Protein AF-0000000072448193 (afdb_homodimer)

Nearest PDB structures (foldseek):
  6tc0-assembly3_C  TM=3.657E-01  e=1.288E-01  Mus musculus
  3w3v-assembly1_A  TM=2.794E-01  e=6.366E-02  Saccharomyces cerevisiae S288C
  7uxh-assembly1_E  TM=3.535E-01  e=3.480E-01  Homo sapiens
  5ve8-assembly1_A  TM=2.790E-01  e=4.462E-01  Kluyveromyces lactis
  5dbk-assembly1_B  TM=1.810E-01  e=6.592E+00  Bacillus thuringiensis Bt407

Radius of gyration: 35.74 Å; Cα contacts (8 Å, |Δi|>4): 866; chains: 2; bounding box: 117×118×76 Å

Solvent-accessible surface area (backbone atoms only — not comparable to full-atom values): 49445 Å² total; per-residue (Å²): 132,58,68,66,56,56,43,52,73,72,65,45,63,61,64,56,51,44,96,73,42,43,30,55,58,35,47,48,20,66,42,92,56,62,67,70,55,56,51,56,50,54,74,66,63,50,79,54,74,52,71,24,66,53,95,87,37,79,34,32,26,51,52,40,5,43,65,56,69,26,64,69,55,32,53,51,37,49,72,72,62,38,78,82,68,69,59,85,57,87,47,69,68,32,51,51,28,40,50,50,50,51,51,52,35,48,52,45,23,74,72,66,35,63,68,35,48,53,47,45,52,54,39,51,48,57,52,35,48,72,74,42,54,67,69,53,43,50,62,76,43,56,92,45,38,82,42,59,37,88,84,65,63,44,28,44,43,36,49,43,44,66,47,79,62,71,68,32,85,51,28,45,51,51,46,51,50,49,29,60,76,68,67,36,49,63,57,50,54,54,48,47,50,68,39,58,83,71,42,49,84,90,50,39,51,47,52,50,51,38,48,36,36,50,58,42,49,45,83,59,40,57,63,71,59,51,66,57,39,49,62,56,46,57,68,52,52,75,44,79,91,38,58,68,45,29,38,51,43,39,49,37,50,26,49,49,51,62,32,30,78,55,64,65,74,49,54,58,68,56,52,49,50,53,47,61,69,49,52,72,47,64,43,82,90,46,57,65,72,44,26,41,30,44,49,37,34,54,29,51,41,52,81,27,79,64,41,63,63,49,38,42,74,71,68,50,47,61,64,56,66,69,46,55,44,51,39,32,42,43,78,36,61,68,55,40,53,35,41,52,52,38,28,52,52,46,68,37,73,83,60,70,71,62,68,66,55,70,74,57,66,77,67,66,74,73,65,72,78,82,80,78,81,84,80,89,79,88,89,80,82,86,87,82,88,77,91,84,77,89,87,81,85,81,83,80,79,84,86,78,85,74,82,76,81,80,84,79,78,81,76,83,77,83,80,86,87,81,84,76,84,124,140,57,69,65,57,53,43,49,73,70,64,46,62,59,66,56,50,44,98,73,43,44,30,55,59,35,48,49,21,66,43,92,55,62,66,69,55,55,52,56,51,54,74,65,63,51,78,54,74,52,70,24,65,54,95,88,35,79,32,32,26,53,51,39,4,43,65,57,70,28,64,69,55,32,52,50,37,49,74,72,62,37,78,80,70,70,60,86,56,88,47,69,67,32,50,51,29,38,51,50,49,50,53,53,36,48,52,45,23,74,72,66,35,63,68,34,47,51,47,44,52,55,39,51,49,57,52,35,48,72,72,42,55,68,69,54,44,50,63,76,43,56,92,44,37,80,43,60,38,88,85,66,62,44,28,46,44,37,49,44,44,65,46,81,61,71,67,33,84,51,28,44,48,52,47,50,50,48,28,60,76,68,66,36,52,63,58,51,53,55,48,46,50,69,40,58,84,72,42,49,83,88,49,40,52,48,51,50,51,39,51,36,37,51,58,43,50,44,83,58,40,57,64,71,58,50,66,55,38,49,62,56,47,58,68,51,53,74,44,78,92,37,58,68,46,29,39,52,43,39,50,36,50,26,50,49,51,62,33,30,80,56,64,65,73,49,55,57,68,56,53,50,51,53,48,60,68,49,53,70,46,64,44,83,89,44,56,66,70,45,26,42,32,43,49,37,34,53,29,51,41,52,81,26,78,64,39,63,62,49,38,43,76,72,67,51,48,60,62,58,64,66,46,55,43,53,38,32,42,43,78,35,60,66,56,38,53,35,42,51,52,37,27,49,51,44,66,38,73,81,59,69,69,59,66,64,50,68,72,51,61,76,62,57,73,67,60,72,68,80,69,80,73,84,76,90,77,88,82,87,82,84,86,82,87,88,81,90,80,90,87,76,92,72,88,79,85,80,79,88,73,88,75,80,81,74,89,77,83,84,84,92,70,89,70,87,93,82,92,60,97,118

pLDDT: mean 78.4, std 27.54, range [14.7, 98.44]

Organism: Betta splendens (NCBI:txid158456)

Structure (mmCIF, N/CA/C/O backbone):
data_AF-0000000072448193-model_v1
#
loop_
_entity.id
_entity.type
_entity.pdbx_description
1 polymer 'Uncharacterized protein LOC114868756 isoform X1'
#
loop_
_atom_site.group_PDB
_atom_site.id
_atom_site.type_symbol
_atom_site.label_atom_id
_atom_site.label_alt_id
_atom_site.label_comp_id
_atom_site.label_asym_id
_atom_site.label_entity_id
_atom_site.label_seq_id
_atom_site.pdbx_PDB_ins_code
_atom_site.Cartn_x
_atom_site.Cartn_y
_atom_site.Cartn_z
_atom_site.occupancy
_atom_site.B_iso_or_equiv
_atom_site.auth_seq_id
_atom_site.auth_comp_id
_atom_site.auth_asym_id
_atom_site.auth_atom_id
_atom_site.pdbx_PDB_model_num
ATOM 1 N N . MET A 1 1 ? -44.5 15.789 21.75 1 37.59 1 MET A N 1
ATOM 2 C CA . MET A 1 1 ? -43.281 15.492 22.5 1 37.59 1 MET A CA 1
ATOM 3 C C . MET A 1 1 ? -42.438 14.445 21.766 1 37.59 1 MET A C 1
ATOM 5 O O . MET A 1 1 ? -42.844 13.281 21.672 1 37.59 1 MET A O 1
ATOM 9 N N . ASP A 1 2 ? -41.531 14.875 20.859 1 46 2 ASP A N 1
ATOM 10 C CA . ASP A 1 2 ? -41 14.188 19.688 1 46 2 ASP A CA 1
ATOM 11 C C . ASP A 1 2 ? -40.125 12.992 20.109 1 46 2 ASP A C 1
ATOM 13 O O . ASP A 1 2 ? -39.594 12.961 21.234 1 46 2 ASP A O 1
ATOM 17 N N . ILE A 1 3 ? -40.562 11.898 19.578 1 47.94 3 ILE A N 1
ATOM 18 C CA . ILE A 1 3 ? -40.062 10.547 19.812 1 47.94 3 ILE A CA 1
ATOM 19 C C . ILE A 1 3 ? -38.562 10.578 20.078 1 47.94 3 ILE A C 1
ATOM 21 O O . ILE A 1 3 ? -38.062 9.828 20.922 1 47.94 3 ILE A O 1
ATOM 25 N N . PHE A 1 4 ? -37.906 11.492 19.641 1 51.75 4 PHE A N 1
ATOM 26 C CA . PHE A 1 4 ? -36.469 11.539 19.812 1 51.75 4 PHE A CA 1
ATOM 27 C C . PHE A 1 4 ? -36.094 12.031 21.203 1 51.75 4 PHE A C 1
ATOM 29 O O . PHE A 1 4 ? -35.156 11.508 21.812 1 51.75 4 PHE A O 1
ATOM 36 N N . ILE A 1 5 ? -36.969 13 21.719 1 50.66 5 ILE A N 1
ATOM 37 C CA . ILE A 1 5 ? -36.719 13.469 23.078 1 50.66 5 ILE A CA 1
ATOM 38 C C . ILE A 1 5 ? -36.969 12.328 24.062 1 50.66 5 ILE A C 1
ATOM 40 O O . ILE A 1 5 ? -36.219 12.156 25.031 1 50.66 5 ILE A O 1
ATOM 44 N N . PHE A 1 6 ? -38.031 11.766 23.766 1 48.53 6 PHE A N 1
ATOM 45 C CA . PHE A 1 6 ? -38.375 10.656 24.641 1 48.53 6 PHE A CA 1
ATOM 46 C C . PHE A 1 6 ? -37.25 9.617 24.672 1 48.53 6 PHE A C 1
ATOM 48 O O . PHE A 1 6 ? -36.844 9.18 25.75 1 48.53 6 PHE A O 1
ATOM 55 N N . LEU A 1 7 ? -36.688 9.273 23.562 1 52.44 7 LEU A N 1
ATOM 56 C CA . LEU A 1 7 ? -35.688 8.211 23.516 1 52.44 7 LEU A CA 1
ATOM 57 C C . LEU A 1 7 ? -34.406 8.656 24.188 1 52.44 7 LEU A C 1
ATOM 59 O O . LEU A 1 7 ? -33.781 7.883 24.906 1 52.44 7 LEU A O 1
A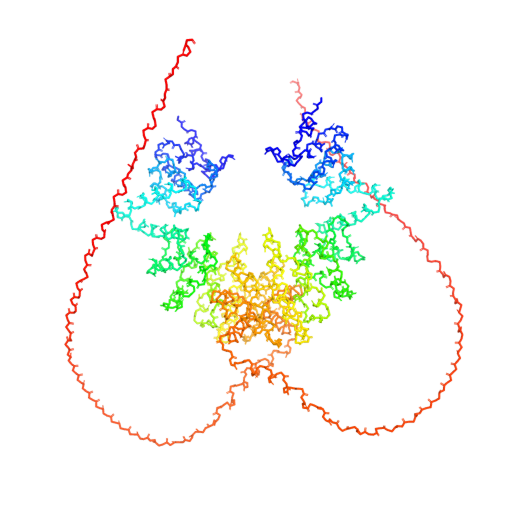TOM 63 N N . LEU A 1 8 ? -34.094 9.93 24.172 1 56 8 LEU A N 1
ATOM 64 C CA . LEU A 1 8 ? -32.906 10.469 24.797 1 56 8 LEU A CA 1
ATOM 65 C C . LEU A 1 8 ? -33.062 10.57 26.312 1 56 8 LEU A C 1
ATOM 67 O O . LEU A 1 8 ? -32.125 10.328 27.062 1 56 8 LEU A O 1
ATOM 71 N N . SER A 1 9 ? -34.281 10.812 26.703 1 54.84 9 SER A N 1
ATOM 72 C CA . SER A 1 9 ? -34.562 10.883 28.141 1 54.84 9 SER A CA 1
ATOM 73 C C . SER A 1 9 ? -34.5 9.5 28.781 1 54.84 9 SER A C 1
ATOM 75 O O . SER A 1 9 ? -34.188 9.375 29.969 1 54.84 9 SER A O 1
ATOM 77 N N . GLU A 1 10 ? -34.75 8.531 27.969 1 53.22 10 GLU A N 1
ATOM 78 C CA . GLU A 1 10 ? -34.781 7.188 28.531 1 53.22 10 GLU A CA 1
ATOM 79 C C . GLU A 1 10 ? -33.406 6.52 28.453 1 53.22 10 GLU A C 1
ATOM 81 O O . GLU A 1 10 ? -33.312 5.301 28.625 1 53.22 10 GLU A O 1
ATOM 86 N N . GLY A 1 11 ? -32.406 7.289 28.156 1 59.06 11 GLY A N 1
ATOM 87 C CA . GLY A 1 11 ? -31.062 6.75 28.281 1 59.06 11 GLY A CA 1
ATOM 88 C C . GLY A 1 11 ? -30.531 6.18 26.984 1 59.06 11 GLY A C 1
ATOM 89 O O . GLY A 1 11 ? -29.547 5.43 26.984 1 59.06 11 GLY A O 1
ATOM 90 N N . ALA A 1 12 ? -31.281 6.441 26.031 1 57.94 12 ALA A N 1
ATOM 91 C CA . ALA A 1 12 ? -30.844 5.883 24.766 1 57.94 12 ALA A CA 1
ATOM 92 C C . ALA A 1 12 ? -29.484 6.469 24.344 1 57.94 12 ALA A C 1
ATOM 94 O O . ALA A 1 12 ? -29.219 7.645 24.594 1 57.94 12 ALA A O 1
ATOM 95 N N . ASP A 1 13 ? -28.578 5.656 23.969 1 65.38 13 ASP A N 1
ATOM 96 C CA . ASP A 1 13 ? -27.281 6.074 23.438 1 65.38 13 ASP A CA 1
ATOM 97 C C . ASP A 1 13 ? -27.453 6.988 22.234 1 65.38 13 ASP A C 1
ATOM 99 O O . ASP A 1 13 ? -28.016 6.582 21.219 1 65.38 13 ASP A O 1
ATOM 103 N N . PRO A 1 14 ? -27.125 8.203 22.469 1 66.56 14 PRO A N 1
ATOM 104 C CA . PRO A 1 14 ? -27.297 9.164 21.375 1 66.56 14 PRO A CA 1
ATOM 105 C C . PRO A 1 14 ? -26.547 8.766 20.109 1 66.56 14 PRO A C 1
ATOM 107 O O . PRO A 1 14 ? -26.797 9.312 19.031 1 66.56 14 PRO A O 1
ATOM 110 N N . ASN A 1 15 ? -25.672 7.859 20.156 1 68.81 15 ASN A N 1
ATOM 111 C CA . ASN A 1 15 ? -24.828 7.484 19.016 1 68.81 15 ASN A CA 1
ATOM 112 C C . ASN A 1 15 ? -25.422 6.293 18.266 1 68.81 15 ASN A C 1
ATOM 114 O O . ASN A 1 15 ? -24.859 5.875 17.234 1 68.81 15 ASN A O 1
ATOM 118 N N . VAL A 1 16 ? -26.406 5.789 18.75 1 61.41 16 VAL A N 1
ATOM 119 C CA . VAL A 1 16 ? -27.016 4.648 18.062 1 61.41 16 VAL A CA 1
ATOM 120 C C . VAL A 1 16 ? -27.641 5.102 16.75 1 61.41 16 VAL A C 1
ATOM 122 O O . VAL A 1 16 ? -28.438 6.043 16.734 1 61.41 16 VAL A O 1
ATOM 125 N N . ALA A 1 17 ? -27.047 4.613 15.648 1 61 17 ALA A N 1
ATOM 126 C CA . ALA A 1 17 ? -27.578 4.953 14.328 1 61 17 ALA A CA 1
ATOM 127 C C . ALA A 1 17 ? -28.828 4.148 14.008 1 61 17 ALA A C 1
ATOM 129 O O . ALA A 1 17 ? -28.953 2.994 14.422 1 61 17 ALA A O 1
ATOM 130 N N . CYS A 1 18 ? -29.812 4.934 13.539 1 56.28 18 CYS A N 1
ATOM 131 C CA . CYS A 1 18 ? -30.953 4.207 13 1 56.28 18 CYS A CA 1
ATOM 132 C C . CYS A 1 18 ? -30.531 3.324 11.828 1 56.28 18 CYS A C 1
ATOM 134 O O . CYS A 1 18 ? -29.406 3.443 11.328 1 56.28 18 CYS A O 1
ATOM 136 N N . PRO A 1 19 ? -31.328 2.428 11.516 1 52.62 19 PRO A N 1
ATOM 137 C CA . PRO A 1 19 ? -30.984 1.497 10.43 1 52.62 19 PRO A CA 1
ATOM 138 C C . PRO A 1 19 ? -30.516 2.209 9.172 1 52.62 19 PRO A C 1
ATOM 140 O O . PRO A 1 19 ? -29.75 1.639 8.391 1 52.62 19 PRO A O 1
ATOM 143 N N . ASN A 1 20 ? -30.953 3.424 9.102 1 53.75 20 ASN A N 1
ATOM 144 C CA . ASN A 1 20 ? -30.531 4.164 7.91 1 53.75 20 ASN A CA 1
ATOM 145 C C . ASN A 1 20 ? -29.172 4.809 8.102 1 53.75 20 ASN A C 1
ATOM 147 O O . ASN A 1 20 ? -28.656 5.457 7.188 1 53.75 20 ASN A O 1
ATOM 151 N N . GLY A 1 21 ? -28.656 4.699 9.273 1 63 21 GLY A N 1
ATOM 152 C CA . GLY A 1 21 ? -27.312 5.191 9.539 1 63 21 GLY A CA 1
ATOM 153 C C . GLY A 1 21 ? -27.297 6.566 10.18 1 63 21 GLY A C 1
ATOM 154 O O . GLY A 1 21 ? -26.234 7.082 10.539 1 63 21 GLY A O 1
ATOM 155 N N . PHE A 1 22 ? -28.547 7.125 10.414 1 70 22 PHE A N 1
ATOM 156 C CA . PHE A 1 22 ? -28.609 8.469 10.969 1 70 22 PHE A CA 1
ATOM 157 C C . PHE A 1 22 ? -28.5 8.438 12.484 1 70 22 PHE A C 1
ATOM 159 O O . PHE A 1 22 ? -29.125 7.602 13.141 1 70 22 PHE A O 1
ATOM 166 N N . THR A 1 23 ? -27.625 9.305 12.93 1 72.19 23 THR A N 1
ATOM 167 C CA . THR A 1 23 ? -27.609 9.547 14.367 1 72.19 23 THR A CA 1
ATOM 168 C C . THR A 1 23 ? -28.672 10.57 14.75 1 72.19 23 THR A C 1
ATOM 170 O O . THR A 1 23 ? -29.297 11.18 13.883 1 72.19 23 THR A O 1
ATOM 173 N N . CYS A 1 24 ? -28.859 10.727 16 1 74.38 24 CYS A N 1
ATOM 174 C CA . CYS A 1 24 ? -29.812 11.719 16.5 1 74.38 24 CYS A CA 1
ATOM 175 C C . CYS A 1 24 ? -29.422 13.117 16.016 1 74.38 24 CYS A C 1
ATOM 177 O O . CYS A 1 24 ? -30.297 13.914 15.68 1 74.38 24 CYS A O 1
ATOM 179 N N . LEU A 1 25 ? -28.219 13.297 15.922 1 79.44 25 LEU A N 1
ATOM 180 C CA . LEU A 1 25 ? -27.766 14.609 15.477 1 79.44 25 LEU A CA 1
ATOM 181 C C . LEU A 1 25 ? -28.078 14.828 14 1 79.44 25 LEU A C 1
ATOM 183 O O . LEU A 1 25 ? -28.422 15.945 13.602 1 79.44 25 LEU A O 1
ATOM 187 N N . HIS A 1 26 ? -28 13.812 13.25 1 78.19 26 HIS A N 1
ATOM 188 C CA . HIS A 1 26 ? -28.391 13.938 11.852 1 78.19 26 HIS A CA 1
ATOM 189 C C . HIS A 1 26 ? -29.875 14.297 11.734 1 78.19 26 HIS A C 1
ATOM 191 O O . HIS A 1 26 ? -30.25 15.148 10.93 1 78.19 26 HIS A O 1
ATOM 197 N N . TYR A 1 27 ? -30.578 13.641 12.5 1 73.81 27 TYR A N 1
ATOM 198 C CA . TYR A 1 27 ? -32 13.844 12.445 1 73.81 27 TYR A CA 1
ATOM 199 C C . TYR A 1 27 ? -32.375 15.297 12.758 1 73.81 27 TYR A C 1
ATOM 201 O O . TYR A 1 27 ? -33.188 15.906 12.07 1 73.81 27 TYR A O 1
ATOM 209 N N . VAL A 1 28 ? -31.812 15.758 13.773 1 76.94 28 VAL A N 1
ATOM 210 C CA . VAL A 1 28 ? -32.156 17.125 14.172 1 76.94 28 VAL A CA 1
ATOM 211 C C . VAL A 1 28 ? -31.625 18.109 13.133 1 76.94 28 VAL A C 1
ATOM 213 O O . VAL A 1 28 ? -32.219 19.172 12.93 1 76.94 28 VAL A O 1
ATOM 216 N N . SER A 1 29 ? -30.656 17.75 12.461 1 80.75 29 SER A N 1
ATOM 217 C CA . SER A 1 29 ? -30.062 18.578 11.414 1 80.75 29 SER A CA 1
ATOM 218 C C . SER A 1 29 ? -30.938 18.578 10.156 1 80.75 29 SER A C 1
ATOM 220 O O . SER A 1 29 ? -30.891 19.516 9.352 1 80.75 29 SER A O 1
ATOM 222 N N . LEU A 1 30 ? -31.625 17.516 10.023 1 76.25 30 LEU A N 1
ATOM 223 C CA . LEU A 1 30 ? -32.5 17.344 8.859 1 76.25 30 LEU A CA 1
ATOM 224 C C . LEU A 1 30 ? -33.875 17.969 9.102 1 76.25 30 LEU A C 1
ATOM 226 O O . LEU A 1 30 ? -34.469 18.562 8.195 1 76.25 30 LEU A O 1
ATOM 230 N N . SER A 1 31 ? -34.188 17.812 10.398 1 73.31 31 SER A N 1
ATOM 231 C CA . SER A 1 31 ? -35.562 18.188 10.727 1 73.31 31 SER A CA 1
ATOM 232 C C . SER A 1 31 ? -35.625 19.641 11.211 1 73.31 31 SER A C 1
ATOM 234 O O . SER A 1 31 ? -34.594 20.25 11.484 1 73.31 31 SER A O 1
ATOM 236 N N . LYS A 1 32 ? -36.75 20.219 11.156 1 78.38 32 LYS A N 1
ATOM 237 C CA . LYS A 1 32 ? -36.969 21.547 11.711 1 78.38 32 LYS A CA 1
ATOM 238 C C . LYS A 1 32 ? -37.25 21.484 13.203 1 78.38 32 LYS A C 1
ATOM 240 O O . LYS A 1 32 ? -38.156 22.172 13.703 1 78.38 32 LYS A O 1
ATOM 245 N N . ALA A 1 33 ? -36.406 20.609 13.766 1 75.94 33 ALA A N 1
ATOM 246 C CA . ALA A 1 33 ? -36.594 20.469 15.203 1 75.94 33 ALA A CA 1
ATOM 247 C C . ALA A 1 33 ? -36.094 21.734 15.938 1 75.94 33 ALA A C 1
ATOM 249 O O . ALA A 1 33 ? -35.188 22.391 15.484 1 75.94 33 ALA A O 1
ATOM 250 N N . PRO A 1 34 ? -36.844 22.016 17.094 1 81.06 34 PRO A N 1
ATOM 251 C CA . PRO A 1 34 ? -36.406 23.172 17.875 1 81.06 34 PRO A CA 1
ATOM 252 C C . PRO A 1 34 ? -34.969 23.016 18.375 1 81.06 34 PRO A C 1
ATOM 254 O O . PRO A 1 34 ? -34.531 21.906 18.656 1 81.06 34 PRO A O 1
ATOM 257 N N . LEU A 1 35 ? -34.25 24.156 18.469 1 86.19 35 LEU A N 1
ATOM 258 C CA . LEU A 1 35 ? -32.844 24.203 18.859 1 86.19 35 LEU A CA 1
ATOM 259 C C . LEU A 1 35 ? -32.656 23.594 20.25 1 86.19 35 LEU A C 1
ATOM 261 O O . LEU A 1 35 ? -31.594 23.016 20.531 1 86.19 35 LEU A O 1
ATOM 265 N N . ALA A 1 36 ? -33.656 23.734 21.078 1 82.38 36 ALA A N 1
ATOM 266 C CA . ALA A 1 36 ? -33.594 23.203 22.438 1 82.38 36 ALA A CA 1
ATOM 267 C C . ALA A 1 36 ? -33.312 21.703 22.422 1 82.38 36 ALA A C 1
ATOM 269 O O . ALA A 1 36 ? -32.594 21.203 23.297 1 82.38 36 ALA A O 1
ATOM 270 N N . PHE A 1 37 ? -33.75 21.125 21.438 1 77.19 37 PHE A N 1
ATOM 271 C CA . PHE A 1 37 ? -33.531 19.688 21.312 1 77.19 37 PHE A CA 1
ATOM 272 C C . PHE A 1 37 ? -32.062 19.406 21 1 77.19 37 PHE A C 1
ATOM 274 O O . PHE A 1 37 ? -31.484 18.453 21.531 1 77.19 37 PHE A O 1
ATOM 281 N N . VAL A 1 38 ? -31.484 20.156 20.141 1 82.5 38 VAL A N 1
ATOM 282 C CA . VAL A 1 38 ? -30.078 20.016 19.766 1 82.5 38 VAL A CA 1
ATOM 283 C C . VAL A 1 38 ? -29.188 20.219 21 1 82.5 38 VAL A C 1
ATOM 285 O O . VAL A 1 38 ? -28.25 19.453 21.219 1 82.5 38 VAL A O 1
ATOM 288 N N . GLN A 1 39 ? -29.578 21.125 21.812 1 86.31 39 GLN A N 1
ATOM 289 C CA . GLN A 1 39 ? -28.797 21.453 23 1 86.31 39 GLN A CA 1
ATOM 290 C C . GLN A 1 39 ? -28.844 20.328 24.031 1 86.31 39 GLN A C 1
ATOM 292 O O . GLN A 1 39 ? -27.844 20 24.656 1 86.31 39 GLN A O 1
ATOM 297 N N . VAL A 1 40 ? -29.984 19.766 24.125 1 79.5 40 VAL A N 1
ATOM 298 C CA . VAL A 1 40 ? -30.125 18.641 25.031 1 79.5 40 VAL A CA 1
ATOM 299 C C . VAL A 1 40 ? -29.266 17.469 24.547 1 79.5 40 VAL A C 1
ATOM 301 O O . VAL A 1 40 ? -28.594 16.812 25.344 1 79.5 40 VAL A O 1
ATOM 304 N N . LEU A 1 41 ? -29.281 17.219 23.297 1 82.19 41 LEU A N 1
ATOM 305 C CA . LEU A 1 41 ? -28.5 16.141 22.719 1 82.19 41 LEU A CA 1
ATOM 306 C C . LEU A 1 41 ? -27 16.375 22.938 1 82.19 41 LEU A C 1
ATOM 308 O O . LEU A 1 41 ? -26.266 15.453 23.281 1 82.19 41 LEU A O 1
ATOM 312 N N . LEU A 1 42 ? -26.594 17.609 22.75 1 87 42 LEU A N 1
ATOM 313 C CA . LEU A 1 42 ? -25.172 17.969 22.875 1 87 42 LEU A CA 1
ATOM 314 C C . LEU A 1 42 ? -24.703 17.844 24.312 1 87 42 LEU A C 1
ATOM 316 O O . LEU A 1 42 ? -23.531 17.547 24.562 1 87 42 LEU A O 1
ATOM 320 N N . SER A 1 43 ? -25.641 18.078 25.25 1 84.56 43 SER A N 1
ATOM 321 C CA . SER A 1 43 ? -25.297 17.953 26.656 1 84.56 43 SER A CA 1
ATOM 322 C C . SER A 1 43 ? -24.938 16.516 27.031 1 84.56 43 SER A C 1
ATOM 324 O O . SER A 1 43 ? -24.281 16.281 28.031 1 84.56 43 SER A O 1
ATOM 326 N N . ARG A 1 44 ? -25.297 15.641 26.156 1 80 44 ARG A N 1
ATOM 327 C CA . ARG A 1 44 ? -25 14.234 26.391 1 80 44 ARG A CA 1
ATOM 328 C C . ARG A 1 44 ? -23.688 13.828 25.719 1 80 44 ARG A C 1
ATOM 330 O O . ARG A 1 44 ? -23.344 12.648 25.703 1 80 44 ARG A O 1
ATOM 337 N N . LYS A 1 45 ? -23.125 14.656 25.125 1 83.19 45 LYS A N 1
ATOM 338 C CA . LYS A 1 45 ? -21.797 14.531 24.531 1 83.19 45 LYS A CA 1
ATOM 339 C C . LYS A 1 45 ? -21.766 13.445 23.469 1 83.19 45 LYS A C 1
ATOM 341 O O . LYS A 1 45 ? -20.922 12.539 23.516 1 83.19 45 LYS A O 1
ATOM 346 N N . PRO A 1 46 ? -22.609 13.586 22.5 1 82.62 46 PRO A N 1
ATOM 347 C CA . PRO A 1 46 ? -22.578 12.633 21.391 1 82.62 46 PRO A CA 1
ATOM 348 C C . PRO A 1 46 ? -21.344 12.781 20.516 1 82.62 46 PRO A C 1
ATOM 350 O O . PRO A 1 46 ? -20.625 13.789 20.609 1 82.62 46 PRO A O 1
ATOM 353 N N . LYS A 1 47 ? -21.125 11.664 19.656 1 85.19 47 LYS A N 1
ATOM 354 C CA . LYS A 1 47 ? -20.141 11.844 18.594 1 85.19 47 LYS A CA 1
ATOM 355 C C . LYS A 1 47 ? -20.625 12.844 17.562 1 85.19 47 LYS A C 1
ATOM 357 O O . LYS A 1 47 ? -21.719 12.695 17 1 85.19 47 LYS A O 1
ATOM 362 N N . LEU A 1 48 ? -19.844 13.828 17.328 1 88.12 48 LEU A N 1
ATOM 363 C CA . LEU A 1 48 ? -20.312 14.953 16.516 1 88.12 48 LEU A CA 1
ATOM 364 C C . LEU A 1 48 ? -20.016 14.727 15.047 1 88.12 48 LEU A C 1
ATOM 366 O O . LEU A 1 48 ? -20.656 15.312 14.18 1 88.12 48 LEU A O 1
ATOM 370 N N . ASP A 1 49 ? -19 13.906 14.727 1 89.06 49 ASP A N 1
ATOM 371 C CA . ASP A 1 49 ? -18.484 13.852 13.359 1 89.06 49 ASP A CA 1
ATOM 372 C C . ASP A 1 49 ? -18.75 12.484 12.727 1 89.06 49 ASP A C 1
ATOM 374 O O . ASP A 1 49 ? -17.891 11.945 12.031 1 89.06 49 ASP A O 1
ATOM 378 N N . VAL A 1 50 ? -19.938 12.016 12.922 1 84.62 50 VAL A N 1
ATOM 379 C CA . VAL A 1 50 ? -20.328 10.734 12.336 1 84.62 50 VAL A CA 1
ATOM 380 C C . VAL A 1 50 ? -20.797 10.953 10.898 1 84.62 50 VAL A C 1
ATOM 382 O O . VAL A 1 50 ? -21.531 11.898 10.609 1 84.62 50 VAL A O 1
ATOM 385 N N . TRP A 1 51 ? -20.312 10.117 10.016 1 86.56 51 TRP A N 1
ATOM 386 C CA . TRP A 1 51 ? -20.703 10.219 8.609 1 86.56 51 TRP A CA 1
ATOM 387 C C . TRP A 1 51 ? -21.891 9.32 8.305 1 86.56 51 TRP A C 1
ATOM 389 O O . TRP A 1 51 ? -21.969 8.188 8.805 1 86.56 51 TRP A O 1
ATOM 399 N N . SER A 1 52 ? -22.828 9.82 7.574 1 80.88 52 SER A N 1
ATOM 400 C CA . SER A 1 52 ? -23.984 9.055 7.137 1 80.88 52 SER A CA 1
ATOM 401 C C . SER A 1 52 ? -24.406 9.438 5.719 1 80.88 52 SER A C 1
ATOM 403 O O . SER A 1 52 ? -24.094 10.539 5.254 1 80.88 52 SER A O 1
ATOM 405 N N . LEU A 1 53 ? -25.016 8.492 5.086 1 78.81 53 LEU A N 1
ATOM 406 C CA . LEU A 1 53 ? -25.5 8.75 3.734 1 78.81 53 LEU A CA 1
ATOM 407 C C . LEU A 1 53 ? -26.812 9.523 3.768 1 78.81 53 LEU A C 1
ATOM 409 O O . LEU A 1 53 ? -27.828 9.016 4.254 1 78.81 53 LEU A O 1
ATOM 413 N N . VAL A 1 54 ? -26.812 10.758 3.363 1 71.88 54 VAL A N 1
ATOM 414 C CA . VAL A 1 54 ? -28 11.602 3.285 1 71.88 54 VAL A CA 1
ATOM 415 C C . VAL A 1 54 ? -28.266 11.992 1.833 1 71.88 54 VAL A C 1
ATOM 417 O O . VAL A 1 54 ? -27.484 12.734 1.232 1 71.88 54 VAL A O 1
ATOM 420 N N . GLY A 1 55 ? -29.328 11.578 1.277 1 70.62 55 GLY A N 1
ATOM 421 C CA . GLY A 1 55 ? -29.656 11.906 -0.102 1 70.62 55 GLY A CA 1
ATOM 422 C C . GLY A 1 55 ? -28.562 11.516 -1.08 1 70.62 55 GLY A C 1
ATOM 423 O O . GLY A 1 55 ? -28.234 12.273 -1.992 1 70.62 55 GLY A O 1
ATOM 424 N N . GLY A 1 56 ? -27.828 10.469 -0.815 1 73.62 56 GLY A N 1
ATOM 425 C CA . GLY A 1 56 ? -26.812 9.969 -1.719 1 73.62 56 GLY A CA 1
ATOM 426 C C . GLY A 1 56 ? -25.438 10.539 -1.443 1 73.62 56 GLY A C 1
ATOM 427 O O . GLY A 1 56 ? -24.469 10.195 -2.119 1 73.62 56 GLY A O 1
ATOM 428 N N . LEU A 1 57 ? -25.391 11.461 -0.516 1 80.31 57 LEU A N 1
ATOM 429 C CA . LEU A 1 57 ? -24.109 12.07 -0.17 1 80.31 57 LEU A CA 1
ATOM 430 C C . LEU A 1 57 ? -23.703 11.703 1.254 1 80.31 57 LEU A C 1
ATOM 432 O O . LEU A 1 57 ? -24.547 11.656 2.152 1 80.31 57 LEU A O 1
ATOM 436 N N . LEU A 1 58 ? -22.5 11.336 1.418 1 86.19 58 LEU A N 1
ATOM 437 C CA . LEU A 1 58 ? -21.969 11.141 2.76 1 86.19 58 LEU A CA 1
ATOM 438 C C . LEU A 1 58 ? -21.75 12.477 3.467 1 86.19 58 LEU A C 1
ATOM 440 O O . LEU A 1 58 ? -20.953 13.305 3.014 1 86.19 58 LEU A O 1
ATOM 444 N N . CYS A 1 59 ? -22.547 12.664 4.57 1 88.88 59 CYS A N 1
ATOM 445 C CA . CYS A 1 59 ? -22.516 13.961 5.238 1 88.88 59 CYS A CA 1
ATOM 446 C C . CYS A 1 59 ? -22.422 13.789 6.75 1 88.88 59 CYS A C 1
ATOM 448 O O . CYS A 1 59 ? -22.969 12.836 7.309 1 88.88 59 CYS A O 1
ATOM 450 N N . THR A 1 60 ? -21.688 14.703 7.348 1 91.38 60 THR A N 1
ATOM 451 C CA . THR A 1 60 ? -21.734 14.828 8.805 1 91.38 60 THR A CA 1
ATOM 452 C C . THR A 1 60 ? -22.984 15.578 9.242 1 91.38 60 THR A C 1
ATOM 454 O O . THR A 1 60 ? -23.656 16.219 8.43 1 91.38 60 THR A O 1
ATOM 457 N N . PRO A 1 61 ? -23.297 15.469 10.594 1 88.62 61 PRO A N 1
ATOM 458 C CA . PRO A 1 61 ? -24.438 16.25 11.078 1 88.62 61 PRO A CA 1
ATOM 459 C C . PRO A 1 61 ? -24.297 17.734 10.781 1 88.62 61 PRO A C 1
ATOM 461 O O . PRO A 1 61 ? -25.281 18.406 10.43 1 88.62 61 PRO A O 1
ATOM 464 N N . LEU A 1 62 ? -23.109 18.234 10.875 1 94.06 62 LEU A N 1
ATOM 465 C CA . LEU A 1 62 ? -22.844 19.641 10.594 1 94.06 62 LEU A CA 1
ATOM 466 C C . LEU A 1 62 ? -23.172 19.969 9.141 1 94.06 62 LEU A C 1
ATOM 468 O O . LEU A 1 62 ? -23.859 20.953 8.859 1 94.06 62 LEU A O 1
ATOM 472 N N . GLN A 1 63 ? -22.734 19.188 8.242 1 93.69 63 GLN A N 1
ATOM 473 C CA . GLN A 1 63 ? -22.969 19.391 6.816 1 93.69 63 GLN A CA 1
ATOM 474 C C . GLN A 1 63 ? -24.453 19.219 6.473 1 93.69 63 GLN A C 1
ATOM 476 O O . GLN A 1 63 ? -25 19.953 5.648 1 93.69 63 GLN A O 1
ATOM 481 N N . THR A 1 64 ? -25 18.234 7.102 1 89.44 64 THR A N 1
ATOM 482 C CA . THR A 1 64 ? -26.438 18.016 6.914 1 89.44 64 THR A CA 1
ATOM 483 C C . THR A 1 64 ? -27.219 19.25 7.332 1 89.44 64 THR A C 1
ATOM 485 O O . THR A 1 64 ? -28.156 19.672 6.629 1 89.44 64 THR A O 1
ATOM 488 N N . ALA A 1 65 ? -26.891 19.781 8.5 1 92.81 65 ALA A N 1
ATOM 489 C CA . ALA A 1 65 ? -27.547 20.984 8.977 1 92.81 65 ALA A CA 1
ATOM 490 C C . ALA A 1 65 ? -27.359 22.141 7.992 1 92.81 65 ALA A C 1
ATOM 492 O O . ALA A 1 65 ? -28.297 22.906 7.734 1 92.81 65 ALA A O 1
ATOM 493 N N . ALA A 1 66 ? -26.203 22.297 7.41 1 93.62 66 ALA A N 1
ATOM 494 C CA . ALA A 1 66 ? -25.906 23.359 6.453 1 93.62 66 ALA A CA 1
ATOM 495 C C . ALA A 1 66 ? -26.734 23.188 5.18 1 93.62 66 ALA A C 1
ATOM 497 O O . ALA A 1 66 ? -27.297 24.156 4.672 1 93.62 66 ALA A O 1
ATOM 498 N N . ILE A 1 67 ? -26.781 22 4.695 1 90.44 67 ILE A N 1
ATOM 499 C CA . ILE A 1 67 ? -27.5 21.672 3.467 1 90.44 67 ILE A CA 1
ATOM 500 C C . ILE A 1 67 ? -28.984 21.969 3.65 1 90.44 67 ILE A C 1
ATOM 502 O O . ILE A 1 67 ? -29.656 22.438 2.721 1 90.44 67 ILE A O 1
ATOM 506 N N . ASN A 1 68 ? -29.469 21.781 4.832 1 88.56 68 ASN A N 1
ATOM 507 C CA . ASN A 1 68 ? -30.891 21.938 5.102 1 88.56 68 ASN A CA 1
ATOM 508 C C . ASN A 1 68 ? -31.203 23.297 5.703 1 88.56 68 ASN A C 1
ATOM 510 O O . ASN A 1 68 ? -32.25 23.5 6.305 1 88.56 68 ASN A O 1
ATOM 514 N N . ASP A 1 69 ? -30.359 24.188 5.676 1 91.12 69 ASP A N 1
ATOM 515 C CA . ASP A 1 69 ? -30.516 25.594 6.035 1 91.12 69 ASP A CA 1
ATOM 516 C C . ASP A 1 69 ? -30.844 25.75 7.52 1 91.12 69 ASP A C 1
ATOM 518 O O . ASP A 1 69 ? -31.734 26.516 7.891 1 91.12 69 ASP A O 1
ATOM 522 N N . ARG A 1 70 ? -30.203 24.938 8.266 1 91.94 70 ARG A N 1
ATOM 523 C CA . ARG A 1 70 ? -30.312 25.047 9.711 1 91.94 70 ARG A CA 1
ATOM 524 C C . ARG A 1 70 ? -29.109 25.781 10.305 1 91.94 70 ARG A C 1
ATOM 526 O O . ARG A 1 70 ? -28.328 25.188 11.039 1 91.94 70 ARG A O 1
ATOM 533 N N . ASP A 1 71 ? -29.062 27.078 10.125 1 93.81 71 ASP A N 1
ATOM 534 C CA . ASP A 1 71 ? -27.938 27.891 10.586 1 93.81 71 ASP A CA 1
ATOM 535 C C . ASP A 1 71 ? -27.797 27.828 12.102 1 93.81 71 ASP A C 1
ATOM 537 O O . ASP A 1 71 ? -26.672 27.859 12.625 1 93.81 71 ASP A O 1
ATOM 541 N N . ASP A 1 72 ? -28.938 27.734 12.734 1 92.69 72 ASP A N 1
ATOM 542 C CA . ASP A 1 72 ? -28.938 27.672 14.188 1 92.69 72 ASP A CA 1
ATOM 543 C C . ASP A 1 72 ? -28.25 26.406 14.68 1 92.69 72 ASP A C 1
ATOM 545 O O . ASP A 1 72 ? -27.422 26.438 15.594 1 92.69 72 ASP A O 1
ATOM 549 N N . VAL A 1 73 ? -28.547 25.344 13.984 1 93.06 73 VAL A N 1
ATOM 550 C CA . VAL A 1 73 ? -27.969 24.062 14.367 1 93.06 73 VAL A CA 1
ATOM 551 C C . VAL A 1 73 ? -26.484 24.047 14.008 1 93.06 73 VAL A C 1
ATOM 553 O O . VAL A 1 73 ? -25.672 23.516 14.773 1 93.06 73 VAL A O 1
ATOM 556 N N . VAL A 1 74 ? -26.109 24.625 12.844 1 95.25 74 VAL A N 1
ATOM 557 C CA . VAL A 1 74 ? -24.719 24.703 12.422 1 95.25 74 VAL A CA 1
ATOM 558 C C . VAL A 1 74 ? -23.891 25.422 13.484 1 95.25 74 VAL A C 1
ATOM 560 O O . VAL A 1 74 ? -22.859 24.922 13.914 1 95.25 74 VAL A O 1
ATOM 563 N N . ARG A 1 75 ? -24.406 26.5 13.984 1 94.31 75 ARG A N 1
ATOM 564 C CA . ARG A 1 75 ? -23.703 27.312 14.977 1 94.31 75 ARG A CA 1
ATOM 565 C C . ARG A 1 75 ? -23.531 26.547 16.281 1 94.31 75 ARG A C 1
ATOM 567 O O . ARG A 1 75 ? -22.453 26.578 16.891 1 94.31 75 ARG A O 1
ATOM 574 N N . GLU A 1 76 ? -24.562 25.859 16.672 1 92.75 76 GLU A N 1
ATOM 575 C CA . GLU A 1 76 ? -24.484 25.078 17.906 1 92.75 76 GLU A CA 1
ATOM 576 C C . GLU A 1 76 ? -23.469 23.953 17.797 1 92.75 76 GLU A C 1
ATOM 578 O O . GLU A 1 76 ? -22.734 23.672 18.734 1 92.75 76 GLU A O 1
ATOM 583 N N . LEU A 1 77 ? -23.469 23.344 16.641 1 93.88 77 LEU A N 1
ATOM 584 C CA . LEU A 1 77 ? -22.547 22.219 16.438 1 93.88 77 LEU A CA 1
ATOM 585 C C . LEU A 1 77 ? -21.109 22.719 16.406 1 93.88 77 LEU A C 1
ATOM 587 O O . LEU A 1 77 ? -20.219 22.078 16.969 1 93.88 77 LEU A O 1
ATOM 591 N N . ILE A 1 78 ? -20.859 23.828 15.781 1 93.75 78 ILE A N 1
ATOM 592 C CA . ILE A 1 78 ? -19.516 24.406 15.75 1 93.75 78 ILE A CA 1
ATOM 593 C C . ILE A 1 78 ? -19.078 24.75 17.172 1 93.75 78 ILE A C 1
ATOM 595 O O . ILE A 1 78 ? -17.953 24.438 17.578 1 93.75 78 ILE A O 1
ATOM 599 N N . SER A 1 79 ? -19.969 25.312 17.922 1 91.06 79 SER A N 1
ATOM 600 C CA . SER A 1 79 ? -19.672 25.688 19.297 1 91.06 79 SER A CA 1
ATOM 601 C C . SER A 1 79 ? -19.391 24.453 20.156 1 91.06 79 SER A C 1
ATOM 603 O O . SER A 1 79 ? -18.625 24.516 21.109 1 91.06 79 SER A O 1
ATOM 605 N N . ALA A 1 80 ? -20.062 23.391 19.781 1 91.06 80 ALA A N 1
ATOM 606 C CA . ALA A 1 80 ? -19.891 22.156 20.516 1 91.06 80 ALA A CA 1
ATOM 607 C C . ALA A 1 80 ? -18.594 21.438 20.109 1 91.06 80 ALA A C 1
ATOM 609 O O . ALA A 1 80 ? -18.188 20.469 20.75 1 91.06 80 ALA A O 1
ATOM 610 N N . GLY A 1 81 ? -17.984 21.891 19.031 1 90.62 81 GLY A N 1
ATOM 611 C CA . GLY A 1 81 ? -16.688 21.344 18.656 1 90.62 81 GLY A CA 1
ATOM 612 C C . GLY A 1 81 ? -16.75 20.453 17.438 1 90.62 81 GLY A C 1
ATOM 613 O O . GLY A 1 81 ? -15.828 19.672 17.172 1 90.62 81 GLY A O 1
ATOM 614 N N . ALA A 1 82 ? -17.844 20.5 16.703 1 92.19 82 ALA A N 1
ATOM 615 C CA . ALA A 1 82 ? -17.938 19.703 15.469 1 92.19 82 ALA A CA 1
ATOM 616 C C . ALA A 1 82 ? -16.859 20.109 14.477 1 92.19 82 ALA A C 1
ATOM 618 O O . ALA A 1 82 ? -16.547 21.297 14.328 1 92.19 82 ALA A O 1
ATOM 619 N N . HIS A 1 83 ? -16.297 19.078 13.828 1 92.31 83 HIS A N 1
ATOM 620 C CA . HIS A 1 83 ? -15.234 19.328 12.867 1 92.31 83 HIS A CA 1
ATOM 621 C C . HIS A 1 83 ? -15.773 19.938 11.578 1 92.31 83 HIS A C 1
ATOM 623 O O . HIS A 1 83 ? -16.578 19.312 10.883 1 92.31 83 HIS A O 1
ATOM 629 N N . VAL A 1 84 ? -15.328 21.172 11.312 1 94.19 84 VAL A N 1
ATOM 630 C CA . VAL A 1 84 ? -15.766 21.875 10.117 1 94.19 84 VAL A CA 1
ATOM 631 C C . VAL A 1 84 ? -14.828 21.547 8.953 1 94.19 84 VAL A C 1
ATOM 633 O O . VAL A 1 84 ? -13.664 21.953 8.945 1 94.19 84 VAL A O 1
ATOM 636 N N . ARG A 1 85 ? -15.273 20.844 7.984 1 90.69 85 ARG A N 1
ATOM 637 C CA . ARG A 1 85 ? -14.531 20.484 6.777 1 90.69 85 ARG A CA 1
ATOM 638 C C . ARG A 1 85 ? -15.398 20.641 5.535 1 90.69 85 ARG A C 1
ATOM 640 O O . ARG A 1 85 ? -16.609 20.359 5.574 1 90.69 85 ARG A O 1
ATOM 647 N N . PRO A 1 86 ? -14.781 21.156 4.527 1 92.62 86 PRO A N 1
ATOM 648 C CA . PRO A 1 86 ? -15.57 21.281 3.299 1 92.62 86 PRO A CA 1
ATOM 649 C C . PRO A 1 86 ? -15.906 19.922 2.676 1 92.62 86 PRO A C 1
ATOM 651 O O . PRO A 1 86 ? -15.188 18.938 2.896 1 92.62 86 PRO A O 1
ATOM 654 N N . MET A 1 87 ? -17 19.891 2.008 1 90.31 87 MET A N 1
ATOM 655 C CA . MET A 1 87 ? -17.312 18.75 1.144 1 90.31 87 MET A CA 1
ATOM 656 C C . MET A 1 87 ? -16.438 18.781 -0.112 1 90.31 87 MET A C 1
ATOM 658 O O . MET A 1 87 ? -16.281 19.828 -0.746 1 90.31 87 MET A O 1
ATOM 662 N N . LEU A 1 88 ? -15.914 17.625 -0.433 1 84.38 88 LEU A N 1
ATOM 663 C CA . LEU A 1 88 ? -14.898 17.594 -1.478 1 84.38 88 LEU A CA 1
ATOM 664 C C . LEU A 1 88 ? -15.508 17.188 -2.816 1 84.38 88 LEU A C 1
ATOM 666 O O . LEU A 1 88 ? -14.852 17.297 -3.855 1 84.38 88 LEU A O 1
ATOM 670 N N . THR A 1 89 ? -16.766 16.812 -2.799 1 84.06 89 THR A N 1
ATOM 671 C CA . THR A 1 89 ? -17.422 16.484 -4.062 1 84.06 89 THR A CA 1
ATOM 672 C C . THR A 1 89 ? -17.766 17.75 -4.848 1 84.06 89 THR A C 1
ATOM 674 O O . THR A 1 89 ? -17.984 18.812 -4.258 1 84.06 89 THR A O 1
ATOM 677 N N . LYS A 1 90 ? -17.781 17.656 -6.211 1 82.38 90 LYS A N 1
ATOM 678 C CA . LYS A 1 90 ? -17.953 18.844 -7.059 1 82.38 90 LYS A CA 1
ATOM 679 C C . LYS A 1 90 ? -19.422 19.031 -7.453 1 82.38 90 LYS A C 1
ATOM 681 O O . LYS A 1 90 ? -19.734 19.859 -8.297 1 82.38 90 LYS A O 1
ATOM 686 N N . ASP A 1 91 ? -20.25 18.391 -6.805 1 86.69 91 ASP A N 1
ATOM 687 C CA . ASP A 1 91 ? -21.656 18.547 -7.145 1 86.69 91 ASP A CA 1
ATOM 688 C C . ASP A 1 91 ? -22.219 19.844 -6.586 1 86.69 91 ASP A C 1
ATOM 690 O O . ASP A 1 91 ? -21.609 20.484 -5.723 1 86.69 91 ASP A O 1
ATOM 694 N N . ALA A 1 92 ? -23.328 20.312 -7.125 1 88.62 92 ALA A N 1
ATOM 695 C CA . ALA A 1 92 ? -23.922 21.594 -6.793 1 88.62 92 ALA A CA 1
ATOM 696 C C . ALA A 1 92 ? -24.297 21.656 -5.312 1 88.62 92 ALA A C 1
ATOM 698 O O . ALA A 1 92 ? -24.125 22.703 -4.672 1 88.62 92 ALA A O 1
ATOM 699 N N . LYS A 1 93 ? -24.766 20.594 -4.844 1 88 93 LYS A N 1
ATOM 700 C CA . LYS A 1 93 ? -25.156 20.562 -3.438 1 88 93 LYS A CA 1
ATOM 701 C C . LYS A 1 93 ? -23.953 20.766 -2.523 1 88 93 LYS A C 1
ATOM 703 O O . LYS A 1 93 ? -24.031 21.484 -1.525 1 88 93 LYS A O 1
ATOM 708 N N . SER A 1 94 ? -22.891 20.156 -2.83 1 91.44 94 SER A N 1
ATOM 709 C CA . SER A 1 94 ? -21.656 20.297 -2.062 1 91.44 94 SER A CA 1
ATOM 710 C C . SER A 1 94 ? -21.141 21.734 -2.105 1 91.44 94 SER A C 1
ATOM 712 O O . SER A 1 94 ? -20.688 22.266 -1.09 1 91.44 94 SER A O 1
ATOM 714 N N . LYS A 1 95 ? -21.203 22.312 -3.268 1 91.88 95 LYS A N 1
ATOM 715 C CA . LYS A 1 95 ? -20.75 23.688 -3.414 1 91.88 95 LYS A CA 1
ATOM 716 C C . LYS A 1 95 ? -21.594 24.641 -2.572 1 91.88 95 LYS A C 1
ATOM 718 O O . LYS A 1 95 ? -21.078 25.562 -1.943 1 91.88 95 LYS A O 1
ATOM 723 N N . GLU A 1 96 ? -22.859 24.391 -2.621 1 92.25 96 GLU A N 1
ATOM 724 C CA . GLU A 1 96 ? -23.766 25.219 -1.82 1 92.25 96 GLU A CA 1
ATOM 725 C C . GLU A 1 96 ? -23.5 25.031 -0.328 1 92.25 96 GLU A C 1
ATOM 727 O O . GLU A 1 96 ? -23.5 26 0.431 1 92.25 96 GLU A O 1
ATOM 732 N N . CYS A 1 97 ? -23.328 23.844 0.042 1 94 97 CYS A N 1
ATOM 733 C CA . CYS A 1 97 ? -23 23.547 1.434 1 94 97 CYS A CA 1
ATOM 734 C C . CYS A 1 97 ? -21.734 24.297 1.864 1 94 97 CYS A C 1
ATOM 736 O O . CYS A 1 97 ? -21.719 24.938 2.922 1 94 97 CYS A O 1
ATOM 738 N N . ASN A 1 98 ? -20.703 24.234 1.059 1 95.56 98 ASN A N 1
ATOM 739 C CA . ASN A 1 98 ? -19.438 24.891 1.367 1 95.56 98 ASN A CA 1
ATOM 740 C C . ASN A 1 98 ? -19.594 26.406 1.478 1 95.56 98 ASN A C 1
ATOM 742 O O . ASN A 1 98 ? -19 27.031 2.357 1 95.56 98 ASN A O 1
ATOM 746 N N . LYS A 1 99 ? -20.359 26.922 0.593 1 94.5 99 LYS A N 1
ATOM 747 C CA . LYS A 1 99 ? -20.625 28.359 0.634 1 94.5 99 LYS A CA 1
ATOM 748 C C . LYS A 1 99 ? -21.312 28.75 1.936 1 94.5 99 LYS A C 1
ATOM 750 O O . LYS A 1 99 ? -20.953 29.734 2.564 1 94.5 99 LYS A O 1
ATOM 755 N N . LYS A 1 100 ? -22.297 28.016 2.297 1 95 100 LYS A N 1
ATOM 756 C CA . LYS A 1 100 ? -23.047 28.297 3.516 1 95 100 LYS A CA 1
ATOM 757 C C . LYS A 1 100 ? -22.156 28.188 4.75 1 95 100 LYS A C 1
ATOM 759 O O . LYS A 1 100 ? -22.203 29.047 5.637 1 95 100 LYS A O 1
ATOM 764 N N . LEU A 1 101 ? -21.391 27.156 4.805 1 96.25 101 LEU A N 1
ATOM 765 C CA . LEU A 1 101 ? -20.484 26.984 5.926 1 96.25 101 LEU A CA 1
ATOM 766 C C . LEU A 1 101 ? -19.484 28.141 6.004 1 96.25 101 LEU A C 1
ATOM 768 O O . LEU A 1 101 ? -19.203 28.641 7.09 1 96.25 101 LEU A O 1
ATOM 772 N N . CYS A 1 102 ? -19 28.516 4.875 1 95 102 CYS A N 1
ATOM 773 C CA . CYS A 1 102 ? -18.062 29.641 4.82 1 95 102 CYS A CA 1
ATOM 774 C C . CYS A 1 102 ? -18.703 30.906 5.383 1 95 102 CYS A C 1
ATOM 776 O O . CYS A 1 102 ? -18.078 31.625 6.16 1 95 102 CYS A O 1
ATOM 778 N N . GLU A 1 103 ? -19.906 31.109 5.004 1 95.5 103 GLU A N 1
ATOM 779 C CA . GLU A 1 103 ? -20.625 32.312 5.453 1 95.5 103 GLU A CA 1
ATOM 780 C C . GLU A 1 103 ? -20.812 32.281 6.965 1 95.5 103 GLU A C 1
ATOM 782 O O . GLU A 1 103 ? -20.578 33.281 7.641 1 95.5 103 GLU A O 1
ATOM 787 N N . ILE A 1 104 ? -21.234 31.203 7.445 1 95.88 104 ILE A N 1
ATOM 788 C CA . ILE A 1 104 ? -21.531 31.094 8.867 1 95.88 104 ILE A CA 1
ATOM 789 C C . ILE A 1 104 ? -20.25 31.234 9.68 1 95.88 104 ILE A C 1
ATOM 791 O O . ILE A 1 104 ? -20.219 31.969 10.672 1 95.88 104 ILE A O 1
ATOM 795 N N . ILE A 1 105 ? -19.188 30.578 9.258 1 95.69 105 ILE A N 1
ATOM 796 C CA . ILE A 1 105 ? -17.906 30.656 9.969 1 95.69 105 ILE A CA 1
ATOM 797 C C . ILE A 1 105 ? -17.375 32.094 9.938 1 95.69 105 ILE A C 1
ATOM 799 O O . ILE A 1 105 ? -16.859 32.594 10.938 1 95.69 105 ILE A O 1
ATOM 803 N N . ASN A 1 106 ? -17.562 32.719 8.812 1 94.94 106 ASN A N 1
ATOM 804 C CA . ASN A 1 106 ? -17.141 34.125 8.688 1 94.94 106 ASN A CA 1
ATOM 805 C C . ASN A 1 106 ? -17.922 35.031 9.641 1 94.94 106 ASN A C 1
ATOM 807 O O . ASN A 1 106 ? -17.344 35.938 10.234 1 94.94 106 ASN A O 1
ATOM 811 N N . GLN A 1 107 ? -19.172 34.812 9.719 1 95.56 107 GLN A N 1
ATOM 812 C CA . GLN A 1 107 ? -20 35.562 10.633 1 95.56 107 GLN A CA 1
ATOM 813 C C . GLN A 1 107 ? -19.562 35.375 12.078 1 95.56 107 GLN A C 1
ATOM 815 O O . GLN A 1 107 ? -19.469 36.312 12.852 1 95.56 107 GLN A O 1
ATOM 820 N N . MET A 1 108 ? -19.328 34.156 12.367 1 94.81 108 MET A N 1
ATOM 821 C CA . MET A 1 108 ? -18.906 33.812 13.727 1 94.81 108 MET A CA 1
ATOM 822 C C . MET A 1 108 ? -17.531 34.438 14.023 1 94.81 108 MET A C 1
ATOM 824 O O . MET A 1 108 ? -17.297 34.906 15.125 1 94.81 108 MET A O 1
ATOM 828 N N . ALA A 1 109 ? -16.641 34.438 13.086 1 93.31 109 ALA A N 1
ATOM 829 C CA . ALA A 1 109 ? -15.312 35.031 13.227 1 93.31 109 ALA A CA 1
ATOM 830 C C . ALA A 1 109 ? -15.398 36.562 13.391 1 93.31 109 ALA A C 1
ATOM 832 O O . ALA A 1 109 ? -14.742 37.125 14.266 1 93.31 109 ALA A O 1
ATOM 833 N N . SER A 1 110 ? -16.203 37.188 12.609 1 93.44 110 SER A N 1
ATOM 834 C CA . SER A 1 110 ? -16.375 38.625 12.648 1 93.44 110 SER A CA 1
ATOM 835 C C . SER A 1 110 ? -17 39.094 13.969 1 93.44 110 SER A C 1
ATOM 837 O O . SER A 1 110 ? -16.797 40.219 14.398 1 93.44 110 SER A O 1
ATOM 839 N N . ALA A 1 111 ? -17.719 38.188 14.578 1 92.94 111 ALA A N 1
ATOM 840 C CA . ALA A 1 111 ? -18.359 38.5 15.867 1 92.94 111 ALA A CA 1
ATOM 841 C C . ALA A 1 111 ? -17.359 38.344 17.016 1 92.94 111 ALA A C 1
ATOM 843 O O . ALA A 1 111 ? -17.719 38.5 18.188 1 92.94 111 ALA A O 1
ATOM 844 N N . GLY A 1 112 ? -16.062 38 16.719 1 90.38 112 GLY A N 1
ATOM 845 C CA . GLY A 1 112 ? -15.008 38 17.719 1 90.38 112 GLY A CA 1
ATOM 846 C C . GLY A 1 112 ? -14.578 36.594 18.125 1 90.38 112 GLY A C 1
ATOM 847 O O . GLY A 1 112 ? -13.773 36.438 19.047 1 90.38 112 GLY A O 1
ATOM 848 N N . ASN A 1 113 ? -15.148 35.594 17.5 1 91.75 113 ASN A N 1
ATOM 849 C CA . ASN A 1 113 ? -14.742 34.219 17.797 1 91.75 113 ASN A CA 1
ATOM 850 C C . ASN A 1 113 ? -13.406 33.875 17.141 1 91.75 113 ASN A C 1
ATOM 852 O O . ASN A 1 113 ? -13.352 33.562 15.953 1 91.75 113 ASN A O 1
ATOM 856 N N . GLU A 1 114 ? -12.352 33.906 17.859 1 90.06 114 GLU A N 1
ATOM 857 C CA . GLU A 1 114 ? -11 33.719 17.344 1 90.06 114 GLU A CA 1
ATOM 858 C C . GLU A 1 114 ? -10.82 32.312 16.797 1 90.06 114 GLU A C 1
ATOM 860 O O . GLU A 1 114 ? -10.117 32.094 15.812 1 90.06 114 GLU A O 1
ATOM 865 N N . VAL A 1 115 ? -11.383 31.375 17.422 1 92.25 115 VAL A N 1
ATOM 866 C CA . VAL A 1 115 ? -11.289 29.984 16.984 1 92.25 115 VAL A CA 1
ATOM 867 C C . VAL A 1 115 ? -11.875 29.844 15.586 1 92.25 115 VAL A C 1
ATOM 869 O O . VAL A 1 115 ? -11.312 29.141 14.742 1 92.25 115 VAL A O 1
ATOM 872 N N . CYS A 1 116 ? -12.93 30.516 15.289 1 93.56 116 CYS A N 1
ATOM 873 C CA . CYS A 1 116 ? -13.594 30.422 13.992 1 93.56 116 CYS A CA 1
ATOM 874 C C . CYS A 1 116 ? -12.75 31.078 12.906 1 93.56 116 CYS A C 1
ATOM 876 O O . CYS A 1 116 ? -12.805 30.672 11.742 1 93.56 116 CYS A O 1
ATOM 878 N N . SER A 1 117 ? -11.969 32.094 13.328 1 92.88 117 SER A N 1
ATOM 879 C CA . SER A 1 117 ? -11.062 32.688 12.359 1 92.88 117 SER A CA 1
ATOM 880 C C . SER A 1 117 ? -10.031 31.688 11.867 1 92.88 117 SER A C 1
ATOM 882 O O . SER A 1 117 ? -9.734 31.625 10.672 1 92.88 117 SER A O 1
ATOM 884 N N . LYS A 1 118 ? -9.547 30.922 12.781 1 93.56 118 LYS A N 1
ATOM 885 C CA . LYS A 1 118 ? -8.578 29.891 12.414 1 93.56 118 LYS A CA 1
ATOM 886 C C . LYS A 1 118 ? -9.242 28.766 11.633 1 93.56 118 LYS A C 1
ATOM 888 O O . LYS A 1 118 ? -8.664 28.25 10.672 1 93.56 118 LYS A O 1
ATOM 893 N N . ILE A 1 119 ? -10.406 28.453 12.078 1 95.69 119 ILE A N 1
ATOM 894 C CA . ILE A 1 119 ? -11.141 27.406 11.367 1 95.69 119 ILE A CA 1
ATOM 895 C C . ILE A 1 119 ? -11.352 27.828 9.914 1 95.69 119 ILE A C 1
ATOM 897 O O . ILE A 1 119 ? -11.211 27 9.008 1 95.69 119 ILE A O 1
ATOM 901 N N . ARG A 1 120 ? -11.664 29.062 9.727 1 94.56 120 ARG A N 1
ATOM 902 C CA . ARG A 1 120 ? -11.891 29.594 8.391 1 94.56 120 ARG A CA 1
ATOM 903 C C . ARG A 1 120 ? -10.633 29.438 7.527 1 94.56 120 ARG A C 1
ATOM 905 O O . ARG A 1 120 ? -10.727 29.078 6.352 1 94.56 120 ARG A O 1
ATOM 912 N N . LEU A 1 121 ? -9.539 29.75 8.133 1 95.31 121 LEU A N 1
ATOM 913 C CA . LEU A 1 121 ? -8.266 29.641 7.43 1 95.31 121 LEU A CA 1
ATOM 914 C C . LEU A 1 121 ? -8.039 28.234 6.898 1 95.31 121 LEU A C 1
ATOM 916 O O . LEU A 1 121 ? -7.695 28.047 5.73 1 95.31 121 LEU A O 1
ATOM 920 N N . PHE A 1 122 ? -8.203 27.234 7.66 1 96.25 122 PHE A N 1
ATOM 921 C CA . PHE A 1 122 ? -8.016 25.844 7.262 1 96.25 122 PHE A CA 1
ATOM 922 C C . PHE A 1 122 ? -9.102 25.422 6.277 1 96.25 122 PHE A C 1
ATOM 924 O O . PHE A 1 122 ? -8.844 24.625 5.371 1 96.25 122 PHE A O 1
ATOM 931 N N . PHE A 1 123 ? -10.352 25.922 6.531 1 95.94 123 PHE A N 1
ATOM 932 C CA . PHE A 1 123 ? -11.438 25.672 5.59 1 95.94 123 PHE A CA 1
ATOM 933 C C . PHE A 1 123 ? -11.07 26.172 4.195 1 95.94 123 PHE A C 1
ATOM 935 O O . PHE A 1 123 ? -11.242 25.453 3.209 1 95.94 123 PHE A O 1
ATOM 942 N N . ASP A 1 124 ? -10.531 27.375 4.141 1 95.19 124 ASP A N 1
ATOM 943 C CA . ASP A 1 124 ? -10.117 27.984 2.879 1 95.19 124 ASP A CA 1
ATOM 944 C C . ASP A 1 124 ? -8.992 27.172 2.23 1 95.19 124 ASP A C 1
ATOM 946 O O . ASP A 1 124 ? -8.953 27.031 1.007 1 95.19 124 ASP A O 1
ATOM 950 N N . MET A 1 125 ? -8.102 26.688 3.041 1 96.25 125 MET A N 1
ATOM 951 C CA . MET A 1 125 ? -7.004 25.875 2.523 1 96.25 125 MET A CA 1
ATOM 952 C C . MET A 1 125 ? -7.527 24.625 1.852 1 96.25 125 MET A C 1
ATOM 954 O O . MET A 1 125 ? -7.121 24.281 0.735 1 96.25 125 MET A O 1
ATOM 958 N N . HIS A 1 126 ? -8.461 23.938 2.49 1 95.12 126 HIS A N 1
ATOM 959 C CA . HIS A 1 126 ? -9.031 22.719 1.916 1 95.12 126 HIS A CA 1
ATOM 960 C C . HIS A 1 126 ? -9.727 23.016 0.592 1 95.12 126 HIS A C 1
ATOM 962 O O . HIS A 1 126 ? -9.625 22.234 -0.355 1 95.12 126 HIS A O 1
ATOM 968 N N . LEU A 1 127 ? -10.406 24.109 0.526 1 94.25 127 LEU A N 1
ATOM 969 C CA . LEU A 1 127 ? -11.062 24.516 -0.716 1 94.25 127 LEU A CA 1
ATOM 970 C C . LEU A 1 127 ? -10.031 24.797 -1.802 1 94.25 127 LEU A C 1
ATOM 972 O O . LEU A 1 127 ? -10.219 24.422 -2.959 1 94.25 127 LEU A O 1
ATOM 976 N N . ALA A 1 128 ? -8.953 25.5 -1.428 1 94.94 128 ALA A N 1
ATOM 977 C CA . ALA A 1 128 ? -7.895 25.844 -2.375 1 94.94 128 ALA A CA 1
ATOM 978 C C . ALA A 1 128 ? -7.246 24.594 -2.947 1 94.94 128 ALA A C 1
ATOM 980 O O . ALA A 1 128 ? -6.906 24.547 -4.133 1 94.94 128 ALA A O 1
ATOM 981 N N . VAL A 1 129 ? -7.027 23.578 -2.111 1 95.38 129 VAL A N 1
ATOM 982 C CA . VAL A 1 129 ? -6.434 22.312 -2.553 1 95.38 129 VAL A CA 1
ATOM 983 C C . VAL A 1 129 ? -7.27 21.719 -3.682 1 95.38 129 VAL A C 1
ATOM 985 O O . VAL A 1 129 ? -6.73 21.109 -4.602 1 95.38 129 VAL A O 1
ATOM 988 N N . MET A 1 130 ? -8.594 21.922 -3.658 1 91.81 130 MET A N 1
ATOM 989 C CA . MET A 1 130 ? -9.508 21.359 -4.645 1 91.81 130 MET A CA 1
ATOM 990 C C . MET A 1 130 ? -9.516 22.188 -5.926 1 91.81 130 MET A C 1
ATOM 992 O O . MET A 1 130 ? -9.812 21.672 -7 1 91.81 130 MET A O 1
ATOM 996 N N . GLU A 1 131 ? -9.117 23.422 -5.832 1 92.06 131 GLU A N 1
ATOM 997 C CA . GLU A 1 131 ? -9.391 24.328 -6.938 1 92.06 131 GLU A CA 1
ATOM 998 C C . GLU A 1 131 ? -8.102 24.844 -7.566 1 92.06 131 GLU A C 1
ATOM 1000 O O . GLU A 1 131 ? -8.102 25.328 -8.703 1 92.06 131 GLU A O 1
ATOM 1005 N N . LYS A 1 132 ? -7.043 24.781 -6.828 1 94.88 132 LYS A N 1
ATOM 1006 C CA . LYS A 1 132 ? -5.805 25.422 -7.281 1 94.88 132 LYS A CA 1
ATOM 1007 C C . LYS A 1 132 ? -4.676 24.391 -7.383 1 94.88 132 LYS A C 1
ATOM 1009 O O . LYS A 1 132 ? -4.82 23.25 -6.938 1 94.88 132 LYS A O 1
ATOM 1014 N N . THR A 1 133 ? -3.586 24.812 -8.039 1 94.25 133 THR A N 1
ATOM 1015 C CA . THR A 1 133 ? -2.383 23.984 -8.094 1 94.25 133 THR A CA 1
ATOM 1016 C C . THR A 1 133 ? -1.652 24.016 -6.75 1 94.25 133 THR A C 1
ATOM 1018 O O . THR A 1 133 ? -1.82 24.938 -5.965 1 94.25 133 THR A O 1
ATOM 1021 N N . PRO A 1 134 ? -0.872 23 -6.473 1 94.81 134 PRO A N 1
ATOM 1022 C CA . PRO A 1 134 ? -0.102 22.984 -5.227 1 94.81 134 PRO A CA 1
ATOM 1023 C C . PRO A 1 134 ? 0.754 24.234 -5.055 1 94.81 134 PRO A C 1
ATOM 1025 O O . PRO A 1 134 ? 0.806 24.812 -3.961 1 94.81 134 PRO A O 1
ATOM 1028 N N . GLU A 1 135 ? 1.388 24.688 -6.098 1 94.5 135 GLU A N 1
ATOM 1029 C CA . GLU A 1 135 ? 2.227 25.891 -6.016 1 94.5 135 GLU A CA 1
ATOM 1030 C C . GLU A 1 135 ? 1.417 27.094 -5.574 1 94.5 135 GLU A C 1
ATOM 1032 O O . GLU A 1 135 ? 1.885 27.906 -4.766 1 94.5 135 GLU A O 1
ATOM 1037 N N . GLU A 1 136 ? 0.251 27.188 -6.113 1 96.88 136 GLU A N 1
ATOM 1038 C CA . GLU A 1 136 ? -0.625 28.297 -5.746 1 96.88 136 GLU A CA 1
ATOM 1039 C C . GLU A 1 136 ? -1.048 28.219 -4.285 1 96.88 136 GLU A C 1
ATOM 1041 O O . GLU A 1 136 ? -1.098 29.219 -3.582 1 96.88 136 GLU A O 1
ATOM 1046 N N . VAL A 1 137 ? -1.403 27.016 -3.865 1 97.56 137 VAL A N 1
ATOM 1047 C CA . VAL A 1 137 ? -1.803 26.812 -2.477 1 97.56 137 VAL A CA 1
ATOM 1048 C C . VAL A 1 137 ? -0.681 27.25 -1.544 1 97.56 137 VAL A C 1
ATOM 1050 O O . VAL A 1 137 ? -0.922 27.984 -0.58 1 97.56 137 VAL A O 1
ATOM 1053 N N . PHE A 1 138 ? 0.557 26.906 -1.857 1 97.56 138 PHE A N 1
ATOM 1054 C CA . PHE A 1 138 ? 1.688 27.25 -1.002 1 97.56 138 PHE A CA 1
ATOM 1055 C C . PHE A 1 138 ? 1.965 28.75 -1.04 1 97.56 138 PHE A C 1
ATOM 1057 O O . PHE A 1 138 ? 2.408 29.328 -0.047 1 97.56 138 PHE A O 1
ATOM 1064 N N . ARG A 1 139 ? 1.705 29.375 -2.174 1 97.44 139 ARG A N 1
ATOM 1065 C CA . ARG A 1 139 ? 1.85 30.812 -2.268 1 97.44 139 ARG A CA 1
ATOM 1066 C C . ARG A 1 139 ? 0.81 31.531 -1.406 1 97.44 139 ARG A C 1
ATOM 1068 O O . ARG A 1 139 ? 1.143 32.438 -0.652 1 97.44 139 ARG A O 1
ATOM 1075 N N . ILE A 1 140 ? -0.408 31.109 -1.467 1 97.62 140 ILE A N 1
ATOM 1076 C CA . ILE A 1 140 ? -1.526 31.75 -0.783 1 97.62 140 ILE A CA 1
ATOM 1077 C C . ILE A 1 140 ? -1.376 31.578 0.727 1 97.62 140 ILE A C 1
ATOM 1079 O O . ILE A 1 140 ? -1.608 32.5 1.491 1 97.62 140 ILE A O 1
ATOM 1083 N N . PHE A 1 141 ? -0.938 30.406 1.131 1 98 141 PHE A N 1
ATOM 1084 C CA . PHE A 1 141 ? -0.969 30.125 2.559 1 98 141 PHE A CA 1
ATOM 1085 C C . PHE A 1 141 ? 0.442 30.078 3.133 1 98 141 PHE A C 1
ATOM 1087 O O . PHE A 1 141 ? 0.667 29.484 4.195 1 98 141 PHE A O 1
ATOM 1094 N N . HIS A 1 142 ? 1.372 30.672 2.523 1 97.69 142 HIS A N 1
ATOM 1095 C CA . HIS A 1 142 ? 2.793 30.656 2.85 1 97.69 142 HIS A CA 1
ATOM 1096 C C . HIS A 1 142 ? 3.025 31.031 4.309 1 97.69 142 HIS A C 1
ATOM 1098 O O . HIS A 1 142 ? 3.809 30.375 5.004 1 97.69 142 HIS A O 1
ATOM 1104 N N . SER A 1 143 ? 2.348 31.969 4.84 1 97.38 143 SER A N 1
ATOM 1105 C CA . SER A 1 143 ? 2.604 32.531 6.168 1 97.38 143 SER A CA 1
ATOM 1106 C C . SER A 1 143 ? 1.9 31.703 7.246 1 97.38 143 SER A C 1
ATOM 1108 O O . SER A 1 143 ? 2.09 31.953 8.438 1 97.38 143 SER A O 1
ATOM 1110 N N . HIS A 1 144 ? 1.168 30.672 6.84 1 97.62 144 HIS A N 1
ATOM 1111 C CA . HIS A 1 144 ? 0.324 30 7.812 1 97.62 144 HIS A CA 1
ATOM 1112 C C . HIS A 1 144 ? 0.651 28.5 7.879 1 97.62 144 HIS A C 1
ATOM 1114 O O . HIS A 1 144 ? -0.077 27.734 8.508 1 97.62 144 HIS A O 1
ATOM 1120 N N . MET A 1 145 ? 1.716 28.031 7.289 1 97.94 145 MET A N 1
ATOM 1121 C CA . MET A 1 145 ? 2.02 26.609 7.078 1 97.94 145 MET A CA 1
ATOM 1122 C C . MET A 1 145 ? 2.236 25.906 8.414 1 97.94 145 MET A C 1
ATOM 1124 O O . MET A 1 145 ? 1.938 24.719 8.539 1 97.94 145 MET A O 1
ATOM 1128 N N . LEU A 1 146 ? 2.744 26.609 9.406 1 97.44 146 LEU A N 1
ATOM 1129 C CA . LEU A 1 146 ? 3.055 25.953 10.68 1 97.44 146 LEU A CA 1
ATOM 1130 C C . LEU A 1 146 ? 1.975 26.234 11.711 1 97.44 146 LEU A C 1
ATOM 1132 O O . LEU A 1 146 ? 2.117 25.875 12.883 1 97.44 146 LEU A O 1
ATOM 1136 N N . GLU A 1 147 ? 0.866 26.969 11.258 1 95.69 147 GLU A N 1
ATOM 1137 C CA . GLU A 1 147 ? -0.264 27.188 12.156 1 95.69 147 GLU A CA 1
ATOM 1138 C C . GLU A 1 147 ? -0.992 25.875 12.453 1 95.69 147 GLU A C 1
ATOM 1140 O O . GLU A 1 147 ? -1.061 25 11.594 1 95.69 147 GLU A O 1
ATOM 1145 N N . HIS A 1 148 ? -1.579 25.75 13.641 1 94.19 148 HIS A N 1
ATOM 1146 C CA . HIS A 1 148 ? -2.279 24.547 14.078 1 94.19 148 HIS A CA 1
ATOM 1147 C C . HIS A 1 148 ? -3.777 24.656 13.812 1 94.19 148 HIS A C 1
ATOM 1149 O O . HIS A 1 148 ? -4.371 25.719 14.023 1 94.19 148 HIS A O 1
ATOM 1155 N N . ASP A 1 149 ? -4.305 23.625 13.25 1 94.44 149 ASP A N 1
ATOM 1156 C CA . ASP A 1 149 ? -5.762 23.5 13.203 1 94.44 149 ASP A CA 1
ATOM 1157 C C . ASP A 1 149 ? -6.348 23.391 14.602 1 94.44 149 ASP A C 1
ATOM 1159 O O . ASP A 1 149 ? -6.039 22.438 15.336 1 94.44 149 ASP A O 1
ATOM 1163 N N . PRO A 1 150 ? -7.148 24.328 15 1 91.81 150 PRO A N 1
ATOM 1164 C CA . PRO A 1 150 ? -7.656 24.312 16.375 1 91.81 150 PRO A CA 1
ATOM 1165 C C . PRO A 1 150 ? -8.539 23.109 16.656 1 91.81 150 PRO A C 1
ATOM 1167 O O . PRO A 1 150 ? -8.781 22.781 17.828 1 91.81 150 PRO A O 1
ATOM 1170 N N . GLN A 1 151 ? -8.984 22.484 15.641 1 89.88 151 GLN A N 1
ATOM 1171 C CA . GLN A 1 151 ? -9.922 21.375 15.836 1 89.88 151 GLN A CA 1
ATOM 1172 C C . GLN A 1 151 ? -9.18 20.047 15.945 1 89.88 151 GLN A C 1
ATOM 1174 O O . GLN A 1 151 ? -9.555 19.188 16.75 1 89.88 151 GLN A O 1
ATOM 1179 N N . ILE A 1 152 ? -8.102 19.875 15.156 1 90.94 152 ILE A N 1
ATOM 1180 C CA . ILE A 1 152 ? -7.496 18.562 15.109 1 90.94 152 ILE A CA 1
ATOM 1181 C C . ILE A 1 152 ? -6.023 18.656 15.508 1 90.94 152 ILE A C 1
ATOM 1183 O O . ILE A 1 152 ? -5.324 17.641 15.562 1 90.94 152 ILE A O 1
ATOM 1187 N N . GLN A 1 153 ? -5.457 19.812 15.727 1 92 153 GLN A N 1
ATOM 1188 C CA . GLN A 1 153 ? -4.137 20.094 16.281 1 92 153 GLN A CA 1
ATOM 1189 C C . GLN A 1 153 ? -3.039 19.844 15.258 1 92 153 GLN A C 1
ATOM 1191 O O . GLN A 1 153 ? -1.86 20.078 15.523 1 92 153 GLN A O 1
ATOM 1196 N N . LEU A 1 154 ? -3.367 19.406 14.07 1 95.44 154 LEU A N 1
ATOM 1197 C CA . LEU A 1 154 ? -2.383 19.297 13 1 95.44 154 LEU A CA 1
ATOM 1198 C C . LEU A 1 154 ? -2.016 20.656 12.438 1 95.44 154 LEU A C 1
ATOM 1200 O O . LEU A 1 154 ? -2.852 21.562 12.406 1 95.44 154 LEU A O 1
ATOM 1204 N N . THR A 1 155 ? -0.824 20.781 12.039 1 97.19 155 THR A N 1
ATOM 1205 C CA . THR A 1 155 ? -0.444 21.984 11.305 1 97.19 155 THR A CA 1
ATOM 1206 C C . THR A 1 155 ? -0.955 21.938 9.867 1 97.19 155 THR A C 1
ATOM 1208 O O . THR A 1 155 ? -1.367 20.875 9.391 1 97.19 155 THR A O 1
ATOM 1211 N N . MET A 1 156 ? -0.939 23.141 9.281 1 97.44 156 MET A N 1
ATOM 1212 C CA . MET A 1 156 ? -1.397 23.188 7.898 1 97.44 156 MET A CA 1
ATOM 1213 C C . MET A 1 156 ? -0.515 22.328 7 1 97.44 156 MET A C 1
ATOM 1215 O O . MET A 1 156 ? -1.016 21.609 6.133 1 97.44 156 MET A O 1
ATOM 1219 N N . ILE A 1 157 ? 0.722 22.328 7.258 1 97.81 157 ILE A N 1
ATOM 1220 C CA . ILE A 1 157 ? 1.661 21.594 6.41 1 97.81 157 ILE A CA 1
ATOM 1221 C C . ILE A 1 157 ? 1.467 20.094 6.598 1 97.81 157 ILE A C 1
ATOM 1223 O O . ILE A 1 157 ? 1.566 19.328 5.641 1 97.81 157 ILE A O 1
ATOM 1227 N N . GLU A 1 158 ? 1.24 19.656 7.781 1 97.25 158 GLU A N 1
ATOM 1228 C CA . GLU A 1 158 ? 0.98 18.25 8.031 1 97.25 158 GLU A CA 1
ATOM 1229 C C . GLU A 1 158 ? -0.286 17.781 7.32 1 97.25 158 GLU A C 1
ATOM 1231 O O . GLU A 1 158 ? -0.34 16.656 6.805 1 97.25 158 GLU A O 1
ATOM 1236 N N . THR A 1 159 ? -1.275 18.625 7.289 1 96.25 159 THR A N 1
ATOM 1237 C CA . THR A 1 159 ? -2.498 18.328 6.551 1 96.25 159 THR A CA 1
ATOM 1238 C C . THR A 1 159 ? -2.217 18.234 5.055 1 96.25 159 THR A C 1
ATOM 1240 O O . THR A 1 159 ? -2.713 17.328 4.379 1 96.25 159 THR A O 1
ATOM 1243 N N . LEU A 1 160 ? -1.402 19.109 4.582 1 97.19 160 LEU A N 1
ATOM 1244 C CA . LEU A 1 160 ? -1.103 19.156 3.154 1 97.19 160 LEU A CA 1
ATOM 1245 C C . LEU A 1 160 ? -0.284 17.938 2.727 1 97.19 160 LEU A C 1
ATOM 1247 O O . LEU A 1 160 ? -0.373 17.5 1.577 1 97.19 160 LEU A O 1
ATOM 1251 N N . PHE A 1 161 ? 0.472 17.344 3.633 1 96.69 161 PHE A N 1
ATOM 1252 C CA . PHE A 1 161 ? 1.235 16.125 3.33 1 96.69 161 PHE A CA 1
ATOM 1253 C C . PHE A 1 161 ? 0.307 14.984 2.941 1 96.69 161 PHE A C 1
ATOM 1255 O O . PHE A 1 161 ? 0.722 14.055 2.256 1 96.69 161 PHE A O 1
ATOM 1262 N N . THR A 1 162 ? -0.914 15.07 3.424 1 94.5 162 THR A N 1
ATOM 1263 C CA . THR A 1 162 ? -1.767 13.898 3.303 1 94.5 162 THR A CA 1
ATOM 1264 C C . THR A 1 162 ? -3.07 14.242 2.592 1 94.5 162 THR A C 1
ATOM 1266 O O . THR A 1 162 ? -4.086 13.57 2.779 1 94.5 162 THR A O 1
ATOM 1269 N N . VAL A 1 163 ? -3.082 15.258 1.87 1 93.06 163 VAL A N 1
ATOM 1270 C CA . VAL A 1 163 ? -4.312 15.695 1.217 1 93.06 163 VAL A CA 1
ATOM 1271 C C . VAL A 1 163 ? -4.668 14.727 0.092 1 93.06 163 VAL A C 1
ATOM 1273 O O . VAL A 1 163 ? -3.811 13.984 -0.394 1 93.06 163 VAL A O 1
ATOM 1276 N N . SER A 1 164 ? -5.941 14.641 -0.179 1 87.5 164 SER A N 1
ATOM 1277 C CA . SER A 1 164 ? -6.453 13.914 -1.334 1 87.5 164 SER A CA 1
ATOM 1278 C C . SER A 1 164 ? -7.004 14.859 -2.391 1 87.5 164 SER A C 1
ATOM 1280 O O . SER A 1 164 ? -7.305 16.016 -2.092 1 87.5 164 SER A O 1
ATOM 1282 N N . GLY A 1 165 ? -7.125 14.406 -3.602 1 81.12 165 GLY A N 1
ATOM 1283 C CA . GLY A 1 165 ? -7.648 15.25 -4.664 1 81.12 165 GLY A CA 1
ATOM 1284 C C . GLY A 1 165 ? -6.672 15.445 -5.809 1 81.12 165 GLY A C 1
ATOM 1285 O O . GLY A 1 165 ? -5.68 14.719 -5.914 1 81.12 165 GLY A O 1
ATOM 1286 N N . PRO A 1 166 ? -7.027 16.422 -6.609 1 83 166 PRO A N 1
ATOM 1287 C CA . PRO A 1 166 ? -6.16 16.672 -7.762 1 83 166 PRO A CA 1
ATOM 1288 C C . PRO A 1 166 ? -4.758 17.125 -7.359 1 83 166 PRO A C 1
ATOM 1290 O O . PRO A 1 166 ? -4.613 18.031 -6.531 1 83 166 PRO A O 1
ATOM 1293 N N . GLY A 1 167 ? -3.768 16.516 -7.898 1 87.69 167 GLY A N 1
ATOM 1294 C CA . GLY A 1 167 ? -2.393 16.906 -7.633 1 87.69 167 GLY A CA 1
ATOM 1295 C C . GLY A 1 167 ? -1.903 16.469 -6.266 1 87.69 167 GLY A C 1
ATOM 1296 O O . GLY A 1 167 ? -0.861 16.938 -5.797 1 87.69 167 GLY A O 1
ATOM 1297 N N . ALA A 1 168 ? -2.656 15.68 -5.645 1 91.44 168 ALA A N 1
ATOM 1298 C CA . ALA A 1 168 ? -2.35 15.25 -4.281 1 91.44 168 ALA A CA 1
ATOM 1299 C C . ALA A 1 168 ? -0.937 14.68 -4.191 1 91.44 168 ALA A C 1
ATOM 1301 O O . ALA A 1 168 ? -0.236 14.891 -3.199 1 91.44 168 ALA A O 1
ATOM 1302 N N . GLU A 1 169 ? -0.494 14.07 -5.203 1 91.12 169 GLU A N 1
ATOM 1303 C CA . GLU A 1 169 ? 0.794 13.383 -5.18 1 91.12 169 GLU A CA 1
ATOM 1304 C C . GLU A 1 169 ? 1.949 14.383 -5.125 1 91.12 169 GLU A C 1
ATOM 1306 O O . GLU A 1 169 ? 3.072 14.016 -4.773 1 91.12 169 GLU A O 1
ATOM 1311 N N . LYS A 1 170 ? 1.729 15.609 -5.434 1 92.75 170 LYS A N 1
ATOM 1312 C CA . LYS A 1 170 ? 2.783 16.625 -5.492 1 92.75 170 LYS A CA 1
ATOM 1313 C C . LYS A 1 170 ? 2.947 17.312 -4.145 1 92.75 170 LYS A C 1
ATOM 1315 O O . LYS A 1 170 ? 3.977 17.953 -3.889 1 92.75 170 LYS A O 1
ATOM 1320 N N . TYR A 1 171 ? 1.98 17.219 -3.324 1 95.94 171 TYR A N 1
ATOM 1321 C CA . TYR A 1 171 ? 1.956 18 -2.096 1 95.94 171 TYR A CA 1
ATOM 1322 C C . TYR A 1 171 ? 3.074 17.578 -1.152 1 95.94 171 TYR A C 1
ATOM 1324 O O . TYR A 1 171 ? 3.76 18.422 -0.567 1 95.94 171 TYR A O 1
ATOM 1332 N N . PRO A 1 172 ? 3.373 16.297 -0.998 1 96.19 172 PRO A N 1
ATOM 1333 C CA . PRO A 1 172 ? 4.461 15.945 -0.087 1 96.19 172 PRO A CA 1
ATOM 1334 C C . PRO A 1 172 ? 5.797 16.562 -0.491 1 96.19 172 PRO A C 1
ATOM 1336 O O . PRO A 1 172 ? 6.531 17.062 0.364 1 96.19 172 PRO A O 1
ATOM 1339 N N . GLN A 1 173 ? 6.047 16.625 -1.729 1 94.38 173 GLN A N 1
ATOM 1340 C CA . GLN A 1 173 ? 7.293 17.219 -2.217 1 94.38 173 GLN A CA 1
ATOM 1341 C C . GLN A 1 173 ? 7.316 18.719 -1.993 1 94.38 173 GLN A C 1
ATOM 1343 O O . GLN A 1 173 ? 8.336 19.281 -1.565 1 94.38 173 GLN A O 1
ATOM 1348 N N . GLU A 1 174 ? 6.211 19.297 -2.295 1 95.56 174 GLU A N 1
ATOM 1349 C CA . GLU A 1 174 ? 6.117 20.734 -2.088 1 95.56 174 GLU A CA 1
ATOM 1350 C C . GLU A 1 174 ? 6.227 21.094 -0.608 1 95.56 174 GLU A C 1
ATOM 1352 O O . GLU A 1 174 ? 6.797 22.125 -0.253 1 95.56 174 GLU A O 1
ATOM 1357 N N . CYS A 1 175 ? 5.664 20.266 0.186 1 97.56 175 CYS A N 1
ATOM 1358 C CA . CYS A 1 175 ? 5.754 20.469 1.627 1 97.56 175 CYS A CA 1
ATOM 1359 C C . CYS A 1 175 ? 7.203 20.438 2.094 1 97.56 175 CYS A C 1
ATOM 1361 O O . CYS A 1 175 ? 7.652 21.344 2.801 1 97.56 175 CYS A O 1
ATOM 1363 N N . PHE A 1 176 ? 7.891 19.469 1.7 1 96.75 176 PHE A N 1
ATOM 1364 C CA . PHE A 1 176 ? 9.281 19.359 2.127 1 96.75 176 PHE A CA 1
ATOM 1365 C C . PHE A 1 176 ? 10.109 20.516 1.574 1 96.75 176 PHE A C 1
ATOM 1367 O O . PHE A 1 176 ? 10.945 21.094 2.281 1 96.75 176 PHE A O 1
ATOM 1374 N N . LYS A 1 177 ? 9.906 20.766 0.31 1 95.38 177 LYS A N 1
ATOM 1375 C CA . LYS A 1 177 ? 10.586 21.906 -0.305 1 95.38 177 LYS A CA 1
ATOM 1376 C C . LYS A 1 177 ? 10.352 23.188 0.492 1 95.38 177 LYS A C 1
ATOM 1378 O O . LYS A 1 177 ? 11.297 23.938 0.75 1 95.38 177 LYS A O 1
ATOM 1383 N N . TRP A 1 178 ? 9.141 23.406 0.858 1 97.31 178 TRP A N 1
ATOM 1384 C CA . TRP A 1 178 ? 8.812 24.594 1.638 1 97.31 178 TRP A CA 1
ATOM 1385 C C . TRP A 1 178 ? 9.547 24.594 2.975 1 97.31 178 TRP A C 1
ATOM 1387 O O . TRP A 1 178 ? 10.125 25.609 3.379 1 97.31 178 TRP A O 1
ATOM 1397 N N . LEU A 1 179 ? 9.539 23.453 3.678 1 97.5 179 LEU A N 1
ATOM 1398 C CA . LEU A 1 179 ? 10.211 23.344 4.965 1 97.5 179 LEU A CA 1
ATOM 1399 C C . LEU A 1 179 ? 11.703 23.641 4.828 1 97.5 179 LEU A C 1
ATOM 1401 O O . LEU A 1 179 ? 12.273 24.359 5.652 1 97.5 179 LEU A O 1
ATOM 1405 N N . LYS A 1 180 ? 12.305 23.109 3.857 1 95 180 LYS A N 1
ATOM 1406 C CA . LYS A 1 180 ? 13.734 23.266 3.615 1 95 180 LYS A CA 1
ATOM 1407 C C . LYS A 1 180 ? 14.07 24.703 3.217 1 95 180 LYS A C 1
ATOM 1409 O O . LYS A 1 180 ? 14.938 25.344 3.824 1 95 180 LYS A O 1
ATOM 1414 N N . ASP A 1 181 ? 13.352 25.234 2.238 1 95.88 181 ASP A N 1
ATOM 1415 C CA . ASP A 1 181 ? 13.641 26.547 1.66 1 95.88 181 ASP A CA 1
ATOM 1416 C C . ASP A 1 181 ? 13.406 27.656 2.678 1 95.88 181 ASP A C 1
ATOM 1418 O O . ASP A 1 181 ? 14.07 28.703 2.631 1 95.88 181 ASP A O 1
ATOM 1422 N N . THR A 1 182 ? 12.516 27.516 3.57 1 97.12 182 THR A N 1
ATOM 1423 C CA . THR A 1 182 ? 12.18 28.547 4.539 1 97.12 182 THR A CA 1
ATOM 1424 C C . THR A 1 182 ? 12.961 28.359 5.836 1 97.12 182 THR A C 1
ATOM 1426 O O . THR A 1 182 ? 12.859 29.156 6.762 1 97.12 182 THR A O 1
ATOM 1429 N N . GLY A 1 183 ? 13.734 27.281 5.961 1 95.88 183 GLY A N 1
ATOM 1430 C CA . GLY A 1 183 ? 14.516 27.016 7.16 1 95.88 183 GLY A CA 1
ATOM 1431 C C . GLY A 1 183 ? 13.664 26.594 8.344 1 95.88 183 GLY A C 1
ATOM 1432 O O . GLY A 1 183 ? 14.023 26.859 9.492 1 95.88 183 GLY A O 1
ATOM 1433 N N . ASN A 1 184 ? 12.523 25.984 8.062 1 97.25 184 ASN A N 1
ATOM 1434 C CA . ASN A 1 184 ? 11.578 25.688 9.133 1 97.25 184 ASN A CA 1
ATOM 1435 C C . ASN A 1 184 ? 11.633 24.203 9.516 1 97.25 184 ASN A C 1
ATOM 1437 O O . ASN A 1 184 ? 10.773 23.719 10.242 1 97.25 184 ASN A O 1
ATOM 1441 N N . LEU A 1 185 ? 12.562 23.438 9.062 1 96.12 185 LEU A N 1
ATOM 1442 C CA . LEU A 1 185 ? 12.68 22.016 9.359 1 96.12 185 LEU A CA 1
ATOM 1443 C C . LEU A 1 185 ? 12.789 21.781 10.867 1 96.12 185 LEU A C 1
ATOM 1445 O O . LEU A 1 185 ? 12.07 20.938 11.414 1 96.12 185 LEU A O 1
ATOM 1449 N N . HIS A 1 186 ? 13.672 22.531 11.492 1 95.31 186 HIS A N 1
ATOM 1450 C CA . HIS A 1 186 ? 13.867 22.375 12.93 1 95.31 186 HIS A CA 1
ATOM 1451 C C . HIS A 1 186 ? 12.594 22.719 13.695 1 95.31 186 HIS A C 1
ATOM 1453 O O . HIS A 1 186 ? 12.172 21.984 14.586 1 95.31 186 HIS A O 1
ATOM 1459 N N . SER A 1 187 ? 12.07 23.891 13.328 1 96.81 187 SER A N 1
ATOM 1460 C CA . SER A 1 187 ? 10.844 24.328 13.977 1 96.81 187 SER A CA 1
ATOM 1461 C C . SER A 1 187 ? 9.727 23.312 13.789 1 96.81 187 SER A C 1
ATOM 1463 O O . SER A 1 187 ? 8.953 23.047 14.719 1 96.81 187 SER A O 1
ATOM 1465 N N . TYR A 1 188 ? 9.609 22.828 12.602 1 97.69 188 TYR A N 1
ATOM 1466 C CA . TYR A 1 188 ? 8.594 21.812 12.297 1 97.69 188 TYR A CA 1
ATOM 1467 C C . TYR A 1 188 ? 8.766 20.594 13.188 1 97.69 188 TYR A C 1
ATOM 1469 O O . TYR A 1 188 ? 7.801 20.125 13.805 1 97.69 188 TYR A O 1
ATOM 1477 N N . ILE A 1 189 ? 9.961 19.969 13.266 1 97.12 189 ILE A N 1
ATOM 1478 C CA . ILE A 1 189 ? 10.234 18.766 14.039 1 97.12 189 ILE A CA 1
ATOM 1479 C C . ILE A 1 189 ? 10 19.031 15.523 1 97.12 189 ILE A C 1
ATOM 1481 O O . ILE A 1 189 ? 9.375 18.234 16.219 1 97.12 189 ILE A O 1
ATOM 1485 N N . ALA A 1 190 ? 10.508 20.203 16.016 1 96.69 190 ALA A N 1
ATOM 1486 C CA . ALA A 1 190 ? 10.289 20.578 17.406 1 96.69 190 ALA A CA 1
ATOM 1487 C C . ALA A 1 190 ? 8.797 20.688 17.719 1 96.69 190 ALA A C 1
ATOM 1489 O O . ALA A 1 190 ? 8.344 20.281 18.781 1 96.69 190 ALA A O 1
ATOM 1490 N N . GLY A 1 191 ? 8.133 21.281 16.766 1 96.44 191 GLY A N 1
ATOM 1491 C CA . GLY A 1 191 ? 6.691 21.359 16.922 1 96.44 191 GLY A CA 1
ATOM 1492 C C . GLY A 1 191 ? 6.023 20 17.016 1 96.44 191 GLY A C 1
ATOM 1493 O O . GLY A 1 191 ? 5.117 19.812 17.828 1 96.44 191 GLY A O 1
ATOM 1494 N N . ALA A 1 192 ? 6.418 19.094 16.172 1 96.31 192 ALA A N 1
ATOM 1495 C CA . ALA A 1 192 ? 5.871 17.734 16.188 1 96.31 192 ALA A CA 1
ATOM 1496 C C . ALA A 1 192 ? 6.121 17.047 17.531 1 96.31 192 ALA A C 1
ATOM 1498 O O . ALA A 1 192 ? 5.254 16.344 18.047 1 96.31 192 ALA A O 1
ATOM 1499 N N . VAL A 1 193 ? 7.285 17.234 18.125 1 96.69 193 VAL A N 1
ATOM 1500 C CA . VAL A 1 193 ? 7.641 16.672 19.422 1 96.69 193 VAL A CA 1
ATOM 1501 C C . VAL A 1 193 ? 6.633 17.125 20.484 1 96.69 193 VAL A C 1
ATOM 1503 O O . VAL A 1 193 ? 6.16 16.312 21.281 1 96.69 193 VAL A O 1
ATOM 1506 N N . SER A 1 194 ? 6.285 18.359 20.422 1 95.38 194 SER A N 1
ATOM 1507 C CA . SER A 1 194 ? 5.379 18.938 21.422 1 95.38 194 SER A CA 1
ATOM 1508 C C . SER A 1 194 ? 3.941 18.5 21.172 1 95.38 194 SER A C 1
ATOM 1510 O O . SER A 1 194 ? 3.156 18.375 22.109 1 95.38 194 SER A O 1
ATOM 1512 N N . ARG A 1 195 ? 3.604 18.188 19.984 1 94.06 195 ARG A N 1
ATOM 1513 C CA . ARG A 1 195 ? 2.213 17.938 19.625 1 94.06 195 ARG A CA 1
ATOM 1514 C C . ARG A 1 195 ? 1.881 16.453 19.719 1 94.06 195 ARG A C 1
ATOM 1516 O O . ARG A 1 195 ? 0.742 16.078 20.016 1 94.06 195 ARG A O 1
ATOM 1523 N N . LEU A 1 196 ? 2.781 15.562 19.453 1 94.81 196 LEU A N 1
ATOM 1524 C CA . LEU A 1 196 ? 2.557 14.125 19.344 1 94.81 196 LEU A CA 1
ATOM 1525 C C . LEU A 1 196 ? 1.855 13.586 20.578 1 94.81 196 LEU A C 1
ATOM 1527 O O . LEU A 1 196 ? 0.923 12.781 20.469 1 94.81 196 LEU A O 1
ATOM 1531 N N . PRO A 1 197 ? 2.195 14.07 21.812 1 92.81 197 PRO A N 1
ATOM 1532 C CA . PRO A 1 197 ? 1.503 13.547 22.984 1 92.81 197 PRO A CA 1
ATOM 1533 C C . PRO A 1 197 ? 0.054 14.016 23.078 1 92.81 197 PRO A C 1
ATOM 1535 O O . PRO A 1 197 ? -0.756 13.398 23.781 1 92.81 197 PRO A O 1
ATOM 1538 N N . LYS A 1 198 ? -0.31 15.07 22.375 1 91.19 198 LYS A N 1
ATOM 1539 C CA . LYS A 1 198 ? -1.608 15.719 22.531 1 91.19 198 LYS A CA 1
ATOM 1540 C C . LYS A 1 198 ? -2.547 15.352 21.391 1 91.19 198 LYS A C 1
ATOM 1542 O O . LYS A 1 198 ? -3.764 15.516 21.5 1 91.19 198 LYS A O 1
ATOM 1547 N N . ILE A 1 199 ? -2.004 14.859 20.344 1 92.31 199 ILE A N 1
ATOM 1548 C CA . ILE A 1 199 ? -2.803 14.609 19.156 1 92.31 199 ILE A CA 1
ATOM 1549 C C . ILE A 1 199 ? -3.6 13.32 19.328 1 92.31 199 ILE A C 1
ATOM 1551 O O . ILE A 1 199 ? -3.1 12.344 19.891 1 92.31 199 ILE A O 1
ATOM 1555 N N . SER A 1 200 ? -4.852 13.367 18.891 1 89 200 SER A N 1
ATOM 1556 C CA . SER A 1 200 ? -5.742 12.219 19.016 1 89 200 SER A CA 1
ATOM 1557 C C . SER A 1 200 ? -5.301 11.078 18.094 1 89 200 SER A C 1
ATOM 1559 O O . SER A 1 200 ? -4.57 11.297 17.125 1 89 200 SER A O 1
ATOM 1561 N N . ASN A 1 201 ? -5.77 9.828 18.359 1 88.44 201 ASN A N 1
ATOM 1562 C CA . ASN A 1 201 ? -5.434 8.656 17.562 1 88.44 201 ASN A CA 1
ATOM 1563 C C . ASN A 1 201 ? -6.039 8.734 16.172 1 88.44 201 ASN A C 1
ATOM 1565 O O . ASN A 1 201 ? -5.555 8.086 15.242 1 88.44 201 ASN A O 1
ATOM 1569 N N . GLU A 1 202 ? -7.004 9.508 16.062 1 86.25 202 GLU A N 1
ATOM 1570 C CA . GLU A 1 202 ? -7.656 9.648 14.766 1 86.25 202 GLU A CA 1
ATOM 1571 C C . GLU A 1 202 ? -6.789 10.445 13.797 1 86.25 202 GLU A C 1
ATOM 1573 O O . GLU A 1 202 ? -6.879 10.258 12.578 1 86.25 202 GLU A O 1
ATOM 1578 N N . CYS A 1 203 ? -5.875 11.297 14.375 1 92 203 CYS A N 1
ATOM 1579 C CA . CYS A 1 203 ? -5.141 12.211 13.516 1 92 203 CYS A CA 1
ATOM 1580 C C . CYS A 1 203 ? -3.641 11.938 13.578 1 92 203 CYS A C 1
ATOM 1582 O O . CYS A 1 203 ? -2.871 12.477 12.781 1 92 203 CYS A O 1
ATOM 1584 N N . VAL A 1 204 ? -3.26 11.109 14.492 1 95.06 204 VAL A N 1
ATOM 1585 C CA . VAL A 1 204 ? -1.84 10.914 14.758 1 95.06 204 VAL A CA 1
ATOM 1586 C C . VAL A 1 204 ? -1.16 10.297 13.539 1 95.06 204 VAL A C 1
ATOM 1588 O O . VAL A 1 204 ? 0.018 10.555 13.281 1 95.06 204 VAL A O 1
ATOM 1591 N N . TYR A 1 205 ? -1.847 9.516 12.781 1 95.62 205 TYR A N 1
ATOM 1592 C CA . TYR A 1 205 ? -1.271 8.914 11.586 1 95.62 205 TYR A CA 1
ATOM 1593 C C . TYR A 1 205 ? -0.731 9.984 10.641 1 95.62 205 TYR A C 1
ATOM 1595 O O . TYR A 1 205 ? 0.386 9.859 10.133 1 95.62 205 TYR A O 1
ATOM 1603 N N . GLN A 1 206 ? -1.496 11.016 10.414 1 95.5 206 GLN A N 1
ATOM 1604 C CA . GLN A 1 206 ? -1.101 12.086 9.508 1 95.5 206 GLN A CA 1
ATOM 1605 C C . GLN A 1 206 ? 0.179 12.766 9.984 1 95.5 206 GLN A C 1
ATOM 1607 O O . GLN A 1 206 ? 1.062 13.07 9.18 1 95.5 206 GLN A O 1
ATOM 1612 N N . GLU A 1 207 ? 0.246 13 11.227 1 96.44 207 GLU A N 1
ATOM 1613 C CA . GLU A 1 207 ? 1.437 13.641 11.781 1 96.44 207 GLU A CA 1
ATOM 1614 C C . GLU A 1 207 ? 2.67 12.758 11.594 1 96.44 207 GLU A C 1
ATOM 1616 O O . GLU A 1 207 ? 3.717 13.234 11.148 1 96.44 207 GLU A O 1
ATOM 1621 N N . ILE A 1 208 ? 2.494 11.516 11.914 1 97.5 208 ILE A N 1
ATOM 1622 C CA . ILE A 1 208 ? 3.637 10.617 11.82 1 97.5 208 ILE A CA 1
ATOM 1623 C C . ILE A 1 208 ? 4 10.391 10.352 1 97.5 208 ILE A C 1
ATOM 1625 O O . ILE A 1 208 ? 5.18 10.281 10.008 1 97.5 208 ILE A O 1
ATOM 1629 N N . PHE A 1 209 ? 3.006 10.352 9.492 1 97.31 209 PHE A N 1
ATOM 1630 C CA . PHE A 1 209 ? 3.264 10.18 8.07 1 97.31 209 PHE A CA 1
ATOM 1631 C C . PHE A 1 209 ? 4.113 11.328 7.531 1 97.31 209 PHE A C 1
ATOM 1633 O O . PHE A 1 209 ? 5.066 11.102 6.785 1 97.31 209 PHE A O 1
ATOM 1640 N N . SER A 1 210 ? 3.732 12.5 7.875 1 97.25 210 SER A N 1
ATOM 1641 C CA . SER A 1 210 ? 4.492 13.672 7.441 1 97.25 210 SER A CA 1
ATOM 1642 C C . SER A 1 210 ? 5.91 13.648 8.008 1 97.25 210 SER A C 1
ATOM 1644 O O . SER A 1 210 ? 6.871 13.945 7.293 1 97.25 210 SER A O 1
ATOM 1646 N N . LEU A 1 211 ? 6.082 13.297 9.273 1 97.44 211 LEU A N 1
ATOM 1647 C CA . LEU A 1 211 ? 7.395 13.18 9.898 1 97.44 211 LEU A CA 1
ATOM 1648 C C . LEU A 1 211 ? 8.25 12.133 9.195 1 97.44 211 LEU A C 1
ATOM 1650 O O . LEU A 1 211 ? 9.438 12.367 8.938 1 97.44 211 LEU A O 1
ATOM 1654 N N . HIS A 1 212 ? 7.625 11.008 8.93 1 97.94 212 HIS A N 1
ATOM 1655 C CA . HIS A 1 212 ? 8.32 9.93 8.234 1 97.94 212 HIS A CA 1
ATOM 1656 C C . HIS A 1 212 ? 8.867 10.398 6.895 1 97.94 212 HIS A C 1
ATOM 1658 O O . HIS A 1 212 ? 10.031 10.141 6.57 1 97.94 212 HIS A O 1
ATOM 1664 N N . ALA A 1 213 ? 8.008 11.016 6.152 1 96.88 213 ALA A N 1
ATOM 1665 C CA . ALA A 1 213 ? 8.414 11.531 4.848 1 96.88 213 ALA A CA 1
ATOM 1666 C C . ALA A 1 213 ? 9.594 12.492 4.984 1 96.88 213 ALA A C 1
ATOM 1668 O O . ALA A 1 213 ? 10.539 12.438 4.199 1 96.88 213 ALA A O 1
ATOM 1669 N N . VAL A 1 214 ? 9.57 13.375 5.945 1 97.31 214 VAL A N 1
ATOM 1670 C CA . VAL A 1 214 ? 10.625 14.352 6.184 1 97.31 214 VAL A CA 1
ATOM 1671 C C . VAL A 1 214 ? 11.922 13.633 6.555 1 97.31 214 VAL A C 1
ATOM 1673 O O . VAL A 1 214 ? 12.969 13.906 5.969 1 97.31 214 VAL A O 1
ATOM 1676 N N . PHE A 1 215 ? 11.852 12.727 7.469 1 97.31 215 PHE A N 1
ATOM 1677 C CA . PHE A 1 215 ? 13.047 12.031 7.93 1 97.31 215 PHE A CA 1
ATOM 1678 C C . PHE A 1 215 ? 13.648 11.188 6.809 1 97.31 215 PHE A C 1
ATOM 1680 O O . PHE A 1 215 ? 14.867 11.047 6.715 1 97.31 215 PHE A O 1
ATOM 1687 N N . CYS A 1 216 ? 12.844 10.617 5.984 1 95.81 216 CYS A N 1
ATOM 1688 C CA . CYS A 1 216 ? 13.336 9.859 4.84 1 95.81 216 CYS A CA 1
ATOM 1689 C C . CYS A 1 216 ? 14.133 10.75 3.896 1 95.81 216 CYS A C 1
ATOM 1691 O O . CYS A 1 216 ? 15.102 10.305 3.283 1 95.81 216 CYS A O 1
ATOM 1693 N N . THR A 1 217 ? 13.703 11.945 3.783 1 94.12 217 THR A N 1
ATOM 1694 C CA . THR A 1 217 ? 14.273 12.859 2.801 1 94.12 217 THR A CA 1
ATOM 1695 C C . THR A 1 217 ? 15.578 13.461 3.32 1 94.12 217 THR A C 1
ATOM 1697 O O . THR A 1 217 ? 16.469 13.812 2.535 1 94.12 217 THR A O 1
ATOM 1700 N N . LEU A 1 218 ? 15.742 13.602 4.621 1 94.56 218 LEU A N 1
ATOM 1701 C CA . LEU A 1 218 ? 16.969 14.148 5.211 1 94.56 218 LEU A CA 1
ATOM 1702 C C . LEU A 1 218 ? 18.141 13.219 4.957 1 94.56 218 LEU A C 1
ATOM 1704 O O . LEU A 1 218 ? 18 11.992 4.992 1 94.56 218 LEU A O 1
ATOM 1708 N N . GLU A 1 219 ? 19.219 13.734 4.695 1 92.44 219 GLU A N 1
ATOM 1709 C CA . GLU A 1 219 ? 20.453 12.961 4.555 1 92.44 219 GLU A CA 1
ATOM 1710 C C . GLU A 1 219 ? 20.938 12.438 5.902 1 92.44 219 GLU A C 1
ATOM 1712 O O . GLU A 1 219 ? 21.375 11.289 6.008 1 92.44 219 GLU A O 1
ATOM 1717 N N . GLU A 1 220 ? 20.844 13.305 6.84 1 94.88 220 GLU A N 1
ATOM 1718 C CA . GLU A 1 220 ? 21.234 12.984 8.211 1 94.88 220 GLU A CA 1
ATOM 1719 C C . GLU A 1 220 ? 20.281 13.625 9.219 1 94.88 220 GLU A C 1
ATOM 1721 O O . GLU A 1 220 ? 19.812 14.758 9.016 1 94.88 220 GLU A O 1
ATOM 1726 N N . ILE A 1 221 ? 20.031 12.945 10.281 1 96.12 221 ILE A N 1
ATOM 1727 C CA . ILE A 1 221 ? 19.172 13.453 11.352 1 96.12 221 ILE A CA 1
ATOM 1728 C C . ILE A 1 221 ? 20.016 13.828 12.562 1 96.12 221 ILE A C 1
ATOM 1730 O O . ILE A 1 221 ? 20.766 12.992 13.086 1 96.12 221 ILE A O 1
ATOM 1734 N N . PRO A 1 222 ? 19.953 15.07 12.953 1 94.62 222 PRO A N 1
ATOM 1735 C CA . PRO A 1 222 ? 20.719 15.484 14.133 1 94.62 222 PRO A CA 1
ATOM 1736 C C . PRO A 1 222 ? 20.359 14.68 15.375 1 94.62 222 PRO A C 1
ATOM 1738 O O . PRO A 1 222 ? 19.188 14.344 15.586 1 94.62 222 PRO A O 1
ATOM 1741 N N . ASN A 1 223 ? 21.328 14.445 16.234 1 94.75 223 ASN A N 1
ATOM 1742 C CA . ASN A 1 223 ? 21.172 13.617 17.422 1 94.75 223 ASN A CA 1
ATOM 1743 C C . ASN A 1 223 ? 20.125 14.195 18.359 1 94.75 223 ASN A C 1
ATOM 1745 O O . ASN A 1 223 ? 19.297 13.453 18.922 1 94.75 223 ASN A O 1
ATOM 1749 N N . ASP A 1 224 ? 20.219 15.477 18.531 1 94.31 224 ASP A N 1
ATOM 1750 C CA . ASP A 1 224 ? 19.297 16.125 19.453 1 94.31 224 ASP A CA 1
ATOM 1751 C C . ASP A 1 224 ? 17.844 15.938 19 1 94.31 224 ASP A C 1
ATOM 1753 O O . ASP A 1 224 ? 16.969 15.688 19.812 1 94.31 224 ASP A O 1
ATOM 1757 N N . GLN A 1 225 ? 17.578 16.047 17.734 1 95.56 225 GLN A N 1
ATOM 1758 C CA . GLN A 1 225 ? 16.234 15.852 17.188 1 95.56 225 GLN A CA 1
ATOM 1759 C C . GLN A 1 225 ? 15.789 14.398 17.344 1 95.56 225 GLN A C 1
ATOM 1761 O O . GLN A 1 225 ? 14.641 14.141 17.703 1 95.56 225 GLN A O 1
ATOM 1766 N N . ALA A 1 226 ? 16.656 13.484 17.031 1 96.81 226 ALA A N 1
ATOM 1767 C CA . ALA A 1 226 ? 16.359 12.062 17.172 1 96.81 226 ALA A CA 1
ATOM 1768 C C . ALA A 1 226 ? 15.992 11.727 18.609 1 96.81 226 ALA A C 1
ATOM 1770 O O . ALA A 1 226 ? 14.969 11.078 18.859 1 96.81 226 ALA A O 1
ATOM 1771 N N . LEU A 1 227 ? 16.766 12.211 19.531 1 96.12 227 LEU A N 1
ATOM 1772 C CA . LEU A 1 227 ? 16.578 11.898 20.938 1 96.12 227 LEU A CA 1
ATOM 1773 C C . LEU A 1 227 ? 15.281 12.5 21.469 1 96.12 227 LEU A C 1
ATOM 1775 O O . LEU A 1 227 ? 14.672 11.953 22.391 1 96.12 227 LEU A O 1
ATOM 1779 N N . GLU A 1 228 ? 14.844 13.578 20.875 1 96.81 228 GLU A N 1
ATOM 1780 C CA . GLU A 1 228 ? 13.625 14.242 21.328 1 96.81 228 GLU A CA 1
ATOM 1781 C C . GLU A 1 228 ? 12.383 13.562 20.75 1 96.81 228 GLU A C 1
ATOM 1783 O O . GLU A 1 228 ? 11.359 13.453 21.438 1 96.81 228 GLU A O 1
ATOM 1788 N N . ILE A 1 229 ? 12.469 13.117 19.531 1 98 229 ILE A N 1
ATOM 1789 C CA . ILE A 1 229 ? 11.266 12.664 18.844 1 98 229 ILE A CA 1
ATOM 1790 C C . ILE A 1 229 ? 11.023 11.188 19.141 1 98 229 ILE A C 1
ATOM 1792 O O . ILE A 1 229 ? 9.883 10.734 19.172 1 98 229 ILE A O 1
ATOM 1796 N N . ILE A 1 230 ? 12.023 10.352 19.391 1 98.12 230 ILE A N 1
ATOM 1797 C CA . ILE A 1 230 ? 11.953 8.898 19.516 1 98.12 230 ILE A CA 1
ATOM 1798 C C . ILE A 1 230 ? 11.031 8.523 20.672 1 98.12 230 ILE A C 1
ATOM 1800 O O . ILE A 1 230 ? 10.117 7.719 20.516 1 98.12 230 ILE A O 1
ATOM 1804 N N . PRO A 1 231 ? 11.219 9.156 21.875 1 97.5 231 PRO A N 1
ATOM 1805 C CA . PRO A 1 231 ? 10.336 8.773 22.969 1 97.5 231 PRO A CA 1
ATOM 1806 C C . PRO A 1 231 ? 8.859 9.039 22.656 1 97.5 231 PRO A C 1
ATOM 1808 O O . PRO A 1 231 ? 7.992 8.266 23.062 1 97.5 231 PRO A O 1
ATOM 1811 N N . GLN A 1 232 ? 8.609 10.109 21.953 1 97.38 232 GLN A N 1
ATOM 1812 C CA . GLN A 1 232 ? 7.234 10.445 21.609 1 97.38 232 GLN A CA 1
ATOM 1813 C C . GLN A 1 232 ? 6.648 9.414 20.641 1 97.38 232 GLN A C 1
ATOM 1815 O O . GLN A 1 232 ? 5.477 9.055 20.75 1 97.38 232 GLN A O 1
ATOM 1820 N N . LEU A 1 233 ? 7.422 8.953 19.688 1 97.56 233 LEU A N 1
ATOM 1821 C CA . LEU A 1 233 ? 6.992 7.93 18.75 1 97.56 233 LEU A CA 1
ATOM 1822 C C . LEU A 1 233 ? 6.75 6.605 19.453 1 97.56 233 LEU A C 1
ATOM 1824 O O . LEU A 1 233 ? 5.754 5.93 19.188 1 97.56 233 LEU A O 1
ATOM 1828 N N . VAL A 1 234 ? 7.617 6.281 20.359 1 97.56 234 VAL A N 1
ATOM 1829 C CA . VAL A 1 234 ? 7.535 5.023 21.094 1 97.56 234 VAL A CA 1
ATOM 1830 C C . VAL A 1 234 ? 6.227 4.965 21.875 1 97.56 234 VAL A C 1
ATOM 1832 O O . VAL A 1 234 ? 5.602 3.904 21.984 1 97.56 234 VAL A O 1
ATOM 1835 N N . GLU A 1 235 ? 5.805 6.062 22.359 1 95.12 235 GLU A N 1
ATOM 1836 C CA . GLU A 1 235 ? 4.57 6.129 23.125 1 95.12 235 GLU A CA 1
ATOM 1837 C C . GLU A 1 235 ? 3.359 5.777 22.266 1 95.12 235 GLU A C 1
ATOM 1839 O O . GLU A 1 235 ? 2.316 5.379 22.781 1 95.12 235 GLU A O 1
ATOM 1844 N N . ARG A 1 236 ? 3.5 5.875 20.984 1 95.5 236 ARG A N 1
ATOM 1845 C CA . ARG A 1 236 ? 2.369 5.637 20.094 1 95.5 236 ARG A CA 1
ATOM 1846 C C . ARG A 1 236 ? 2.359 4.195 19.594 1 95.5 236 ARG A C 1
ATOM 1848 O O . ARG A 1 236 ? 1.46 3.801 18.844 1 95.5 236 ARG A O 1
ATOM 1855 N N . LEU A 1 237 ? 3.234 3.314 19.984 1 93.56 237 LEU A N 1
ATOM 1856 C CA . LEU A 1 237 ? 3.297 1.91 19.594 1 93.56 237 LEU A CA 1
ATOM 1857 C C . LEU A 1 237 ? 2.17 1.114 20.234 1 93.56 237 LEU A C 1
ATOM 1859 O O . LEU A 1 237 ? 1.724 0.102 19.688 1 93.56 237 LEU A O 1
ATOM 1863 N N . GLY A 1 238 ? 1.661 1.502 21.281 1 80.94 238 GLY A N 1
ATOM 1864 C CA . GLY A 1 238 ? 0.737 0.733 22.109 1 80.94 238 GLY A CA 1
ATOM 1865 C C . GLY A 1 238 ? -0.699 0.819 21.625 1 80.94 238 GLY A C 1
ATOM 1866 O O . GLY A 1 238 ? -1.604 0.266 22.25 1 80.94 238 GLY A O 1
ATOM 1867 N N . THR A 1 239 ? -0.896 1.416 20.516 1 74.94 239 THR A N 1
ATOM 1868 C CA . THR A 1 239 ? -2.277 1.536 20.062 1 74.94 239 THR A CA 1
ATOM 1869 C C . THR A 1 239 ? -2.703 0.294 19.297 1 74.94 239 THR A C 1
ATOM 1871 O O . THR A 1 239 ? -2.48 0.207 18.078 1 74.94 239 THR A O 1
ATOM 1874 N N . LYS A 1 240 ? -3.176 -0.755 19.906 1 72 240 LYS A N 1
ATOM 1875 C CA . LYS A 1 240 ? -3.527 -2.043 19.312 1 72 240 LYS A CA 1
ATOM 1876 C C . LYS A 1 240 ? -4.676 -1.894 18.328 1 72 240 LYS A C 1
ATOM 1878 O O . LYS A 1 240 ? -4.785 -2.67 17.375 1 72 240 LYS A O 1
ATOM 1883 N N . GLU A 1 241 ? -5.453 -0.838 18.531 1 81.44 241 GLU A N 1
ATOM 1884 C CA . GLU A 1 241 ? -6.629 -0.653 17.688 1 81.44 241 GLU A CA 1
ATOM 1885 C C . GLU A 1 241 ? -6.242 -0.094 16.328 1 81.44 241 GLU A C 1
ATOM 1887 O O . GLU A 1 241 ? -7.027 -0.16 15.375 1 81.44 241 GLU A O 1
ATOM 1892 N N . ARG A 1 242 ? -4.992 0.333 16.219 1 87.81 242 ARG A N 1
ATOM 1893 C CA . ARG A 1 242 ? -4.547 0.952 14.977 1 87.81 242 ARG A CA 1
ATOM 1894 C C . ARG A 1 242 ? -3.205 0.379 14.531 1 87.81 242 ARG A C 1
ATOM 1896 O O . ARG A 1 242 ? -2.168 1.03 14.672 1 87.81 242 ARG A O 1
ATOM 1903 N N . PRO A 1 243 ? -3.312 -0.769 13.922 1 88.5 243 PRO A N 1
ATOM 1904 C CA . PRO A 1 243 ? -2.068 -1.419 13.5 1 88.5 243 PRO A CA 1
ATOM 1905 C C . PRO A 1 243 ? -1.311 -0.619 12.445 1 88.5 243 PRO A C 1
ATOM 1907 O O . PRO A 1 243 ? -0.085 -0.721 12.344 1 88.5 243 PRO A O 1
ATOM 1910 N N . ASP A 1 244 ? -2.045 0.129 11.703 1 92.75 244 ASP A N 1
ATOM 1911 C CA . ASP A 1 244 ? -1.408 0.958 10.688 1 92.75 244 ASP A CA 1
ATOM 1912 C C . ASP A 1 244 ? -0.502 2.01 11.32 1 92.75 244 ASP A C 1
ATOM 1914 O O . ASP A 1 244 ? 0.566 2.32 10.789 1 92.75 244 ASP A O 1
ATOM 1918 N N . ILE A 1 245 ? -0.917 2.525 12.43 1 94.94 245 ILE A N 1
ATOM 1919 C CA . ILE A 1 245 ? -0.104 3.504 13.148 1 94.94 245 ILE A CA 1
ATOM 1920 C C . ILE A 1 245 ? 1.157 2.83 13.688 1 94.94 245 ILE A C 1
ATOM 1922 O O . ILE A 1 245 ? 2.26 3.367 13.555 1 94.94 245 ILE A O 1
ATOM 1926 N N . CYS A 1 246 ? 1 1.688 14.258 1 95.5 246 CYS A N 1
ATOM 1927 C CA . CYS A 1 246 ? 2.131 0.943 14.797 1 95.5 246 CYS A CA 1
ATOM 1928 C C . CYS A 1 246 ? 3.18 0.685 13.727 1 95.5 246 CYS A C 1
ATOM 1930 O O . CYS A 1 246 ? 4.375 0.886 13.953 1 95.5 246 CYS A O 1
ATOM 1932 N N . GLU A 1 247 ? 2.715 0.258 12.609 1 96.06 247 GLU A N 1
ATOM 1933 C CA . GLU A 1 247 ? 3.631 -0.026 11.508 1 96.06 247 GLU A CA 1
ATOM 1934 C C . GLU A 1 247 ? 4.375 1.233 11.07 1 96.06 247 GLU A C 1
ATOM 1936 O O . GLU A 1 247 ? 5.59 1.199 10.852 1 96.06 247 GLU A O 1
ATOM 1941 N N . LEU A 1 248 ? 3.674 2.303 10.914 1 97.06 248 LEU A N 1
ATOM 1942 C CA . LEU A 1 248 ? 4.281 3.561 10.492 1 97.06 248 LEU A CA 1
ATOM 1943 C C . LEU A 1 248 ? 5.277 4.059 11.531 1 97.06 248 LEU A C 1
ATOM 1945 O O . LEU A 1 248 ? 6.336 4.586 11.172 1 97.06 248 LEU A O 1
ATOM 1949 N N . VAL A 1 249 ? 4.91 3.949 12.773 1 97.56 249 VAL A N 1
ATOM 1950 C CA . VAL A 1 249 ? 5.824 4.328 13.844 1 97.56 249 VAL A CA 1
ATOM 1951 C C . VAL A 1 249 ? 7.105 3.502 13.75 1 97.56 249 VAL A C 1
ATOM 1953 O O . VAL A 1 249 ? 8.211 4.043 13.836 1 97.56 249 VAL A O 1
ATOM 1956 N N . MET A 1 250 ? 6.984 2.223 13.547 1 97.69 250 MET A N 1
ATOM 1957 C CA . MET A 1 250 ? 8.133 1.329 13.453 1 97.69 250 MET A CA 1
ATOM 1958 C C . MET A 1 250 ? 9.031 1.716 12.281 1 97.69 250 MET A C 1
ATOM 1960 O O . MET A 1 250 ? 10.25 1.788 12.43 1 97.69 250 MET A O 1
ATOM 1964 N N . GLN A 1 251 ? 8.414 1.988 11.195 1 97.88 251 GLN A N 1
ATOM 1965 C CA . GLN A 1 251 ? 9.156 2.436 10.023 1 97.88 251 GLN A CA 1
ATOM 1966 C C . GLN A 1 251 ? 9.914 3.729 10.312 1 97.88 251 GLN A C 1
ATOM 1968 O O . GLN A 1 251 ? 11.062 3.885 9.906 1 97.88 251 GLN A O 1
ATOM 1973 N N . THR A 1 252 ? 9.227 4.602 10.914 1 98.44 252 THR A N 1
ATOM 1974 C CA . THR A 1 252 ? 9.82 5.898 11.219 1 98.44 252 THR A CA 1
ATOM 1975 C C . THR A 1 252 ? 11 5.738 12.172 1 98.44 252 THR A C 1
ATOM 1977 O O . THR A 1 252 ? 12.055 6.352 11.984 1 98.44 252 THR A O 1
ATOM 1980 N N . LEU A 1 253 ? 10.828 4.922 13.211 1 98.38 253 LEU A N 1
ATOM 1981 C CA . LEU A 1 253 ? 11.914 4.645 14.141 1 98.38 253 LEU A CA 1
ATOM 1982 C C . LEU A 1 253 ? 13.094 4.004 13.43 1 98.38 253 LEU A C 1
ATOM 1984 O O . LEU A 1 253 ? 14.25 4.324 13.711 1 98.38 253 LEU A O 1
ATOM 1988 N N . TYR A 1 254 ? 12.812 3.146 12.539 1 98.12 254 TYR A N 1
ATOM 1989 C CA . TYR A 1 254 ? 13.859 2.525 11.727 1 98.12 254 TYR A CA 1
ATOM 1990 C C . TYR A 1 254 ? 14.648 3.574 10.953 1 98.12 254 TYR A C 1
ATOM 1992 O O . TYR A 1 254 ? 15.883 3.574 10.977 1 98.12 254 TYR A O 1
ATOM 2000 N N . VAL A 1 255 ? 13.953 4.426 10.297 1 97.88 255 VAL A N 1
ATOM 2001 C CA . VAL A 1 255 ? 14.602 5.453 9.484 1 97.88 255 VAL A CA 1
ATOM 2002 C C . VAL A 1 255 ? 15.445 6.363 10.375 1 97.88 255 VAL A C 1
ATOM 2004 O O . VAL A 1 255 ? 16.578 6.695 10.023 1 97.88 255 VAL A O 1
ATOM 2007 N N . ILE A 1 256 ? 14.906 6.738 11.516 1 97.94 256 ILE A N 1
ATOM 2008 C CA . ILE A 1 256 ? 15.625 7.617 12.43 1 97.94 256 ILE A CA 1
ATOM 2009 C C . ILE A 1 256 ? 16.906 6.926 12.906 1 97.94 256 ILE A C 1
ATOM 2011 O O . ILE A 1 256 ? 17.984 7.527 12.914 1 97.94 256 ILE A O 1
ATOM 2015 N N . SER A 1 257 ? 16.797 5.668 13.305 1 97 257 SER A N 1
ATOM 2016 C CA . SER A 1 257 ? 17.969 4.941 13.797 1 97 257 SER A CA 1
ATOM 2017 C C . SER A 1 257 ? 18.984 4.727 12.688 1 97 257 SER A C 1
ATOM 2019 O O . SER A 1 257 ? 20.188 4.617 12.961 1 97 257 SER A O 1
ATOM 2021 N N . GLN A 1 258 ? 18.547 4.652 11.5 1 95.94 258 GLN A N 1
ATOM 2022 C CA . GLN A 1 258 ? 19.422 4.438 10.352 1 95.94 258 GLN A CA 1
ATOM 2023 C C . GLN A 1 258 ? 20.172 5.719 9.977 1 95.94 258 GLN A C 1
ATOM 2025 O O . GLN A 1 258 ? 21.344 5.676 9.625 1 95.94 258 GLN A O 1
ATOM 2030 N N . LYS A 1 259 ? 19.469 6.84 10.086 1 95.5 259 LYS A N 1
ATOM 2031 C CA . LYS A 1 259 ? 19.984 8.055 9.469 1 95.5 259 LYS A CA 1
ATOM 2032 C C . LYS A 1 259 ? 20.578 9 10.508 1 95.5 259 LYS A C 1
ATOM 2034 O O . LYS A 1 259 ? 21.125 10.047 10.164 1 95.5 259 LYS A O 1
ATOM 2039 N N . THR A 1 260 ? 20.391 8.625 11.742 1 94 260 THR A N 1
ATOM 2040 C CA . THR A 1 260 ? 21.016 9.461 12.758 1 94 260 THR A CA 1
ATOM 2041 C C . THR A 1 260 ? 22.547 9.344 12.688 1 94 260 THR A C 1
ATOM 2043 O O . THR A 1 260 ? 23.078 8.234 12.578 1 94 260 THR A O 1
ATOM 2046 N N . LYS A 1 261 ? 23.266 10.344 12.625 1 79.38 261 LYS A N 1
ATOM 2047 C CA . LYS A 1 261 ? 24.688 10.508 12.359 1 79.38 261 LYS A CA 1
ATOM 2048 C C . LYS A 1 261 ? 25.531 9.656 13.312 1 79.38 261 LYS A C 1
ATOM 2050 O O . LYS A 1 261 ? 26.484 9.016 12.898 1 79.38 261 LYS A O 1
ATOM 2055 N N . SER A 1 262 ? 25.281 9.648 14.594 1 86.69 262 SER A N 1
ATOM 2056 C CA . SER A 1 262 ? 26.125 8.969 15.578 1 86.69 262 SER A CA 1
ATOM 2057 C C . SER A 1 262 ? 25.281 8.32 16.672 1 86.69 262 SER A C 1
ATOM 2059 O O . SER A 1 262 ? 25.281 8.766 17.812 1 86.69 262 SER A O 1
ATOM 2061 N N . THR A 1 263 ? 24.75 7.238 16.25 1 85.94 263 THR A N 1
ATOM 2062 C CA . THR A 1 263 ? 23.953 6.535 17.25 1 85.94 263 THR A CA 1
ATOM 2063 C C . THR A 1 263 ? 24.844 6.023 18.391 1 85.94 263 THR A C 1
ATOM 2065 O O . THR A 1 263 ? 24.359 5.758 19.5 1 85.94 263 THR A O 1
ATOM 2068 N N . THR A 1 264 ? 26.141 5.918 18.125 1 86.88 264 THR A N 1
ATOM 2069 C CA . THR A 1 264 ? 27.078 5.445 19.125 1 86.88 264 THR A CA 1
ATOM 2070 C C . THR A 1 264 ? 27.234 6.473 20.25 1 86.88 264 THR A C 1
ATOM 2072 O O . THR A 1 264 ? 27.719 6.145 21.328 1 86.88 264 THR A O 1
ATOM 2075 N N . GLU A 1 265 ? 26.844 7.652 19.922 1 89.25 265 GLU A N 1
ATOM 2076 C CA . GLU A 1 265 ? 26.922 8.719 20.906 1 89.25 265 GLU A CA 1
ATOM 2077 C C . GLU A 1 265 ? 25.688 8.734 21.797 1 89.25 265 GLU A C 1
ATOM 2079 O O . GLU A 1 265 ? 25.641 9.484 22.781 1 89.25 265 GLU A O 1
ATOM 2084 N N . TRP A 1 266 ? 24.719 7.887 21.406 1 93 266 TRP A N 1
ATOM 2085 C CA . TRP A 1 266 ? 23.516 7.816 22.25 1 93 266 TRP A CA 1
ATOM 2086 C C . TRP A 1 266 ? 23.844 7.188 23.594 1 93 266 TRP A C 1
ATOM 2088 O O . TRP A 1 266 ? 24.656 6.262 23.688 1 93 266 TRP A O 1
ATOM 2098 N N . ASN A 1 267 ? 23.266 7.723 24.672 1 92.62 267 ASN A N 1
ATOM 2099 C CA . ASN A 1 267 ? 23.375 7.102 25.984 1 92.62 267 ASN A CA 1
ATOM 2100 C C . ASN A 1 267 ? 22.922 5.641 25.953 1 92.62 267 ASN A C 1
ATOM 2102 O O . ASN A 1 267 ? 21.828 5.328 25.5 1 92.62 267 ASN A O 1
ATOM 2106 N N . PRO A 1 268 ? 23.797 4.73 26.422 1 92 268 PRO A N 1
ATOM 2107 C CA . PRO A 1 268 ? 23.453 3.307 26.422 1 92 268 PRO A CA 1
ATOM 2108 C C . PRO A 1 268 ? 22.125 3.016 27.125 1 92 268 PRO A C 1
ATOM 2110 O O . PRO A 1 268 ? 21.375 2.135 26.703 1 92 268 PRO A O 1
ATOM 2113 N N . THR A 1 269 ? 21.859 3.744 28.109 1 93.5 269 THR A N 1
ATOM 2114 C CA . THR A 1 269 ? 20.609 3.561 28.828 1 93.5 269 THR A CA 1
ATOM 2115 C C . THR A 1 269 ? 19.422 3.914 27.953 1 93.5 269 THR A C 1
ATOM 2117 O O . THR A 1 269 ? 18.375 3.27 28.016 1 93.5 269 THR A O 1
ATOM 2120 N N . PHE A 1 270 ? 19.641 4.941 27.188 1 95.12 270 PHE A N 1
ATOM 2121 C CA . PHE A 1 270 ? 18.594 5.332 26.25 1 95.12 270 PHE A CA 1
ATOM 2122 C C . PHE A 1 270 ? 18.359 4.23 25.219 1 95.12 270 PHE A C 1
ATOM 2124 O O . PHE A 1 270 ? 17.203 3.891 24.922 1 95.12 270 PHE A O 1
ATOM 2131 N N . VAL A 1 271 ? 19.406 3.729 24.672 1 96 271 VAL A N 1
ATOM 2132 C CA . VAL A 1 271 ? 19.328 2.686 23.656 1 96 271 VAL A CA 1
ATOM 2133 C C . VAL A 1 271 ? 18.672 1.439 24.234 1 96 271 VAL A C 1
ATOM 2135 O O . VAL A 1 271 ? 17.812 0.819 23.594 1 96 271 VAL A O 1
ATOM 2138 N N . GLU A 1 272 ? 19.078 1.112 25.453 1 95.44 272 GLU A N 1
ATOM 2139 C CA . GLU A 1 272 ? 18.453 -0.027 26.125 1 95.44 272 GLU A CA 1
ATOM 2140 C C . GLU A 1 272 ? 16.953 0.178 26.297 1 95.44 272 GLU A C 1
ATOM 2142 O O . GLU A 1 272 ? 16.172 -0.75 26.094 1 95.44 272 GLU A O 1
ATOM 2147 N N . SER A 1 273 ? 16.609 1.361 26.688 1 96.19 273 SER A N 1
ATOM 2148 C CA . SER A 1 273 ? 15.203 1.683 26.859 1 96.19 273 SER A CA 1
ATOM 2149 C C . SER A 1 273 ? 14.438 1.563 25.547 1 96.19 273 SER A C 1
ATOM 2151 O O . SER A 1 273 ? 13.305 1.076 25.531 1 96.19 273 SER A O 1
ATOM 2153 N N . LEU A 1 274 ? 15 2.098 24.484 1 97.38 274 LEU A N 1
ATOM 2154 C CA . LEU A 1 274 ? 14.391 1.985 23.156 1 97.38 274 LEU A CA 1
ATOM 2155 C C . LEU A 1 274 ? 14.234 0.523 22.75 1 97.38 274 LEU A C 1
ATOM 2157 O O . LEU A 1 274 ? 13.156 0.108 22.312 1 97.38 274 LEU A O 1
ATOM 2161 N N . CYS A 1 275 ? 15.25 -0.266 22.922 1 97 275 CYS A N 1
ATOM 2162 C CA . CYS A 1 275 ? 15.219 -1.682 22.578 1 97 275 CYS A CA 1
ATOM 2163 C C . CYS A 1 275 ? 14.164 -2.424 23.391 1 97 275 CYS A C 1
ATOM 2165 O O . CYS A 1 275 ? 13.445 -3.264 22.859 1 97 275 CYS A O 1
ATOM 2167 N N . LYS A 1 276 ? 14.109 -2.121 24.641 1 96.5 276 LYS A N 1
ATOM 2168 C CA . LYS A 1 276 ? 13.117 -2.746 25.516 1 96.5 276 LYS A CA 1
ATOM 2169 C C . LYS A 1 276 ? 11.695 -2.428 25.047 1 96.5 276 LYS A C 1
ATOM 2171 O O . LYS A 1 276 ? 10.812 -3.281 25.125 1 96.5 276 LYS A O 1
ATOM 2176 N N . ALA A 1 277 ? 11.516 -1.25 24.609 1 96.88 277 ALA A N 1
ATOM 2177 C CA . ALA A 1 277 ? 10.195 -0.798 24.172 1 96.88 277 ALA A CA 1
ATOM 2178 C C . ALA A 1 277 ? 9.758 -1.508 22.906 1 96.88 277 ALA A C 1
ATOM 2180 O O . ALA A 1 277 ? 8.578 -1.805 22.719 1 96.88 277 ALA A O 1
ATOM 2181 N N . VAL A 1 278 ? 10.695 -1.77 21.969 1 97.5 278 VAL A N 1
ATOM 2182 C CA . VAL A 1 278 ? 10.312 -2.316 20.672 1 97.5 278 VAL A CA 1
ATOM 2183 C C . VAL A 1 278 ? 10.461 -3.836 20.688 1 97.5 278 VAL A C 1
ATOM 2185 O O . VAL A 1 278 ? 9.922 -4.527 19.828 1 97.5 278 VAL A O 1
ATOM 2188 N N . ALA A 1 279 ? 11.094 -4.445 21.672 1 97.44 279 ALA A N 1
ATOM 2189 C CA . ALA A 1 279 ? 11.414 -5.871 21.734 1 97.44 279 ALA A CA 1
ATOM 2190 C C . ALA A 1 279 ? 10.148 -6.719 21.672 1 97.44 279 ALA A C 1
ATOM 2192 O O . ALA A 1 279 ? 10.109 -7.742 20.984 1 97.44 279 ALA A O 1
ATOM 2193 N N . PRO A 1 280 ? 9.102 -6.293 22.297 1 95.75 280 PRO A N 1
ATOM 2194 C CA . PRO A 1 280 ? 7.902 -7.125 22.281 1 95.75 280 PRO A CA 1
ATOM 2195 C C . PRO A 1 280 ? 7.34 -7.305 20.859 1 95.75 280 PRO A C 1
ATOM 2197 O O . PRO A 1 280 ? 6.586 -8.25 20.609 1 95.75 280 PRO A O 1
ATOM 2200 N N . PHE A 1 281 ? 7.676 -6.492 19.953 1 96.44 281 PHE A N 1
ATOM 2201 C CA . PHE A 1 281 ? 7.062 -6.477 18.625 1 96.44 281 PHE A CA 1
ATOM 2202 C C . PHE A 1 281 ? 7.73 -7.488 17.703 1 96.44 281 PHE A C 1
ATOM 2204 O O . PHE A 1 281 ? 7.402 -7.57 16.516 1 96.44 281 PHE A O 1
ATOM 2211 N N . VAL A 1 282 ? 8.633 -8.281 18.234 1 97.19 282 VAL A N 1
ATOM 2212 C CA . VAL A 1 282 ? 9.211 -9.367 17.453 1 97.19 282 VAL A CA 1
ATOM 2213 C C . VAL A 1 282 ? 8.297 -10.594 17.5 1 97.19 282 VAL A C 1
ATOM 2215 O O . VAL A 1 282 ? 8.484 -11.547 16.75 1 97.19 282 VAL A O 1
ATOM 2218 N N . GLN A 1 283 ? 7.395 -10.578 18.344 1 94.25 283 GLN A N 1
ATOM 2219 C CA . GLN A 1 283 ? 6.523 -11.727 18.547 1 94.25 283 GLN A CA 1
ATOM 2220 C C . GLN A 1 283 ? 5.695 -12.023 17.297 1 94.25 283 GLN A C 1
ATOM 2222 O O . GLN A 1 283 ? 5.312 -11.109 16.578 1 94.25 283 GLN A O 1
ATOM 2227 N N . GLU A 1 284 ? 5.27 -13.25 17.109 1 91 284 GLU A N 1
ATOM 2228 C CA . GLU A 1 284 ? 4.621 -13.734 15.898 1 91 284 GLU A CA 1
ATOM 2229 C C . GLU A 1 284 ? 3.195 -13.203 15.781 1 91 284 GLU A C 1
ATOM 2231 O O . GLU A 1 284 ? 2.588 -13.266 14.711 1 91 284 GLU A O 1
ATOM 2236 N N . ALA A 1 285 ? 2.707 -12.703 16.859 1 89.19 285 ALA A N 1
ATOM 2237 C CA . ALA A 1 285 ? 1.366 -12.125 16.844 1 89.19 285 ALA A CA 1
ATOM 2238 C C . ALA A 1 285 ? 1.321 -10.867 15.977 1 89.19 285 ALA A C 1
ATOM 2240 O O . ALA A 1 285 ? 0.256 -10.477 15.492 1 89.19 285 ALA A O 1
ATOM 2241 N N . TYR A 1 286 ? 2.465 -10.25 15.727 1 92.62 286 TYR A N 1
ATOM 2242 C CA . TYR A 1 286 ? 2.512 -9.039 14.914 1 92.62 286 TYR A CA 1
ATOM 2243 C C . TYR A 1 286 ? 2.822 -9.367 13.461 1 92.62 286 TYR A C 1
ATOM 2245 O O . TYR A 1 286 ? 3.51 -10.344 13.172 1 92.62 286 TYR A O 1
ATOM 2253 N N . PRO A 1 287 ? 2.312 -8.539 12.57 1 92.19 287 PRO A N 1
ATOM 2254 C CA . PRO A 1 287 ? 2.584 -8.742 11.148 1 92.19 287 PRO A CA 1
ATOM 2255 C C . PRO A 1 287 ? 4.078 -8.742 10.82 1 92.19 287 PRO A C 1
ATOM 2257 O O . PRO A 1 287 ? 4.863 -8.094 11.523 1 92.19 287 PRO A O 1
ATOM 2260 N N . ILE A 1 288 ? 4.43 -9.422 9.766 1 94.06 288 ILE A N 1
ATOM 2261 C CA . ILE A 1 288 ? 5.816 -9.586 9.352 1 94.06 288 ILE A CA 1
ATOM 2262 C C . ILE A 1 288 ? 6.43 -8.227 9.031 1 94.06 288 ILE A C 1
ATOM 2264 O O . ILE A 1 288 ? 7.621 -8 9.258 1 94.06 288 ILE A O 1
ATOM 2268 N N . SER A 1 289 ? 5.652 -7.316 8.508 1 93.69 289 SER A N 1
ATOM 2269 C CA . SER A 1 289 ? 6.145 -5.984 8.18 1 93.69 289 SER A CA 1
ATOM 2270 C C . SER A 1 289 ? 6.633 -5.254 9.422 1 93.69 289 SER A C 1
ATOM 2272 O O . SER A 1 289 ? 7.68 -4.605 9.398 1 93.69 289 SER A O 1
ATOM 2274 N N . ILE A 1 290 ? 5.887 -5.348 10.508 1 95.62 290 ILE A N 1
ATOM 2275 C CA . ILE A 1 290 ? 6.266 -4.715 11.766 1 95.62 290 ILE A CA 1
ATOM 2276 C C . ILE A 1 290 ? 7.512 -5.391 12.328 1 95.62 290 ILE A C 1
ATOM 2278 O O . ILE A 1 290 ? 8.453 -4.719 12.75 1 95.62 290 ILE A O 1
ATOM 2282 N N . ARG A 1 291 ? 7.504 -6.672 12.32 1 97 291 ARG A N 1
ATOM 2283 C CA . ARG A 1 291 ? 8.625 -7.434 12.852 1 97 291 ARG A CA 1
ATOM 2284 C C . ARG A 1 291 ? 9.906 -7.141 12.086 1 97 291 ARG A C 1
ATOM 2286 O O . ARG A 1 291 ? 10.977 -7.004 12.68 1 97 291 ARG A O 1
ATOM 2293 N N . ARG A 1 292 ? 9.773 -7.055 10.789 1 97.19 292 ARG A N 1
ATOM 2294 C CA . ARG A 1 292 ? 10.914 -6.773 9.93 1 97.19 292 ARG A CA 1
ATOM 2295 C C . ARG A 1 292 ? 11.586 -5.457 10.32 1 97.19 292 ARG A C 1
ATOM 2297 O O . ARG A 1 292 ? 12.805 -5.398 10.477 1 97.19 292 ARG A O 1
ATOM 2304 N N . PHE A 1 293 ? 10.828 -4.453 10.539 1 98.06 293 PHE A N 1
ATOM 2305 C CA . PHE A 1 293 ? 11.391 -3.158 10.898 1 98.06 293 PHE A CA 1
ATOM 2306 C C . PHE A 1 293 ? 11.875 -3.162 12.344 1 98.06 293 PHE A C 1
ATOM 2308 O O . PHE A 1 293 ? 12.828 -2.467 12.688 1 98.06 293 PHE A O 1
ATOM 2315 N N . THR A 1 294 ? 11.219 -3.936 13.203 1 98.25 294 THR A N 1
ATOM 2316 C CA . THR A 1 294 ? 11.703 -4.086 14.57 1 98.25 294 THR A CA 1
ATOM 2317 C C . THR A 1 294 ? 13.133 -4.621 14.586 1 98.25 294 THR A C 1
ATOM 2319 O O . THR A 1 294 ? 14.016 -4.035 15.211 1 98.25 294 THR A O 1
ATOM 2322 N N . TYR A 1 295 ? 13.344 -5.648 13.844 1 98.38 295 TYR A N 1
ATOM 2323 C CA . TYR A 1 295 ? 14.688 -6.191 13.734 1 98.38 295 TYR A CA 1
ATOM 2324 C C . TYR A 1 295 ? 15.625 -5.195 13.055 1 98.38 295 TYR A C 1
ATOM 2326 O O . TYR A 1 295 ? 16.812 -5.145 13.359 1 98.38 295 TYR A O 1
ATOM 2334 N N . GLY A 1 296 ? 15.047 -4.43 12.094 1 98.19 296 GLY A N 1
ATOM 2335 C CA . GLY A 1 296 ? 15.828 -3.375 11.461 1 98.19 296 GLY A CA 1
ATOM 2336 C C . GLY A 1 296 ? 16.359 -2.352 12.445 1 98.19 296 GLY A C 1
ATOM 2337 O O . GLY A 1 296 ? 17.5 -1.901 12.328 1 98.19 296 GLY A O 1
ATOM 2338 N N . ILE A 1 297 ? 15.531 -1.998 13.391 1 98.31 297 ILE A N 1
ATOM 2339 C CA . ILE A 1 297 ? 15.938 -1.052 14.422 1 98.31 297 ILE A CA 1
ATOM 2340 C C . ILE A 1 297 ? 17.078 -1.641 15.242 1 98.31 297 ILE A C 1
ATOM 2342 O O . ILE A 1 297 ? 18.094 -0.971 15.477 1 98.31 297 ILE A O 1
ATOM 2346 N N . PHE A 1 298 ? 16.969 -2.908 15.664 1 98.19 298 PHE A N 1
ATOM 2347 C CA . PHE A 1 298 ? 18.031 -3.582 16.391 1 98.19 298 PHE A CA 1
ATOM 2348 C C . PHE A 1 298 ? 19.328 -3.576 15.578 1 98.19 298 PHE A C 1
ATOM 2350 O O . PHE A 1 298 ? 20.406 -3.314 16.109 1 98.19 298 PHE A O 1
ATOM 2357 N N . ALA A 1 299 ? 19.172 -3.848 14.305 1 97.5 299 ALA A N 1
ATOM 2358 C CA . ALA A 1 299 ? 20.328 -3.918 13.422 1 97.5 299 ALA A CA 1
ATOM 2359 C C . ALA A 1 299 ? 21.047 -2.57 13.352 1 97.5 299 ALA A C 1
ATOM 2361 O O . ALA A 1 299 ? 22.281 -2.51 13.352 1 97.5 299 ALA A O 1
ATOM 2362 N N . ASN A 1 300 ? 20.266 -1.533 13.266 1 96.94 300 ASN A N 1
ATOM 2363 C CA . ASN A 1 300 ? 20.812 -0.19 13.18 1 96.94 300 ASN A CA 1
ATOM 2364 C C . ASN A 1 300 ? 21.562 0.194 14.461 1 96.94 300 ASN A C 1
ATOM 2366 O O . ASN A 1 300 ? 22.438 1.06 14.438 1 96.94 300 ASN A O 1
ATOM 2370 N N . LEU A 1 301 ? 21.234 -0.425 15.539 1 96.5 301 LEU A N 1
ATOM 2371 C CA . LEU A 1 301 ? 21.797 -0.052 16.844 1 96.5 301 LEU A CA 1
ATOM 2372 C C . LEU A 1 301 ? 22.875 -1.038 17.266 1 96.5 301 LEU A C 1
ATOM 2374 O O . LEU A 1 301 ? 23.328 -1.018 18.422 1 96.5 301 LEU A O 1
ATOM 2378 N N . LEU A 1 302 ? 23.281 -1.861 16.438 1 92.94 302 LEU A N 1
ATOM 2379 C CA . LEU A 1 302 ? 24.25 -2.918 16.703 1 92.94 302 LEU A CA 1
ATOM 2380 C C . LEU A 1 302 ? 25.578 -2.33 17.172 1 92.94 302 LEU A C 1
ATOM 2382 O O . LEU A 1 302 ? 26.281 -2.939 17.984 1 92.94 302 LEU A O 1
ATOM 2386 N N . SER A 1 303 ? 25.938 -1.192 16.688 1 89.69 303 SER A N 1
ATOM 2387 C CA . SER A 1 303 ? 27.234 -0.601 16.953 1 89.69 303 SER A CA 1
ATOM 2388 C C . SER A 1 303 ? 27.281 0.039 18.344 1 89.69 303 SER A C 1
ATOM 2390 O O . SER A 1 303 ? 28.359 0.424 18.812 1 89.69 303 SER A O 1
ATOM 2392 N N . VAL A 1 304 ? 26.141 0.164 18.938 1 92.19 304 VAL A N 1
ATOM 2393 C CA . VAL A 1 304 ? 26.109 0.736 20.281 1 92.19 304 VAL A CA 1
ATOM 2394 C C . VAL A 1 304 ? 26.531 -0.315 21.297 1 92.19 304 VAL A C 1
ATOM 2396 O O . VAL A 1 304 ? 26.125 -1.478 21.203 1 92.19 304 VAL A O 1
ATOM 2399 N N . LYS A 1 305 ? 27.234 0.095 22.281 1 87.81 305 LYS A N 1
ATOM 2400 C CA . LYS A 1 305 ? 27.812 -0.802 23.281 1 87.81 305 LYS A CA 1
ATOM 2401 C C . LYS A 1 305 ? 26.719 -1.566 24.016 1 87.81 305 LYS A C 1
ATOM 2403 O O . LYS A 1 305 ? 25.688 -0.99 24.391 1 87.81 305 LYS A O 1
ATOM 2408 N N . HIS A 1 306 ? 26.875 -2.883 24.172 1 89.44 306 HIS A N 1
ATOM 2409 C CA . HIS A 1 306 ? 26.094 -3.791 25 1 89.44 306 HIS A CA 1
ATOM 2410 C C . HIS A 1 306 ? 24.719 -4.059 24.375 1 89.44 306 HIS A C 1
ATOM 2412 O O . HIS A 1 306 ? 23.859 -4.66 25.016 1 89.44 306 HIS A O 1
ATOM 2418 N N . THR A 1 307 ? 24.484 -3.609 23.141 1 93.19 307 THR A N 1
ATOM 2419 C CA . THR A 1 307 ? 23.172 -3.818 22.516 1 93.19 307 THR A CA 1
ATOM 2420 C C . THR A 1 307 ? 22.906 -5.305 22.312 1 93.19 307 THR A C 1
ATOM 2422 O O . THR A 1 307 ? 21.828 -5.797 22.656 1 93.19 307 THR A O 1
ATOM 2425 N N . VAL A 1 308 ? 23.859 -6.012 21.891 1 93.44 308 VAL A N 1
ATOM 2426 C CA . VAL A 1 308 ? 23.703 -7.438 21.594 1 93.44 308 VAL A CA 1
ATOM 2427 C C . VAL A 1 308 ? 23.406 -8.195 22.891 1 93.44 308 VAL A C 1
ATOM 2429 O O . VAL A 1 308 ? 22.531 -9.055 22.922 1 93.44 308 VAL A O 1
ATOM 2432 N N . LYS A 1 309 ? 24.234 -7.883 23.891 1 93.06 309 LYS A N 1
ATOM 2433 C CA . LYS A 1 309 ? 24.031 -8.516 25.203 1 93.06 309 LYS A CA 1
ATOM 2434 C C . LYS A 1 309 ? 22.609 -8.273 25.719 1 93.06 309 LYS A C 1
ATOM 2436 O O . LYS A 1 309 ? 21.969 -9.188 26.234 1 93.06 309 LYS A O 1
ATOM 2441 N N . PHE A 1 310 ? 22.188 -7.137 25.531 1 94.62 310 PHE A N 1
ATOM 2442 C CA . PHE A 1 310 ? 20.844 -6.793 25.984 1 94.62 310 PHE A CA 1
ATOM 2443 C C . PHE A 1 310 ? 19.797 -7.57 25.188 1 94.62 310 PHE A C 1
ATOM 2445 O O . PHE A 1 310 ? 18.844 -8.094 25.766 1 94.62 310 PHE A O 1
ATOM 2452 N N . LEU A 1 311 ? 19.906 -7.574 23.875 1 96.5 311 LEU A N 1
ATOM 2453 C CA . LEU A 1 311 ? 18.953 -8.281 23.047 1 96.5 311 LEU A CA 1
ATOM 2454 C C . LEU A 1 311 ? 18.859 -9.75 23.438 1 96.5 311 LEU A C 1
ATOM 2456 O O . LEU A 1 311 ? 17.766 -10.305 23.562 1 96.5 311 LEU A O 1
ATOM 2460 N N . LYS A 1 312 ? 19.938 -10.352 23.688 1 95.06 312 LYS A N 1
ATOM 2461 C CA . LYS A 1 312 ? 19.984 -11.75 24.109 1 95.06 312 LYS A CA 1
ATOM 2462 C C . LYS A 1 312 ? 19.281 -11.953 25.453 1 95.06 312 LYS A C 1
ATOM 2464 O O . LYS A 1 312 ? 18.594 -12.953 25.656 1 95.06 312 LYS A O 1
ATOM 2469 N N . SER A 1 313 ? 19.547 -10.992 26.297 1 94.56 313 SER A N 1
ATOM 2470 C CA . SER A 1 313 ? 18.891 -11.047 27.594 1 94.56 313 SER A CA 1
ATOM 2471 C C . SER A 1 313 ? 17.375 -10.977 27.453 1 94.56 313 SER A C 1
ATOM 2473 O O . SER A 1 313 ? 16.625 -11.453 28.312 1 94.56 313 SER A O 1
ATOM 2475 N N . GLU A 1 314 ? 16.875 -10.375 26.344 1 94.56 314 GLU A N 1
ATOM 2476 C CA . GLU A 1 314 ? 15.445 -10.281 26.047 1 94.56 314 GLU A CA 1
ATOM 2477 C C . GLU A 1 314 ? 14.961 -11.484 25.25 1 94.56 314 GLU A C 1
ATOM 2479 O O . GLU A 1 314 ? 13.828 -11.492 24.766 1 94.56 314 GLU A O 1
ATOM 2484 N N . GLY A 1 315 ? 15.836 -12.398 24.984 1 94.38 315 GLY A N 1
ATOM 2485 C CA . GLY A 1 315 ? 15.461 -13.617 24.297 1 94.38 315 GLY A CA 1
ATOM 2486 C C . GLY A 1 315 ? 15.602 -13.531 22.781 1 94.38 315 GLY A C 1
ATOM 2487 O O . GLY A 1 315 ? 15.109 -14.391 22.062 1 94.38 315 GLY A O 1
ATOM 2488 N N . ILE A 1 316 ? 16.109 -12.492 22.297 1 96.75 316 ILE A N 1
ATOM 2489 C CA . ILE A 1 316 ? 16.328 -12.32 20.875 1 96.75 316 ILE A CA 1
ATOM 2490 C C . ILE A 1 316 ? 17.719 -12.789 20.484 1 96.75 316 ILE A C 1
ATOM 2492 O O . ILE A 1 316 ? 18.688 -12.039 20.625 1 96.75 316 ILE A O 1
ATOM 2496 N N . CYS A 1 317 ? 17.844 -13.961 19.953 1 95.25 317 CYS A N 1
ATOM 2497 C CA . CYS A 1 317 ? 19.156 -14.602 19.781 1 95.25 317 CYS A CA 1
ATOM 2498 C C . CYS A 1 317 ? 19.453 -14.828 18.297 1 95.25 317 CYS A C 1
ATOM 2500 O O . CYS A 1 317 ? 20.578 -15.203 17.953 1 95.25 317 CYS A O 1
ATOM 2502 N N . SER A 1 318 ? 18.453 -14.656 17.516 1 96.25 318 SER A N 1
ATOM 2503 C CA . SER A 1 318 ? 18.641 -14.75 16.062 1 96.25 318 SER A CA 1
ATOM 2504 C C . SER A 1 318 ? 17.562 -13.969 15.32 1 96.25 318 SER A C 1
ATOM 2506 O O . SER A 1 318 ? 16.578 -13.523 15.914 1 96.25 318 SER A O 1
ATOM 2508 N N . VAL A 1 319 ? 17.812 -13.703 14.078 1 97.44 319 VAL A N 1
ATOM 2509 C CA . VAL A 1 319 ? 16.781 -13.18 13.203 1 97.44 319 VAL A CA 1
ATOM 2510 C C . VAL A 1 319 ? 16.047 -14.336 12.523 1 97.44 319 VAL A C 1
ATOM 2512 O O . VAL A 1 319 ? 16.656 -15.125 11.805 1 97.44 319 VAL A O 1
ATOM 2515 N N . PRO A 1 320 ? 14.773 -14.438 12.758 1 95.31 320 PRO A N 1
ATOM 2516 C CA . PRO A 1 320 ? 14.031 -15.547 12.148 1 95.31 320 PRO A CA 1
ATOM 2517 C C . PRO A 1 320 ? 14.156 -15.578 10.633 1 95.31 320 PRO A C 1
ATOM 2519 O O . PRO A 1 320 ? 14.219 -14.531 9.984 1 95.31 320 PRO A O 1
ATOM 2522 N N . GLN A 1 321 ? 14.102 -16.766 10.055 1 92.38 321 GLN A N 1
ATOM 2523 C CA . GLN A 1 321 ? 14.281 -16.969 8.617 1 92.38 321 GLN A CA 1
ATOM 2524 C C . GLN A 1 321 ? 13.172 -16.281 7.824 1 92.38 321 GLN A C 1
ATOM 2526 O O . GLN A 1 321 ? 13.406 -15.781 6.719 1 92.38 321 GLN A O 1
ATOM 2531 N N . ASP A 1 322 ? 12.008 -16.328 8.375 1 92.44 322 ASP A N 1
ATOM 2532 C CA . ASP A 1 322 ? 10.898 -15.719 7.652 1 92.44 322 ASP A CA 1
ATOM 2533 C C . ASP A 1 322 ? 11.078 -14.203 7.543 1 92.44 322 ASP A C 1
ATOM 2535 O O . ASP A 1 322 ? 10.625 -13.586 6.582 1 92.44 322 ASP A O 1
ATOM 2539 N N . ILE A 1 323 ? 11.703 -13.562 8.5 1 96 323 ILE A N 1
ATOM 2540 C CA . ILE A 1 323 ? 12 -12.133 8.461 1 96 323 ILE A CA 1
ATOM 2541 C C . ILE A 1 323 ? 13.055 -11.859 7.383 1 96 323 ILE A C 1
ATOM 2543 O O . ILE A 1 323 ? 12.914 -10.922 6.594 1 96 323 ILE A O 1
ATOM 2547 N N . LEU A 1 324 ? 14.094 -12.648 7.375 1 95.56 324 LEU A N 1
ATOM 2548 C CA . LEU A 1 324 ? 15.141 -12.508 6.363 1 95.56 324 LEU A CA 1
ATOM 2549 C C . LEU A 1 324 ? 14.562 -12.688 4.961 1 95.56 324 LEU A C 1
ATOM 2551 O O . LEU A 1 324 ? 14.844 -11.898 4.062 1 95.56 324 LEU A O 1
ATOM 2555 N N . ALA A 1 325 ? 13.797 -13.695 4.863 1 93.88 325 ALA A N 1
ATOM 2556 C CA . ALA A 1 325 ? 13.172 -13.969 3.568 1 93.88 325 ALA A CA 1
ATOM 2557 C C . ALA A 1 325 ? 12.25 -12.828 3.146 1 93.88 325 ALA A C 1
ATOM 2559 O O . ALA A 1 325 ? 12.227 -12.445 1.976 1 93.88 325 ALA A O 1
ATOM 2560 N N . SER A 1 326 ? 11.477 -12.383 4.074 1 94.12 326 SER A N 1
ATOM 2561 C CA . SER A 1 326 ? 10.578 -11.266 3.793 1 94.12 326 SER A CA 1
ATOM 2562 C C . SER A 1 326 ? 11.344 -10.031 3.336 1 94.12 326 SER A C 1
ATOM 2564 O O . SER A 1 326 ? 10.914 -9.328 2.424 1 94.12 326 SER A O 1
ATOM 2566 N N . ALA A 1 327 ? 12.406 -9.711 3.982 1 95.5 327 ALA A N 1
ATOM 2567 C CA . ALA A 1 327 ? 13.25 -8.586 3.582 1 95.5 327 ALA A CA 1
ATOM 2568 C C . ALA A 1 327 ? 13.797 -8.781 2.172 1 95.5 327 ALA A C 1
ATOM 2570 O O . ALA A 1 327 ? 13.828 -7.84 1.376 1 95.5 327 ALA A O 1
ATOM 2571 N N . ASP A 1 328 ? 14.18 -10.008 1.852 1 94 328 ASP A N 1
ATOM 2572 C CA . ASP A 1 328 ? 14.734 -10.32 0.542 1 94 328 ASP A CA 1
ATOM 2573 C C . ASP A 1 328 ? 13.719 -10.078 -0.566 1 94 328 ASP A C 1
ATOM 2575 O O . ASP A 1 328 ? 14.086 -9.797 -1.708 1 94 328 ASP A O 1
ATOM 2579 N N . MET A 1 329 ? 12.531 -10.18 -0.206 1 93.25 329 MET A N 1
ATOM 2580 C CA . MET A 1 329 ? 11.461 -10.062 -1.191 1 93.25 329 MET A CA 1
ATOM 2581 C C . MET A 1 329 ? 11.094 -8.594 -1.422 1 93.25 329 MET A C 1
ATOM 2583 O O . MET A 1 329 ? 10.219 -8.289 -2.232 1 93.25 329 MET A O 1
ATOM 2587 N N . ASN A 1 330 ? 11.695 -7.684 -0.725 1 91.25 330 ASN A N 1
ATOM 2588 C CA . ASN A 1 330 ? 11.477 -6.25 -0.877 1 91.25 330 ASN A CA 1
ATOM 2589 C C . ASN A 1 330 ? 12.672 -5.566 -1.53 1 91.25 330 ASN A C 1
ATOM 2591 O O . ASN A 1 330 ? 13.727 -6.184 -1.714 1 91.25 330 ASN A O 1
ATOM 2595 N N . MET A 1 331 ? 12.547 -4.316 -1.84 1 89.94 331 MET A N 1
ATOM 2596 C CA . MET A 1 331 ? 13.57 -3.604 -2.598 1 89.94 331 MET A CA 1
ATOM 2597 C C . MET A 1 331 ? 14.438 -2.758 -1.675 1 89.94 331 MET A C 1
ATOM 2599 O O . MET A 1 331 ? 15.203 -1.908 -2.139 1 89.94 331 MET A O 1
ATOM 2603 N N . ASN A 1 332 ? 14.344 -2.916 -0.369 1 92.75 332 ASN A N 1
ATOM 2604 C CA . ASN A 1 332 ? 15.148 -2.191 0.602 1 92.75 332 ASN A CA 1
ATOM 2605 C C . ASN A 1 332 ? 16.469 -2.912 0.883 1 92.75 332 ASN A C 1
ATOM 2607 O O . ASN A 1 332 ? 16.578 -3.664 1.854 1 92.75 332 ASN A O 1
ATOM 2611 N N . ASP A 1 333 ? 17.484 -2.678 0.131 1 91.44 333 ASP A N 1
ATOM 2612 C CA . ASP A 1 333 ? 18.75 -3.412 0.182 1 91.44 333 ASP A CA 1
ATOM 2613 C C . ASP A 1 333 ? 19.484 -3.145 1.491 1 91.44 333 ASP A C 1
ATOM 2615 O O . ASP A 1 333 ? 20.141 -4.039 2.037 1 91.44 333 ASP A O 1
ATOM 2619 N N . LYS A 1 334 ? 19.422 -1.931 1.945 1 93.06 334 LYS A N 1
ATOM 2620 C CA . LYS A 1 334 ? 20.078 -1.604 3.205 1 93.06 334 LYS A CA 1
ATOM 2621 C C . LYS A 1 334 ? 19.5 -2.424 4.355 1 93.06 334 LYS A C 1
ATOM 2623 O O . LYS A 1 334 ? 20.25 -2.936 5.195 1 93.06 334 LYS A O 1
ATOM 2628 N N . LEU A 1 335 ? 18.219 -2.486 4.375 1 95.94 335 LEU A N 1
ATOM 2629 C CA . LEU A 1 335 ? 17.578 -3.281 5.41 1 95.94 335 LEU A CA 1
ATOM 2630 C C . LEU A 1 335 ? 18 -4.746 5.312 1 95.94 335 LEU A C 1
ATOM 2632 O O . LEU A 1 335 ? 18.25 -5.387 6.332 1 95.94 335 LEU A O 1
ATOM 2636 N N . LYS A 1 336 ? 18.094 -5.297 4.066 1 94.75 336 LYS A N 1
ATOM 2637 C CA . LYS A 1 336 ? 18.531 -6.676 3.838 1 94.75 336 LYS A CA 1
ATOM 2638 C C . LYS A 1 336 ? 19.906 -6.926 4.449 1 94.75 336 LYS A C 1
ATOM 2640 O O . LYS A 1 336 ? 20.094 -7.883 5.203 1 94.75 336 LYS A O 1
ATOM 2645 N N . GLU A 1 337 ? 20.766 -6.043 4.145 1 95.06 337 GLU A N 1
ATOM 2646 C CA . GLU A 1 337 ? 22.156 -6.168 4.578 1 95.06 337 GLU A CA 1
ATOM 2647 C C . GLU A 1 337 ? 22.266 -6.07 6.098 1 95.06 337 GLU A C 1
ATOM 2649 O O . GLU A 1 337 ? 22.969 -6.867 6.723 1 95.06 337 GLU A O 1
ATOM 2654 N N . MET A 1 338 ? 21.531 -5.156 6.625 1 96.19 338 MET A N 1
ATOM 2655 C CA . MET A 1 338 ? 21.625 -4.918 8.062 1 96.19 338 MET A CA 1
ATOM 2656 C C . MET A 1 338 ? 21.031 -6.09 8.844 1 96.19 338 MET A C 1
ATOM 2658 O O . MET A 1 338 ? 21.516 -6.426 9.922 1 96.19 338 MET A O 1
ATOM 2662 N N . LEU A 1 339 ? 19.969 -6.66 8.328 1 97.56 339 LEU A N 1
ATOM 2663 C CA . LEU A 1 339 ? 19.359 -7.801 9 1 97.56 339 LEU A CA 1
ATOM 2664 C C . LEU A 1 339 ? 20.312 -9 8.992 1 97.56 339 LEU A C 1
ATOM 2666 O O . LEU A 1 339 ? 20.375 -9.742 9.977 1 97.56 339 LEU A O 1
ATOM 2670 N N . ARG A 1 340 ? 21 -9.203 7.91 1 96.5 340 ARG A N 1
ATOM 2671 C CA . ARG A 1 340 ? 21.984 -10.281 7.832 1 96.5 340 ARG A CA 1
ATOM 2672 C C . ARG A 1 340 ? 23.125 -10.047 8.812 1 96.5 340 ARG A C 1
ATOM 2674 O O . ARG A 1 340 ? 23.594 -10.984 9.461 1 96.5 340 ARG A O 1
ATOM 2681 N N . ARG A 1 341 ? 23.578 -8.812 8.891 1 96.31 341 ARG A N 1
ATOM 2682 C CA . ARG A 1 341 ? 24.609 -8.445 9.844 1 96.31 341 ARG A CA 1
ATOM 2683 C C . ARG A 1 341 ? 24.156 -8.719 11.273 1 96.31 341 ARG A C 1
ATOM 2685 O O . ARG A 1 341 ? 24.906 -9.273 12.078 1 96.31 341 ARG A O 1
ATOM 2692 N N . LEU A 1 342 ? 22.906 -8.297 11.531 1 97.44 342 LEU A N 1
ATOM 2693 C CA . LEU A 1 342 ? 22.359 -8.547 12.859 1 97.44 342 LEU A CA 1
ATOM 2694 C C . LEU A 1 342 ? 22.328 -10.039 13.164 1 97.44 342 LEU A C 1
ATOM 2696 O O . LEU A 1 342 ? 22.703 -10.469 14.258 1 97.44 342 LEU A O 1
ATOM 2700 N N . ASN A 1 343 ? 21.828 -10.805 12.227 1 96.94 343 ASN A N 1
ATOM 2701 C CA . ASN A 1 343 ? 21.75 -12.25 12.398 1 96.94 343 ASN A CA 1
ATOM 2702 C C . ASN A 1 343 ? 23.125 -12.859 12.656 1 96.94 343 ASN A C 1
ATOM 2704 O O . ASN A 1 343 ? 23.266 -13.773 13.477 1 96.94 343 ASN A O 1
ATOM 2708 N N . GLY A 1 344 ? 24.125 -12.375 11.945 1 95.69 344 GLY A N 1
ATOM 2709 C CA . GLY A 1 344 ? 25.484 -12.828 12.156 1 95.69 344 GLY A CA 1
ATOM 2710 C C . GLY A 1 344 ? 25.984 -12.562 13.562 1 95.69 344 GLY A C 1
ATOM 2711 O O . GLY A 1 344 ? 26.625 -13.43 14.172 1 95.69 344 GLY A O 1
ATOM 2712 N N . HIS A 1 345 ? 25.719 -11.398 14.086 1 94.12 345 HIS A N 1
ATOM 2713 C CA . HIS A 1 345 ? 26.172 -11 15.414 1 94.12 345 HIS A CA 1
ATOM 2714 C C . HIS A 1 345 ? 25.422 -11.758 16.516 1 94.12 345 HIS A C 1
ATOM 2716 O O . HIS A 1 345 ? 26 -12.047 17.562 1 94.12 345 HIS A O 1
ATOM 2722 N N . LEU A 1 346 ? 24.203 -12.031 16.281 1 94.75 346 LEU A N 1
ATOM 2723 C CA . LEU A 1 346 ? 23.406 -12.727 17.281 1 94.75 346 LEU A CA 1
ATOM 2724 C C . LEU A 1 346 ? 23.766 -14.211 17.328 1 94.75 346 LEU A C 1
ATOM 2726 O O . LEU A 1 346 ? 23.781 -14.82 18.406 1 94.75 346 LEU A O 1
ATOM 2730 N N . SER A 1 347 ? 24.016 -14.836 16.203 1 87.75 347 SER A N 1
ATOM 2731 C CA . SER A 1 347 ? 24.297 -16.266 16.109 1 87.75 347 SER A CA 1
ATOM 2732 C C . SER A 1 347 ? 25.719 -16.594 16.547 1 87.75 347 SER A C 1
ATOM 2734 O O . SER A 1 347 ? 26.031 -17.734 16.891 1 87.75 347 SER A O 1
ATOM 2736 N N . ASN A 1 348 ? 26.75 -15.6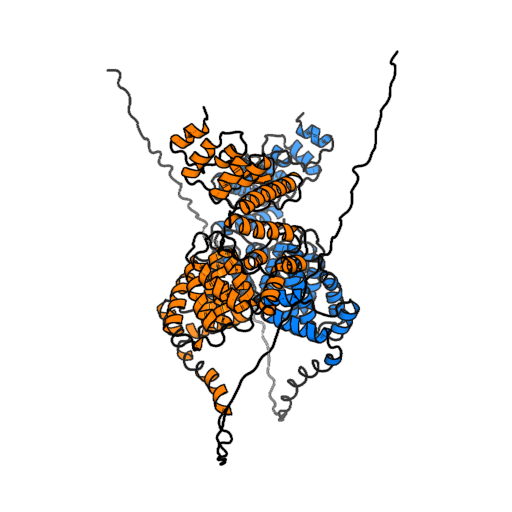8 16.359 1 78.88 348 ASN A N 1
ATOM 2737 C CA . ASN A 1 348 ? 28.125 -15.922 16.75 1 78.88 348 ASN A CA 1
ATOM 2738 C C . ASN A 1 348 ? 28.578 -14.977 17.875 1 78.88 348 ASN A C 1
ATOM 2740 O O . ASN A 1 348 ? 28.844 -13.805 17.609 1 78.88 348 ASN A O 1
ATOM 2744 N N . PRO A 1 349 ? 28.484 -15.273 19.094 1 58.78 349 PRO A N 1
ATOM 2745 C CA . PRO A 1 349 ? 28.891 -14.383 20.188 1 58.78 349 PRO A CA 1
ATOM 2746 C C . PRO A 1 349 ? 30.344 -13.961 20.078 1 58.78 349 PRO A C 1
ATOM 2748 O O . PRO A 1 349 ? 30.75 -12.953 20.672 1 58.78 349 PRO A O 1
ATOM 2751 N N . THR A 1 350 ? 31.234 -14.633 19.547 1 56.75 350 THR A N 1
ATOM 2752 C CA . THR A 1 350 ? 32.656 -14.273 19.562 1 56.75 350 THR A CA 1
ATOM 2753 C C . THR A 1 350 ? 32.906 -13.078 18.641 1 56.75 350 THR A C 1
ATOM 2755 O O . THR A 1 350 ? 34 -12.508 18.672 1 56.75 350 THR A O 1
ATOM 2758 N N . LEU A 1 351 ? 32.125 -12.727 17.781 1 50.78 351 LEU A N 1
ATOM 2759 C CA . LEU A 1 351 ? 32.344 -11.633 16.828 1 50.78 351 LEU A CA 1
ATOM 2760 C C . LEU A 1 351 ? 32.094 -10.289 17.5 1 50.78 351 LEU A C 1
ATOM 2762 O O . LEU A 1 351 ? 32.094 -9.25 16.828 1 50.78 351 LEU A O 1
ATOM 2766 N N . GLU A 1 352 ? 31.703 -10.109 18.594 1 46.12 352 GLU A N 1
ATOM 2767 C CA . GLU A 1 352 ? 31.531 -8.859 19.328 1 46.12 352 GLU A CA 1
ATOM 2768 C C . GLU A 1 352 ? 32.781 -7.98 19.234 1 46.12 352 GLU A C 1
ATOM 2770 O O . GLU A 1 352 ? 32.688 -6.754 19.172 1 46.12 352 GLU A O 1
ATOM 2775 N N . SER A 1 353 ? 34.062 -8.453 19.297 1 41.38 353 SER A N 1
ATOM 2776 C CA . SER A 1 353 ? 35.312 -7.707 19.406 1 41.38 353 SER A CA 1
ATOM 2777 C C . SER A 1 353 ? 35.719 -7.09 18.078 1 41.38 353 SER A C 1
ATOM 2779 O O . SER A 1 353 ? 36.531 -6.172 18.031 1 41.38 353 SER A O 1
ATOM 2781 N N . ALA A 1 354 ? 35.5 -7.492 16.875 1 39.41 354 ALA A N 1
ATOM 2782 C CA . ALA A 1 354 ? 36.094 -7.016 15.633 1 39.41 354 ALA A CA 1
ATOM 2783 C C . ALA A 1 354 ? 35.375 -5.789 15.102 1 39.41 354 ALA A C 1
ATOM 2785 O O . ALA A 1 354 ? 35.906 -5.035 14.289 1 39.41 354 ALA A O 1
ATOM 2786 N N . ALA A 1 355 ? 34.188 -5.488 15.242 1 40.03 355 ALA A N 1
ATOM 2787 C CA . ALA A 1 355 ? 33.469 -4.34 14.688 1 40.03 355 ALA A CA 1
ATOM 2788 C C . ALA A 1 355 ? 33.844 -3.055 15.406 1 40.03 355 ALA A C 1
ATOM 2790 O O . ALA A 1 355 ? 33.688 -1.958 14.867 1 40.03 355 ALA A O 1
ATOM 2791 N N . LEU A 1 356 ? 34.25 -3.02 16.609 1 37.47 356 LEU A N 1
ATOM 2792 C CA . LEU A 1 356 ? 34.812 -1.859 17.281 1 37.47 356 LEU A CA 1
ATOM 2793 C C . LEU A 1 356 ? 36.094 -1.411 16.609 1 37.47 356 LEU A C 1
ATOM 2795 O O . LEU A 1 356 ? 36.469 -0.234 16.688 1 37.47 356 LEU A O 1
ATOM 2799 N N . ALA A 1 357 ? 37 -2.246 15.984 1 38.34 357 ALA A N 1
ATOM 2800 C CA . ALA A 1 357 ? 38.312 -1.888 15.461 1 38.34 357 ALA A CA 1
ATOM 2801 C C . ALA A 1 357 ? 38.219 -1.148 14.133 1 38.34 357 ALA A C 1
ATOM 2803 O O . ALA A 1 357 ? 39.031 -0.288 13.812 1 38.34 357 ALA A O 1
ATOM 2804 N N . GLU A 1 358 ? 37.281 -1.442 13.227 1 38.88 358 GLU A N 1
ATOM 2805 C CA . GLU A 1 358 ? 37.312 -0.804 11.914 1 38.88 358 GLU A CA 1
ATOM 2806 C C . GLU A 1 358 ? 36.844 0.649 12 1 38.88 358 GLU A C 1
ATOM 2808 O O . GLU A 1 358 ? 37.188 1.464 11.141 1 38.88 358 GLU A O 1
ATOM 2813 N N . SER A 1 359 ? 36.062 1.066 12.922 1 36.16 359 SER A N 1
ATOM 2814 C CA . SER A 1 359 ? 35.719 2.482 13.008 1 36.16 359 SER A CA 1
ATOM 2815 C C . SER A 1 359 ? 36.875 3.289 13.609 1 36.16 359 SER A C 1
ATOM 2817 O O . SER A 1 359 ? 36.875 4.52 13.539 1 36.16 359 SER A O 1
ATOM 2819 N N . GLY A 1 360 ? 37.875 2.648 14.281 1 32.5 360 GLY A N 1
ATOM 2820 C CA . GLY A 1 360 ? 38.969 3.371 14.922 1 32.5 360 GLY A CA 1
ATOM 2821 C C . GLY A 1 360 ? 40.031 3.852 13.953 1 32.5 360 GLY A C 1
ATOM 2822 O O . GLY A 1 360 ? 40.875 4.684 14.297 1 32.5 360 GLY A O 1
ATOM 2823 N N . LYS A 1 361 ? 40.438 3.145 12.867 1 34.81 361 LYS A N 1
ATOM 2824 C CA . LYS A 1 361 ? 41.656 3.451 12.141 1 34.81 361 LYS A CA 1
ATOM 2825 C C . LYS A 1 361 ? 41.469 4.656 11.227 1 34.81 361 LYS A C 1
ATOM 2827 O O . LYS A 1 361 ? 42.406 5.133 10.609 1 34.81 361 LYS A O 1
ATOM 2832 N N . LYS A 1 362 ? 40.281 5.07 10.812 1 31.39 362 LYS A N 1
ATOM 2833 C CA . LYS A 1 362 ? 40.406 6.113 9.797 1 31.39 362 LYS A CA 1
ATOM 2834 C C . LYS A 1 362 ? 40.75 7.461 10.438 1 31.39 362 LYS A C 1
ATOM 2836 O O . LYS A 1 362 ? 40.875 8.469 9.734 1 31.39 362 LYS A O 1
ATOM 2841 N N . LYS A 1 363 ? 40.719 7.625 11.844 1 29.78 363 LYS A N 1
ATOM 2842 C CA . LYS A 1 363 ? 40.906 9.008 12.281 1 29.78 363 LYS A CA 1
ATOM 2843 C C . LYS A 1 363 ? 42.375 9.367 12.391 1 29.78 363 LYS A C 1
ATOM 2845 O O . LYS A 1 363 ? 42.719 10.531 12.547 1 29.78 363 LYS A O 1
ATOM 2850 N N . LYS A 1 364 ? 43.312 8.5 12.523 1 27.05 364 LYS A N 1
ATOM 2851 C CA . LYS A 1 364 ? 44.531 9.078 13.102 1 27.05 364 LYS A CA 1
ATOM 2852 C C . LYS A 1 364 ? 45.406 9.711 12.023 1 27.05 364 LYS A C 1
ATOM 2854 O O . LYS A 1 364 ? 46.5 10.195 12.312 1 27.05 364 LYS A O 1
ATOM 2859 N N . LYS A 1 365 ? 45.281 9.406 10.836 1 26.59 365 LYS A N 1
ATOM 2860 C CA . LYS A 1 365 ? 46.562 9.688 10.211 1 26.59 365 LYS A CA 1
ATOM 2861 C C . LYS A 1 365 ? 46.75 11.18 9.969 1 26.59 365 LYS A C 1
ATOM 2863 O O . LYS A 1 365 ? 47.75 11.609 9.383 1 26.59 365 LYS A O 1
ATOM 2868 N N . ARG A 1 366 ? 45.594 12.023 9.984 1 23.66 366 ARG A N 1
ATOM 2869 C CA . ARG A 1 366 ? 46 13.25 9.312 1 23.66 366 ARG A CA 1
ATOM 2870 C C . ARG A 1 366 ? 46.656 14.227 10.289 1 23.66 366 ARG A C 1
ATOM 2872 O O . ARG A 1 366 ? 46.75 15.422 10.016 1 23.66 366 ARG A O 1
ATOM 2879 N N . LYS A 1 367 ? 46.875 13.883 11.523 1 22.52 367 LYS A N 1
ATOM 2880 C CA . LYS A 1 367 ? 47.094 15.039 12.398 1 22.52 367 LYS A CA 1
ATOM 2881 C C . LYS A 1 367 ? 48.344 15.789 12.031 1 22.52 367 LYS A C 1
ATOM 2883 O O . LYS A 1 367 ? 48.5 16.984 12.32 1 22.52 367 LYS A O 1
ATOM 2888 N N . LYS A 1 368 ? 49.438 15.25 11.648 1 22.16 368 LYS A N 1
ATOM 2889 C CA . LYS A 1 368 ? 50.562 15.922 12.312 1 22.16 368 LYS A CA 1
ATOM 2890 C C . LYS A 1 368 ? 51 17.156 11.531 1 22.16 368 LYS A C 1
ATOM 2892 O O . LYS A 1 368 ? 52.062 17.703 11.797 1 22.16 368 LYS A O 1
ATOM 2897 N N . ARG A 1 369 ? 50.375 17.672 10.57 1 19.75 369 ARG A N 1
ATOM 2898 C CA . ARG A 1 369 ? 51.344 18.625 10.023 1 19.75 369 ARG A CA 1
ATOM 2899 C C . ARG A 1 369 ? 51.688 19.703 11.047 1 19.75 369 ARG A C 1
ATOM 2901 O O . ARG A 1 369 ? 50.875 20.016 11.93 1 19.75 369 ARG A O 1
ATOM 2908 N N . LYS A 1 370 ? 53 20.328 10.844 1 18.98 370 LYS A N 1
ATOM 2909 C CA . LYS A 1 370 ? 53.969 21.188 11.508 1 18.98 370 LYS A CA 1
ATOM 2910 C C . LYS A 1 370 ? 53.438 22.578 11.75 1 18.98 370 LYS A C 1
ATOM 2912 O O . LYS A 1 370 ? 52.812 23.172 10.859 1 18.98 370 LYS A O 1
ATOM 2917 N N . LYS A 1 371 ? 53.219 23.109 12.984 1 19.58 371 LYS A N 1
ATOM 2918 C CA . LYS A 1 371 ? 52.906 24.328 13.719 1 19.58 371 LYS A CA 1
ATOM 2919 C C . LYS A 1 371 ? 53.781 25.484 13.273 1 19.58 371 LYS A C 1
ATOM 2921 O O . LYS A 1 371 ? 54.688 25.906 14 1 19.58 371 LYS A O 1
ATOM 2926 N N . LYS A 1 372 ? 54.281 25.609 11.938 1 19.31 372 LYS A N 1
ATOM 2927 C CA . LYS A 1 372 ? 55.25 26.688 11.984 1 19.31 372 LYS A CA 1
ATOM 2928 C C . LYS A 1 372 ? 54.625 27.969 12.562 1 19.31 372 LYS A C 1
ATOM 2930 O O . LYS A 1 372 ? 53.438 28.203 12.422 1 19.31 372 LYS A O 1
ATOM 2935 N N . GLN A 1 373 ? 55.344 28.844 13.344 1 16.86 373 GLN A N 1
ATOM 2936 C CA . GLN A 1 373 ? 55.438 29.891 14.367 1 16.86 373 GLN A CA 1
ATOM 2937 C C . GLN A 1 373 ? 55.031 31.25 13.805 1 16.86 373 GLN A C 1
ATOM 2939 O O . GLN A 1 373 ? 55.875 32 13.336 1 16.86 373 GLN A O 1
ATOM 2944 N N . ASN A 1 374 ? 53.875 31.281 12.969 1 16.8 374 ASN A N 1
ATOM 2945 C CA . ASN A 1 374 ? 53.812 32.625 12.414 1 16.8 374 ASN A CA 1
ATOM 2946 C C . ASN A 1 374 ? 53.688 33.688 13.508 1 16.8 374 ASN A C 1
ATOM 2948 O O . ASN A 1 374 ? 53.031 33.469 14.531 1 16.8 374 ASN A O 1
ATOM 2952 N N . SER A 1 375 ? 54.375 34.844 13.25 1 16.47 375 SER A N 1
ATOM 2953 C CA . SER A 1 375 ? 54.844 36.031 13.938 1 16.47 375 SER A CA 1
ATOM 2954 C C . SER A 1 375 ? 53.688 36.969 14.289 1 16.47 375 SER A C 1
ATOM 2956 O O . SER A 1 375 ? 53.531 37.375 15.438 1 16.47 375 SER A O 1
ATOM 2958 N N . GLU A 1 376 ? 53.375 38 13.391 1 16.16 376 GLU A N 1
ATOM 2959 C CA . GLU A 1 376 ? 53.594 39.406 13.758 1 16.16 376 GLU A CA 1
ATOM 2960 C C . GLU A 1 376 ? 52.344 40 14.43 1 16.16 376 GLU A C 1
ATOM 2962 O O . GLU A 1 376 ? 51.25 39.438 14.328 1 16.16 376 GLU A O 1
ATOM 2967 N N . GLN A 1 377 ? 52.25 41.438 14.469 1 15.93 377 GLN A N 1
ATOM 2968 C CA . GLN A 1 377 ? 52.219 42.562 15.422 1 15.93 377 GLN A CA 1
ATOM 2969 C C . GLN A 1 377 ? 50.812 43.156 15.461 1 15.93 377 GLN A C 1
ATOM 2971 O O . GLN A 1 377 ? 50.281 43.469 16.531 1 15.93 377 GLN A O 1
ATOM 2976 N N . PRO A 1 378 ? 50.094 43.531 14.32 1 16.25 378 PRO A N 1
ATOM 2977 C CA . PRO A 1 378 ? 49.906 45 14.43 1 16.25 378 PRO A CA 1
ATOM 2978 C C . PRO A 1 378 ? 48.812 45.375 15.422 1 16.25 378 PRO A C 1
ATOM 2980 O O . PRO A 1 378 ? 48 44.531 15.805 1 16.25 378 PRO A O 1
ATOM 2983 N N . GLU A 1 379 ? 48.438 46.781 15.281 1 15.27 379 GLU A N 1
ATOM 2984 C CA . GLU A 1 379 ? 48.156 48 16.047 1 15.27 379 GLU A CA 1
ATOM 2985 C C . GLU A 1 379 ? 46.656 48.125 16.328 1 15.27 379 GLU A C 1
ATOM 2987 O O . GLU A 1 379 ? 45.844 47.469 15.688 1 15.27 379 GLU A O 1
ATOM 2992 N N . ASN A 1 380 ? 46.25 49.375 16.641 1 15.14 380 ASN A N 1
ATOM 2993 C CA . ASN A 1 380 ? 45.625 50.156 17.703 1 15.14 380 ASN A CA 1
ATOM 2994 C C . ASN A 1 380 ? 44.156 50.438 17.391 1 15.14 380 ASN A C 1
ATOM 2996 O O . ASN A 1 380 ? 43.281 50.406 18.297 1 15.14 380 ASN A O 1
ATOM 3000 N N . ALA A 1 381 ? 43.844 51.031 16.172 1 14.81 381 ALA A N 1
ATOM 3001 C CA . ALA A 1 381 ? 43.281 52.375 16.375 1 14.81 381 ALA A CA 1
ATOM 3002 C C . ALA A 1 381 ? 41.844 52.312 16.875 1 14.81 381 ALA A C 1
ATOM 3004 O O . ALA A 1 381 ? 41.156 51.312 16.719 1 14.81 381 ALA A O 1
ATOM 3005 N N . ASN A 1 382 ? 41.094 53.469 16.609 1 14.93 382 ASN A N 1
ATOM 3006 C CA . ASN A 1 382 ? 40.344 54.469 17.344 1 14.93 382 ASN A CA 1
ATOM 3007 C C . ASN A 1 382 ? 38.844 54.156 17.359 1 14.93 382 ASN A C 1
ATOM 3009 O O . ASN A 1 382 ? 38.375 53.344 16.562 1 14.93 382 ASN A O 1
ATOM 3013 N N . ASN A 1 383 ? 38.031 55.281 17.141 1 15.3 383 ASN A N 1
ATOM 3014 C CA . ASN A 1 383 ? 37.125 56.062 17.969 1 15.3 383 ASN A CA 1
ATOM 3015 C C . ASN A 1 383 ? 35.656 55.719 17.672 1 15.3 383 ASN A C 1
ATOM 3017 O O . ASN A 1 383 ? 35.375 55 16.688 1 15.3 383 ASN A O 1
ATOM 3021 N N . GLU A 1 384 ? 34.875 56.75 17.266 1 15.4 384 GLU A N 1
ATOM 3022 C CA . GLU A 1 384 ? 33.812 57.438 17.984 1 15.4 384 GLU A CA 1
ATOM 3023 C C . GLU A 1 384 ? 32.438 57 17.5 1 15.4 384 GLU A C 1
ATOM 3025 O O . GLU A 1 384 ? 31.609 56.531 18.297 1 15.4 384 GLU A O 1
ATOM 3030 N N . GLY A 1 385 ? 31.75 57.781 16.562 1 15.45 385 GLY A N 1
ATOM 3031 C CA . GLY A 1 385 ? 30.609 58.656 16.844 1 15.45 385 GLY A CA 1
ATOM 3032 C C . GLY A 1 385 ? 29.266 58 16.578 1 15.45 385 GLY A C 1
ATOM 3033 O O . GLY A 1 385 ? 29.219 56.969 15.93 1 15.45 385 GLY A O 1
ATOM 3034 N N . GLY A 1 386 ? 28.062 58.719 16.844 1 15.5 386 GLY A N 1
ATOM 3035 C CA . GLY A 1 386 ? 26.75 58.812 17.453 1 15.5 386 GLY A CA 1
ATOM 3036 C C . GLY A 1 386 ? 25.625 58.719 16.453 1 15.5 386 GLY A C 1
ATOM 3037 O O . GLY A 1 386 ? 24.453 58.844 16.812 1 15.5 386 GLY A O 1
ATOM 3038 N N . ALA A 1 387 ? 25.859 58.562 15.148 1 14.7 387 ALA A N 1
ATOM 3039 C CA . ALA A 1 387 ? 24.844 59.312 14.391 1 14.7 387 ALA A CA 1
ATOM 3040 C C . ALA A 1 387 ? 23.453 58.75 14.664 1 14.7 387 ALA A C 1
ATOM 3042 O O . ALA A 1 387 ? 23.281 57.531 14.82 1 14.7 387 ALA A O 1
ATOM 3043 N N . THR A 1 388 ? 22.469 59.688 14.648 1 16.02 388 THR A N 1
ATOM 3044 C CA . THR A 1 388 ? 21.156 60.188 15.047 1 16.02 388 THR A CA 1
ATOM 3045 C C . THR A 1 388 ? 20.062 59.438 14.273 1 16.02 388 THR A C 1
ATOM 3047 O O . THR A 1 388 ? 19.266 58.688 14.859 1 16.02 388 THR A O 1
ATOM 3050 N N . ALA A 1 389 ? 19.156 60.188 13.461 1 16.77 389 ALA A N 1
ATOM 3051 C CA . ALA A 1 389 ? 17.781 60.625 13.641 1 16.77 389 ALA A CA 1
ATOM 3052 C C . ALA A 1 389 ? 16.844 59.875 12.68 1 16.77 389 ALA A C 1
ATOM 3054 O O . ALA A 1 389 ? 15.719 59.531 13.047 1 16.77 389 ALA A O 1
ATOM 3055 N N . ALA A 1 390 ? 17.141 59.594 11.375 1 16.78 390 ALA A N 1
ATOM 3056 C CA . ALA A 1 390 ? 16.141 60.219 10.508 1 16.78 390 ALA A CA 1
ATOM 3057 C C . ALA A 1 390 ? 14.836 59.438 10.531 1 16.78 390 ALA A C 1
ATOM 3059 O O . ALA A 1 390 ? 14.812 58.281 10.914 1 16.78 390 ALA A O 1
ATOM 3060 N N . ASP A 1 391 ? 13.883 59.844 9.461 1 16.38 391 ASP A N 1
ATOM 3061 C CA . ASP A 1 391 ? 12.539 60.344 9.188 1 16.38 391 ASP A CA 1
ATOM 3062 C C . ASP A 1 391 ? 11.578 59.219 8.844 1 16.38 391 ASP A C 1
ATOM 3064 O O . ASP A 1 391 ? 12 58.156 8.406 1 16.38 391 ASP A O 1
ATOM 3068 N N . PRO A 1 392 ? 10.203 59.562 8.695 1 18.22 392 PRO A N 1
ATOM 3069 C CA . PRO A 1 392 ? 8.83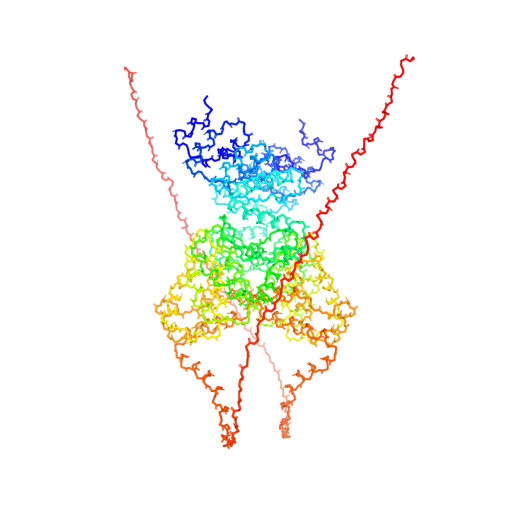6 59.125 8.977 1 18.22 392 PRO A CA 1
ATOM 3070 C C . PRO A 1 392 ? 8.18 58.406 7.789 1 18.22 392 PRO A C 1
ATOM 3072 O O . PRO A 1 392 ? 7.125 57.781 7.934 1 18.22 392 PRO A O 1
ATOM 3075 N N . VAL A 1 393 ? 8.797 58.219 6.578 1 18.34 393 VAL A N 1
ATOM 3076 C CA . VAL A 1 393 ? 7.871 58.5 5.492 1 18.34 393 VAL A CA 1
ATOM 3077 C C . VAL A 1 393 ? 6.738 57.5 5.477 1 18.34 393 VAL A C 1
ATOM 3079 O O . VAL A 1 393 ? 6.949 56.312 5.797 1 18.34 393 VAL A O 1
ATOM 3082 N N . THR A 1 394 ? 5.43 57.938 4.988 1 18.23 394 THR A N 1
ATOM 3083 C CA . THR A 1 394 ? 3.975 57.875 4.914 1 18.23 394 THR A CA 1
ATOM 3084 C C . THR A 1 394 ? 3.541 56.906 3.816 1 18.23 394 THR A C 1
ATOM 3086 O O . THR A 1 394 ? 3.746 57.156 2.631 1 18.23 394 THR A O 1
ATOM 3089 N N . ILE A 1 395 ? 3.744 55.625 3.752 1 19.08 395 ILE A N 1
ATOM 3090 C CA . ILE A 1 395 ? 3.4 54.844 2.58 1 19.08 395 ILE A CA 1
ATOM 3091 C C . ILE A 1 395 ? 1.884 54.812 2.404 1 19.08 395 ILE A C 1
ATOM 3093 O O . ILE A 1 395 ? 1.152 54.438 3.324 1 19.08 395 ILE A O 1
ATOM 3097 N N . PRO A 1 396 ? 1.41 55.5 1.265 1 18.64 396 PRO A N 1
ATOM 3098 C CA . PRO A 1 396 ? 0.006 55.688 0.896 1 18.64 396 PRO A CA 1
ATOM 3099 C C . PRO A 1 396 ? -0.714 54.375 0.604 1 18.64 396 PRO A C 1
ATOM 3101 O O . PRO A 1 396 ? -0.074 53.406 0.246 1 18.64 396 PRO A O 1
ATOM 3104 N N . VAL A 1 397 ? -2.07 54.281 0.927 1 19.62 397 VAL A N 1
ATOM 3105 C CA . VAL A 1 397 ? -3.166 53.344 1.161 1 19.62 397 VAL A CA 1
ATOM 3106 C C . VAL A 1 397 ? -3.801 52.969 -0.171 1 19.62 397 VAL A C 1
ATOM 3108 O O . VAL A 1 397 ? -4.77 52.188 -0.201 1 19.62 397 VAL A O 1
ATOM 3111 N N . VAL A 1 398 ? -3.035 52.719 -1.304 1 19.72 398 VAL A N 1
ATOM 3112 C CA . VAL A 1 398 ? -3.826 52.719 -2.531 1 19.72 398 VAL A CA 1
ATOM 3113 C C . VAL A 1 398 ? -4.973 51.719 -2.404 1 19.72 398 VAL A C 1
ATOM 3115 O O . VAL A 1 398 ? -4.867 50.719 -1.677 1 19.72 398 VAL A O 1
ATOM 3118 N N . GLU A 1 399 ? -6.129 51.938 -3.338 1 19.12 399 GLU A N 1
ATOM 3119 C CA . GLU A 1 399 ? -7.559 51.875 -3.621 1 19.12 399 GLU A CA 1
ATOM 3120 C C . GLU A 1 399 ? -7.949 50.469 -4.074 1 19.12 399 GLU A C 1
ATOM 3122 O O . GLU A 1 399 ? -7.203 49.812 -4.809 1 19.12 399 GLU A O 1
ATOM 3127 N N . SER A 1 400 ? -9.039 49.875 -3.496 1 19.12 400 SER A N 1
ATOM 3128 C CA . SER A 1 400 ? -9.781 48.625 -3.285 1 19.12 400 SER A CA 1
ATOM 3129 C C . SER A 1 400 ? -10.609 48.281 -4.516 1 19.12 400 SER A C 1
ATOM 3131 O O . SER A 1 400 ? -11.359 47.281 -4.496 1 19.12 400 SER A O 1
ATOM 3133 N N . GLY A 1 401 ? -10.555 48.875 -5.789 1 19.14 401 GLY A N 1
ATOM 3134 C CA . GLY A 1 401 ? -11.844 48.844 -6.457 1 19.14 401 GLY A CA 1
ATOM 3135 C C . GLY A 1 401 ? -12.203 47.5 -7.047 1 19.14 401 GLY A C 1
ATOM 3136 O O . GLY A 1 401 ? -11.562 47.062 -7.996 1 19.14 401 GLY A O 1
ATOM 3137 N N . LEU A 1 402 ? -12.586 46.438 -6.406 1 19.88 402 LEU A N 1
ATOM 3138 C CA . LEU A 1 402 ? -12.906 45.125 -6.902 1 19.88 402 LEU A CA 1
ATOM 3139 C C . LEU A 1 402 ? -14.203 45.125 -7.715 1 19.88 402 LEU A C 1
ATOM 3141 O O . LEU A 1 402 ? -15.281 45.344 -7.164 1 19.88 402 LEU A O 1
ATOM 3145 N N . HIS A 1 403 ? -14.242 45.75 -8.945 1 20.7 403 HIS A N 1
ATOM 3146 C CA . HIS A 1 403 ? -15.492 45.812 -9.695 1 20.7 403 HIS A CA 1
ATOM 3147 C C . HIS A 1 403 ? -15.969 44.438 -10.078 1 20.7 403 HIS A C 1
ATOM 3149 O O . HIS A 1 403 ? -15.227 43.656 -10.703 1 20.7 403 HIS A O 1
ATOM 3155 N N . VAL A 1 404 ? -16.875 43.844 -9.398 1 20.05 404 VAL A N 1
ATOM 3156 C CA . VAL A 1 404 ? -17.562 42.562 -9.539 1 20.05 404 VAL A CA 1
ATOM 3157 C C . VAL A 1 404 ? -18.547 42.625 -10.719 1 20.05 404 VAL A C 1
ATOM 3159 O O . VAL A 1 404 ? -19.469 43.438 -10.711 1 20.05 404 VAL A O 1
ATOM 3162 N N . LYS A 1 405 ? -18.156 42.5 -11.984 1 20.62 405 LYS A N 1
ATOM 3163 C CA . LYS A 1 405 ? -19.125 42.562 -13.086 1 20.62 405 LYS A CA 1
ATOM 3164 C C . LYS A 1 405 ? -20.219 41.5 -12.898 1 20.62 405 LYS A C 1
ATOM 3166 O O . LYS A 1 405 ? -19.953 40.375 -12.523 1 20.62 405 LYS A O 1
ATOM 3171 N N . PRO A 1 406 ? -21.547 41.938 -13 1 20.56 406 PRO A N 1
ATOM 3172 C CA . PRO A 1 406 ? -22.828 41.25 -12.797 1 20.56 406 PRO A CA 1
ATOM 3173 C C . PRO A 1 406 ? -23.109 40.188 -13.852 1 20.56 406 PRO A C 1
ATOM 3175 O O . PRO A 1 406 ? -22.703 40.344 -15.008 1 20.56 406 PRO A O 1
ATOM 3178 N N . PHE A 1 407 ? -23.203 38.906 -13.586 1 20.84 407 PHE A N 1
ATOM 3179 C CA . PHE A 1 407 ? -23.516 37.781 -14.438 1 20.84 407 PHE A CA 1
ATOM 3180 C C . PHE A 1 407 ? -24.891 37.938 -15.078 1 20.84 407 PHE A C 1
ATOM 3182 O O . PHE A 1 407 ? -25.906 38.062 -14.375 1 20.84 407 PHE A O 1
ATOM 3189 N N . GLN A 1 408 ? -25.047 38.688 -16.156 1 19.05 408 GLN A N 1
ATOM 3190 C CA . GLN A 1 408 ? -26.297 38.875 -16.859 1 19.05 408 GLN A CA 1
AT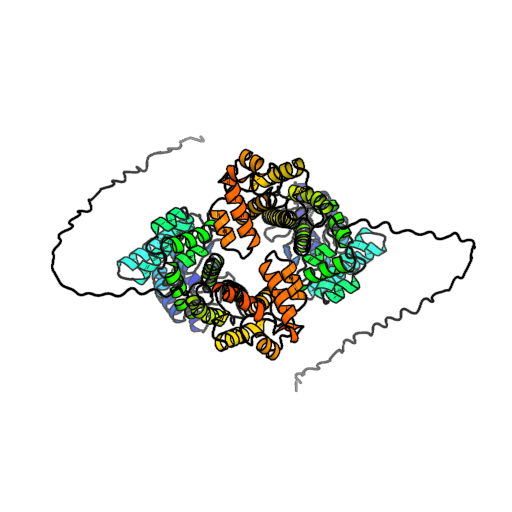OM 3191 C C . GLN A 1 408 ? -26.906 37.531 -17.281 1 19.05 408 GLN A C 1
ATOM 3193 O O . GLN A 1 408 ? -26.234 36.719 -17.891 1 19.05 408 GLN A O 1
ATOM 3198 N N . ALA A 1 409 ? -27.984 37.031 -16.641 1 21.59 409 ALA A N 1
ATOM 3199 C CA . ALA A 1 409 ? -28.906 35.906 -16.812 1 21.59 409 ALA A CA 1
ATOM 3200 C C . ALA A 1 409 ? -29.625 36 -18.156 1 21.59 409 ALA A C 1
ATOM 3202 O O . ALA A 1 409 ? -30.422 36.938 -18.375 1 21.59 409 ALA A O 1
ATOM 3203 N N . ASN A 1 410 ? -29.047 35.969 -19.359 1 19.38 410 ASN A N 1
ATOM 3204 C CA . ASN A 1 410 ? -29.859 36.094 -20.578 1 19.38 410 ASN A CA 1
ATOM 3205 C C . ASN A 1 410 ? -31 35.062 -20.578 1 19.38 410 ASN A C 1
ATOM 3207 O O . ASN A 1 410 ? -30.797 33.906 -20.297 1 19.38 410 ASN A O 1
ATOM 3211 N N . SER A 1 411 ? -32.312 35.531 -20.438 1 21.17 411 SER A N 1
ATOM 3212 C CA . SER A 1 411 ? -33.688 35.031 -20.484 1 21.17 411 SER A CA 1
ATOM 3213 C C . SER A 1 411 ? -34.031 34.469 -21.844 1 21.17 411 SER A C 1
ATOM 3215 O O . SER A 1 411 ? -34.625 35.125 -22.688 1 21.17 411 SER A O 1
ATOM 3217 N N . THR A 1 412 ? -33.375 33.531 -22.484 1 19.86 412 THR A N 1
ATOM 3218 C CA . THR A 1 412 ? -33.844 33.188 -23.828 1 19.86 412 THR A CA 1
ATOM 3219 C C . THR A 1 412 ? -35.281 32.688 -23.781 1 19.86 412 THR A C 1
ATOM 3221 O O . THR A 1 412 ? -35.594 31.75 -23.031 1 19.86 412 THR A O 1
ATOM 3224 N N . THR A 1 413 ? -36.375 33.406 -24.312 1 20.66 413 THR A N 1
ATOM 3225 C CA . THR A 1 413 ? -37.812 33.375 -24.547 1 20.66 413 THR A CA 1
ATOM 3226 C C . THR A 1 413 ? -38.156 32.219 -25.516 1 20.66 413 THR A C 1
ATOM 3228 O O . THR A 1 413 ? -37.875 32.312 -26.703 1 20.66 413 THR A O 1
ATOM 3231 N N . VAL A 1 414 ? -37.938 30.969 -25.484 1 19 414 VAL A N 1
ATOM 3232 C CA . VAL A 1 414 ? -38.406 30.172 -26.609 1 19 414 VAL A CA 1
ATOM 3233 C C . VAL A 1 414 ? -39.938 30.203 -26.656 1 19 414 VAL A C 1
ATOM 3235 O O . VAL A 1 414 ? -40.594 29.891 -25.656 1 19 414 VAL A O 1
ATOM 3238 N N . LYS A 1 415 ? -40.688 30.781 -27.656 1 22.2 415 LYS A N 1
ATOM 3239 C CA . LYS A 1 415 ? -42.062 31.016 -28.062 1 22.2 415 LYS A CA 1
ATOM 3240 C C . LYS A 1 415 ? -42.719 29.719 -28.562 1 22.2 415 LYS A C 1
ATOM 3242 O O . LYS A 1 415 ? -42.375 29.203 -29.625 1 22.2 415 LYS A O 1
ATOM 3247 N N . PRO A 1 416 ? -42.906 28.547 -28.062 1 20.98 416 PRO A N 1
ATOM 3248 C CA . PRO A 1 416 ? -43.5 27.594 -28.984 1 20.98 416 PRO A CA 1
ATOM 3249 C C . PRO A 1 416 ? -44.938 27.969 -29.391 1 20.98 416 PRO A C 1
ATOM 3251 O O . PRO A 1 416 ? -45.562 28.781 -28.719 1 20.98 416 PRO A O 1
ATOM 3254 N N . GLN A 1 417 ? -45.688 27.016 -30.281 1 20.69 417 GLN A N 1
ATOM 3255 C CA . GLN A 1 417 ? -46.438 26.656 -31.469 1 20.69 417 GLN A CA 1
ATOM 3256 C C . GLN A 1 417 ? -47.938 26.5 -31.156 1 20.69 417 GLN A C 1
ATOM 3258 O O . GLN A 1 417 ? -48.312 25.578 -30.422 1 20.69 417 GLN A O 1
ATOM 3263 N N . LYS A 1 418 ? -48.781 27.516 -31.047 1 21.83 418 LYS A N 1
ATOM 3264 C CA . LYS A 1 418 ? -50.219 27.453 -30.781 1 21.83 418 LYS A CA 1
ATOM 3265 C C . LYS A 1 418 ? -50.938 26.734 -31.906 1 21.83 418 LYS A C 1
ATOM 3267 O O . LYS A 1 418 ? -50.594 26.891 -33.094 1 21.83 418 LYS A O 1
ATOM 3272 N N . HIS A 1 419 ? -51.812 25.766 -31.625 1 24.11 419 HIS A N 1
ATOM 3273 C CA . HIS A 1 419 ? -52.969 25.094 -32.188 1 24.11 419 HIS A CA 1
ATOM 3274 C C . HIS A 1 419 ? -54.094 26.078 -32.531 1 24.11 419 HIS A C 1
ATOM 3276 O O . HIS A 1 419 ? -54.594 26.766 -31.656 1 24.11 419 HIS A O 1
ATOM 3282 N N . ARG A 1 420 ? -54.125 26.859 -33.594 1 21.42 420 ARG A N 1
ATOM 3283 C CA . ARG A 1 420 ? -55.281 27.578 -34.156 1 21.42 420 ARG A CA 1
ATOM 3284 C C . ARG A 1 420 ? -56.438 26.625 -34.375 1 21.42 420 ARG A C 1
ATOM 3286 O O . ARG A 1 420 ? -56.281 25.562 -35 1 21.42 420 ARG A O 1
ATOM 3293 N N . ASN A 1 421 ? -57.594 26.781 -33.656 1 24.05 421 ASN A N 1
ATOM 3294 C CA . ASN A 1 421 ? -58.969 26.328 -33.812 1 24.05 421 ASN A CA 1
ATOM 3295 C C . ASN A 1 421 ? -59.594 26.844 -35.125 1 24.05 421 ASN A C 1
ATOM 3297 O O . ASN A 1 421 ? -60.812 26.719 -35.312 1 24.05 421 ASN A O 1
ATOM 3301 N N . GLY A 1 422 ? -58.938 27.203 -36.312 1 19.58 422 GLY A N 1
ATOM 3302 C CA . GLY A 1 422 ? -59.875 27.172 -37.438 1 19.58 422 GLY A CA 1
ATOM 3303 C C . GLY A 1 422 ? -60.438 25.781 -37.688 1 19.58 422 GLY A C 1
ATOM 3304 O O . GLY A 1 422 ? -59.844 24.781 -37.344 1 19.58 422 GLY A O 1
ATOM 3305 N N . MET B 1 1 ? -45.188 -18.766 -17.188 1 36.38 1 MET B N 1
ATOM 3306 C CA . MET B 1 1 ? -44.312 -18.75 -18.375 1 36.38 1 MET B CA 1
ATOM 3307 C C . MET B 1 1 ? -43.469 -17.484 -18.406 1 36.38 1 MET B C 1
ATOM 3309 O O . MET B 1 1 ? -44 -16.375 -18.438 1 36.38 1 MET B O 1
ATOM 3313 N N . ASP B 1 2 ? -42.125 -17.641 -17.984 1 44.59 2 ASP B N 1
ATOM 3314 C CA . ASP B 1 2 ? -41.188 -17.094 -17.016 1 44.59 2 ASP B CA 1
ATOM 3315 C C . ASP B 1 2 ? -40.531 -15.812 -17.531 1 44.59 2 ASP B C 1
ATOM 3317 O O . ASP B 1 2 ? -40.188 -15.727 -18.719 1 44.59 2 ASP B O 1
ATOM 3321 N N . ILE B 1 3 ? -40.875 -14.797 -16.891 1 47.72 3 ILE B N 1
ATOM 3322 C CA . ILE B 1 3 ? -40.5 -13.406 -17.125 1 47.72 3 ILE B CA 1
ATOM 3323 C C . ILE B 1 3 ? -39.031 -13.32 -17.516 1 47.72 3 ILE B C 1
ATOM 3325 O O . ILE B 1 3 ? -38.656 -12.531 -18.391 1 47.72 3 ILE B O 1
ATOM 3329 N N . PHE B 1 4 ? -38.281 -14.227 -17.094 1 51.44 4 PHE B N 1
ATOM 3330 C CA . PHE B 1 4 ? -36.844 -14.172 -17.359 1 51.44 4 PHE B CA 1
ATOM 3331 C C . PHE B 1 4 ? -36.531 -14.633 -18.781 1 51.44 4 PHE B C 1
ATOM 3333 O O . PHE B 1 4 ? -35.688 -14.047 -19.469 1 51.44 4 PHE B O 1
ATOM 3340 N N . ILE B 1 5 ? -37.375 -15.688 -19.234 1 50.16 5 ILE B N 1
ATOM 3341 C CA . ILE B 1 5 ? -37.188 -16.141 -20.609 1 50.16 5 ILE B CA 1
ATOM 3342 C C . ILE B 1 5 ? -37.594 -15.023 -21.578 1 50.16 5 ILE B C 1
ATOM 3344 O O . ILE B 1 5 ? -36.938 -14.797 -22.594 1 50.16 5 ILE B O 1
ATOM 3348 N N . PHE B 1 6 ? -38.656 -14.562 -21.203 1 48.22 6 PHE B N 1
ATOM 3349 C CA . PHE B 1 6 ? -39.156 -13.484 -22.047 1 48.22 6 PHE B CA 1
ATOM 3350 C C . PHE B 1 6 ? -38.125 -12.367 -22.156 1 48.22 6 PHE B C 1
ATOM 3352 O O . PHE B 1 6 ? -37.844 -11.883 -23.25 1 48.22 6 PHE B O 1
ATOM 3359 N N . LEU B 1 7 ? -37.531 -11.977 -21.047 1 51.94 7 LEU B N 1
ATOM 3360 C CA . LEU B 1 7 ? -36.625 -10.836 -21.062 1 51.94 7 LEU B CA 1
ATOM 3361 C C . LEU B 1 7 ? -35.344 -11.188 -21.797 1 51.94 7 LEU B C 1
ATOM 3363 O O . LEU B 1 7 ? -34.812 -10.375 -22.562 1 51.94 7 LEU B O 1
ATOM 3367 N N . LEU B 1 8 ? -34.969 -12.445 -21.828 1 55.72 8 LEU B N 1
ATOM 3368 C CA . LEU B 1 8 ? -33.75 -12.906 -22.516 1 55.72 8 LEU B CA 1
ATOM 3369 C C . LEU B 1 8 ? -34 -13.016 -24.016 1 55.72 8 LEU B C 1
ATOM 3371 O O . LEU B 1 8 ? -33.125 -12.711 -24.828 1 55.72 8 LEU B O 1
ATOM 3375 N N . SER B 1 9 ? -35.219 -13.367 -24.359 1 54.5 9 SER B N 1
ATOM 3376 C CA . SER B 1 9 ? -35.562 -13.453 -25.781 1 54.5 9 SER B CA 1
ATOM 3377 C C . SER B 1 9 ? -35.656 -12.07 -26.406 1 54.5 9 SER B C 1
ATOM 3379 O O . SER B 1 9 ? -35.406 -11.922 -27.609 1 54.5 9 SER B O 1
ATOM 3381 N N . GLU B 1 10 ? -35.906 -11.125 -25.594 1 52.81 10 GLU B N 1
ATOM 3382 C CA . GLU B 1 10 ? -36.062 -9.781 -26.125 1 52.81 10 GLU B CA 1
ATOM 3383 C C . GLU B 1 10 ? -34.75 -9.016 -26.125 1 52.81 10 GLU B C 1
ATOM 3385 O O . GLU B 1 10 ? -34.75 -7.793 -26.297 1 52.81 10 GLU B O 1
ATOM 3390 N N . GLY B 1 11 ? -33.688 -9.727 -25.891 1 58.66 11 GLY B N 1
ATOM 3391 C CA . GLY B 1 11 ? -32.406 -9.094 -26.094 1 58.66 11 GLY B CA 1
ATOM 3392 C C . GLY B 1 11 ? -31.812 -8.492 -24.828 1 58.66 11 GLY B C 1
ATOM 3393 O O . GLY B 1 11 ? -30.891 -7.684 -24.891 1 58.66 11 GLY B O 1
ATOM 3394 N N . ALA B 1 12 ? -32.5 -8.82 -23.844 1 57.72 12 ALA B N 1
ATOM 3395 C CA . ALA B 1 12 ? -32 -8.234 -22.594 1 57.72 12 ALA B CA 1
ATOM 3396 C C . ALA B 1 12 ? -30.594 -8.742 -22.266 1 57.72 12 ALA B C 1
ATOM 3398 O O . ALA B 1 12 ? -30.281 -9.898 -22.531 1 57.72 12 ALA B O 1
ATOM 3399 N N . ASP B 1 13 ? -29.719 -7.883 -21.953 1 64.62 13 ASP B N 1
ATOM 3400 C CA . ASP B 1 13 ? -28.359 -8.219 -21.516 1 64.62 13 ASP B CA 1
ATOM 3401 C C . ASP B 1 13 ? -28.391 -9.148 -20.297 1 64.62 13 ASP B C 1
ATOM 3403 O O . ASP B 1 13 ? -28.922 -8.781 -19.25 1 64.62 13 ASP B O 1
ATOM 3407 N N . PRO B 1 14 ? -28.016 -10.344 -20.578 1 66.44 14 PRO B N 1
ATOM 3408 C CA . PRO B 1 14 ? -28.062 -11.312 -19.484 1 66.44 14 PRO B CA 1
ATOM 3409 C C . PRO B 1 14 ? -27.25 -10.867 -18.266 1 66.44 14 PRO B C 1
ATOM 3411 O O . PRO B 1 14 ? -27.391 -11.43 -17.188 1 66.44 14 PRO B O 1
ATOM 3414 N N . ASN B 1 15 ? -26.453 -9.914 -18.359 1 68.81 15 ASN B N 1
ATOM 3415 C CA . ASN B 1 15 ? -25.578 -9.484 -17.281 1 68.81 15 ASN B CA 1
ATOM 3416 C C . ASN B 1 15 ? -26.172 -8.336 -16.484 1 68.81 15 ASN B C 1
ATOM 3418 O O . ASN B 1 15 ? -25.594 -7.875 -15.5 1 68.81 15 ASN B O 1
ATOM 3422 N N . VAL B 1 16 ? -27.234 -7.895 -16.922 1 61.25 16 VAL B N 1
ATOM 3423 C CA . VAL B 1 16 ? -27.859 -6.789 -16.203 1 61.25 16 VAL B CA 1
ATOM 3424 C C . VAL B 1 16 ? -28.375 -7.277 -14.844 1 61.25 16 VAL B C 1
ATOM 3426 O O . VAL B 1 16 ? -29.094 -8.273 -14.773 1 61.25 16 VAL B O 1
ATOM 3429 N N . ALA B 1 17 ? -27.734 -6.77 -13.781 1 60.59 17 ALA B N 1
ATOM 3430 C CA . ALA B 1 17 ? -28.141 -7.141 -12.43 1 60.59 17 ALA B CA 1
ATOM 3431 C C . ALA B 1 17 ? -29.422 -6.426 -12.023 1 60.59 17 ALA B C 1
ATOM 3433 O O . ALA B 1 17 ? -29.656 -5.285 -12.43 1 60.59 17 ALA B O 1
ATOM 3434 N N . CYS B 1 18 ? -30.297 -7.27 -11.469 1 55.91 18 CYS B N 1
ATOM 3435 C CA . CYS B 1 18 ? -31.453 -6.625 -10.852 1 55.91 18 CYS B CA 1
ATOM 3436 C C . CYS B 1 18 ? -31.016 -5.707 -9.719 1 55.91 18 CYS B C 1
ATOM 3438 O O . CYS B 1 18 ? -29.859 -5.75 -9.289 1 55.91 18 CYS B O 1
ATOM 3440 N N . PRO B 1 19 ? -31.859 -4.852 -9.359 1 52.25 19 PRO B N 1
ATOM 3441 C CA . PRO B 1 19 ? -31.516 -3.896 -8.297 1 52.25 19 PRO B CA 1
ATOM 3442 C C . PRO B 1 19 ? -30.906 -4.566 -7.07 1 52.25 19 PRO B C 1
ATOM 3444 O O . PRO B 1 19 ? -30.125 -3.945 -6.348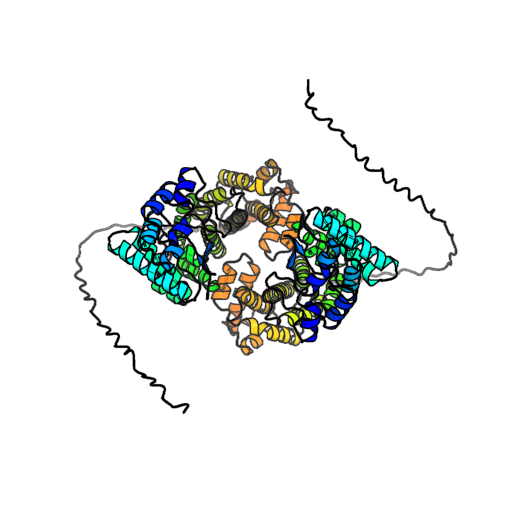 1 52.25 19 PRO B O 1
ATOM 3447 N N . ASN B 1 20 ? -31.25 -5.816 -6.973 1 53.22 20 ASN B N 1
ATOM 3448 C CA . ASN B 1 20 ? -30.703 -6.516 -5.812 1 53.22 20 ASN B CA 1
ATOM 3449 C C . ASN B 1 20 ? -29.312 -7.074 -6.094 1 53.22 20 ASN B C 1
ATOM 3451 O O . ASN B 1 20 ? -28.703 -7.684 -5.219 1 53.22 20 ASN B O 1
ATOM 3455 N N . GLY B 1 21 ? -28.875 -6.945 -7.297 1 62.91 21 GLY B N 1
ATOM 3456 C CA . GLY B 1 21 ? -27.531 -7.348 -7.656 1 62.91 21 GLY B CA 1
ATOM 3457 C C . GLY B 1 21 ? -27.469 -8.719 -8.297 1 62.91 21 GLY B C 1
ATOM 3458 O O . GLY B 1 21 ? -26.391 -9.164 -8.719 1 62.91 21 GLY B O 1
ATOM 3459 N N . PHE B 1 22 ? -28.688 -9.359 -8.445 1 69.75 22 PHE B N 1
ATOM 3460 C CA . PHE B 1 22 ? -28.703 -10.703 -9 1 69.75 22 PHE B CA 1
ATOM 3461 C C . PHE B 1 22 ? -28.688 -10.664 -10.523 1 69.75 22 PHE B C 1
ATOM 3463 O O . PHE B 1 22 ? -29.406 -9.875 -11.133 1 69.75 22 PHE B O 1
ATOM 3470 N N . THR B 1 23 ? -27.781 -11.484 -11.008 1 72 23 THR B N 1
ATOM 3471 C CA . THR B 1 23 ? -27.859 -11.727 -12.445 1 72 23 THR B CA 1
ATOM 3472 C C . THR B 1 23 ? -28.875 -12.812 -12.766 1 72 23 THR B C 1
ATOM 3474 O O . THR B 1 23 ? -29.406 -13.461 -11.867 1 72 23 THR B O 1
ATOM 3477 N N . CYS B 1 24 ? -29.125 -12.969 -14.016 1 74.31 24 CYS B N 1
ATOM 3478 C CA . CYS B 1 24 ? -30.047 -14.023 -14.445 1 74.31 24 CYS B CA 1
ATOM 3479 C C . CYS B 1 24 ? -29.547 -15.391 -14 1 74.31 24 CYS B C 1
ATOM 3481 O O . CYS B 1 24 ? -30.344 -16.25 -13.602 1 74.31 24 CYS B O 1
ATOM 3483 N N . LEU B 1 25 ? -28.344 -15.492 -13.969 1 79.25 25 LEU B N 1
ATOM 3484 C CA . LEU B 1 25 ? -27.766 -16.766 -13.562 1 79.25 25 LEU B CA 1
ATOM 3485 C C . LEU B 1 25 ? -27.969 -17.016 -12.07 1 79.25 25 LEU B C 1
ATOM 3487 O O . LEU B 1 25 ? -28.219 -18.141 -11.648 1 79.25 25 LEU B O 1
ATOM 3491 N N . HIS B 1 26 ? -27.906 -15.984 -11.336 1 78.19 26 HIS B N 1
ATOM 3492 C CA . HIS B 1 26 ? -28.188 -16.141 -9.914 1 78.19 26 HIS B CA 1
ATOM 3493 C C . HIS B 1 26 ? -29.641 -16.578 -9.695 1 78.19 26 HIS B C 1
ATOM 3495 O O . HIS B 1 26 ? -29.906 -17.453 -8.867 1 78.19 26 HIS B O 1
ATOM 3501 N N . TYR B 1 27 ? -30.422 -15.977 -10.414 1 73.5 27 TYR B N 1
ATOM 3502 C CA . TYR B 1 27 ? -31.844 -16.266 -10.258 1 73.5 27 TYR B CA 1
ATOM 3503 C C . TYR B 1 27 ? -32.125 -17.734 -10.555 1 73.5 27 TYR B C 1
ATOM 3505 O O . TYR B 1 27 ? -32.844 -18.406 -9.805 1 73.5 27 TYR B O 1
ATOM 3513 N N . VAL B 1 28 ? -31.625 -18.172 -11.602 1 76.62 28 VAL B N 1
ATOM 3514 C CA . VAL B 1 28 ? -31.891 -19.562 -11.984 1 76.62 28 VAL B CA 1
ATOM 3515 C C . VAL B 1 28 ? -31.25 -20.5 -10.977 1 76.62 28 VAL B C 1
ATOM 3517 O O . VAL B 1 28 ? -31.75 -21.609 -10.742 1 76.62 28 VAL B O 1
ATOM 3520 N N . SER B 1 29 ? -30.25 -20.078 -10.375 1 80.62 29 SER B N 1
ATOM 3521 C CA . SER B 1 29 ? -29.547 -20.875 -9.375 1 80.62 29 SER B CA 1
ATOM 3522 C C . SER B 1 29 ? -30.328 -20.922 -8.062 1 80.62 29 SER B C 1
ATOM 3524 O O . SER B 1 29 ? -30.172 -21.859 -7.273 1 80.62 29 SER B O 1
ATOM 3526 N N . LEU B 1 30 ? -31.078 -19.906 -7.891 1 75.69 30 LEU B N 1
ATOM 3527 C CA . LEU B 1 30 ? -31.875 -19.797 -6.672 1 75.69 30 LEU B CA 1
ATOM 3528 C C . LEU B 1 30 ? -33.219 -20.516 -6.832 1 75.69 30 LEU B C 1
ATOM 3530 O O . LEU B 1 30 ? -33.688 -21.141 -5.891 1 75.69 30 LEU B O 1
ATOM 3534 N N . SER B 1 31 ? -33.625 -20.359 -8.086 1 72.75 31 SER B N 1
ATOM 3535 C CA . SER B 1 31 ? -35 -20.812 -8.336 1 72.75 31 SER B CA 1
ATOM 3536 C C . SER B 1 31 ? -35 -22.266 -8.805 1 72.75 31 SER B C 1
ATOM 3538 O O . SER B 1 31 ? -33.969 -22.828 -9.125 1 72.75 31 SER B O 1
ATOM 3540 N N . LYS B 1 32 ? -36.125 -22.922 -8.695 1 78.5 32 LYS B N 1
ATOM 3541 C CA . LYS B 1 32 ? -36.281 -24.266 -9.234 1 78.5 32 LYS B CA 1
ATOM 3542 C C . LYS B 1 32 ? -36.656 -24.219 -10.711 1 78.5 32 LYS B C 1
ATOM 3544 O O . LYS B 1 32 ? -37.531 -24.984 -11.156 1 78.5 32 LYS B O 1
ATOM 3549 N N . ALA B 1 33 ? -35.938 -23.281 -11.305 1 75.88 33 ALA B N 1
ATOM 3550 C CA . ALA B 1 33 ? -36.188 -23.156 -12.734 1 75.88 33 ALA B CA 1
ATOM 3551 C C . ALA B 1 33 ? -35.656 -24.375 -13.492 1 75.88 33 ALA B C 1
ATOM 3553 O O . ALA B 1 33 ? -34.656 -24.984 -13.102 1 75.88 33 ALA B O 1
ATOM 3554 N N . PRO B 1 34 ? -36.469 -24.734 -14.594 1 80.94 34 PRO B N 1
ATOM 3555 C CA . PRO B 1 34 ? -36 -25.859 -15.398 1 80.94 34 PRO B CA 1
ATOM 3556 C C . PRO B 1 34 ? -34.625 -25.625 -15.992 1 80.94 34 PRO B C 1
ATOM 3558 O O . PRO B 1 34 ? -34.25 -24.484 -16.297 1 80.94 34 PRO B O 1
ATOM 3561 N N . LEU B 1 35 ? -33.844 -26.703 -16.141 1 86.19 35 LEU B N 1
ATOM 3562 C CA . LEU B 1 35 ? -32.469 -26.672 -16.625 1 86.19 35 LEU B CA 1
ATOM 3563 C C . LEU B 1 35 ? -32.406 -26.062 -18.016 1 86.19 35 LEU B C 1
ATOM 3565 O O . LEU B 1 35 ? -31.422 -25.422 -18.375 1 86.19 35 LEU B O 1
ATOM 3569 N N . ALA B 1 36 ? -33.469 -26.266 -18.766 1 82.31 36 ALA B N 1
ATOM 3570 C CA . ALA B 1 36 ? -33.5 -25.734 -20.125 1 82.31 36 ALA B CA 1
ATOM 3571 C C . ALA B 1 36 ? -33.312 -24.219 -20.141 1 82.31 36 ALA B C 1
ATOM 3573 O O . ALA B 1 36 ? -32.688 -23.672 -21.062 1 82.31 36 ALA B O 1
ATOM 3574 N N . PHE B 1 37 ? -33.75 -23.672 -19.125 1 77.25 37 PHE B N 1
ATOM 3575 C CA . PHE B 1 37 ? -33.594 -22.219 -19.016 1 77.25 37 PHE B CA 1
ATOM 3576 C C . PHE B 1 37 ? -32.125 -21.844 -18.797 1 77.25 37 PHE B C 1
ATOM 3578 O O . PHE B 1 37 ? -31.641 -20.859 -19.375 1 77.25 37 PHE B O 1
ATOM 3585 N N . VAL B 1 38 ? -31.453 -22.562 -17.984 1 82.31 38 VAL B N 1
ATOM 3586 C CA . VAL B 1 38 ? -30.031 -22.328 -17.703 1 82.31 38 VAL B CA 1
ATOM 3587 C C . VAL B 1 38 ? -29.219 -22.469 -19 1 82.31 38 VAL B C 1
ATOM 3589 O O . VAL B 1 38 ? -28.359 -21.656 -19.281 1 82.31 38 VAL B O 1
ATOM 3592 N N . GLN B 1 39 ? -29.609 -23.391 -19.781 1 86.31 39 GLN B N 1
ATOM 3593 C CA . GLN B 1 39 ? -28.891 -23.688 -21.016 1 86.31 39 GLN B CA 1
ATOM 3594 C C . GLN B 1 39 ? -29.078 -22.562 -22.031 1 86.31 39 GLN B C 1
ATOM 3596 O O . GLN B 1 39 ? -28.125 -22.172 -22.734 1 86.31 39 GLN B O 1
ATOM 3601 N N . VAL B 1 40 ? -30.25 -22.078 -22.047 1 79.62 40 VAL B N 1
ATOM 3602 C CA . VAL B 1 40 ? -30.516 -20.953 -22.938 1 79.62 40 VAL B CA 1
ATOM 3603 C C . VAL B 1 40 ? -29.703 -19.75 -22.5 1 79.62 40 VAL B C 1
ATOM 3605 O O . VAL B 1 40 ? -29.125 -19.047 -23.344 1 79.62 40 VAL B O 1
ATOM 3608 N N . LEU B 1 41 ? -29.656 -19.484 -21.266 1 82.12 41 LEU B N 1
ATOM 3609 C CA . LEU B 1 41 ? -28.891 -18.359 -20.734 1 82.12 41 LEU B CA 1
ATOM 3610 C C . LEU B 1 41 ? -27.406 -18.5 -21.062 1 82.12 41 LEU B C 1
ATOM 3612 O O . LEU B 1 41 ? -26.75 -17.547 -21.453 1 82.12 41 LEU B O 1
ATOM 3616 N N . LEU B 1 42 ? -26.906 -19.703 -20.922 1 86.94 42 LEU B N 1
ATOM 3617 C CA . LEU B 1 42 ? -25.484 -19.984 -21.125 1 86.94 42 LEU B CA 1
ATOM 3618 C C . LEU B 1 42 ? -25.125 -19.828 -22.594 1 86.94 42 LEU B C 1
ATOM 3620 O O . LEU B 1 42 ? -23.984 -19.469 -22.922 1 86.94 42 LEU B O 1
ATOM 3624 N N . SER B 1 43 ? -26.078 -20.109 -23.469 1 84.38 43 SER B N 1
ATOM 3625 C CA . SER B 1 43 ? -25.844 -19.984 -24.891 1 84.38 43 SER B CA 1
ATOM 3626 C C . SER B 1 43 ? -25.609 -18.531 -25.281 1 84.38 43 SER B C 1
ATOM 3628 O O . SER B 1 43 ? -25.031 -18.25 -26.344 1 84.38 43 SER B O 1
ATOM 3630 N N . ARG B 1 44 ? -25.953 -17.672 -24.391 1 79.75 44 ARG B N 1
ATOM 3631 C CA . ARG B 1 44 ? -25.766 -16.25 -24.641 1 79.75 44 ARG B CA 1
ATOM 3632 C C . ARG B 1 44 ? -24.438 -15.758 -24.062 1 79.75 44 ARG B C 1
ATOM 3634 O O . ARG B 1 44 ? -24.172 -14.555 -24.062 1 79.75 44 ARG B O 1
ATOM 3641 N N . LYS B 1 45 ? -23.781 -16.547 -23.516 1 82.94 45 LYS B N 1
ATOM 3642 C CA . LYS B 1 45 ? -22.438 -16.344 -23.016 1 82.94 45 LYS B CA 1
ATOM 3643 C C . LYS B 1 45 ? -22.406 -15.25 -21.938 1 82.94 45 LYS B C 1
ATOM 3645 O O . LYS B 1 45 ? -21.641 -14.289 -22.047 1 82.94 45 LYS B O 1
ATOM 3650 N N . PRO B 1 46 ? -23.172 -15.445 -20.922 1 82.38 46 PRO B N 1
ATOM 3651 C CA . PRO B 1 46 ? -23.141 -14.492 -19.812 1 82.38 46 PRO B CA 1
ATOM 3652 C C . PRO B 1 46 ? -21.828 -14.562 -19.031 1 82.38 46 PRO B C 1
ATOM 3654 O O . PRO B 1 46 ? -21.062 -15.508 -19.188 1 82.38 46 PRO B O 1
ATOM 3657 N N . LYS B 1 47 ? -21.641 -13.438 -18.188 1 85.06 47 LYS B N 1
ATOM 3658 C CA . LYS B 1 47 ? -20.578 -13.555 -17.188 1 85.06 47 LYS B CA 1
ATOM 3659 C C . LYS B 1 47 ? -20.922 -14.586 -16.125 1 85.06 47 LYS B C 1
ATOM 3661 O O . LYS B 1 47 ? -21.984 -14.5 -15.492 1 85.06 47 LYS B O 1
ATOM 3666 N N . LEU B 1 48 ? -20.078 -15.5 -15.938 1 88.12 48 LEU B N 1
ATOM 3667 C CA . LEU B 1 48 ? -20.406 -16.656 -15.117 1 88.12 48 LEU B CA 1
ATOM 3668 C C . LEU B 1 48 ? -20.031 -16.406 -13.656 1 88.12 48 LEU B C 1
ATOM 3670 O O . LEU B 1 48 ? -20.562 -17.047 -12.75 1 88.12 48 LEU B O 1
ATOM 3674 N N . ASP B 1 49 ? -19.062 -15.516 -13.398 1 89 49 ASP B N 1
ATOM 3675 C CA . ASP B 1 49 ? -18.469 -15.43 -12.07 1 89 49 ASP B CA 1
ATOM 3676 C C . ASP B 1 49 ? -18.766 -14.086 -11.414 1 89 49 ASP B C 1
ATOM 3678 O O . ASP B 1 49 ? -17.906 -13.5 -10.758 1 89 49 ASP B O 1
ATOM 3682 N N . VAL B 1 50 ? -19.984 -13.695 -11.539 1 84.62 50 VAL B N 1
ATOM 3683 C CA . VAL B 1 50 ? -20.406 -12.438 -10.922 1 84.62 50 VAL B CA 1
ATOM 3684 C C . VAL B 1 50 ? -20.766 -12.68 -9.461 1 84.62 50 VAL B C 1
ATOM 3686 O O . VAL B 1 50 ? -21.422 -13.672 -9.125 1 84.62 50 VAL B O 1
ATOM 3689 N N . TRP B 1 51 ? -20.266 -11.82 -8.609 1 86.62 51 TRP B N 1
ATOM 3690 C CA . TRP B 1 51 ? -20.562 -11.938 -7.18 1 86.62 51 TRP B CA 1
ATOM 3691 C C . TRP B 1 51 ? -21.781 -11.117 -6.797 1 86.62 51 TRP B C 1
ATOM 3693 O O . TRP B 1 51 ? -21.969 -10 -7.281 1 86.62 51 TRP B O 1
ATOM 3703 N N . SER B 1 52 ? -22.625 -11.68 -6.004 1 80.69 52 SER B N 1
ATOM 3704 C CA . SER B 1 52 ? -23.797 -10.984 -5.488 1 80.69 52 SER B CA 1
ATOM 3705 C C . SER B 1 52 ? -24.094 -11.391 -4.047 1 80.69 52 SER B C 1
ATOM 3707 O O . SER B 1 52 ? -23.703 -12.469 -3.607 1 80.69 52 SER B O 1
ATOM 3709 N N . LEU B 1 53 ? -24.719 -10.484 -3.375 1 78.88 53 LEU B N 1
ATOM 3710 C CA . LEU B 1 53 ? -25.109 -10.773 -1.996 1 78.88 53 LEU B CA 1
ATOM 3711 C C . LEU B 1 53 ? -26.359 -11.625 -1.945 1 78.88 53 LEU B C 1
ATOM 3713 O O . LEU B 1 53 ? -27.438 -11.188 -2.373 1 78.88 53 LEU B O 1
ATOM 3717 N N . VAL B 1 54 ? -26.25 -12.852 -1.53 1 72.06 54 VAL B N 1
ATOM 3718 C CA . VAL B 1 54 ? -27.375 -13.781 -1.379 1 72.06 54 VAL B CA 1
ATOM 3719 C C . VAL B 1 54 ? -27.516 -14.18 0.086 1 72.06 54 VAL B C 1
ATOM 3721 O O . VAL B 1 54 ? -26.672 -14.883 0.631 1 72.06 54 VAL B O 1
ATOM 3724 N N . GLY B 1 55 ? -28.578 -13.82 0.71 1 70.81 55 GLY B N 1
ATOM 3725 C CA . GLY B 1 55 ? -28.781 -14.164 2.107 1 70.81 55 GLY B CA 1
ATOM 3726 C C . GLY B 1 55 ? -27.656 -13.703 3.012 1 70.81 55 GLY B C 1
ATOM 3727 O O . GLY B 1 55 ? -27.219 -14.445 3.896 1 70.81 55 GLY B O 1
ATOM 3728 N N . GLY B 1 56 ? -27.016 -12.633 2.707 1 73.56 56 GLY B N 1
ATOM 3729 C CA . GLY B 1 56 ? -25.969 -12.07 3.547 1 73.56 56 GLY B CA 1
ATOM 3730 C C . GLY B 1 56 ? -24.578 -12.562 3.176 1 73.56 56 GLY B C 1
ATOM 3731 O O . GLY B 1 56 ? -23.594 -12.148 3.785 1 73.56 56 GLY B O 1
ATOM 3732 N N . LEU B 1 57 ? -24.531 -13.461 2.238 1 80.38 57 LEU B N 1
ATOM 3733 C CA . LEU B 1 57 ? -23.25 -13.984 1.806 1 80.38 57 LEU B CA 1
ATOM 3734 C C . LEU B 1 57 ? -22.969 -13.602 0.358 1 80.38 57 LEU B C 1
ATOM 3736 O O . LEU B 1 57 ? -23.859 -13.609 -0.481 1 80.38 57 LEU B O 1
ATOM 3740 N N . LEU B 1 58 ? -21.797 -13.164 0.112 1 86.19 58 LEU B N 1
ATOM 3741 C CA . LEU B 1 58 ? -21.359 -12.93 -1.264 1 86.19 58 LEU B CA 1
ATOM 3742 C C . LEU B 1 58 ? -21.125 -14.258 -1.985 1 86.19 58 LEU B C 1
ATOM 3744 O O . LEU B 1 58 ? -20.25 -15.031 -1.589 1 86.19 58 LEU B O 1
ATOM 3748 N N . CYS B 1 59 ? -21.984 -14.484 -3.039 1 88.81 59 CYS B N 1
ATOM 3749 C CA . CYS B 1 59 ? -21.906 -15.781 -3.713 1 88.81 59 CYS B CA 1
ATOM 3750 C C . CYS B 1 59 ? -21.922 -15.609 -5.227 1 88.81 59 CYS B C 1
ATOM 3752 O O . CYS B 1 59 ? -22.562 -14.688 -5.746 1 88.81 59 CYS B O 1
ATOM 3754 N N . THR B 1 60 ? -21.172 -16.469 -5.867 1 91.31 60 THR B N 1
ATOM 3755 C CA . THR B 1 60 ? -21.312 -16.609 -7.316 1 91.31 60 THR B CA 1
ATOM 3756 C C . THR B 1 60 ? -22.531 -17.438 -7.676 1 91.31 60 THR B C 1
ATOM 3758 O O . THR B 1 60 ? -23.109 -18.109 -6.82 1 91.31 60 THR B O 1
ATOM 3761 N N . PRO B 1 61 ? -22.953 -17.344 -9 1 88.56 61 PRO B N 1
ATOM 3762 C CA . PRO B 1 61 ? -24.062 -18.203 -9.414 1 88.56 61 PRO B CA 1
ATOM 3763 C C . PRO B 1 61 ? -23.797 -19.672 -9.133 1 88.56 61 PRO B C 1
ATOM 3765 O O . PRO B 1 61 ? -24.719 -20.391 -8.711 1 88.56 61 PRO B O 1
ATOM 3768 N N . LEU B 1 62 ? -22.594 -20.094 -9.297 1 94 62 LEU B N 1
ATOM 3769 C CA . LEU B 1 62 ? -22.234 -21.484 -9.031 1 94 62 LEU B CA 1
ATOM 3770 C C . LEU B 1 62 ? -22.422 -21.828 -7.562 1 94 62 LEU B C 1
ATOM 3772 O O . LEU B 1 62 ? -23.031 -22.844 -7.234 1 94 62 LEU B O 1
ATOM 3776 N N . GLN B 1 63 ? -22 -21.016 -6.691 1 93.69 63 GLN B N 1
ATOM 3777 C CA . GLN B 1 63 ? -22.125 -21.234 -5.254 1 93.69 63 GLN B CA 1
ATOM 3778 C C . GLN B 1 63 ? -23.578 -21.141 -4.816 1 93.69 63 GLN B C 1
ATOM 3780 O O . GLN B 1 63 ? -24.031 -21.922 -3.965 1 93.69 63 GLN B O 1
ATOM 3785 N N . THR B 1 64 ? -24.234 -20.203 -5.41 1 89.38 64 THR B N 1
ATOM 3786 C CA . THR B 1 64 ? -25.672 -20.078 -5.125 1 89.38 64 THR B CA 1
ATOM 3787 C C . THR B 1 64 ? -26.406 -21.375 -5.492 1 89.38 64 THR B C 1
ATOM 3789 O O . THR B 1 64 ? -27.25 -21.844 -4.734 1 89.38 64 THR B O 1
ATOM 3792 N N . ALA B 1 65 ? -26.109 -21.875 -6.684 1 92.75 65 ALA B N 1
ATOM 3793 C CA . ALA B 1 65 ? -26.719 -23.125 -7.121 1 92.75 65 ALA B CA 1
ATOM 3794 C C . ALA B 1 65 ? -26.391 -24.25 -6.152 1 92.75 65 ALA B C 1
ATOM 3796 O O . ALA B 1 65 ? -27.266 -25.078 -5.836 1 92.75 65 ALA B O 1
ATOM 3797 N N . ALA B 1 66 ? -25.188 -24.328 -5.645 1 93.62 66 ALA B N 1
ATOM 3798 C CA . ALA B 1 66 ? -24.766 -25.375 -4.711 1 93.62 66 ALA B CA 1
ATOM 3799 C C . ALA B 1 66 ? -25.516 -25.266 -3.385 1 93.62 66 ALA B C 1
ATOM 3801 O O . ALA B 1 66 ? -25.984 -26.266 -2.846 1 93.62 66 ALA B O 1
ATOM 3802 N N . ILE B 1 67 ? -25.609 -24.062 -2.898 1 90.38 67 ILE B N 1
ATOM 3803 C CA . ILE B 1 67 ? -26.266 -23.797 -1.625 1 90.38 67 ILE B CA 1
ATOM 3804 C C . ILE B 1 67 ? -27.734 -24.188 -1.71 1 90.38 67 ILE B C 1
ATOM 3806 O O . ILE B 1 67 ? -28.312 -24.688 -0.738 1 90.38 67 ILE B O 1
ATOM 3810 N N . ASN B 1 68 ? -28.328 -24.016 -2.857 1 88.56 68 ASN B N 1
ATOM 3811 C CA . ASN B 1 68 ? -29.75 -24.266 -3.031 1 88.56 68 ASN B CA 1
ATOM 3812 C C . ASN B 1 68 ? -30.016 -25.656 -3.613 1 88.56 68 ASN B C 1
ATOM 3814 O O . ASN B 1 68 ? -31.094 -25.922 -4.148 1 88.56 68 ASN B O 1
ATOM 3818 N N . ASP B 1 69 ? -29.109 -26.5 -3.652 1 91.12 69 ASP B N 1
ATOM 3819 C CA . ASP B 1 69 ? -29.203 -27.906 -4.004 1 91.12 69 ASP B CA 1
ATOM 3820 C C . ASP B 1 69 ? -29.609 -28.094 -5.461 1 91.12 69 ASP B C 1
ATOM 3822 O O . ASP B 1 69 ? -30.469 -28.922 -5.777 1 91.12 69 ASP B O 1
ATOM 3826 N N . ARG B 1 70 ? -29.078 -27.234 -6.238 1 92 70 ARG B N 1
ATOM 3827 C CA . ARG B 1 70 ? -29.281 -27.359 -7.676 1 92 70 ARG B CA 1
ATOM 3828 C C . ARG B 1 70 ? -28.062 -28.016 -8.344 1 92 70 ARG B C 1
ATOM 3830 O O . ARG B 1 70 ? -27.375 -27.375 -9.133 1 92 70 ARG B O 1
ATOM 3837 N N . ASP B 1 71 ? -27.922 -29.297 -8.18 1 93.81 71 ASP B N 1
ATOM 3838 C CA . ASP B 1 71 ? -26.781 -30.047 -8.719 1 93.81 71 ASP B CA 1
ATOM 3839 C C . ASP B 1 71 ? -26.75 -29.969 -10.242 1 93.81 71 ASP B C 1
ATOM 3841 O O . ASP B 1 71 ? -25.672 -29.938 -10.844 1 93.81 71 ASP B O 1
ATOM 3845 N N . ASP B 1 72 ? -27.938 -29.953 -10.781 1 92.69 72 ASP B N 1
ATOM 3846 C CA . ASP B 1 72 ? -28.031 -29.891 -12.234 1 92.69 72 ASP B CA 1
ATOM 3847 C C . ASP B 1 72 ? -27.469 -28.578 -12.766 1 92.69 72 ASP B C 1
ATOM 3849 O O . ASP B 1 72 ? -26.703 -28.578 -13.727 1 92.69 72 ASP B O 1
ATOM 3853 N N . VAL B 1 73 ? -27.766 -27.547 -12.047 1 93 73 VAL B N 1
ATOM 3854 C CA . VAL B 1 73 ? -27.297 -26.234 -12.461 1 93 73 VAL B CA 1
ATOM 3855 C C . VAL B 1 73 ? -25.797 -26.109 -12.211 1 93 73 VAL B C 1
ATOM 3857 O O . VAL B 1 73 ? -25.062 -25.547 -13.023 1 93 73 VAL B O 1
ATOM 3860 N N . VAL B 1 74 ? -25.312 -26.672 -11.078 1 95.19 74 VAL B N 1
ATOM 3861 C CA . VAL B 1 74 ? -23.891 -26.656 -10.75 1 95.19 74 VAL B CA 1
ATOM 3862 C C . VAL B 1 74 ? -23.094 -27.328 -11.867 1 95.19 74 VAL B C 1
ATOM 3864 O O . VAL B 1 74 ? -22.125 -26.766 -12.367 1 95.19 74 VAL B O 1
ATOM 3867 N N . ARG B 1 75 ? -23.594 -28.438 -12.328 1 94.25 75 ARG B N 1
ATOM 3868 C CA . ARG B 1 75 ? -22.906 -29.203 -13.367 1 94.25 75 ARG B CA 1
ATOM 3869 C C . ARG B 1 75 ? -22.859 -28.422 -14.68 1 94.25 75 ARG B C 1
ATOM 3871 O O . ARG B 1 75 ? -21.844 -28.391 -15.367 1 94.25 75 ARG B O 1
ATOM 3878 N N . GLU B 1 76 ? -23.953 -27.812 -15.008 1 92.69 76 GLU B N 1
ATOM 3879 C CA . GLU B 1 76 ? -24.031 -27.016 -16.234 1 92.69 76 GLU B CA 1
ATOM 3880 C C . GLU B 1 76 ? -23.062 -25.828 -16.188 1 92.69 76 GLU B C 1
ATOM 3882 O O . GLU B 1 76 ? -22.406 -25.516 -17.188 1 92.69 76 GLU B O 1
ATOM 3887 N N . LEU B 1 77 ? -23.031 -25.219 -15.039 1 93.81 77 LEU B N 1
ATOM 3888 C CA . LEU B 1 77 ? -22.172 -24.047 -14.883 1 93.81 77 LEU B CA 1
ATOM 3889 C C . LEU B 1 77 ? -20.688 -24.438 -14.953 1 93.81 77 LEU B C 1
ATOM 3891 O O . LEU B 1 77 ? -19.891 -23.75 -15.57 1 93.81 77 LEU B O 1
ATOM 3895 N N . ILE B 1 78 ? -20.344 -25.531 -14.359 1 93.75 78 ILE B N 1
ATOM 3896 C CA . ILE B 1 78 ? -18.969 -26.031 -14.43 1 93.75 78 ILE B CA 1
ATOM 3897 C C . ILE B 1 78 ? -18.609 -26.344 -15.875 1 93.75 78 ILE B C 1
ATOM 3899 O O . ILE B 1 78 ? -17.531 -25.969 -16.344 1 93.75 78 ILE B O 1
ATOM 3903 N N . SER B 1 79 ? -19.5 -26.969 -16.547 1 91.06 79 SER B N 1
ATOM 3904 C CA . SER B 1 79 ? -19.281 -27.328 -17.953 1 91.06 79 SER B CA 1
ATOM 3905 C C . SER B 1 79 ? -19.141 -26.094 -18.828 1 91.06 79 SER B C 1
ATOM 3907 O O . SER B 1 79 ? -18.422 -26.109 -19.828 1 91.06 79 SER B O 1
ATOM 3909 N N . ALA B 1 80 ? -19.844 -25.062 -18.391 1 91 80 ALA B N 1
ATOM 3910 C CA . ALA B 1 80 ? -19.797 -23.812 -19.141 1 91 80 ALA B CA 1
ATOM 3911 C C . ALA B 1 80 ? -18.531 -23.031 -18.812 1 91 80 ALA B C 1
ATOM 3913 O O . ALA B 1 80 ? -18.234 -22.016 -19.469 1 91 80 ALA B O 1
ATOM 3914 N N . GLY B 1 81 ? -17.812 -23.422 -17.797 1 90.69 81 GLY B N 1
ATOM 3915 C CA . GLY B 1 81 ? -16.531 -22.797 -17.5 1 90.69 81 GLY B CA 1
ATOM 3916 C C . GLY B 1 81 ? -16.578 -21.906 -16.266 1 90.69 81 GLY B C 1
ATOM 3917 O O . GLY B 1 81 ? -15.688 -21.078 -16.078 1 90.69 81 GLY B O 1
ATOM 3918 N N . ALA B 1 82 ? -17.609 -22.031 -15.469 1 92.19 82 ALA B N 1
ATOM 3919 C CA . ALA B 1 82 ? -17.672 -21.25 -14.234 1 92.19 82 ALA B CA 1
ATOM 3920 C C . ALA B 1 82 ? -16.5 -21.578 -13.32 1 92.19 82 ALA B C 1
ATOM 3922 O O . ALA B 1 82 ? -16.109 -22.75 -13.195 1 92.19 82 ALA B O 1
ATOM 3923 N N . HIS B 1 83 ? -15.969 -20.516 -12.711 1 92.38 83 HIS B N 1
ATOM 3924 C CA . HIS B 1 83 ? -14.828 -20.703 -11.82 1 92.38 83 HIS B CA 1
ATOM 3925 C C . HIS B 1 83 ? -15.242 -21.344 -10.5 1 92.38 83 HIS B C 1
ATOM 3927 O O . HIS B 1 83 ? -16.031 -20.766 -9.75 1 92.38 83 HIS B O 1
ATOM 3933 N N . VAL B 1 84 ? -14.711 -22.531 -10.273 1 94.12 84 VAL B N 1
ATOM 3934 C CA . VAL B 1 84 ? -15.016 -23.266 -9.055 1 94.12 84 VAL B CA 1
ATOM 3935 C C . VAL B 1 84 ? -14.023 -22.875 -7.957 1 94.12 84 VAL B C 1
ATOM 3937 O O . VAL B 1 84 ? -12.844 -23.203 -8.031 1 94.12 84 VAL B O 1
ATOM 3940 N N . ARG B 1 85 ? -14.445 -22.203 -6.949 1 90.62 85 ARG B N 1
ATOM 3941 C CA . ARG B 1 85 ? -13.641 -21.812 -5.797 1 90.62 85 ARG B CA 1
ATOM 3942 C C . ARG B 1 85 ? -14.414 -22 -4.5 1 90.62 85 ARG B C 1
ATOM 3944 O O . ARG B 1 85 ? -15.633 -21.797 -4.457 1 90.62 85 ARG B O 1
ATOM 3951 N N . PRO B 1 86 ? -13.695 -22.469 -3.531 1 92.62 86 PRO B N 1
ATOM 3952 C CA . PRO B 1 86 ? -14.391 -22.625 -2.252 1 92.62 86 PRO B CA 1
ATOM 3953 C C . PRO B 1 86 ? -14.766 -21.297 -1.606 1 92.62 86 PRO B C 1
ATOM 3955 O O . PRO B 1 86 ? -14.125 -20.281 -1.874 1 92.62 86 PRO B O 1
ATOM 3958 N N . MET B 1 87 ? -15.805 -21.344 -0.868 1 90.25 87 MET B N 1
ATOM 3959 C CA . MET B 1 87 ? -16.125 -20.234 0.016 1 90.25 87 MET B CA 1
ATOM 3960 C C . MET B 1 87 ? -15.18 -20.188 1.21 1 90.25 87 MET B C 1
ATOM 3962 O O . MET B 1 87 ? -14.914 -21.219 1.833 1 90.25 87 MET B O 1
ATOM 3966 N N . LEU B 1 88 ? -14.695 -19 1.498 1 84.38 88 LEU B N 1
ATOM 3967 C CA . LEU B 1 88 ? -13.617 -18.906 2.473 1 84.38 88 LEU B CA 1
ATOM 3968 C C . LEU B 1 88 ? -14.156 -18.531 3.85 1 84.38 88 LEU B C 1
ATOM 3970 O O . LEU B 1 88 ? -13.43 -18.609 4.844 1 84.38 88 LEU B O 1
ATOM 3974 N N . THR B 1 89 ? -15.445 -18.234 3.912 1 83.75 89 THR B N 1
ATOM 3975 C CA . THR B 1 89 ? -16.031 -17.938 5.215 1 83.75 89 THR B CA 1
ATOM 3976 C C . THR B 1 89 ? -16.234 -19.219 6.016 1 83.75 89 THR B C 1
ATOM 3978 O O . THR B 1 89 ? -16.422 -20.297 5.441 1 83.75 89 THR B O 1
ATOM 3981 N N . LYS B 1 90 ? -16.172 -19.141 7.391 1 81.62 90 LYS B N 1
ATOM 3982 C CA . LYS B 1 90 ? -16.219 -20.328 8.242 1 81.62 90 LYS B CA 1
ATOM 3983 C C . LYS B 1 90 ? -17.641 -20.609 8.727 1 81.62 90 LYS B C 1
ATOM 3985 O O . LYS B 1 90 ? -17.844 -21.469 9.586 1 81.62 90 LYS B O 1
ATOM 3990 N N . ASP B 1 91 ? -18.531 -20.031 8.133 1 86.69 91 ASP B N 1
ATOM 3991 C CA . ASP B 1 91 ? -19.906 -20.281 8.57 1 86.69 91 ASP B CA 1
ATOM 3992 C C . ASP B 1 91 ? -20.422 -21.625 8.047 1 86.69 91 ASP B C 1
ATOM 3994 O O . ASP B 1 91 ? -19.828 -22.203 7.145 1 86.69 91 ASP B O 1
ATOM 3998 N N . ALA B 1 92 ? -21.453 -22.141 8.664 1 88.38 92 ALA B N 1
ATOM 3999 C CA . ALA B 1 92 ? -22 -23.469 8.367 1 88.38 92 ALA B CA 1
ATOM 4000 C C . ALA B 1 92 ? -22.453 -23.562 6.918 1 88.38 92 ALA B C 1
ATOM 4002 O O . ALA B 1 92 ? -22.25 -24.594 6.262 1 88.38 92 ALA B O 1
ATOM 4003 N N . LYS B 1 93 ? -23.031 -22.516 6.488 1 87.81 93 LYS B N 1
ATOM 4004 C CA . LYS B 1 93 ? -23.516 -22.516 5.113 1 87.81 93 LYS B CA 1
ATOM 4005 C C . LYS B 1 93 ? -22.375 -22.641 4.121 1 87.81 93 LYS B C 1
ATOM 4007 O O . LYS B 1 93 ? -22.469 -23.375 3.133 1 87.81 93 LYS B O 1
ATOM 4012 N N . SER B 1 94 ? -21.328 -21.969 4.359 1 91.38 94 SER B N 1
ATOM 4013 C CA . SER B 1 94 ? -20.141 -22.047 3.51 1 91.38 94 SER B CA 1
ATOM 4014 C C . SER B 1 94 ? -19.531 -23.438 3.516 1 91.38 94 SER B C 1
ATOM 4016 O O . SER B 1 94 ? -19.125 -23.953 2.471 1 91.38 94 SER B O 1
ATOM 4018 N N . LYS B 1 95 ? -19.484 -24.016 4.668 1 91.81 95 LYS B N 1
ATOM 4019 C CA . LYS B 1 95 ? -18.938 -25.359 4.777 1 91.81 95 LYS B CA 1
ATOM 4020 C C . LYS B 1 95 ? -19.781 -26.359 3.994 1 91.81 95 LYS B C 1
ATOM 4022 O O . LYS B 1 95 ? -19.25 -27.25 3.324 1 91.81 95 LYS B O 1
ATOM 4027 N N . GLU B 1 96 ? -21.047 -26.203 4.133 1 92.25 96 GLU B N 1
ATOM 4028 C CA . GLU B 1 96 ? -21.953 -27.078 3.393 1 92.25 96 GLU B CA 1
ATOM 4029 C C . GLU B 1 96 ? -21.797 -26.891 1.887 1 92.25 96 GLU B C 1
ATOM 4031 O O . GLU B 1 96 ? -21.797 -27.859 1.128 1 92.25 96 GLU B O 1
ATOM 4036 N N . CYS B 1 97 ? -21.719 -25.688 1.505 1 93.94 97 CYS B N 1
ATOM 4037 C CA . CYS B 1 97 ? -21.5 -25.375 0.096 1 93.94 97 CYS B CA 1
ATOM 4038 C C . CYS B 1 97 ? -20.234 -26.047 -0.42 1 93.94 97 CYS B C 1
ATOM 4040 O O . CYS B 1 97 ? -20.25 -26.672 -1.478 1 93.94 97 CYS B O 1
ATOM 4042 N N . ASN B 1 98 ? -19.156 -25.922 0.316 1 95.56 98 ASN B N 1
ATOM 4043 C CA . ASN B 1 98 ? -17.875 -26.5 -0.079 1 95.56 98 ASN B CA 1
ATOM 4044 C C . ASN B 1 98 ? -17.953 -28.016 -0.182 1 95.56 98 ASN B C 1
ATOM 4046 O O . ASN B 1 98 ? -17.391 -28.609 -1.104 1 95.56 98 ASN B O 1
ATOM 4050 N N . LYS B 1 99 ? -18.625 -28.562 0.746 1 94.5 99 LYS B N 1
ATOM 4051 C CA . LYS B 1 99 ? -18.797 -30.016 0.719 1 94.5 99 LYS B CA 1
ATOM 4052 C C . LYS B 1 99 ? -19.547 -30.453 -0.534 1 94.5 99 LYS B C 1
ATOM 4054 O O . LYS B 1 99 ? -19.156 -31.422 -1.193 1 94.5 99 LYS B O 1
ATOM 4059 N N . LYS B 1 100 ? -20.594 -29.781 -0.821 1 94.94 100 LYS B N 1
ATOM 4060 C CA . LYS B 1 100 ? -21.391 -30.109 -1.989 1 94.94 100 LYS B CA 1
ATOM 4061 C C . LYS B 1 100 ? -20.594 -29.953 -3.279 1 94.94 100 LYS B C 1
ATOM 4063 O O . LYS B 1 100 ? -20.656 -30.812 -4.16 1 94.94 100 LYS B O 1
ATOM 4068 N N . LEU B 1 101 ? -19.922 -28.875 -3.385 1 96.19 101 LEU B N 1
ATOM 4069 C CA . LEU B 1 101 ? -19.094 -28.641 -4.562 1 96.19 101 LEU B CA 1
ATOM 4070 C C . LEU B 1 101 ? -18.031 -29.734 -4.707 1 96.19 101 LEU B C 1
ATOM 4072 O O . LEU B 1 101 ? -17.797 -30.219 -5.812 1 96.19 101 LEU B O 1
ATOM 4076 N N . CYS B 1 102 ? -17.453 -30.078 -3.611 1 95 102 CYS B N 1
ATOM 4077 C CA . CYS B 1 102 ? -16.453 -31.141 -3.625 1 95 102 CYS B CA 1
ATOM 4078 C C . CYS B 1 102 ? -17.047 -32.438 -4.145 1 95 102 CYS B C 1
ATOM 4080 O O . CYS B 1 102 ? -16.438 -33.125 -4.973 1 95 102 CYS B O 1
ATOM 4082 N N . GLU B 1 103 ? -18.203 -32.719 -3.688 1 95.5 103 GLU B N 1
ATOM 4083 C CA . GLU B 1 103 ? -18.859 -33.969 -4.094 1 95.5 103 GLU B CA 1
ATOM 4084 C C . GLU B 1 103 ? -19.172 -33.969 -5.59 1 95.5 103 GLU B C 1
ATOM 4086 O O . GLU B 1 103 ? -18.906 -34.938 -6.281 1 95.5 103 GLU B O 1
ATOM 4091 N N . ILE B 1 104 ? -19.672 -32.906 -6.035 1 95.88 104 ILE B N 1
ATOM 4092 C CA . ILE B 1 104 ? -20.078 -32.812 -7.434 1 95.88 104 ILE B CA 1
ATOM 4093 C C . ILE B 1 104 ? -18.859 -32.906 -8.336 1 95.88 104 ILE B C 1
ATOM 4095 O O . ILE B 1 104 ? -18.844 -33.625 -9.328 1 95.88 104 ILE B O 1
ATOM 4099 N N . ILE B 1 105 ? -17.812 -32.188 -7.988 1 95.69 105 ILE B N 1
ATOM 4100 C CA . ILE B 1 105 ? -16.578 -32.156 -8.781 1 95.69 105 ILE B CA 1
ATOM 4101 C C . ILE B 1 105 ? -15.961 -33.562 -8.797 1 95.69 105 ILE B C 1
ATOM 4103 O O . ILE B 1 105 ? -15.477 -34.031 -9.828 1 95.69 105 ILE B O 1
ATOM 4107 N N . ASN B 1 106 ? -16.031 -34.188 -7.656 1 94.94 106 ASN B N 1
ATOM 4108 C CA . ASN B 1 106 ? -15.516 -35.562 -7.562 1 94.94 106 ASN B CA 1
ATOM 4109 C C . ASN B 1 106 ? -16.281 -36.531 -8.461 1 94.94 106 ASN B C 1
ATOM 4111 O O . ASN B 1 106 ? -15.695 -37.375 -9.102 1 94.94 106 ASN B O 1
ATOM 4115 N N . GLN B 1 107 ? -17.562 -36.375 -8.453 1 95.56 107 GLN B N 1
ATOM 4116 C CA . GLN B 1 107 ? -18.391 -37.219 -9.312 1 95.56 107 GLN B CA 1
ATOM 4117 C C . GLN B 1 107 ? -18.078 -36.969 -10.789 1 95.56 107 GLN B C 1
ATOM 4119 O O . GLN B 1 107 ? -17.953 -37.906 -11.562 1 95.56 107 GLN B O 1
ATOM 4124 N N . MET B 1 108 ? -17.938 -35.75 -11.086 1 94.81 108 MET B N 1
ATOM 4125 C CA . MET B 1 108 ? -17.625 -35.406 -12.469 1 94.81 108 MET B CA 1
ATOM 4126 C C . MET B 1 108 ? -16.234 -35.906 -12.859 1 94.81 108 MET B C 1
ATOM 4128 O O . MET B 1 108 ? -16.031 -36.375 -13.977 1 94.81 108 MET B O 1
ATOM 4132 N N . ALA B 1 109 ? -15.297 -35.875 -11.984 1 93.31 109 ALA B N 1
ATOM 4133 C CA . ALA B 1 109 ? -13.938 -36.375 -12.211 1 93.31 109 ALA B CA 1
ATOM 4134 C C . ALA B 1 109 ? -13.938 -37.875 -12.375 1 93.31 109 ALA B C 1
ATOM 4136 O O . ALA B 1 109 ? -13.305 -38.406 -13.289 1 93.31 109 ALA B O 1
ATOM 4137 N N . SER B 1 110 ? -14.656 -38.562 -11.547 1 93.5 110 SER B N 1
ATOM 4138 C CA . SER B 1 110 ? -14.734 -40.031 -11.578 1 93.5 110 SER B CA 1
ATOM 4139 C C . SER B 1 110 ? -15.406 -40.5 -12.859 1 93.5 110 SER B C 1
ATOM 4141 O O . SER B 1 110 ? -15.156 -41.625 -13.305 1 93.5 110 SER B O 1
ATOM 4143 N N . ALA B 1 111 ? -16.219 -39.688 -13.406 1 92.94 111 ALA B N 1
ATOM 4144 C CA . ALA B 1 111 ? -16.922 -40 -14.641 1 92.94 111 ALA B CA 1
ATOM 4145 C C . ALA B 1 111 ? -16.016 -39.781 -15.852 1 92.94 111 ALA B C 1
ATOM 4147 O O . ALA B 1 111 ? -16.453 -39.969 -17 1 92.94 111 ALA B O 1
ATOM 4148 N N . GLY B 1 112 ? -14.742 -39.375 -15.656 1 90.38 112 GLY B N 1
ATOM 4149 C CA . GLY B 1 112 ? -13.766 -39.281 -16.719 1 90.38 112 GLY B CA 1
ATOM 4150 C C . GLY B 1 112 ? -13.453 -37.875 -17.156 1 90.38 112 GLY B C 1
ATOM 4151 O O . GLY B 1 112 ? -12.719 -37.656 -18.125 1 90.38 112 GLY B O 1
ATOM 4152 N N . ASN B 1 113 ? -14.031 -36.906 -16.484 1 91.81 113 ASN B N 1
ATOM 4153 C CA . ASN B 1 113 ? -13.734 -35.531 -16.797 1 91.81 113 ASN B CA 1
ATOM 4154 C C . ASN B 1 113 ? -12.383 -35.094 -16.234 1 91.81 113 ASN B C 1
ATOM 4156 O O . ASN B 1 113 ? -12.266 -34.781 -15.047 1 91.81 113 ASN B O 1
ATOM 4160 N N . GLU B 1 114 ? -11.383 -35.031 -17.031 1 90.12 114 GLU B N 1
ATOM 4161 C CA . GLU B 1 114 ? -10.008 -34.75 -16.609 1 90.12 114 GLU B CA 1
ATOM 4162 C C . GLU B 1 114 ? -9.883 -33.344 -16.078 1 90.12 114 GLU B C 1
ATOM 4164 O O . GLU B 1 114 ? -9.125 -33.094 -15.125 1 90.12 114 GLU B O 1
ATOM 4169 N N . VAL B 1 115 ? -10.547 -32.469 -16.656 1 92.25 115 VAL B N 1
ATOM 4170 C CA . VAL B 1 115 ? -10.516 -31.062 -16.219 1 92.25 115 VAL B CA 1
ATOM 4171 C C . VAL B 1 115 ? -11.008 -30.953 -14.781 1 92.25 115 VAL B C 1
ATOM 4173 O O . VAL B 1 115 ? -10.43 -30.234 -13.977 1 92.25 115 VAL B O 1
ATOM 4176 N N . CYS B 1 116 ? -12 -31.703 -14.414 1 93.56 116 CYS B N 1
ATOM 4177 C CA . CYS B 1 116 ? -12.57 -31.641 -13.078 1 93.56 116 CYS B CA 1
ATOM 4178 C C . CYS B 1 116 ? -11.617 -32.25 -12.047 1 93.56 116 CYS B C 1
ATOM 4180 O O . CYS B 1 116 ? -11.617 -31.828 -10.883 1 93.56 116 CYS B O 1
ATOM 4182 N N . SER B 1 117 ? -10.805 -33.219 -12.531 1 92.94 117 SER B N 1
ATOM 4183 C CA . SER B 1 117 ? -9.789 -33.75 -11.633 1 92.94 117 SER B CA 1
ATOM 4184 C C . SER B 1 117 ? -8.797 -32.688 -11.211 1 92.94 117 SER B C 1
ATOM 4186 O O . SER B 1 117 ? -8.422 -32.594 -10.039 1 92.94 117 SER B O 1
ATOM 4188 N N . LYS B 1 118 ? -8.43 -31.891 -12.141 1 93.69 118 LYS B N 1
ATOM 4189 C CA . LYS B 1 118 ? -7.504 -30.797 -11.844 1 93.69 118 LYS B CA 1
ATOM 4190 C C . LYS B 1 118 ? -8.18 -29.719 -11.008 1 93.69 118 LYS B C 1
ATOM 4192 O O . LYS B 1 118 ? -7.574 -29.172 -10.086 1 93.69 118 LYS B O 1
ATOM 4197 N N . ILE B 1 119 ? -9.391 -29.484 -11.367 1 95.69 119 ILE B N 1
ATOM 4198 C CA . ILE B 1 119 ? -10.141 -28.484 -10.609 1 95.69 119 ILE B CA 1
ATOM 4199 C C . ILE B 1 119 ? -10.227 -28.906 -9.141 1 95.69 119 ILE B C 1
ATOM 4201 O O . ILE B 1 119 ? -10.07 -28.078 -8.242 1 95.69 119 ILE B O 1
ATOM 4205 N N . ARG B 1 120 ? -10.445 -30.172 -8.953 1 94.56 120 ARG B N 1
ATOM 4206 C CA . ARG B 1 120 ? -10.539 -30.703 -7.598 1 94.56 120 ARG B CA 1
ATOM 4207 C C . ARG B 1 120 ? -9.242 -30.484 -6.824 1 94.56 120 ARG B C 1
ATOM 4209 O O . ARG B 1 120 ? -9.273 -30.125 -5.645 1 94.56 120 ARG B O 1
ATOM 4216 N N . LEU B 1 121 ? -8.172 -30.703 -7.508 1 95.31 121 LEU B N 1
ATOM 4217 C CA . LEU B 1 121 ? -6.863 -30.531 -6.891 1 95.31 121 LEU B CA 1
ATOM 4218 C C . LEU B 1 121 ? -6.695 -29.094 -6.375 1 95.31 121 LEU B C 1
ATOM 4220 O O . LEU B 1 121 ? -6.293 -28.891 -5.23 1 95.31 121 LEU B O 1
ATOM 4224 N N . PHE B 1 122 ? -6.98 -28.125 -7.121 1 96.25 122 PHE B N 1
ATOM 4225 C CA . PHE B 1 122 ? -6.855 -26.719 -6.73 1 96.25 122 PHE B CA 1
ATOM 4226 C C . PHE B 1 122 ? -7.895 -26.359 -5.676 1 96.25 122 PHE B C 1
ATOM 4228 O O . PHE B 1 122 ? -7.629 -25.547 -4.785 1 96.25 122 PHE B O 1
ATOM 4235 N N . PHE B 1 123 ? -9.117 -26.953 -5.84 1 96 123 PHE B N 1
ATOM 4236 C CA . PHE B 1 123 ? -10.148 -26.766 -4.824 1 96 123 PHE B CA 1
ATOM 4237 C C . PHE B 1 123 ? -9.656 -27.234 -3.461 1 96 123 PHE B C 1
ATOM 4239 O O . PHE B 1 123 ? -9.805 -26.531 -2.463 1 96 123 PHE B O 1
ATOM 4246 N N . ASP B 1 124 ? -9.047 -28.391 -3.449 1 95.25 124 ASP B N 1
ATOM 4247 C CA . ASP B 1 124 ? -8.5 -28.969 -2.221 1 95.25 124 ASP B CA 1
ATOM 4248 C C . ASP B 1 124 ? -7.395 -28.078 -1.649 1 95.25 124 ASP B C 1
ATOM 4250 O O . ASP B 1 124 ? -7.273 -27.938 -0.431 1 95.25 124 ASP B O 1
ATOM 4254 N N . MET B 1 125 ? -6.598 -27.562 -2.516 1 96.25 125 MET B N 1
ATOM 4255 C CA . MET B 1 125 ? -5.516 -26.672 -2.076 1 96.25 125 MET B CA 1
ATOM 4256 C C . MET B 1 125 ? -6.07 -25.453 -1.367 1 96.25 125 MET B C 1
ATOM 4258 O O . MET B 1 125 ? -5.609 -25.094 -0.282 1 96.25 125 MET B O 1
ATOM 4262 N N . HIS B 1 126 ? -7.082 -24.828 -1.94 1 95.12 126 HIS B N 1
ATOM 4263 C CA . HIS B 1 126 ? -7.688 -23.656 -1.325 1 95.12 126 HIS B CA 1
ATOM 4264 C C . HIS B 1 126 ? -8.273 -23.984 0.043 1 95.12 126 HIS B C 1
ATOM 4266 O O . HIS B 1 126 ? -8.156 -23.203 0.982 1 95.12 126 HIS B O 1
ATOM 4272 N N . LEU B 1 127 ? -8.867 -25.125 0.153 1 94.31 127 LEU B N 1
ATOM 4273 C CA . LEU B 1 127 ? -9.406 -25.562 1.437 1 94.31 127 LEU B CA 1
ATOM 4274 C C . LEU B 1 127 ? -8.289 -25.781 2.447 1 94.31 127 LEU B C 1
ATOM 4276 O O . LEU B 1 127 ? -8.414 -25.406 3.615 1 94.31 127 LEU B O 1
ATOM 4280 N N . ALA B 1 128 ? -7.199 -26.422 1.998 1 95 128 ALA B N 1
ATOM 4281 C CA . ALA B 1 128 ? -6.059 -26.688 2.867 1 95 128 ALA B CA 1
ATOM 4282 C C . ALA B 1 128 ? -5.453 -25.391 3.396 1 95 128 ALA B C 1
ATOM 4284 O O . ALA B 1 128 ? -5.035 -25.328 4.555 1 95 128 ALA B O 1
ATOM 4285 N N . VAL B 1 129 ? -5.363 -24.375 2.547 1 95.31 129 VAL B N 1
ATOM 4286 C CA . VAL B 1 129 ? -4.828 -23.078 2.949 1 95.31 129 VAL B CA 1
ATOM 4287 C C . VAL B 1 129 ? -5.621 -22.531 4.137 1 95.31 129 VAL B C 1
ATOM 4289 O O . VAL B 1 129 ? -5.059 -21.875 5.02 1 95.31 129 VAL B O 1
ATOM 4292 N N . MET B 1 130 ? -6.922 -22.828 4.203 1 91.81 130 MET B N 1
ATOM 4293 C CA . MET B 1 130 ? -7.801 -22.312 5.25 1 91.81 130 MET B CA 1
ATOM 4294 C C . MET B 1 130 ? -7.664 -23.141 6.527 1 91.81 130 MET B C 1
ATOM 4296 O O . MET B 1 130 ? -7.922 -22.641 7.625 1 91.81 130 MET B O 1
ATOM 4300 N N . GLU B 1 131 ? -7.18 -24.344 6.41 1 92.06 131 GLU B N 1
ATOM 4301 C CA . GLU B 1 131 ? -7.32 -25.266 7.531 1 92.06 131 GLU B CA 1
ATOM 4302 C C . GLU B 1 131 ? -5.957 -25.688 8.07 1 92.06 131 GLU B C 1
ATOM 4304 O O . GLU B 1 131 ? -5.848 -26.156 9.203 1 92.06 131 GLU B O 1
ATOM 4309 N N . LYS B 1 132 ? -4.965 -25.578 7.258 1 94.94 132 LYS B N 1
ATOM 4310 C CA . LYS B 1 132 ? -3.658 -26.125 7.621 1 94.94 132 LYS B CA 1
ATOM 4311 C C . LYS B 1 132 ? -2.594 -25.031 7.645 1 94.94 132 LYS B C 1
ATOM 4313 O O . LYS B 1 132 ? -2.838 -23.906 7.203 1 94.94 132 LYS B O 1
ATOM 4318 N N . THR B 1 133 ? -1.446 -25.375 8.219 1 94.31 133 THR B N 1
ATOM 4319 C CA . THR B 1 133 ? -0.298 -24.469 8.195 1 94.31 133 THR B CA 1
ATOM 4320 C C . THR B 1 133 ? 0.339 -24.453 6.805 1 94.31 133 THR B C 1
ATOM 4322 O O . THR B 1 133 ? 0.18 -25.406 6.031 1 94.31 133 THR B O 1
ATOM 4325 N N . PRO B 1 134 ? 1.028 -23.391 6.477 1 94.81 134 PRO B N 1
ATOM 4326 C CA . PRO B 1 134 ? 1.708 -23.328 5.18 1 94.81 134 PRO B CA 1
ATOM 4327 C C . PRO B 1 134 ? 2.629 -24.531 4.945 1 94.81 134 PRO B C 1
ATOM 4329 O O . PRO B 1 134 ? 2.646 -25.094 3.848 1 94.81 134 PRO B O 1
ATOM 4332 N N . GLU B 1 135 ? 3.361 -24.938 5.941 1 94.5 135 GLU B N 1
ATOM 4333 C CA . GLU B 1 135 ? 4.27 -26.078 5.801 1 94.5 135 GLU B CA 1
ATOM 4334 C C . GLU B 1 135 ? 3.51 -27.344 5.414 1 94.5 135 GLU B C 1
ATOM 4336 O O . GLU B 1 135 ? 3.971 -28.109 4.57 1 94.5 135 GLU B O 1
ATOM 4341 N N . GLU B 1 136 ? 2.395 -27.516 6.043 1 96.88 136 GLU B N 1
ATOM 4342 C CA . GLU B 1 136 ? 1.568 -28.672 5.738 1 96.88 136 GLU B CA 1
ATOM 4343 C C . GLU B 1 136 ? 1.039 -28.609 4.309 1 96.88 136 GLU B C 1
ATOM 4345 O O . GLU B 1 136 ? 1.008 -29.625 3.609 1 96.88 136 GLU B O 1
ATOM 4350 N N . VAL B 1 137 ? 0.581 -27.453 3.908 1 97.56 137 VAL B N 1
ATOM 4351 C CA . VAL B 1 137 ? 0.074 -27.266 2.553 1 97.56 137 VAL B CA 1
ATOM 4352 C C . VAL B 1 137 ? 1.154 -27.656 1.542 1 97.56 137 VAL B C 1
ATOM 4354 O O . VAL B 1 137 ? 0.893 -28.406 0.597 1 97.56 137 VAL B O 1
ATOM 4357 N N . PHE B 1 138 ? 2.387 -27.219 1.774 1 97.56 138 PHE B N 1
ATOM 4358 C CA . PHE B 1 138 ? 3.473 -27.484 0.842 1 97.56 138 PHE B CA 1
ATOM 4359 C C . PHE B 1 138 ? 3.848 -28.969 0.859 1 97.56 138 PHE B C 1
ATOM 4361 O O . PHE B 1 138 ? 4.258 -29.531 -0.163 1 97.56 138 PHE B O 1
ATOM 4368 N N . ARG B 1 139 ? 3.701 -29.594 2.01 1 97.5 139 ARG B N 1
ATOM 4369 C CA . ARG B 1 139 ? 3.943 -31.031 2.092 1 97.5 139 ARG B CA 1
ATOM 4370 C C . ARG B 1 139 ? 2.895 -31.812 1.303 1 97.5 139 ARG B C 1
ATOM 4372 O O . ARG B 1 139 ? 3.232 -32.719 0.524 1 97.5 139 ARG B O 1
ATOM 4379 N N . ILE B 1 140 ? 1.661 -31.469 1.439 1 97.69 140 ILE B N 1
ATOM 4380 C CA . ILE B 1 140 ? 0.542 -32.188 0.833 1 97.69 140 ILE B CA 1
ATOM 4381 C C . ILE B 1 140 ? 0.578 -32 -0.683 1 97.69 140 ILE B C 1
ATOM 4383 O O . ILE B 1 140 ? 0.351 -32.969 -1.432 1 97.69 140 ILE B O 1
ATOM 4387 N N . PHE B 1 141 ? 0.922 -30.812 -1.105 1 98 141 PHE B N 1
ATOM 4388 C CA . PHE B 1 141 ? 0.772 -30.531 -2.527 1 98 141 PHE B CA 1
ATOM 4389 C C . PHE B 1 141 ? 2.135 -30.391 -3.197 1 98 141 PHE B C 1
ATOM 4391 O O . PHE B 1 141 ? 2.246 -29.797 -4.273 1 98 141 PHE B O 1
ATOM 4398 N N . HIS B 1 142 ? 3.139 -30.922 -2.66 1 97.62 142 HIS B N 1
ATOM 4399 C CA . HIS B 1 142 ? 4.531 -30.828 -3.084 1 97.62 142 HIS B CA 1
ATOM 4400 C C . HIS B 1 142 ? 4.684 -31.188 -4.559 1 97.62 142 HIS B C 1
ATOM 4402 O O . HIS B 1 142 ? 5.367 -30.484 -5.305 1 97.62 142 HIS B O 1
ATOM 4408 N N . SER B 1 143 ? 4.035 -32.188 -5.035 1 97.38 143 SER B N 1
ATOM 4409 C CA . SER B 1 143 ? 4.234 -32.719 -6.383 1 97.38 143 SER B CA 1
ATOM 4410 C C . SER B 1 143 ? 3.406 -31.938 -7.406 1 97.38 143 SER B C 1
ATOM 4412 O O . SER B 1 143 ? 3.529 -32.188 -8.609 1 97.38 143 SER B O 1
ATOM 4414 N N . HIS B 1 144 ? 2.637 -30.969 -6.949 1 97.62 144 HIS B N 1
ATOM 4415 C CA . HIS B 1 144 ? 1.684 -30.344 -7.859 1 97.62 144 HIS B CA 1
ATOM 4416 C C . HIS B 1 144 ? 1.912 -28.828 -7.945 1 97.62 144 HIS B C 1
ATOM 4418 O O . HIS B 1 144 ? 1.097 -28.109 -8.523 1 97.62 144 HIS B O 1
ATOM 4424 N N . MET B 1 145 ? 2.98 -28.281 -7.43 1 97.94 145 MET B N 1
ATOM 4425 C CA . MET B 1 145 ? 3.207 -26.859 -7.242 1 97.94 145 MET B CA 1
ATOM 4426 C C . MET B 1 145 ? 3.289 -26.141 -8.586 1 97.94 145 MET B C 1
ATOM 4428 O O . MET B 1 145 ? 2.908 -24.969 -8.695 1 97.94 145 MET B O 1
ATOM 4432 N N . LEU B 1 146 ? 3.768 -26.812 -9.617 1 97.5 146 LEU B N 1
ATOM 4433 C CA . LEU B 1 146 ? 3.951 -26.156 -10.906 1 97.5 146 LEU B CA 1
ATOM 4434 C C . LEU B 1 146 ? 2.82 -26.5 -11.859 1 97.5 146 LEU B C 1
ATOM 4436 O O . LEU B 1 146 ? 2.859 -26.141 -13.039 1 97.5 146 LEU B O 1
ATOM 4440 N N . GLU B 1 147 ? 1.789 -27.297 -11.328 1 95.75 147 GLU B N 1
ATOM 4441 C CA . GLU B 1 147 ? 0.615 -27.578 -12.141 1 95.75 147 GLU B CA 1
ATOM 4442 C C . GLU B 1 147 ? -0.212 -26.328 -12.383 1 95.75 147 GLU B C 1
ATOM 4444 O O . GLU B 1 147 ? -0.278 -25.438 -11.523 1 95.75 147 GLU B O 1
ATOM 4449 N N . HIS B 1 148 ? -0.887 -26.25 -13.539 1 94.38 148 HIS B N 1
ATOM 4450 C CA . HIS B 1 148 ? -1.69 -25.094 -13.93 1 94.38 148 HIS B CA 1
ATOM 4451 C C . HIS B 1 148 ? -3.156 -25.297 -13.562 1 94.38 148 HIS B C 1
ATOM 4453 O O . HIS B 1 148 ? -3.697 -26.391 -13.727 1 94.38 148 HIS B O 1
ATOM 4459 N N . ASP B 1 149 ? -3.703 -24.281 -12.961 1 94.44 149 ASP B N 1
ATOM 4460 C CA . ASP B 1 149 ? -5.156 -24.25 -12.805 1 94.44 149 ASP B CA 1
ATOM 4461 C C . ASP B 1 149 ? -5.844 -24.172 -14.172 1 94.44 149 ASP B C 1
ATOM 4463 O O . ASP B 1 149 ? -5.641 -23.219 -14.922 1 94.44 149 ASP B O 1
ATOM 4467 N N . PRO B 1 150 ? -6.605 -25.172 -14.508 1 91.81 150 PRO B N 1
ATOM 4468 C CA . PRO B 1 150 ? -7.207 -25.188 -15.836 1 91.81 150 PRO B CA 1
ATOM 4469 C C . PRO B 1 150 ? -8.188 -24.047 -16.062 1 91.81 150 PRO B C 1
ATOM 4471 O O . PRO B 1 150 ? -8.531 -23.734 -17.219 1 91.81 150 PRO B O 1
ATOM 4474 N N . GLN B 1 151 ? -8.586 -23.438 -15.016 1 90 151 GLN B N 1
ATOM 4475 C CA . GLN B 1 151 ? -9.602 -22.406 -15.148 1 90 151 GLN B CA 1
ATOM 4476 C C . GLN B 1 151 ? -8.953 -21.031 -15.312 1 90 151 GLN B C 1
ATOM 4478 O O . GLN B 1 151 ? -9.438 -20.203 -16.094 1 90 151 GLN B O 1
ATOM 4483 N N . ILE B 1 152 ? -7.84 -20.781 -14.602 1 91.06 152 ILE B N 1
ATOM 4484 C CA . ILE B 1 152 ? -7.312 -19.422 -14.594 1 91.06 152 ILE B CA 1
ATOM 4485 C C . ILE B 1 152 ? -5.867 -19.422 -15.086 1 91.06 152 ILE B C 1
ATOM 4487 O O . ILE B 1 152 ? -5.238 -18.375 -15.188 1 91.06 152 ILE B O 1
ATOM 4491 N N . GLN B 1 153 ? -5.254 -20.547 -15.344 1 92 153 GLN B N 1
ATOM 4492 C CA . GLN B 1 153 ? -3.963 -20.75 -15.992 1 92 153 GLN B CA 1
ATOM 4493 C C . GLN B 1 153 ? -2.814 -20.438 -15.039 1 92 153 GLN B C 1
ATOM 4495 O O . GLN B 1 153 ? -1.646 -20.625 -15.383 1 92 153 GLN B O 1
ATOM 4500 N N . LEU B 1 154 ? -3.084 -20.016 -13.836 1 95.5 154 LEU B N 1
ATOM 4501 C CA . LEU B 1 154 ? -2.039 -19.828 -12.836 1 95.5 154 LEU B CA 1
ATOM 4502 C C . LEU B 1 154 ? -1.55 -21.172 -12.305 1 95.5 154 LEU B C 1
ATOM 4504 O O . LEU B 1 154 ? -2.324 -22.125 -12.219 1 95.5 154 LEU B O 1
ATOM 4508 N N . THR B 1 155 ? -0.32 -21.219 -11.977 1 97.19 155 THR B N 1
ATOM 4509 C CA . THR B 1 155 ? 0.182 -22.391 -11.281 1 97.19 155 THR B CA 1
ATOM 4510 C C . THR B 1 155 ? -0.233 -22.375 -9.812 1 97.19 155 THR B C 1
ATOM 4512 O O . THR B 1 155 ? -0.676 -21.328 -9.305 1 97.19 155 THR B O 1
ATOM 4515 N N . MET B 1 156 ? -0.106 -23.578 -9.234 1 97.44 156 MET B N 1
ATOM 4516 C CA . MET B 1 156 ? -0.465 -23.641 -7.82 1 97.44 156 MET B CA 1
ATOM 4517 C C . MET B 1 156 ? 0.421 -22.734 -6.984 1 97.44 156 MET B C 1
ATOM 4519 O O . MET B 1 156 ? -0.064 -22.047 -6.082 1 97.44 156 MET B O 1
ATOM 4523 N N . ILE B 1 157 ? 1.64 -22.672 -7.328 1 97.81 157 ILE B N 1
ATOM 4524 C CA . ILE B 1 157 ? 2.588 -21.875 -6.547 1 97.81 157 ILE B CA 1
ATOM 4525 C C . ILE B 1 157 ? 2.287 -20.391 -6.715 1 97.81 157 ILE B C 1
ATOM 4527 O O . ILE B 1 157 ? 2.4 -19.609 -5.766 1 97.81 157 ILE B O 1
ATOM 4531 N N . GLU B 1 158 ? 1.942 -19.969 -7.883 1 97.19 158 GLU B N 1
ATOM 4532 C CA . GLU B 1 158 ? 1.578 -18.578 -8.117 1 97.19 158 GLU B CA 1
ATOM 4533 C C . GLU B 1 158 ? 0.337 -18.188 -7.316 1 97.19 158 GLU B C 1
ATOM 4535 O O . GLU B 1 158 ? 0.247 -17.078 -6.797 1 97.19 158 GLU B O 1
ATOM 4540 N N . THR B 1 159 ? -0.585 -19.094 -7.219 1 96.25 159 THR B N 1
ATOM 4541 C CA . THR B 1 159 ? -1.773 -18.875 -6.398 1 96.25 159 THR B CA 1
ATOM 4542 C C . THR B 1 159 ? -1.399 -18.75 -4.926 1 96.25 159 THR B C 1
ATOM 4544 O O . THR B 1 159 ? -1.902 -17.875 -4.219 1 96.25 159 THR B O 1
ATOM 4547 N N . LEU B 1 160 ? -0.502 -19.562 -4.508 1 97.19 160 LEU B N 1
ATOM 4548 C CA . LEU B 1 160 ? -0.107 -19.594 -3.104 1 97.19 160 LEU B CA 1
ATOM 4549 C C . LEU B 1 160 ? 0.663 -18.328 -2.729 1 97.19 160 LEU B C 1
ATOM 4551 O O . LEU B 1 160 ? 0.629 -17.906 -1.573 1 97.19 160 LEU B O 1
ATOM 4555 N N . PHE B 1 161 ? 1.312 -17.688 -3.682 1 96.62 161 PHE B N 1
ATOM 4556 C CA . PHE B 1 161 ? 2.016 -16.438 -3.432 1 96.62 161 PHE B CA 1
ATOM 4557 C C . PHE B 1 161 ? 1.046 -15.344 -2.979 1 96.62 161 PHE B C 1
ATOM 4559 O O . PHE B 1 161 ? 1.446 -14.383 -2.316 1 96.62 161 PHE B O 1
ATOM 4566 N N . THR B 1 162 ? -0.191 -15.5 -3.371 1 94.56 162 THR B N 1
ATOM 4567 C CA . THR B 1 162 ? -1.105 -14.383 -3.189 1 94.56 162 THR B CA 1
ATOM 4568 C C . THR B 1 162 ? -2.334 -14.805 -2.393 1 94.56 162 THR B C 1
ATOM 4570 O O . THR B 1 162 ? -3.396 -14.195 -2.502 1 94.56 162 THR B O 1
ATOM 4573 N N . VAL B 1 163 ? -2.23 -15.82 -1.68 1 92.94 163 VAL B N 1
ATOM 4574 C CA . VAL B 1 163 ? -3.385 -16.328 -0.946 1 92.94 163 VAL B CA 1
ATOM 4575 C C . VAL B 1 163 ? -3.721 -15.391 0.206 1 92.94 163 VAL B C 1
ATOM 4577 O O . VAL B 1 163 ? -2.879 -14.594 0.634 1 92.94 163 VAL B O 1
ATOM 4580 N N . SER B 1 164 ? -4.973 -15.383 0.556 1 87.44 164 SER B N 1
ATOM 4581 C CA . SER B 1 164 ? -5.445 -14.688 1.746 1 87.44 164 SER B CA 1
ATOM 4582 C C . SER B 1 164 ? -5.867 -15.672 2.832 1 87.44 164 SER B C 1
ATOM 4584 O O . SER B 1 164 ? -6.117 -16.844 2.551 1 87.44 164 SER B O 1
ATOM 4586 N N . GLY B 1 165 ? -5.93 -15.227 4.051 1 81.12 165 GLY B N 1
ATOM 4587 C CA . GLY B 1 165 ? -6.324 -16.109 5.141 1 81.12 165 GLY B CA 1
ATOM 4588 C C . GLY B 1 165 ? -5.27 -16.219 6.223 1 81.12 165 GLY B C 1
ATOM 4589 O O . GLY B 1 165 ? -4.32 -15.438 6.258 1 81.12 165 GLY B O 1
ATOM 4590 N N . PRO B 1 166 ? -5.504 -17.219 7.047 1 82.88 166 PRO B N 1
ATOM 4591 C CA . PRO B 1 166 ? -4.551 -17.406 8.141 1 82.88 166 PRO B CA 1
ATOM 4592 C C . PRO B 1 166 ? -3.152 -17.781 7.645 1 82.88 166 PRO B C 1
ATOM 4594 O O . PRO B 1 166 ? -3.002 -18.672 6.812 1 82.88 166 PRO B O 1
ATOM 4597 N N . GLY B 1 167 ? -2.172 -17.094 8.117 1 87.56 167 GLY B N 1
ATOM 4598 C CA . GLY B 1 167 ? -0.794 -17.391 7.758 1 87.56 167 GLY B CA 1
ATOM 4599 C C . GLY B 1 167 ? -0.426 -16.938 6.359 1 87.56 167 GLY B C 1
ATOM 4600 O O . GLY B 1 167 ? 0.608 -17.328 5.824 1 87.56 167 GLY B O 1
ATOM 4601 N N . ALA B 1 168 ? -1.273 -16.188 5.785 1 91.44 168 ALA B N 1
ATOM 4602 C CA . ALA B 1 168 ? -1.089 -15.758 4.402 1 91.44 168 ALA B CA 1
ATOM 4603 C C . ALA B 1 168 ? 0.275 -15.094 4.215 1 91.44 168 ALA B C 1
ATOM 4605 O O . ALA B 1 168 ? 0.917 -15.266 3.178 1 91.44 168 ALA B O 1
ATOM 4606 N N . GLU B 1 169 ? 0.751 -14.453 5.195 1 91.12 169 GLU B N 1
ATOM 4607 C CA . GLU B 1 169 ? 1.988 -13.688 5.082 1 91.12 169 GLU B CA 1
ATOM 4608 C C . GLU B 1 169 ? 3.199 -14.602 4.953 1 91.12 169 GLU B C 1
ATOM 4610 O O . GLU B 1 169 ? 4.273 -14.172 4.527 1 91.12 169 GLU B O 1
ATOM 4615 N N . LYS B 1 170 ? 3.078 -15.852 5.27 1 92.75 170 LYS B N 1
ATOM 4616 C CA . LYS B 1 170 ? 4.195 -16.797 5.254 1 92.75 170 LYS B CA 1
ATOM 4617 C C . LYS B 1 170 ? 4.312 -17.484 3.898 1 92.75 170 LYS B C 1
ATOM 4619 O O . LYS B 1 170 ? 5.355 -18.047 3.57 1 92.75 170 LYS B O 1
ATOM 4624 N N . TYR B 1 171 ? 3.293 -17.453 3.152 1 95.94 171 TYR B N 1
ATOM 4625 C CA . TYR B 1 171 ? 3.236 -18.234 1.927 1 95.94 171 TYR B CA 1
ATOM 4626 C C . TYR B 1 171 ? 4.258 -17.734 0.911 1 95.94 171 TYR B C 1
ATOM 4628 O O . TYR B 1 171 ? 4.953 -18.531 0.281 1 95.94 171 TYR B O 1
ATOM 4636 N N . PRO B 1 172 ? 4.453 -16.453 0.734 1 96.25 172 PRO B N 1
ATOM 4637 C CA . PRO B 1 172 ? 5.457 -16.031 -0.247 1 96.25 172 PRO B CA 1
ATOM 4638 C C . PRO B 1 172 ? 6.852 -16.562 0.065 1 96.25 172 PRO B C 1
ATOM 4640 O O . PRO B 1 172 ? 7.559 -17.031 -0.837 1 96.25 172 PRO B O 1
ATOM 4643 N N . GLN B 1 173 ? 7.191 -16.609 1.274 1 94.38 173 GLN B N 1
ATOM 4644 C CA . GLN B 1 173 ? 8.5 -17.109 1.678 1 94.38 173 GLN B CA 1
ATOM 4645 C C . GLN B 1 173 ? 8.609 -18.625 1.452 1 94.38 173 GLN B C 1
ATOM 4647 O O . GLN B 1 173 ? 9.625 -19.109 0.957 1 94.38 173 GLN B O 1
ATOM 4652 N N . GLU B 1 174 ? 7.559 -19.25 1.835 1 95.44 174 GLU B N 1
ATOM 4653 C CA . GLU B 1 174 ? 7.543 -20.703 1.634 1 95.44 174 GLU B CA 1
ATOM 4654 C C . GLU B 1 174 ? 7.578 -21.047 0.149 1 95.44 174 GLU B C 1
ATOM 4656 O O . GLU B 1 174 ? 8.188 -22.047 -0.245 1 95.44 174 GLU B O 1
ATOM 4661 N N . CYS B 1 175 ? 6.91 -20.266 -0.605 1 97.56 175 CYS B N 1
ATOM 4662 C CA . CYS B 1 175 ? 6.914 -20.484 -2.049 1 97.56 175 CYS B CA 1
ATOM 4663 C C . CYS B 1 175 ? 8.328 -20.344 -2.613 1 97.56 175 CYS B C 1
ATOM 4665 O O . CYS B 1 175 ? 8.781 -21.219 -3.354 1 97.56 175 CYS B O 1
ATOM 4667 N N . PHE B 1 176 ? 8.984 -19.344 -2.268 1 96.69 176 PHE B N 1
ATOM 4668 C CA . PHE B 1 176 ? 10.336 -19.141 -2.785 1 96.69 176 PHE B CA 1
ATOM 4669 C C . PHE B 1 176 ? 11.266 -20.25 -2.293 1 96.69 176 PHE B C 1
ATOM 4671 O O . PHE B 1 176 ? 12.078 -20.766 -3.057 1 96.69 176 PHE B O 1
ATOM 4678 N N . LYS B 1 177 ? 11.156 -20.5 -1.013 1 95.31 177 LYS B N 1
ATOM 4679 C CA . LYS B 1 177 ? 11.953 -21.594 -0.446 1 95.31 177 LYS B CA 1
ATOM 4680 C C . LYS B 1 177 ? 11.742 -22.891 -1.228 1 95.31 177 LYS B C 1
ATOM 4682 O O . LYS B 1 177 ? 12.711 -23.578 -1.552 1 95.31 177 LYS B O 1
ATOM 4687 N N . TRP B 1 178 ? 10.531 -23.188 -1.51 1 97.25 178 TRP B N 1
ATOM 4688 C CA . TRP B 1 178 ? 10.227 -24.391 -2.266 1 97.25 178 TRP B CA 1
ATOM 4689 C C . TRP B 1 178 ? 10.867 -24.344 -3.65 1 97.25 178 TRP B C 1
ATOM 4691 O O . TRP B 1 178 ? 11.477 -25.328 -4.094 1 97.25 178 TRP B O 1
ATOM 4701 N N . LEU B 1 179 ? 10.734 -23.219 -4.355 1 97.5 179 LEU B N 1
ATOM 4702 C CA . LEU B 1 179 ? 11.305 -23.078 -5.691 1 97.5 179 LEU B CA 1
ATOM 4703 C C . LEU B 1 179 ? 12.82 -23.266 -5.656 1 97.5 179 LEU B C 1
ATOM 4705 O O . LEU B 1 179 ? 13.383 -23.953 -6.52 1 97.5 179 LEU B O 1
ATOM 4709 N N . LYS B 1 180 ? 13.453 -22.703 -4.727 1 95 180 LYS B N 1
ATOM 4710 C CA . LYS B 1 180 ? 14.906 -22.766 -4.582 1 95 180 LYS B CA 1
ATOM 4711 C C . LYS B 1 180 ? 15.352 -24.188 -4.207 1 95 180 LYS B C 1
ATOM 4713 O O . LYS B 1 180 ? 16.219 -24.766 -4.875 1 95 180 LYS B O 1
ATOM 4718 N N . ASP B 1 181 ? 14.734 -24.766 -3.186 1 95.94 181 ASP B N 1
ATOM 4719 C CA . ASP B 1 181 ? 15.148 -26.047 -2.629 1 95.94 181 ASP B CA 1
ATOM 4720 C C . ASP B 1 181 ? 14.914 -27.172 -3.629 1 95.94 181 ASP B C 1
ATOM 4722 O O . ASP B 1 181 ? 15.641 -28.172 -3.627 1 95.94 181 ASP B O 1
ATOM 4726 N N . THR B 1 182 ? 13.961 -27.078 -4.461 1 97.12 182 THR B N 1
ATOM 4727 C CA . THR B 1 182 ? 13.625 -28.141 -5.406 1 97.12 182 THR B CA 1
ATOM 4728 C C . THR B 1 182 ? 14.305 -27.891 -6.754 1 97.12 182 THR B C 1
ATOM 4730 O O . THR B 1 182 ? 14.18 -28.703 -7.672 1 97.12 182 THR B O 1
ATOM 4733 N N . GLY B 1 183 ? 14.984 -26.766 -6.926 1 95.94 183 GLY B N 1
ATOM 4734 C CA . GLY B 1 183 ? 15.664 -26.453 -8.172 1 95.94 183 GLY B CA 1
ATOM 4735 C C . GLY B 1 183 ? 14.711 -26.109 -9.297 1 95.94 183 GLY B C 1
ATOM 4736 O O . GLY B 1 183 ? 15.008 -26.344 -10.469 1 95.94 183 GLY B O 1
ATOM 4737 N N . ASN B 1 184 ? 13.547 -25.578 -8.938 1 97.25 184 ASN B N 1
ATOM 4738 C CA . ASN B 1 184 ? 12.523 -25.328 -9.945 1 97.25 184 ASN B CA 1
ATOM 4739 C C . ASN B 1 184 ? 12.461 -23.844 -10.328 1 97.25 184 ASN B C 1
ATOM 4741 O O . ASN B 1 184 ? 11.523 -23.406 -10.992 1 97.25 184 ASN B O 1
ATOM 4745 N N . LEU B 1 185 ? 13.375 -23.016 -9.938 1 96.12 185 LEU B N 1
ATOM 4746 C CA . LEU B 1 185 ? 13.383 -21.594 -10.234 1 96.12 185 LEU B CA 1
ATOM 4747 C C . LEU B 1 185 ? 13.375 -21.359 -11.742 1 96.12 185 LEU B C 1
ATOM 4749 O O . LEU B 1 185 ? 12.57 -20.562 -12.242 1 96.12 185 LEU B O 1
ATOM 4753 N N . HIS B 1 186 ? 14.266 -22.062 -12.438 1 95.44 186 HIS B N 1
ATOM 4754 C CA . HIS B 1 186 ? 14.344 -21.906 -13.883 1 95.44 186 HIS B CA 1
ATOM 4755 C C . HIS B 1 186 ? 13.047 -22.328 -14.555 1 95.44 186 HIS B C 1
ATOM 4757 O O . HIS B 1 186 ? 12.523 -21.625 -15.414 1 95.44 186 HIS B O 1
ATOM 4763 N N . SER B 1 187 ? 12.625 -23.516 -14.148 1 96.88 187 SER B N 1
ATOM 4764 C CA . SER B 1 187 ? 11.383 -24.031 -14.711 1 96.88 187 SER B CA 1
ATOM 4765 C C . SER B 1 187 ? 10.219 -23.094 -14.453 1 96.88 187 SER B C 1
ATOM 4767 O O . SER B 1 187 ? 9.375 -22.875 -15.32 1 96.88 187 SER B O 1
ATOM 4769 N N . TYR B 1 188 ? 10.148 -22.609 -13.258 1 97.69 188 TYR B N 1
ATOM 4770 C CA . TYR B 1 188 ? 9.102 -21.656 -12.891 1 97.69 188 TYR B CA 1
ATOM 4771 C C . TYR B 1 188 ? 9.133 -20.438 -13.789 1 97.69 188 TYR B C 1
ATOM 4773 O O . TYR B 1 188 ? 8.109 -20.031 -14.344 1 97.69 188 TYR B O 1
ATOM 4781 N N . ILE B 1 189 ? 10.289 -19.734 -13.945 1 97.19 189 ILE B N 1
ATOM 4782 C CA . ILE B 1 189 ? 10.43 -18.516 -14.727 1 97.19 189 ILE B CA 1
ATOM 4783 C C . ILE B 1 189 ? 10.109 -18.812 -16.188 1 97.19 189 ILE B C 1
ATOM 4785 O O . ILE B 1 189 ? 9.398 -18.047 -16.844 1 97.19 189 ILE B O 1
ATOM 4789 N N . ALA B 1 190 ? 10.656 -19.938 -16.719 1 96.75 190 ALA B N 1
ATOM 4790 C CA . ALA B 1 190 ? 10.359 -20.328 -18.094 1 96.75 190 ALA B CA 1
ATOM 4791 C C . ALA B 1 190 ? 8.859 -20.531 -18.297 1 96.75 190 ALA B C 1
ATOM 4793 O O . ALA B 1 190 ? 8.312 -20.156 -19.344 1 96.75 190 ALA B O 1
ATOM 4794 N N . GLY B 1 191 ? 8.297 -21.156 -17.312 1 96.5 191 GLY B N 1
ATOM 4795 C CA . GLY B 1 191 ? 6.855 -21.328 -17.375 1 96.5 191 GLY B CA 1
ATOM 4796 C C . GLY B 1 191 ? 6.102 -20.016 -17.422 1 96.5 191 GLY B C 1
ATOM 4797 O O . GLY B 1 191 ? 5.133 -19.875 -18.172 1 96.5 191 GLY B O 1
ATOM 4798 N N . ALA B 1 192 ? 6.508 -19.078 -16.609 1 96.31 192 ALA B N 1
ATOM 4799 C CA . ALA B 1 192 ? 5.879 -17.766 -16.578 1 96.31 192 ALA B CA 1
ATOM 4800 C C . ALA B 1 192 ? 5.996 -17.078 -17.938 1 96.31 192 ALA B C 1
ATOM 4802 O O . ALA B 1 192 ? 5.051 -16.422 -18.391 1 96.31 192 ALA B O 1
ATOM 4803 N N . VAL B 1 193 ? 7.125 -17.172 -18.609 1 96.62 193 VAL B N 1
ATOM 4804 C CA . VAL B 1 193 ? 7.355 -16.594 -19.922 1 96.62 193 VAL B CA 1
ATOM 4805 C C . VAL B 1 193 ? 6.309 -17.109 -20.906 1 96.62 193 VAL B C 1
ATOM 4807 O O . VAL B 1 193 ? 5.734 -16.328 -21.672 1 96.62 193 VAL B O 1
ATOM 4810 N N . SER B 1 194 ? 6.039 -18.375 -20.828 1 95.44 194 SER B N 1
ATOM 4811 C CA . SER B 1 194 ? 5.105 -19 -21.75 1 95.44 194 SER B CA 1
ATOM 4812 C C . SER B 1 194 ? 3.662 -18.656 -21.406 1 95.44 194 SER B C 1
ATOM 4814 O O . SER B 1 194 ? 2.809 -18.578 -22.297 1 95.44 194 SER B O 1
ATOM 4816 N N . ARG B 1 195 ? 3.385 -18.359 -20.203 1 94.06 195 ARG B N 1
ATOM 4817 C CA . ARG B 1 195 ? 2.01 -18.188 -19.75 1 94.06 195 ARG B CA 1
ATOM 4818 C C . ARG B 1 195 ? 1.583 -16.734 -19.828 1 94.06 195 ARG B C 1
ATOM 4820 O O . ARG B 1 195 ? 0.406 -16.438 -20.047 1 94.06 195 ARG B O 1
ATOM 4827 N N . LEU B 1 196 ? 2.443 -15.789 -19.625 1 94.81 196 LEU B N 1
ATOM 4828 C CA . LEU B 1 196 ? 2.139 -14.375 -19.5 1 94.81 196 LEU B CA 1
ATOM 4829 C C . LEU B 1 196 ? 1.324 -13.883 -20.688 1 94.81 196 LEU B C 1
ATOM 4831 O O . LEU B 1 196 ? 0.349 -13.141 -20.516 1 94.81 196 LEU B O 1
ATOM 4835 N N . PRO B 1 197 ? 1.614 -14.352 -21.938 1 92.88 197 PRO B N 1
ATOM 4836 C CA . PRO B 1 197 ? 0.814 -13.875 -23.062 1 92.88 197 PRO B CA 1
ATOM 4837 C C . PRO B 1 197 ? -0.605 -14.438 -23.062 1 92.88 197 PRO B C 1
ATOM 4839 O O . PRO B 1 197 ? -1.496 -13.875 -23.703 1 92.88 197 PRO B O 1
ATOM 4842 N N . LYS B 1 198 ? -0.857 -15.5 -22.328 1 91.25 198 LYS B N 1
ATOM 4843 C CA . LYS B 1 198 ? -2.119 -16.234 -22.406 1 91.25 198 LYS B CA 1
ATOM 4844 C C . LYS B 1 198 ? -3.002 -15.914 -21.203 1 91.25 198 LYS B C 1
ATOM 4846 O O . LYS B 1 198 ? -4.211 -16.156 -21.234 1 91.25 198 LYS B O 1
ATOM 4851 N N . ILE B 1 199 ? -2.428 -15.398 -20.203 1 92.31 199 ILE B N 1
ATOM 4852 C CA . ILE B 1 199 ? -3.162 -15.195 -18.953 1 92.31 199 ILE B CA 1
ATOM 4853 C C . ILE B 1 199 ? -4.047 -13.953 -19.062 1 92.31 199 ILE B C 1
ATOM 4855 O O . ILE B 1 199 ? -3.646 -12.953 -19.656 1 92.31 199 ILE B O 1
ATOM 4859 N N . SER B 1 200 ? -5.262 -14.086 -18.547 1 88.94 200 SER B N 1
ATOM 4860 C CA . SER B 1 200 ? -6.227 -12.992 -18.609 1 88.94 200 SER B CA 1
ATOM 4861 C C . SER B 1 200 ? -5.797 -11.828 -17.719 1 88.94 200 SER B C 1
ATOM 4863 O O . SER B 1 200 ? -4.996 -12 -16.797 1 88.94 200 SER B O 1
ATOM 4865 N N . ASN B 1 201 ? -6.367 -10.617 -17.953 1 88.5 201 ASN B N 1
ATOM 4866 C CA . ASN B 1 201 ? -6.051 -9.422 -17.188 1 88.5 201 ASN B CA 1
ATOM 4867 C C . ASN B 1 201 ? -6.555 -9.531 -15.75 1 88.5 201 ASN B C 1
ATOM 4869 O O . ASN B 1 201 ? -6.055 -8.844 -14.859 1 88.5 201 ASN B O 1
ATOM 4873 N N . GLU B 1 202 ? -7.461 -10.367 -15.594 1 86.38 202 GLU B N 1
ATOM 4874 C CA . GLU B 1 202 ? -8.016 -10.547 -14.258 1 86.38 202 GLU B CA 1
ATOM 4875 C C . GLU B 1 202 ? -7.039 -11.281 -13.344 1 86.38 202 GLU B C 1
ATOM 4877 O O . GLU B 1 202 ? -7.059 -11.094 -12.125 1 86.38 202 GLU B O 1
ATOM 4882 N N . CYS B 1 203 ? -6.113 -12.07 -13.984 1 92 203 CYS B N 1
ATOM 4883 C CA . CYS B 1 203 ? -5.266 -12.938 -13.172 1 92 203 CYS B CA 1
ATOM 4884 C C . CYS B 1 203 ? -3.795 -12.57 -13.336 1 92 203 CYS B C 1
ATOM 4886 O O . CYS B 1 203 ? -2.941 -13.062 -12.594 1 92 203 CYS B O 1
ATOM 4888 N N . VAL B 1 204 ? -3.523 -11.719 -14.258 1 95.12 204 VAL B N 1
ATOM 4889 C CA . VAL B 1 204 ? -2.139 -11.438 -14.617 1 95.12 204 VAL B CA 1
ATOM 4890 C C . VAL B 1 204 ? -1.42 -10.773 -13.445 1 95.12 204 VAL B C 1
ATOM 4892 O O . VAL B 1 204 ? -0.213 -10.953 -13.266 1 95.12 204 VAL B O 1
ATOM 4895 N N . TYR B 1 205 ? -2.1 -10.039 -12.648 1 95.62 205 TYR B N 1
ATOM 4896 C CA . TYR B 1 205 ? -1.484 -9.398 -11.492 1 95.62 205 TYR B CA 1
ATOM 4897 C C . TYR B 1 205 ? -0.815 -10.43 -10.586 1 95.62 205 TYR B C 1
ATOM 4899 O O . TYR B 1 205 ? 0.325 -10.242 -10.156 1 95.62 205 TYR B O 1
ATOM 4907 N N . GLN B 1 206 ? -1.497 -11.508 -10.312 1 95.44 206 GLN B N 1
ATOM 4908 C CA . GLN B 1 206 ? -0.973 -12.547 -9.43 1 95.44 206 GLN B CA 1
ATOM 4909 C C . GLN B 1 206 ? 0.313 -13.148 -9.992 1 95.44 206 GLN B C 1
ATOM 4911 O O . GLN B 1 206 ? 1.267 -13.391 -9.25 1 95.44 206 GLN B O 1
ATOM 4916 N N . GLU B 1 207 ? 0.306 -13.375 -11.242 1 96.5 207 GLU B N 1
ATOM 4917 C CA . GLU B 1 207 ? 1.494 -13.938 -11.883 1 96.5 207 GLU B CA 1
ATOM 4918 C C . GLU B 1 207 ? 2.68 -12.984 -11.773 1 96.5 207 GLU B C 1
ATOM 4920 O O . GLU B 1 207 ? 3.781 -13.398 -11.398 1 96.5 207 GLU B O 1
ATOM 4925 N N . ILE B 1 208 ? 2.414 -11.758 -12.078 1 97.5 208 ILE B N 1
ATOM 4926 C CA . ILE B 1 208 ? 3.502 -10.789 -12.062 1 97.5 208 ILE B CA 1
ATOM 4927 C C . ILE B 1 208 ? 3.945 -10.539 -10.617 1 97.5 208 ILE B C 1
ATOM 4929 O O . ILE B 1 208 ? 5.137 -10.352 -10.352 1 97.5 208 ILE B O 1
ATOM 4933 N N . PHE B 1 209 ? 3.012 -10.562 -9.695 1 97.31 209 PHE B N 1
ATOM 4934 C CA . PHE B 1 209 ? 3.354 -10.367 -8.289 1 97.31 209 PHE B CA 1
ATOM 4935 C C . PHE B 1 209 ? 4.305 -11.461 -7.812 1 97.31 209 PHE B C 1
ATOM 4937 O O . PHE B 1 209 ? 5.297 -11.172 -7.137 1 97.31 209 PHE B O 1
ATOM 4944 N N . SER B 1 210 ? 3.971 -12.656 -8.133 1 97.19 210 SER B N 1
ATOM 4945 C CA . SER B 1 210 ? 4.828 -13.773 -7.75 1 97.19 210 SER B CA 1
ATOM 4946 C C . SER B 1 210 ? 6.199 -13.664 -8.406 1 97.19 210 SER B C 1
ATOM 4948 O O . SER B 1 210 ? 7.223 -13.898 -7.762 1 97.19 210 SER B O 1
ATOM 4950 N N . LEU B 1 211 ? 6.266 -13.312 -9.68 1 97.44 211 LEU B N 1
ATOM 4951 C CA . LEU B 1 211 ? 7.52 -13.125 -10.391 1 97.44 211 LEU B CA 1
ATOM 4952 C C . LEU B 1 211 ? 8.352 -12.023 -9.742 1 97.44 211 LEU B C 1
ATOM 4954 O O . LEU B 1 211 ? 9.57 -12.18 -9.578 1 97.44 211 LEU B O 1
ATOM 4958 N N . HIS B 1 212 ? 7.684 -10.938 -9.438 1 97.94 212 HIS B N 1
ATOM 4959 C CA . HIS B 1 212 ? 8.359 -9.812 -8.797 1 97.94 212 HIS B CA 1
ATOM 4960 C C . HIS B 1 212 ? 9.016 -10.234 -7.492 1 97.94 212 HIS B C 1
ATOM 4962 O O . HIS B 1 212 ? 10.18 -9.914 -7.246 1 97.94 212 HIS B O 1
ATOM 4968 N N . ALA B 1 213 ? 8.25 -10.914 -6.699 1 96.81 213 ALA B N 1
ATOM 4969 C CA . ALA B 1 213 ? 8.781 -11.391 -5.426 1 96.81 213 ALA B CA 1
ATOM 4970 C C . ALA B 1 213 ? 10 -12.281 -5.641 1 96.81 213 ALA B C 1
ATOM 4972 O O . ALA B 1 213 ? 10.992 -12.164 -4.918 1 96.81 213 ALA B O 1
ATOM 4973 N N . VAL B 1 214 ? 9.977 -13.164 -6.598 1 97.31 214 VAL B N 1
ATOM 4974 C CA . VAL B 1 214 ? 11.07 -14.07 -6.906 1 97.31 214 VAL B CA 1
ATOM 4975 C C . VAL B 1 214 ? 12.289 -13.273 -7.359 1 97.31 214 VAL B C 1
ATOM 4977 O O . VAL B 1 214 ? 13.398 -13.469 -6.848 1 97.31 214 VAL B O 1
ATOM 4980 N N . PHE B 1 215 ? 12.109 -12.383 -8.273 1 97.31 215 PHE B N 1
ATOM 4981 C CA . PHE B 1 215 ? 13.219 -11.609 -8.812 1 97.31 215 PHE B CA 1
ATOM 4982 C C . PHE B 1 215 ? 13.836 -10.727 -7.73 1 97.31 215 PHE B C 1
ATOM 4984 O O . PHE B 1 215 ? 15.055 -10.508 -7.719 1 97.31 215 PHE B O 1
ATOM 4991 N N . CYS B 1 216 ? 13.055 -10.195 -6.852 1 95.75 216 CYS B N 1
ATOM 4992 C CA . CYS B 1 216 ? 13.57 -9.406 -5.738 1 95.75 216 CYS B CA 1
ATOM 4993 C C . CYS B 1 216 ? 14.484 -10.242 -4.855 1 95.75 216 CYS B C 1
ATOM 4995 O O . CYS B 1 216 ? 15.469 -9.734 -4.309 1 95.75 216 CYS B O 1
ATOM 4997 N N . THR B 1 217 ? 14.148 -11.461 -4.715 1 94.19 217 THR B N 1
ATOM 4998 C CA . THR B 1 217 ? 14.844 -12.336 -3.775 1 94.19 217 THR B CA 1
ATOM 4999 C C . THR B 1 217 ? 16.141 -12.852 -4.383 1 94.19 217 THR B C 1
ATOM 5001 O O . THR B 1 217 ? 17.094 -13.141 -3.662 1 94.19 217 THR B O 1
ATOM 5004 N N . LEU B 1 218 ? 16.219 -12.992 -5.688 1 94.56 218 LEU B N 1
ATOM 5005 C CA . LEU B 1 218 ? 17.438 -13.461 -6.359 1 94.56 218 LEU B CA 1
ATOM 5006 C C . LEU B 1 218 ? 18.562 -12.461 -6.191 1 94.56 218 LEU B C 1
ATOM 5008 O O . LEU B 1 218 ? 18.344 -11.25 -6.215 1 94.56 218 LEU B O 1
ATOM 5012 N N . GLU B 1 219 ? 19.703 -12.914 -6.008 1 92.44 219 GLU B N 1
ATOM 5013 C CA . GLU B 1 219 ? 20.875 -12.062 -5.949 1 92.44 219 GLU B CA 1
ATOM 5014 C C . GLU B 1 219 ? 21.234 -11.508 -7.328 1 92.44 219 GLU B C 1
ATOM 5016 O O . GLU B 1 219 ? 21.594 -10.336 -7.461 1 92.44 219 GLU B O 1
ATOM 5021 N N . GLU B 1 220 ? 21.125 -12.391 -8.258 1 94.94 220 GLU B N 1
ATOM 5022 C CA . GLU B 1 220 ? 21.406 -12.047 -9.648 1 94.94 220 GLU B CA 1
ATOM 5023 C C . GLU B 1 220 ? 20.438 -12.75 -10.594 1 94.94 220 GLU B C 1
ATOM 5025 O O . GLU B 1 220 ? 20.062 -13.906 -10.359 1 94.94 220 GLU B O 1
ATOM 5030 N N . ILE B 1 221 ? 20.062 -12.086 -11.633 1 96.06 221 ILE B N 1
ATOM 5031 C CA . ILE B 1 221 ? 19.172 -12.648 -12.641 1 96.06 221 ILE B CA 1
ATOM 5032 C C . ILE B 1 221 ? 19.969 -12.977 -13.906 1 96.06 221 ILE B C 1
ATOM 5034 O O . ILE B 1 221 ? 20.609 -12.102 -14.484 1 96.06 221 ILE B O 1
ATOM 5038 N N . PRO B 1 222 ? 19.938 -14.211 -14.289 1 94.56 222 PRO B N 1
ATOM 5039 C CA . PRO B 1 222 ? 20.656 -14.578 -15.516 1 94.56 222 PRO B CA 1
ATOM 5040 C C . PRO B 1 222 ? 20.156 -13.805 -16.734 1 94.56 222 PRO B C 1
ATOM 5042 O O . PRO B 1 222 ? 18.969 -13.539 -16.859 1 94.56 222 PRO B O 1
ATOM 5045 N N . ASN B 1 223 ? 21.062 -13.523 -17.656 1 94.75 223 ASN B N 1
ATOM 5046 C CA . ASN B 1 223 ? 20.766 -12.711 -18.828 1 94.75 223 ASN B CA 1
ATOM 5047 C C . ASN B 1 223 ? 19.703 -13.352 -19.703 1 94.75 223 ASN B C 1
ATOM 5049 O O . ASN B 1 223 ? 18.812 -12.672 -20.203 1 94.75 223 ASN B O 1
ATOM 5053 N N . ASP B 1 224 ? 19.875 -14.617 -19.875 1 94.31 224 ASP B N 1
ATOM 5054 C CA . ASP B 1 224 ? 18.922 -15.32 -20.734 1 94.31 224 ASP B CA 1
ATOM 5055 C C . ASP B 1 224 ? 17.5 -15.234 -20.188 1 94.31 224 ASP B C 1
ATOM 5057 O O . ASP B 1 224 ? 16.547 -15.031 -20.953 1 94.31 224 ASP B O 1
ATOM 5061 N N . GLN B 1 225 ? 17.328 -15.352 -18.906 1 95.56 225 GLN B N 1
ATOM 5062 C CA . GLN B 1 225 ? 16.016 -15.242 -18.281 1 95.56 225 GLN B CA 1
ATOM 5063 C C . GLN B 1 225 ? 15.461 -13.82 -18.391 1 95.56 225 GLN B C 1
ATOM 5065 O O . GLN B 1 225 ? 14.273 -13.633 -18.688 1 95.56 225 GLN B O 1
ATOM 5070 N N . ALA B 1 226 ? 16.297 -12.852 -18.141 1 96.81 226 ALA B N 1
ATOM 5071 C CA . ALA B 1 226 ? 15.898 -11.453 -18.266 1 96.81 226 ALA B CA 1
ATOM 5072 C C . ALA B 1 226 ? 15.414 -11.141 -19.672 1 96.81 226 ALA B C 1
ATOM 5074 O O . ALA B 1 226 ? 14.336 -10.562 -19.844 1 96.81 226 ALA B O 1
ATOM 5075 N N . LEU B 1 227 ? 16.141 -11.586 -20.641 1 96.19 227 LEU B N 1
ATOM 5076 C CA . LEU B 1 227 ? 15.859 -11.289 -22.031 1 96.19 227 LEU B CA 1
ATOM 5077 C C . LEU B 1 227 ? 14.57 -11.969 -22.484 1 96.19 227 LEU B C 1
ATOM 5079 O O . LEU B 1 227 ? 13.867 -11.461 -23.359 1 96.19 227 LEU B O 1
ATOM 5083 N N . GLU B 1 228 ? 14.234 -13.062 -21.859 1 96.81 228 GLU B N 1
ATOM 5084 C CA . GLU B 1 228 ? 13.031 -13.797 -22.234 1 96.81 228 GLU B CA 1
ATOM 5085 C C . GLU B 1 228 ? 11.789 -13.195 -21.578 1 96.81 228 GLU B C 1
ATOM 5087 O O . GLU B 1 228 ? 10.719 -13.141 -22.188 1 96.81 228 GLU B O 1
ATOM 5092 N N . ILE B 1 229 ? 11.922 -12.75 -20.359 1 98 229 ILE B N 1
ATOM 5093 C CA . ILE B 1 229 ? 10.742 -12.367 -19.578 1 98 229 ILE B CA 1
ATOM 5094 C C . ILE B 1 229 ? 10.398 -10.914 -19.859 1 98 229 ILE B C 1
ATOM 5096 O O . ILE B 1 229 ? 9.227 -10.523 -19.828 1 98 229 ILE B O 1
ATOM 5100 N N . ILE B 1 230 ? 11.328 -10.016 -20.188 1 98.12 230 ILE B N 1
ATOM 5101 C CA . ILE B 1 230 ? 11.156 -8.57 -20.297 1 98.12 230 ILE B CA 1
ATOM 5102 C C . ILE B 1 230 ? 10.141 -8.258 -21.391 1 98.12 230 ILE B C 1
ATOM 5104 O O . ILE B 1 230 ? 9.188 -7.516 -21.172 1 98.12 230 ILE B O 1
ATOM 5108 N N . PRO B 1 231 ? 10.281 -8.875 -22.594 1 97.5 231 PRO B N 1
ATOM 5109 C CA . PRO B 1 231 ? 9.297 -8.555 -23.641 1 97.5 231 PRO B CA 1
ATOM 5110 C C . PRO B 1 231 ? 7.871 -8.914 -23.234 1 97.5 231 PRO B C 1
ATOM 5112 O O . PRO B 1 231 ? 6.93 -8.195 -23.578 1 97.5 231 PRO B O 1
ATOM 5115 N N . GLN B 1 232 ? 7.738 -10 -22.516 1 97.38 232 GLN B N 1
ATOM 5116 C CA . GLN B 1 232 ? 6.414 -10.414 -22.062 1 97.38 232 GLN B CA 1
ATOM 5117 C C . GLN B 1 232 ? 5.828 -9.422 -21.062 1 97.38 232 GLN B C 1
ATOM 5119 O O . GLN B 1 232 ? 4.629 -9.133 -21.094 1 97.38 232 GLN B O 1
ATOM 5124 N N . LEU B 1 233 ? 6.637 -8.922 -20.172 1 97.56 233 LEU B N 1
ATOM 5125 C CA . LEU B 1 233 ? 6.211 -7.918 -19.188 1 97.56 233 LEU B CA 1
ATOM 5126 C C . LEU B 1 233 ? 5.836 -6.613 -19.891 1 97.56 233 LEU B C 1
ATOM 5128 O O . LEU B 1 233 ? 4.816 -6 -19.562 1 97.56 233 LEU B O 1
ATOM 5132 N N . VAL B 1 234 ? 6.621 -6.234 -20.844 1 97.56 234 VAL B N 1
ATOM 5133 C CA . VAL B 1 234 ? 6.414 -4.98 -21.562 1 97.56 234 VAL B CA 1
ATOM 5134 C C . VAL B 1 234 ? 5.055 -5.008 -22.266 1 97.56 234 VAL B C 1
ATOM 5136 O O . VAL B 1 234 ? 4.359 -3.988 -22.328 1 97.56 234 VAL B O 1
ATOM 5139 N N . GLU B 1 235 ? 4.676 -6.133 -22.719 1 95.12 235 GLU B N 1
ATOM 5140 C CA . GLU B 1 235 ? 3.396 -6.281 -23.406 1 95.12 235 GLU B CA 1
ATOM 5141 C C . GLU B 1 235 ? 2.227 -6.004 -22.453 1 95.12 235 GLU B C 1
ATOM 5143 O O . GLU B 1 235 ? 1.128 -5.672 -22.906 1 95.12 235 GLU B O 1
ATOM 5148 N N . ARG B 1 236 ? 2.449 -6.09 -21.188 1 95.44 236 ARG B N 1
ATOM 5149 C CA . ARG B 1 236 ? 1.37 -5.922 -20.219 1 95.44 236 ARG B CA 1
ATOM 5150 C C . ARG B 1 236 ? 1.302 -4.484 -19.719 1 95.44 236 ARG B C 1
ATOM 5152 O O . ARG B 1 236 ? 0.431 -4.141 -18.922 1 95.44 236 ARG B O 1
ATOM 5159 N N . LEU B 1 237 ? 2.104 -3.545 -20.172 1 93.5 237 LEU B N 1
ATOM 5160 C CA . LEU B 1 237 ? 2.104 -2.137 -19.781 1 93.5 237 LEU B CA 1
ATOM 5161 C C . LEU B 1 237 ? 0.888 -1.417 -20.359 1 93.5 237 LEU B C 1
ATOM 5163 O O . LEU B 1 237 ? 0.42 -0.429 -19.781 1 93.5 237 LEU B O 1
ATOM 5167 N N . GLY B 1 238 ? 0.337 -1.845 -21.359 1 80.88 238 GLY B N 1
ATOM 5168 C CA . GLY B 1 238 ? -0.689 -1.14 -22.109 1 80.88 238 GLY B CA 1
ATOM 5169 C C . GLY B 1 238 ? -2.08 -1.32 -21.531 1 80.88 238 GLY B C 1
ATOM 5170 O O . GLY B 1 238 ? -3.061 -0.834 -22.109 1 80.88 238 GLY B O 1
ATOM 5171 N N . THR B 1 239 ? -2.166 -1.925 -20.438 1 75 239 THR B N 1
ATOM 5172 C CA . THR B 1 239 ? -3.502 -2.137 -19.891 1 75 239 THR B CA 1
ATOM 5173 C C . THR B 1 239 ? -3.961 -0.92 -19.094 1 75 239 THR B C 1
ATOM 5175 O O . THR B 1 239 ? -3.678 -0.813 -17.891 1 75 239 THR B O 1
ATOM 5178 N N . LYS B 1 240 ? -4.535 0.087 -19.672 1 72 240 LYS B N 1
ATOM 5179 C CA . LYS B 1 240 ? -4.93 1.354 -19.062 1 72 240 LYS B CA 1
ATOM 5180 C C . LYS B 1 240 ? -6 1.14 -18 1 72 240 LYS B C 1
ATOM 5182 O O . LYS B 1 240 ? -6.094 1.911 -17.047 1 72 240 LYS B O 1
ATOM 5187 N N . GLU B 1 241 ? -6.723 0.036 -18.156 1 81.44 241 GLU B N 1
ATOM 5188 C CA . GLU B 1 241 ? -7.828 -0.216 -17.234 1 81.44 241 GLU B CA 1
ATOM 5189 C C . GLU B 1 241 ? -7.316 -0.744 -15.891 1 81.44 241 GLU B C 1
ATOM 5191 O O . GLU B 1 241 ? -8.039 -0.726 -14.898 1 81.44 241 GLU B O 1
ATOM 5196 N N . ARG B 1 242 ? -6.039 -1.086 -15.867 1 87.81 242 ARG B N 1
ATOM 5197 C CA . ARG B 1 242 ? -5.477 -1.67 -14.656 1 87.81 242 ARG B CA 1
ATOM 5198 C C . ARG B 1 242 ? -4.145 -1.012 -14.305 1 87.81 242 ARG B C 1
ATOM 5200 O O . ARG B 1 242 ? -3.08 -1.596 -14.516 1 87.81 242 ARG B O 1
ATOM 5207 N N . PRO B 1 243 ? -4.277 0.118 -13.688 1 88.5 243 PRO B N 1
ATOM 5208 C CA . PRO B 1 243 ? -3.053 0.846 -13.352 1 88.5 243 PRO B CA 1
ATOM 5209 C C . PRO B 1 243 ? -2.18 0.099 -12.344 1 88.5 243 PRO B C 1
ATOM 5211 O O . PRO B 1 243 ? -0.959 0.28 -12.328 1 88.5 243 PRO B O 1
ATOM 5214 N N . ASP B 1 244 ? -2.816 -0.691 -11.562 1 92.75 244 ASP B N 1
ATOM 5215 C CA . ASP B 1 244 ? -2.061 -1.477 -10.586 1 92.75 244 ASP B CA 1
ATOM 5216 C C . ASP B 1 244 ? -1.134 -2.469 -11.289 1 92.75 244 ASP B C 1
ATOM 5218 O O . ASP B 1 244 ? -0.015 -2.709 -10.828 1 92.75 244 ASP B O 1
ATOM 5222 N N . ILE B 1 245 ? -1.585 -3.01 -12.367 1 94.94 245 ILE B N 1
ATOM 5223 C CA . ILE B 1 245 ? -0.76 -3.934 -13.141 1 94.94 245 ILE B CA 1
ATOM 5224 C C . ILE B 1 245 ? 0.418 -3.184 -13.758 1 94.94 245 ILE B C 1
ATOM 5226 O O . ILE B 1 245 ? 1.558 -3.65 -13.703 1 94.94 245 ILE B O 1
ATOM 5230 N N . CYS B 1 246 ? 0.149 -2.057 -14.32 1 95.5 246 CYS B N 1
ATOM 5231 C CA . CYS B 1 246 ? 1.193 -1.242 -14.93 1 95.5 246 CYS B CA 1
ATOM 5232 C C . CYS B 1 246 ? 2.291 -0.916 -13.93 1 95.5 246 CYS B C 1
ATOM 5234 O O . CYS B 1 246 ? 3.479 -1.042 -14.234 1 95.5 246 CYS B O 1
ATOM 5236 N N . GLU B 1 247 ? 1.879 -0.517 -12.773 1 96.12 247 GLU B N 1
ATOM 5237 C CA . GLU B 1 247 ? 2.846 -0.176 -11.734 1 96.12 247 GLU B CA 1
ATOM 5238 C C . GLU B 1 247 ? 3.693 -1.385 -11.352 1 96.12 247 GLU B C 1
ATOM 5240 O O . GLU B 1 247 ? 4.914 -1.276 -11.219 1 96.12 247 GLU B O 1
ATOM 5245 N N . LEU B 1 248 ? 3.07 -2.486 -11.156 1 97 248 LEU B N 1
ATOM 5246 C CA . LEU B 1 248 ? 3.779 -3.701 -10.773 1 97 248 LEU B CA 1
ATOM 5247 C C . LEU B 1 248 ? 4.738 -4.141 -11.875 1 97 248 LEU B C 1
ATOM 5249 O O . LEU B 1 248 ? 5.852 -4.594 -11.594 1 97 248 LEU B O 1
ATOM 5253 N N . VAL B 1 249 ? 4.281 -4.066 -13.102 1 97.56 249 VAL B N 1
ATOM 5254 C CA . VAL B 1 249 ? 5.148 -4.395 -14.227 1 97.56 249 VAL B CA 1
ATOM 5255 C C . VAL B 1 249 ? 6.379 -3.486 -14.211 1 97.56 249 VAL B C 1
ATOM 5257 O O . VAL B 1 249 ? 7.504 -3.957 -14.375 1 97.56 249 VAL B O 1
ATOM 5260 N N . MET B 1 250 ? 6.191 -2.215 -14 1 97.69 250 MET B N 1
ATOM 5261 C CA . MET B 1 250 ? 7.289 -1.25 -13.984 1 97.69 250 MET B CA 1
ATOM 5262 C C . MET B 1 250 ? 8.281 -1.578 -12.875 1 97.69 250 MET B C 1
ATOM 5264 O O . MET B 1 250 ? 9.492 -1.574 -13.102 1 97.69 250 MET B O 1
ATOM 5268 N N . GLN B 1 251 ? 7.754 -1.881 -11.75 1 97.88 251 GLN B N 1
ATOM 5269 C CA . GLN B 1 251 ? 8.602 -2.275 -10.633 1 97.88 251 GLN B CA 1
ATOM 5270 C C . GLN B 1 251 ? 9.414 -3.52 -10.969 1 97.88 251 GLN B C 1
ATOM 5272 O O . GLN B 1 251 ? 10.602 -3.6 -10.641 1 97.88 251 GLN B O 1
ATOM 5277 N N . THR B 1 252 ? 8.758 -4.441 -11.523 1 98.44 252 THR B N 1
ATOM 5278 C CA . THR B 1 252 ? 9.414 -5.695 -11.867 1 98.44 252 THR B CA 1
ATOM 5279 C C . THR B 1 252 ? 10.508 -5.465 -12.906 1 98.44 252 THR B C 1
ATOM 5281 O O . THR B 1 252 ? 11.609 -6.008 -12.781 1 98.44 252 THR B O 1
ATOM 5284 N N . LEU B 1 253 ? 10.211 -4.668 -13.93 1 98.38 253 LEU B N 1
ATOM 5285 C CA . LEU B 1 253 ? 11.211 -4.324 -14.93 1 98.38 253 LEU B CA 1
ATOM 5286 C C . LEU B 1 253 ? 12.398 -3.607 -14.289 1 98.38 253 LEU B C 1
ATOM 5288 O O . LEU B 1 253 ? 13.547 -3.855 -14.656 1 98.38 253 LEU B O 1
ATOM 5292 N N . TYR B 1 254 ? 12.133 -2.766 -13.391 1 98.12 254 TYR B N 1
ATOM 5293 C CA . TYR B 1 254 ? 13.18 -2.076 -12.648 1 98.12 254 TYR B CA 1
ATOM 5294 C C . TYR B 1 254 ? 14.086 -3.072 -11.93 1 98.12 254 TYR B C 1
ATOM 5296 O O . TYR B 1 254 ? 15.312 -2.994 -12.039 1 98.12 254 TYR B O 1
ATOM 5304 N N . VAL B 1 255 ? 13.492 -3.965 -11.227 1 97.88 255 VAL B N 1
ATOM 5305 C CA . VAL B 1 255 ? 14.25 -4.945 -10.461 1 97.88 255 VAL B CA 1
ATOM 5306 C C . VAL B 1 255 ? 15.094 -5.801 -11.406 1 97.88 255 VAL B C 1
ATOM 5308 O O . VAL B 1 255 ? 16.266 -6.059 -11.141 1 97.88 255 VAL B O 1
ATOM 5311 N N . ILE B 1 256 ? 14.492 -6.219 -12.508 1 97.94 256 ILE B N 1
ATOM 5312 C CA . ILE B 1 256 ? 15.211 -7.051 -13.477 1 97.94 256 ILE B CA 1
ATOM 5313 C C . ILE B 1 256 ? 16.406 -6.281 -14.039 1 97.94 256 ILE B C 1
ATOM 5315 O O . ILE B 1 256 ? 17.516 -6.812 -14.117 1 97.94 256 ILE B O 1
ATOM 5319 N N . SER B 1 257 ? 16.188 -5.031 -14.43 1 97 257 SER B N 1
ATOM 5320 C CA . SER B 1 257 ? 17.281 -4.234 -15 1 97 257 SER B CA 1
ATOM 5321 C C . SER B 1 257 ? 18.359 -3.951 -13.961 1 97 257 SER B C 1
ATOM 5323 O O . SER B 1 257 ? 19.531 -3.764 -14.312 1 97 257 SER B O 1
ATOM 5325 N N . GLN B 1 258 ? 18 -3.9 -12.734 1 95.94 258 GLN B N 1
ATOM 5326 C CA . GLN B 1 258 ? 18.938 -3.631 -11.648 1 95.94 258 GLN B CA 1
ATOM 5327 C C . GLN B 1 258 ? 19.781 -4.859 -11.336 1 95.94 258 GLN B C 1
ATOM 5329 O O . GLN B 1 258 ? 20.984 -4.742 -11.055 1 95.94 258 GLN B O 1
ATOM 5334 N N . LYS B 1 259 ? 19.156 -6.027 -11.398 1 95.5 259 LYS B N 1
ATOM 5335 C CA . LYS B 1 259 ? 19.781 -7.207 -10.812 1 95.5 259 LYS B CA 1
ATOM 5336 C C . LYS B 1 259 ? 20.359 -8.109 -11.898 1 95.5 259 LYS B C 1
ATOM 5338 O O . LYS B 1 259 ? 21 -9.125 -11.594 1 95.5 259 LYS B O 1
ATOM 5343 N N . THR B 1 260 ? 20.062 -7.75 -13.117 1 93.94 260 THR B N 1
ATOM 5344 C CA . THR B 1 260 ? 20.688 -8.539 -14.18 1 93.94 260 THR B CA 1
ATOM 5345 C C . THR B 1 260 ? 22.188 -8.297 -14.227 1 93.94 260 THR B C 1
ATOM 5347 O O . THR B 1 260 ? 22.641 -7.152 -14.18 1 93.94 260 THR B O 1
ATOM 5350 N N . LYS B 1 261 ? 23 -9.242 -14.18 1 79.06 261 LYS B N 1
ATOM 5351 C CA . LYS B 1 261 ? 24.453 -9.289 -14.023 1 79.06 261 LYS B CA 1
ATOM 5352 C C . LYS B 1 261 ? 25.156 -8.406 -15.055 1 79.06 261 LYS B C 1
ATOM 5354 O O . LYS B 1 261 ? 26.094 -7.684 -14.734 1 79.06 261 LYS B O 1
ATOM 5359 N N . SER B 1 262 ? 24.828 -8.445 -16.297 1 86.31 262 SER B N 1
ATOM 5360 C CA . SER B 1 262 ? 25.547 -7.75 -17.359 1 86.31 262 SER B CA 1
ATOM 5361 C C . SER B 1 262 ? 24.578 -7.16 -18.391 1 86.31 262 SER B C 1
ATOM 5363 O O . SER B 1 262 ? 24.562 -7.598 -19.547 1 86.31 262 SER B O 1
ATOM 5365 N N . THR B 1 263 ? 24.031 -6.121 -17.938 1 85.81 263 THR B N 1
ATOM 5366 C CA . THR B 1 263 ? 23.125 -5.477 -18.875 1 85.81 263 THR B CA 1
ATOM 5367 C C . THR B 1 263 ? 23.891 -4.91 -20.062 1 85.81 263 THR B C 1
ATOM 5369 O O . THR B 1 263 ? 23.312 -4.676 -21.125 1 85.81 263 THR B O 1
ATOM 5372 N N . THR B 1 264 ? 25.172 -4.699 -19.875 1 86.56 264 THR B N 1
ATOM 5373 C CA . THR B 1 264 ? 26.031 -4.168 -20.953 1 86.56 264 THR B CA 1
ATOM 5374 C C . THR B 1 264 ? 26.172 -5.184 -22.078 1 86.56 264 THR B C 1
ATOM 5376 O O . THR B 1 264 ? 26.562 -4.828 -23.188 1 86.56 264 THR B O 1
ATOM 5379 N N . GLU B 1 265 ? 25.875 -6.387 -21.719 1 89.19 265 GLU B N 1
ATOM 5380 C CA . GLU B 1 265 ? 25.953 -7.449 -22.719 1 89.19 265 GLU B CA 1
ATOM 5381 C C . GLU B 1 265 ? 24.672 -7.543 -23.531 1 89.19 265 GLU B C 1
ATOM 5383 O O . GLU B 1 265 ? 24.594 -8.297 -24.5 1 89.19 265 GLU B O 1
ATOM 5388 N N . TRP B 1 266 ? 23.672 -6.77 -23.062 1 93 266 TRP B N 1
ATOM 5389 C CA . TRP B 1 266 ? 22.422 -6.777 -23.828 1 93 266 TRP B CA 1
ATOM 5390 C C . TRP B 1 266 ? 22.609 -6.129 -25.188 1 93 266 TRP B C 1
ATOM 5392 O O . TRP B 1 266 ? 23.359 -5.152 -25.328 1 93 266 TRP B O 1
ATOM 5402 N N . ASN B 1 267 ? 21.984 -6.703 -26.234 1 92.5 267 ASN B N 1
ATOM 5403 C CA . ASN B 1 267 ? 21.969 -6.074 -27.547 1 92.5 267 ASN B CA 1
ATOM 5404 C C . ASN B 1 267 ? 21.438 -4.645 -27.484 1 92.5 267 ASN B C 1
ATOM 5406 O O . ASN B 1 267 ? 20.344 -4.402 -26.953 1 92.5 267 ASN B O 1
ATOM 5410 N N . PRO B 1 268 ? 22.219 -3.689 -27.984 1 91.94 268 PRO B N 1
ATOM 5411 C CA . PRO B 1 268 ? 21.781 -2.291 -27.953 1 91.94 268 PRO B CA 1
ATOM 5412 C C . PRO B 1 268 ? 20.406 -2.084 -28.562 1 91.94 268 PRO B C 1
ATOM 5414 O O . PRO B 1 268 ? 19.625 -1.254 -28.094 1 91.94 268 PRO B O 1
ATOM 5417 N N . THR B 1 269 ? 20.109 -2.828 -29.547 1 93.38 269 THR B N 1
ATOM 5418 C CA . THR B 1 269 ? 18.797 -2.723 -30.172 1 93.38 269 THR B CA 1
ATOM 5419 C C . THR B 1 269 ? 17.703 -3.15 -29.203 1 93.38 269 THR B C 1
ATOM 5421 O O . THR B 1 269 ? 16.609 -2.57 -29.203 1 93.38 269 THR B O 1
ATOM 5424 N N . PHE B 1 270 ? 18.031 -4.16 -28.469 1 95.06 270 PHE B N 1
ATOM 5425 C CA . PHE B 1 270 ? 17.094 -4.613 -27.453 1 95.06 270 PHE B CA 1
ATOM 5426 C C . PHE B 1 270 ? 16.844 -3.531 -26.406 1 95.06 270 PHE B C 1
ATOM 5428 O O . PHE B 1 270 ? 15.703 -3.262 -26.047 1 95.06 270 PHE B O 1
ATOM 5435 N N . VAL B 1 271 ? 17.891 -2.955 -25.938 1 96 271 VAL B N 1
ATOM 5436 C CA . VAL B 1 271 ? 17.828 -1.918 -24.906 1 96 271 VAL B CA 1
ATOM 5437 C C . VAL B 1 271 ? 17.047 -0.717 -25.438 1 96 271 VAL B C 1
ATOM 5439 O O . VAL B 1 271 ? 16.203 -0.152 -24.75 1 96 271 VAL B O 1
ATOM 5442 N N . GLU B 1 272 ? 17.359 -0.371 -26.688 1 95.38 272 GLU B N 1
ATOM 5443 C CA . GLU B 1 272 ? 16.625 0.727 -27.312 1 95.38 272 GLU B CA 1
ATOM 5444 C C . GLU B 1 272 ? 15.133 0.429 -27.391 1 95.38 272 GLU B C 1
ATOM 5446 O O . GLU B 1 272 ? 14.305 1.305 -27.125 1 95.38 272 GLU B O 1
ATOM 5451 N N . SER B 1 273 ? 14.844 -0.777 -27.75 1 96.12 273 SER B N 1
ATOM 5452 C CA . SER B 1 273 ? 13.445 -1.187 -27.828 1 96.12 273 SER B CA 1
ATOM 5453 C C . SER B 1 273 ? 12.766 -1.112 -26.469 1 96.12 273 SER B C 1
ATOM 5455 O O . SER B 1 273 ? 11.609 -0.696 -26.359 1 96.12 273 SER B O 1
ATOM 5457 N N . LEU B 1 274 ? 13.43 -1.614 -25.453 1 97.31 274 LEU B N 1
ATOM 5458 C CA . LEU B 1 274 ? 12.898 -1.538 -24.094 1 97.31 274 LEU B CA 1
ATOM 5459 C C . LEU B 1 274 ? 12.68 -0.087 -23.672 1 97.31 274 LEU B C 1
ATOM 5461 O O . LEU B 1 274 ? 11.617 0.261 -23.156 1 97.31 274 LEU B O 1
ATOM 5465 N N . CYS B 1 275 ? 13.641 0.771 -23.906 1 96.94 275 CYS B N 1
ATOM 5466 C CA . CYS B 1 275 ? 13.547 2.182 -23.547 1 96.94 275 CYS B CA 1
ATOM 5467 C C . CYS B 1 275 ? 12.398 2.857 -24.281 1 96.94 275 CYS B C 1
ATOM 5469 O O . CYS B 1 275 ? 11.664 3.652 -23.703 1 96.94 275 CYS B O 1
ATOM 5471 N N . LYS B 1 276 ? 12.281 2.555 -25.531 1 96.5 276 LYS B N 1
ATOM 5472 C CA . LYS B 1 276 ? 11.195 3.117 -26.328 1 96.5 276 LYS B CA 1
ATOM 5473 C C . LYS B 1 276 ? 9.836 2.713 -25.781 1 96.5 276 LYS B C 1
ATOM 5475 O O . LYS B 1 276 ? 8.891 3.508 -25.781 1 96.5 276 LYS B O 1
ATOM 5480 N N . ALA B 1 277 ? 9.75 1.525 -25.328 1 96.81 277 ALA B N 1
ATOM 5481 C CA . ALA B 1 277 ? 8.492 0.993 -24.812 1 96.81 277 ALA B CA 1
ATOM 5482 C C . ALA B 1 277 ? 8.102 1.677 -23.5 1 96.81 277 ALA B C 1
ATOM 5484 O O . ALA B 1 277 ? 6.914 1.902 -23.25 1 96.81 277 ALA B O 1
ATOM 5485 N N . VAL B 1 278 ? 9.078 1.986 -22.641 1 97.56 278 VAL B N 1
ATOM 5486 C CA . VAL B 1 278 ? 8.75 2.512 -21.328 1 97.56 278 VAL B CA 1
ATOM 5487 C C . VAL B 1 278 ? 8.805 4.035 -21.344 1 97.56 278 VAL B C 1
ATOM 5489 O O . VAL B 1 278 ? 8.273 4.695 -20.453 1 97.56 278 VAL B O 1
ATOM 5492 N N . ALA B 1 279 ? 9.336 4.688 -22.359 1 97.38 279 ALA B N 1
ATOM 5493 C CA . ALA B 1 279 ? 9.562 6.129 -22.453 1 97.38 279 ALA B CA 1
ATOM 5494 C C . ALA B 1 279 ? 8.25 6.898 -22.297 1 97.38 279 ALA B C 1
ATOM 5496 O O . ALA B 1 279 ? 8.195 7.914 -21.609 1 97.38 279 ALA B O 1
ATOM 5497 N N . PRO B 1 280 ? 7.203 6.398 -22.859 1 95.69 280 PRO B N 1
ATOM 5498 C CA . PRO B 1 280 ? 5.953 7.156 -22.75 1 95.69 280 PRO B CA 1
ATOM 5499 C C . PRO B 1 280 ? 5.477 7.305 -21.312 1 95.69 280 PRO B C 1
ATOM 5501 O O . PRO B 1 280 ? 4.688 8.203 -21 1 95.69 280 PRO B O 1
ATOM 5504 N N . PHE B 1 281 ? 5.922 6.508 -20.422 1 96.44 281 PHE B N 1
ATOM 5505 C CA . PHE B 1 281 ? 5.398 6.457 -19.062 1 96.44 281 PHE B CA 1
ATOM 5506 C C . PHE B 1 281 ? 6.066 7.508 -18.172 1 96.44 281 PHE B C 1
ATOM 5508 O O . PHE B 1 281 ? 5.812 7.566 -16.969 1 96.44 281 PHE B O 1
ATOM 5515 N N . VAL B 1 282 ? 6.875 8.367 -18.766 1 97.25 282 VAL B N 1
ATOM 5516 C CA . VAL B 1 282 ? 7.441 9.492 -18.016 1 97.25 282 VAL B CA 1
ATOM 5517 C C . VAL B 1 282 ? 6.449 10.648 -18 1 97.25 282 VAL B C 1
ATOM 5519 O O . VAL B 1 282 ? 6.625 11.617 -17.25 1 97.25 282 VAL B O 1
ATOM 5522 N N . GLN B 1 283 ? 5.5 10.57 -18.781 1 94.25 283 GLN B N 1
ATOM 5523 C CA . GLN B 1 283 ? 4.547 11.672 -18.938 1 94.25 283 GLN B CA 1
ATOM 5524 C C . GLN B 1 283 ? 3.785 11.914 -17.641 1 94.25 283 GLN B C 1
ATOM 5526 O O . GLN B 1 283 ? 3.508 10.977 -16.891 1 94.25 283 GLN B O 1
ATOM 5531 N N . GLU B 1 284 ? 3.295 13.109 -17.406 1 91.12 284 GLU B N 1
ATOM 5532 C CA . GLU B 1 284 ? 2.701 13.562 -16.141 1 91.12 284 GLU B CA 1
ATOM 5533 C C . GLU B 1 284 ? 1.322 12.938 -15.938 1 91.12 284 GLU B C 1
ATOM 5535 O O . GLU B 1 284 ? 0.789 12.961 -14.82 1 91.12 284 GLU B O 1
ATOM 5540 N N . ALA B 1 285 ? 0.789 12.414 -16.984 1 89.31 285 ALA B N 1
ATOM 5541 C CA . ALA B 1 285 ? -0.508 11.75 -16.875 1 89.31 285 ALA B CA 1
ATOM 5542 C C . ALA B 1 285 ? -0.414 10.5 -16.016 1 89.31 285 ALA B C 1
ATOM 5544 O O . ALA B 1 285 ? -1.417 10.047 -15.461 1 89.31 285 ALA B O 1
ATOM 5545 N N . TYR B 1 286 ? 0.775 9.953 -15.836 1 92.69 286 TYR B N 1
ATOM 5546 C CA . TYR B 1 286 ? 0.953 8.75 -15.039 1 92.69 286 TYR B CA 1
ATOM 5547 C C . TYR B 1 286 ? 1.338 9.094 -13.602 1 92.69 286 TYR B C 1
ATOM 5549 O O . TYR B 1 286 ? 1.982 10.117 -13.359 1 92.69 286 TYR B O 1
ATOM 5557 N N . PRO B 1 287 ? 0.946 8.242 -12.688 1 92.38 287 PRO B N 1
ATOM 5558 C CA . PRO B 1 287 ? 1.299 8.469 -11.281 1 92.38 287 PRO B CA 1
ATOM 5559 C C . PRO B 1 287 ? 2.807 8.555 -11.062 1 92.38 287 PRO B C 1
ATOM 5561 O O . PRO B 1 287 ? 3.58 7.953 -11.805 1 92.38 287 PRO B O 1
ATOM 5564 N N . ILE B 1 288 ? 3.18 9.258 -10.023 1 94.19 288 ILE B N 1
ATOM 5565 C CA . ILE B 1 288 ? 4.582 9.508 -9.703 1 94.19 288 ILE B CA 1
ATOM 5566 C C . ILE B 1 288 ? 5.293 8.188 -9.43 1 94.19 288 ILE B C 1
ATOM 5568 O O . ILE B 1 288 ? 6.477 8.031 -9.742 1 94.19 288 ILE B O 1
ATOM 5572 N N . SER B 1 289 ? 4.613 7.234 -8.859 1 93.75 289 SER B N 1
ATOM 5573 C CA . SER B 1 289 ? 5.203 5.934 -8.57 1 93.75 289 SER B CA 1
ATOM 5574 C C . SER B 1 289 ? 5.652 5.23 -9.844 1 93.75 289 SER B C 1
ATOM 5576 O O . SER B 1 289 ? 6.738 4.652 -9.898 1 93.75 289 SER B O 1
ATOM 5578 N N . ILE B 1 290 ? 4.828 5.273 -10.867 1 95.69 290 ILE B N 1
ATOM 5579 C CA . ILE B 1 290 ? 5.156 4.664 -12.156 1 95.69 290 ILE B CA 1
ATOM 5580 C C . ILE B 1 290 ? 6.32 5.414 -12.797 1 95.69 290 ILE B C 1
ATOM 5582 O O . ILE B 1 290 ? 7.273 4.801 -13.281 1 95.69 290 ILE B O 1
ATOM 5586 N N . ARG B 1 291 ? 6.238 6.699 -12.797 1 97.06 291 ARG B N 1
ATOM 5587 C CA . ARG B 1 291 ? 7.273 7.527 -13.398 1 97.06 291 ARG B CA 1
ATOM 5588 C C . ARG B 1 291 ? 8.617 7.312 -12.719 1 97.06 291 ARG B C 1
ATOM 5590 O O . ARG B 1 291 ? 9.656 7.242 -13.383 1 97.06 291 ARG B O 1
ATOM 5597 N N . ARG B 1 292 ? 8.57 7.219 -11.414 1 97.19 292 ARG B N 1
ATOM 5598 C CA . ARG B 1 292 ? 9.789 7.012 -10.633 1 97.19 292 ARG B CA 1
ATOM 5599 C C . ARG B 1 292 ? 10.508 5.742 -11.078 1 97.19 292 ARG B C 1
ATOM 5601 O O . ARG B 1 292 ? 11.719 5.758 -11.312 1 97.19 292 ARG B O 1
ATOM 5608 N N . PHE B 1 293 ? 9.812 4.691 -11.242 1 98.06 293 PHE B N 1
ATOM 5609 C CA . PHE B 1 293 ? 10.43 3.434 -11.641 1 98.06 293 PHE B CA 1
ATOM 5610 C C . PHE B 1 293 ? 10.812 3.463 -13.117 1 98.06 293 PHE B C 1
ATOM 5612 O O . PHE B 1 293 ? 11.789 2.834 -13.523 1 98.06 293 PHE B O 1
ATOM 5619 N N . THR B 1 294 ? 10.047 4.188 -13.938 1 98.25 294 THR B N 1
ATOM 5620 C CA . THR B 1 294 ? 10.43 4.367 -15.328 1 98.25 294 THR B CA 1
ATOM 5621 C C . THR B 1 294 ? 11.82 4.988 -15.438 1 98.25 294 THR B C 1
ATOM 5623 O O . THR B 1 294 ? 12.695 4.457 -16.125 1 98.25 294 THR B O 1
ATOM 5626 N N . TYR B 1 295 ? 12.016 6.039 -14.711 1 98.38 295 TYR B N 1
ATOM 5627 C CA . TYR B 1 295 ? 13.328 6.664 -14.688 1 98.38 295 TYR B CA 1
ATOM 5628 C C . TYR B 1 295 ? 14.367 5.734 -14.07 1 98.38 295 TYR B C 1
ATOM 5630 O O . TYR B 1 295 ? 15.539 5.758 -14.461 1 98.38 295 TYR B O 1
ATOM 5638 N N . GLY B 1 296 ? 13.914 4.93 -13.086 1 98.19 296 GLY B N 1
ATOM 5639 C CA . GLY B 1 296 ? 14.797 3.928 -12.508 1 98.19 296 GLY B CA 1
ATOM 5640 C C . GLY B 1 296 ? 15.328 2.939 -13.531 1 98.19 296 GLY B C 1
ATOM 5641 O O . GLY B 1 296 ? 16.5 2.562 -13.492 1 98.19 296 GLY B O 1
ATOM 5642 N N . ILE B 1 297 ? 14.461 2.535 -14.406 1 98.31 297 ILE B N 1
ATOM 5643 C CA . ILE B 1 297 ? 14.852 1.617 -15.469 1 98.31 297 ILE B CA 1
ATOM 5644 C C . ILE B 1 297 ? 15.898 2.277 -16.359 1 98.31 297 ILE B C 1
ATOM 5646 O O . ILE B 1 297 ? 16.938 1.674 -16.672 1 98.31 297 ILE B O 1
ATOM 5650 N N . PHE B 1 298 ? 15.664 3.537 -16.766 1 98.12 298 PHE B N 1
ATOM 5651 C CA . PHE B 1 298 ? 16.641 4.277 -17.562 1 98.12 298 PHE B CA 1
ATOM 5652 C C . PHE B 1 298 ? 17.984 4.352 -16.844 1 98.12 298 PHE B C 1
ATOM 5654 O O . PHE B 1 298 ? 19.031 4.156 -17.453 1 98.12 298 PHE B O 1
ATOM 5661 N N . ALA B 1 299 ? 17.906 4.613 -15.562 1 97.5 299 ALA B N 1
ATOM 5662 C CA . ALA B 1 299 ? 19.109 4.758 -14.766 1 97.5 299 ALA B CA 1
ATOM 5663 C C . ALA B 1 299 ? 19.922 3.459 -14.742 1 97.5 299 ALA B C 1
ATOM 5665 O O . ALA B 1 299 ? 21.141 3.479 -14.836 1 97.5 299 ALA B O 1
ATOM 5666 N N . ASN B 1 300 ? 19.203 2.371 -14.609 1 96.94 300 ASN B N 1
ATOM 5667 C CA . ASN B 1 300 ? 19.859 1.066 -14.562 1 96.94 300 ASN B CA 1
ATOM 5668 C C . ASN B 1 300 ? 20.531 0.727 -15.891 1 96.94 300 ASN B C 1
ATOM 5670 O O . ASN B 1 300 ? 21.453 -0.08 -15.93 1 96.94 300 ASN B O 1
ATOM 5674 N N . LEU B 1 301 ? 20.094 1.323 -16.953 1 96.44 301 LEU B N 1
ATOM 5675 C CA . LEU B 1 301 ? 20.578 0.983 -18.281 1 96.44 301 LEU B CA 1
ATOM 5676 C C . LEU B 1 301 ? 21.562 2.035 -18.781 1 96.44 301 LEU B C 1
ATOM 5678 O O . LEU B 1 301 ? 21.938 2.035 -19.953 1 96.44 301 LEU B O 1
ATOM 5682 N N . LEU B 1 302 ? 21.953 2.893 -17.984 1 92.88 302 LEU B N 1
ATOM 5683 C CA . LEU B 1 302 ? 22.844 4.008 -18.312 1 92.88 302 LEU B CA 1
ATOM 5684 C C . LEU B 1 302 ? 24.172 3.502 -18.859 1 92.88 302 LEU B C 1
ATOM 5686 O O . LEU B 1 302 ? 24.781 4.148 -19.719 1 92.88 302 LEU B O 1
ATOM 5690 N N . SER B 1 303 ? 24.625 2.385 -18.406 1 89.69 303 SER B N 1
ATOM 5691 C CA . SER B 1 303 ? 25.953 1.874 -18.75 1 89.69 303 SER B CA 1
ATOM 5692 C C . SER B 1 303 ? 25.953 1.235 -20.141 1 89.69 303 SER B C 1
ATOM 5694 O O . SER B 1 303 ? 27 0.92 -20.688 1 89.69 303 SER B O 1
ATOM 5696 N N . VAL B 1 304 ? 24.781 1.043 -20.656 1 92.19 304 VAL B N 1
ATOM 5697 C CA . VAL B 1 304 ? 24.688 0.466 -22 1 92.19 304 VAL B CA 1
ATOM 5698 C C . VAL B 1 304 ? 24.969 1.539 -23.047 1 92.19 304 VAL B C 1
ATOM 5700 O O . VAL B 1 304 ? 24.5 2.674 -22.922 1 92.19 304 VAL B O 1
ATOM 5703 N N . LYS B 1 305 ? 25.641 1.172 -24.062 1 87.69 305 LYS B N 1
ATOM 5704 C CA . LYS B 1 305 ? 26.078 2.102 -25.094 1 87.69 305 LYS B CA 1
ATOM 5705 C C . LYS B 1 305 ? 24.906 2.793 -25.766 1 87.69 305 LYS B C 1
ATOM 5707 O O . LYS B 1 305 ? 23.891 2.152 -26.078 1 87.69 305 LYS B O 1
ATOM 5712 N N . HIS B 1 306 ? 24.969 4.117 -25.922 1 89.31 306 HIS B N 1
ATOM 5713 C CA . HIS B 1 306 ? 24.062 4.973 -26.703 1 89.31 306 HIS B CA 1
ATOM 5714 C C . HIS B 1 306 ? 22.734 5.156 -25.984 1 89.31 306 HIS B C 1
ATOM 5716 O O . HIS B 1 306 ? 21.781 5.703 -26.562 1 89.31 306 HIS B O 1
ATOM 5722 N N . THR B 1 307 ? 22.594 4.691 -24.75 1 93.12 307 THR B N 1
ATOM 5723 C CA . THR B 1 307 ? 21.328 4.816 -24.031 1 93.12 307 THR B CA 1
ATOM 5724 C C . THR B 1 307 ? 20.969 6.285 -23.812 1 93.12 307 THR B C 1
ATOM 5726 O O . THR B 1 307 ? 19.844 6.703 -24.078 1 93.12 307 THR B O 1
ATOM 5729 N N . VAL B 1 308 ? 21.906 7.047 -23.438 1 93.38 308 VAL B N 1
ATOM 5730 C CA . VAL B 1 308 ? 21.688 8.461 -23.125 1 93.38 308 VAL B CA 1
ATOM 5731 C C . VAL B 1 308 ? 21.266 9.195 -24.391 1 93.38 308 VAL B C 1
ATOM 5733 O O . VAL B 1 308 ? 20.328 10 -24.375 1 93.38 308 VAL B O 1
ATOM 5736 N N . LYS B 1 309 ? 22.031 8.938 -25.469 1 93.06 309 LYS B N 1
ATOM 5737 C CA . LYS B 1 309 ? 21.703 9.555 -26.75 1 93.06 309 LYS B CA 1
ATOM 5738 C C . LYS B 1 309 ? 20.266 9.219 -27.156 1 93.06 309 LYS B C 1
ATOM 5740 O O . LYS B 1 309 ? 19.531 10.086 -27.641 1 93.06 309 LYS B O 1
ATOM 5745 N N . PHE B 1 310 ? 19.938 8.062 -26.953 1 94.62 310 PHE B N 1
ATOM 5746 C CA . PHE B 1 310 ? 18.578 7.633 -27.312 1 94.62 310 PHE B CA 1
ATOM 5747 C C . PHE B 1 310 ? 17.547 8.344 -26.453 1 94.62 310 PHE B C 1
ATOM 5749 O O . PHE B 1 310 ? 16.516 8.805 -26.953 1 94.62 310 PHE B O 1
ATOM 5756 N N . LEU B 1 311 ? 17.75 8.344 -25.156 1 96.5 311 LEU B N 1
ATOM 5757 C CA . LEU B 1 311 ? 16.797 8.992 -24.25 1 96.5 311 LEU B CA 1
ATOM 5758 C C . LEU B 1 311 ? 16.594 10.453 -24.641 1 96.5 311 LEU B C 1
ATOM 5760 O O . LEU B 1 311 ? 15.461 10.93 -24.672 1 96.5 311 LEU B O 1
ATOM 5764 N N . LYS B 1 312 ? 17.625 11.125 -24.969 1 95.06 312 LYS B N 1
ATOM 5765 C CA . LYS B 1 312 ? 17.531 12.523 -25.375 1 95.06 312 LYS B CA 1
ATOM 5766 C C . LYS B 1 312 ? 16.734 12.672 -26.672 1 95.06 312 LYS B C 1
ATOM 5768 O O . LYS B 1 312 ? 15.977 13.633 -26.828 1 95.06 312 LYS B O 1
ATOM 5773 N N . SER B 1 313 ? 17 11.734 -27.531 1 94.62 313 SER B N 1
ATOM 5774 C CA . SER B 1 313 ? 16.234 11.75 -28.781 1 94.62 313 SER B CA 1
ATOM 5775 C C . SER B 1 313 ? 14.75 11.578 -28.531 1 94.62 313 SER B C 1
ATOM 5777 O O . SER B 1 313 ? 13.922 12.016 -29.344 1 94.62 313 SER B O 1
ATOM 5779 N N . GLU B 1 314 ? 14.375 10.953 -27.391 1 94.62 314 GLU B N 1
ATOM 5780 C CA . GLU B 1 314 ? 12.977 10.766 -27.016 1 94.62 314 GLU B CA 1
ATOM 5781 C C . GLU B 1 314 ? 12.477 11.938 -26.172 1 94.62 314 GLU B C 1
ATOM 5783 O O . GLU B 1 314 ? 11.375 11.883 -25.625 1 94.62 314 GLU B O 1
ATOM 5788 N N . GLY B 1 315 ? 13.305 12.898 -25.969 1 94.44 315 GLY B N 1
ATOM 5789 C CA . GLY B 1 315 ? 12.898 14.102 -25.25 1 94.44 315 GLY B CA 1
ATOM 5790 C C . GLY B 1 315 ? 13.156 14.023 -23.766 1 94.44 315 GLY B C 1
ATOM 5791 O O . GLY B 1 315 ? 12.664 14.859 -23 1 94.44 315 GLY B O 1
ATOM 5792 N N . ILE B 1 316 ? 13.75 13.023 -23.312 1 96.75 316 ILE B N 1
ATOM 5793 C CA . ILE B 1 316 ? 14.07 12.867 -21.906 1 96.75 316 ILE B CA 1
ATOM 5794 C C . ILE B 1 316 ? 15.469 13.422 -21.625 1 96.75 316 ILE B C 1
ATOM 5796 O O . ILE B 1 316 ? 16.469 12.734 -21.828 1 96.75 316 ILE B O 1
ATOM 5800 N N . CYS B 1 317 ? 15.562 14.609 -21.078 1 95.25 317 CYS B N 1
ATOM 5801 C CA . CYS B 1 317 ? 16.828 15.328 -21 1 95.25 317 CYS B CA 1
ATOM 5802 C C . CYS B 1 317 ? 17.219 15.578 -19.547 1 95.25 317 CYS B C 1
ATOM 5804 O O . CYS B 1 317 ? 18.328 16.031 -19.266 1 95.25 317 CYS B O 1
ATOM 5806 N N . SER B 1 318 ? 16.297 15.336 -18.688 1 96.25 318 SER B N 1
ATOM 5807 C CA . SER B 1 318 ? 16.562 15.453 -17.266 1 96.25 318 SER B CA 1
ATOM 5808 C C . SER B 1 318 ? 15.602 14.609 -16.438 1 96.25 318 SER B C 1
ATOM 5810 O O . SER B 1 318 ? 14.609 14.094 -16.969 1 96.25 318 SER B O 1
ATOM 5812 N N . VAL B 1 319 ? 15.953 14.352 -15.227 1 97.44 319 VAL B N 1
ATOM 5813 C CA . VAL B 1 319 ? 15.008 13.773 -14.273 1 97.44 319 VAL B CA 1
ATOM 5814 C C . VAL B 1 319 ? 14.258 14.883 -13.555 1 97.44 319 VAL B C 1
ATOM 5816 O O . VAL B 1 319 ? 14.859 15.711 -12.867 1 97.44 319 VAL B O 1
ATOM 5819 N N . PRO B 1 320 ? 12.969 14.906 -13.695 1 95.31 320 PRO B N 1
ATOM 5820 C CA . PRO B 1 320 ? 12.203 15.969 -13.047 1 95.31 320 PRO B CA 1
ATOM 5821 C C . PRO B 1 320 ? 12.422 16.016 -11.531 1 95.31 320 PRO B C 1
ATOM 5823 O O . PRO B 1 320 ? 12.594 14.969 -10.898 1 95.31 320 PRO B O 1
ATOM 5826 N N . GLN B 1 321 ? 12.32 17.188 -10.953 1 92.56 321 GLN B N 1
ATOM 5827 C CA . GLN B 1 321 ? 12.586 17.406 -9.531 1 92.56 321 GLN B CA 1
ATOM 5828 C C . GLN B 1 321 ? 11.578 16.656 -8.664 1 92.56 321 GLN B C 1
ATOM 5830 O O . GLN B 1 321 ? 11.922 16.188 -7.582 1 92.56 321 GLN B O 1
ATOM 5835 N N . ASP B 1 322 ? 10.383 16.625 -9.141 1 92.44 322 ASP B N 1
ATOM 5836 C CA . ASP B 1 322 ? 9.367 15.945 -8.344 1 92.44 322 ASP B CA 1
ATOM 5837 C C . ASP B 1 322 ? 9.656 14.445 -8.25 1 92.44 322 ASP B C 1
ATOM 5839 O O . ASP B 1 322 ? 9.305 13.805 -7.262 1 92.44 322 ASP B O 1
ATOM 5843 N N . ILE B 1 323 ? 10.242 13.844 -9.25 1 96.19 323 ILE B N 1
ATOM 5844 C CA . ILE B 1 323 ? 10.633 12.438 -9.227 1 96.19 323 ILE B CA 1
ATOM 5845 C C . ILE B 1 323 ? 11.773 12.234 -8.227 1 96.19 323 ILE B C 1
ATOM 5847 O O . ILE B 1 323 ? 11.742 11.289 -7.426 1 96.19 323 ILE B O 1
ATOM 5851 N N . LEU B 1 324 ? 12.758 13.086 -8.289 1 95.69 324 LEU B N 1
ATOM 5852 C CA . LEU B 1 324 ? 13.875 13.016 -7.352 1 95.69 324 LEU B CA 1
ATOM 5853 C C . LEU B 1 324 ? 13.383 13.164 -5.914 1 95.69 324 LEU B C 1
ATOM 5855 O O . LEU B 1 324 ? 13.773 12.391 -5.039 1 95.69 324 LEU B O 1
ATOM 5859 N N . ALA B 1 325 ? 12.57 14.117 -5.754 1 94 325 ALA B N 1
ATOM 5860 C CA . ALA B 1 325 ? 12.023 14.359 -4.418 1 94 325 ALA B CA 1
ATOM 5861 C C . ALA B 1 325 ? 11.203 13.164 -3.938 1 94 325 ALA B C 1
ATOM 5863 O O . ALA B 1 325 ? 11.281 12.781 -2.768 1 94 325 ALA B O 1
ATOM 5864 N N . SER B 1 326 ? 10.391 12.672 -4.809 1 94.25 326 SER B N 1
ATOM 5865 C CA . SER B 1 326 ? 9.586 11.5 -4.469 1 94.25 326 SER B CA 1
ATOM 5866 C C . SER B 1 326 ? 10.461 10.32 -4.07 1 94.25 326 SER B C 1
ATOM 5868 O O . SER B 1 326 ? 10.141 9.594 -3.129 1 94.25 326 SER B O 1
ATOM 5870 N N . ALA B 1 327 ? 11.5 10.07 -4.793 1 95.62 327 ALA B N 1
ATOM 5871 C CA . ALA B 1 327 ? 12.43 8.992 -4.453 1 95.62 327 ALA B CA 1
ATOM 5872 C C . ALA B 1 327 ? 13.062 9.234 -3.082 1 95.62 327 ALA B C 1
ATOM 5874 O O . ALA B 1 327 ? 13.203 8.297 -2.291 1 95.62 327 ALA B O 1
ATOM 5875 N N . ASP B 1 328 ? 13.391 10.477 -2.781 1 94 328 ASP B N 1
ATOM 5876 C CA . ASP B 1 328 ? 14.016 10.828 -1.513 1 94 328 ASP B CA 1
ATOM 5877 C C . ASP B 1 328 ? 13.086 10.523 -0.338 1 94 328 ASP B C 1
ATOM 5879 O O . ASP B 1 328 ? 13.555 10.266 0.775 1 94 328 ASP B O 1
ATOM 5883 N N . MET B 1 329 ? 11.875 10.555 -0.617 1 93.38 329 MET B N 1
ATOM 5884 C CA . MET B 1 329 ? 10.891 10.367 0.441 1 93.38 329 MET B CA 1
ATOM 5885 C C . MET B 1 329 ? 10.633 8.883 0.692 1 93.38 329 MET B C 1
ATOM 5887 O O . MET B 1 329 ? 9.828 8.523 1.558 1 93.38 329 MET B O 1
ATOM 5891 N N . ASN B 1 330 ? 11.234 8 -0.036 1 91.44 330 ASN B N 1
ATOM 5892 C CA . ASN B 1 330 ? 11.117 6.555 0.128 1 91.44 330 ASN B CA 1
ATOM 5893 C C . ASN B 1 330 ? 12.398 5.949 0.698 1 91.44 330 ASN B C 1
ATOM 5895 O O . ASN B 1 330 ? 13.422 6.633 0.803 1 91.44 330 ASN B O 1
ATOM 5899 N N . MET B 1 331 ? 12.375 4.695 1.008 1 90.19 331 MET B N 1
ATOM 5900 C CA . MET B 1 331 ? 13.492 4.051 1.694 1 90.19 331 MET B CA 1
ATOM 5901 C C . MET B 1 331 ? 14.352 3.26 0.714 1 90.19 331 MET B C 1
ATOM 5903 O O . MET B 1 331 ? 15.211 2.479 1.125 1 90.19 331 MET B O 1
ATOM 5907 N N . ASN B 1 332 ? 14.133 3.398 -0.581 1 92.81 332 ASN B N 1
ATOM 5908 C CA . ASN B 1 332 ? 14.922 2.723 -1.604 1 92.81 332 ASN B CA 1
ATOM 5909 C C . ASN B 1 332 ? 16.172 3.523 -1.975 1 92.81 332 ASN B C 1
ATOM 5911 O O . ASN B 1 332 ? 16.156 4.285 -2.943 1 92.81 332 ASN B O 1
ATOM 5915 N N . ASP B 1 333 ? 17.25 3.363 -1.306 1 91.44 333 ASP B N 1
ATOM 5916 C CA . ASP B 1 333 ? 18.453 4.176 -1.443 1 91.44 333 ASP B CA 1
ATOM 5917 C C . ASP B 1 333 ? 19.109 3.949 -2.801 1 91.44 333 ASP B C 1
ATOM 5919 O O . ASP B 1 333 ? 19.672 4.879 -3.387 1 91.44 333 ASP B O 1
ATOM 5923 N N . LYS B 1 334 ? 19.094 2.729 -3.25 1 93.19 334 LYS B N 1
ATOM 5924 C CA . LYS B 1 334 ? 19.688 2.441 -4.551 1 93.19 334 LYS B CA 1
ATOM 5925 C C . LYS B 1 334 ? 18.984 3.225 -5.66 1 93.19 334 LYS B C 1
ATOM 5927 O O . LYS B 1 334 ? 19.641 3.783 -6.543 1 93.19 334 LYS B O 1
ATOM 5932 N N . LEU B 1 335 ? 17.703 3.199 -5.59 1 96 335 LEU B N 1
ATOM 5933 C CA . LEU B 1 335 ? 16.938 3.951 -6.574 1 96 335 LEU B CA 1
ATOM 5934 C C . LEU B 1 335 ? 17.266 5.438 -6.504 1 96 335 LEU B C 1
ATOM 5936 O O . LEU B 1 335 ? 17.422 6.094 -7.539 1 96 335 LEU B O 1
ATOM 5940 N N . LYS B 1 336 ? 17.422 6.004 -5.27 1 94.88 336 LYS B N 1
ATOM 5941 C CA . LYS B 1 336 ? 17.781 7.402 -5.066 1 94.88 336 LYS B CA 1
ATOM 5942 C C . LYS B 1 336 ? 19.094 7.738 -5.766 1 94.88 336 LYS B C 1
ATOM 5944 O O . LYS B 1 336 ? 19.172 8.703 -6.527 1 94.88 336 LYS B O 1
ATOM 5949 N N . GLU B 1 337 ? 20.016 6.91 -5.527 1 95.12 337 GLU B N 1
ATOM 5950 C CA . GLU B 1 337 ? 21.359 7.121 -6.055 1 95.12 337 GLU B CA 1
ATOM 5951 C C . GLU B 1 337 ? 21.375 7.027 -7.578 1 95.12 337 GLU B C 1
ATOM 5953 O O . GLU B 1 337 ? 21.984 7.867 -8.25 1 95.12 337 GLU B O 1
ATOM 5958 N N . MET B 1 338 ? 20.688 6.078 -8.055 1 96.12 338 MET B N 1
ATOM 5959 C CA . MET B 1 338 ? 20.688 5.84 -9.5 1 96.12 338 MET B CA 1
ATOM 5960 C C . MET B 1 338 ? 19.984 6.969 -10.234 1 96.12 338 MET B C 1
ATOM 5962 O O . MET B 1 338 ? 20.375 7.332 -11.344 1 96.12 338 MET B O 1
ATOM 5966 N N . LEU B 1 339 ? 18.922 7.469 -9.641 1 97.56 339 LEU B N 1
ATOM 5967 C CA . LEU B 1 339 ? 18.203 8.57 -10.266 1 97.56 339 LEU B CA 1
ATOM 5968 C C . LEU B 1 339 ? 19.062 9.828 -10.32 1 97.56 339 LEU B C 1
ATOM 5970 O O . LEU B 1 339 ? 19.031 10.57 -11.305 1 97.56 339 LEU B O 1
ATOM 5974 N N . ARG B 1 340 ? 19.797 10.07 -9.289 1 96.44 340 ARG B N 1
ATOM 5975 C CA . ARG B 1 340 ? 20.719 11.211 -9.273 1 96.44 340 ARG B CA 1
ATOM 5976 C C . ARG B 1 340 ? 21.812 11.047 -10.328 1 96.44 340 ARG B C 1
ATOM 5978 O O . ARG B 1 340 ? 22.172 12.016 -11.008 1 96.44 340 ARG B O 1
ATOM 5985 N N . ARG B 1 341 ? 22.328 9.844 -10.445 1 96.31 341 ARG B N 1
ATOM 5986 C CA . ARG B 1 341 ? 23.328 9.547 -11.469 1 96.31 341 ARG B CA 1
ATOM 5987 C C . ARG B 1 341 ? 22.75 9.781 -12.867 1 96.31 341 ARG B C 1
ATOM 5989 O O . ARG B 1 341 ? 23.422 10.391 -13.711 1 96.31 341 ARG B O 1
ATOM 5996 N N . LEU B 1 342 ? 21.516 9.289 -13.039 1 97.44 342 LEU B N 1
ATOM 5997 C CA . LEU B 1 342 ? 20.859 9.492 -14.32 1 97.44 342 LEU B CA 1
ATOM 5998 C C . LEU B 1 342 ? 20.719 10.984 -14.617 1 97.44 342 LEU B C 1
ATOM 6000 O O . LEU B 1 342 ? 21 11.43 -15.734 1 97.44 342 LEU B O 1
ATOM 6004 N N . ASN B 1 343 ? 20.234 11.711 -13.641 1 96.94 343 ASN B N 1
ATOM 6005 C CA . ASN B 1 343 ? 20.062 13.148 -13.812 1 96.94 343 ASN B CA 1
ATOM 6006 C C . ASN B 1 343 ? 21.375 13.844 -14.164 1 96.94 343 ASN B C 1
ATOM 6008 O O . ASN B 1 343 ? 21.391 14.758 -14.984 1 96.94 343 ASN B O 1
ATOM 6012 N N . GLY B 1 344 ? 22.438 13.43 -13.531 1 95.69 344 GLY B N 1
ATOM 6013 C CA . GLY B 1 344 ? 23.75 13.969 -13.836 1 95.69 344 GLY B CA 1
ATOM 6014 C C . GLY B 1 344 ? 24.172 13.734 -15.273 1 95.69 344 GLY B C 1
ATOM 6015 O O . GLY B 1 344 ? 24.703 14.633 -15.922 1 95.69 344 GLY B O 1
ATOM 6016 N N . HIS B 1 345 ? 23.938 12.555 -15.773 1 94.19 345 HIS B N 1
ATOM 6017 C CA . HIS B 1 345 ? 24.328 12.18 -17.125 1 94.19 345 HIS B CA 1
ATOM 6018 C C . HIS B 1 345 ? 23.469 12.891 -18.172 1 94.19 345 HIS B C 1
ATOM 6020 O O . HIS B 1 345 ? 23.938 13.211 -19.266 1 94.19 345 HIS B O 1
ATOM 6026 N N . LEU B 1 346 ? 22.25 13.07 -17.859 1 94.75 346 LEU B N 1
ATOM 6027 C CA . LEU B 1 346 ? 21.344 13.719 -18.797 1 94.75 346 LEU B CA 1
ATOM 6028 C C . LEU B 1 346 ? 21.609 15.219 -18.859 1 94.75 346 LEU B C 1
ATOM 6030 O O . LEU B 1 346 ? 21.5 15.82 -19.938 1 94.75 346 LEU B O 1
ATOM 6034 N N . SER B 1 347 ? 21.891 15.859 -17.766 1 87.88 347 SER B N 1
ATOM 6035 C CA . SER B 1 347 ? 22.078 17.297 -17.688 1 87.88 347 SER B CA 1
ATOM 6036 C C . SER B 1 347 ? 23.438 17.719 -18.219 1 87.88 347 SER B C 1
ATOM 6038 O O . SER B 1 347 ? 23.656 18.875 -18.562 1 87.88 347 SER B O 1
ATOM 6040 N N . ASN B 1 348 ? 24.531 16.875 -18.109 1 78.94 348 ASN B N 1
ATOM 6041 C CA . ASN B 1 348 ? 25.875 17.203 -18.594 1 78.94 348 ASN B CA 1
ATOM 6042 C C . ASN B 1 348 ? 26.297 16.297 -19.75 1 78.94 348 ASN B C 1
ATOM 6044 O O . ASN B 1 348 ? 26.656 15.141 -19.516 1 78.94 348 ASN B O 1
ATOM 6048 N N . PRO B 1 349 ? 26.109 16.594 -20.953 1 58.91 349 PRO B N 1
ATOM 6049 C CA . PRO B 1 349 ? 26.484 15.742 -22.078 1 58.91 349 PRO B CA 1
ATOM 6050 C C . PRO B 1 349 ? 27.984 15.406 -22.078 1 58.91 349 PRO B C 1
ATOM 6052 O O . PRO B 1 349 ? 28.391 14.414 -22.688 1 58.91 349 PRO B O 1
ATOM 6055 N N . THR B 1 350 ? 28.859 16.141 -21.609 1 56.94 350 THR B N 1
ATOM 6056 C CA . THR B 1 350 ? 30.297 15.859 -21.703 1 56.94 350 THR B CA 1
ATOM 6057 C C . THR B 1 350 ? 30.688 14.688 -20.812 1 56.94 350 THR B C 1
ATOM 6059 O O . THR B 1 350 ? 31.812 14.188 -20.891 1 56.94 350 THR B O 1
ATOM 6062 N N . LEU B 1 351 ? 29.969 14.305 -19.891 1 51.19 351 LEU B N 1
ATOM 6063 C CA . LEU B 1 351 ? 30.297 13.227 -18.969 1 51.19 351 LEU B CA 1
ATOM 6064 C C . LEU B 1 351 ? 30.094 11.867 -19.609 1 51.19 351 LEU B C 1
ATOM 6066 O O . LEU B 1 351 ? 30.203 10.836 -18.953 1 51.19 351 LEU B O 1
ATOM 6070 N N . GLU B 1 352 ? 29.641 11.695 -20.688 1 46.34 352 GLU B N 1
ATOM 6071 C CA . GLU B 1 352 ? 29.484 10.445 -21.422 1 46.34 352 GLU B CA 1
ATOM 6072 C C . GLU B 1 352 ? 30.797 9.641 -21.406 1 46.34 352 GLU B C 1
ATOM 6074 O O . GLU B 1 352 ? 30.766 8.414 -21.359 1 46.34 352 GLU B O 1
ATOM 6079 N N . SER B 1 353 ? 32.031 10.234 -21.578 1 41 353 SER B N 1
ATOM 6080 C CA . SER B 1 353 ? 33.312 9.57 -21.766 1 41 353 SER B CA 1
ATOM 6081 C C . SER B 1 353 ? 33.812 8.977 -20.469 1 41 353 SER B C 1
ATOM 6083 O O . SER B 1 353 ? 34.719 8.117 -20.484 1 41 353 SER B O 1
ATOM 6085 N N . ALA B 1 354 ? 33.656 9.391 -19.281 1 39.31 354 ALA B N 1
ATOM 6086 C CA . ALA B 1 354 ? 34.344 8.961 -18.078 1 39.31 354 ALA B CA 1
ATOM 6087 C C . ALA B 1 354 ? 33.719 7.699 -17.5 1 39.31 354 ALA B C 1
ATOM 6089 O O . ALA B 1 354 ? 34.344 6.98 -16.719 1 39.31 354 ALA B O 1
ATOM 6090 N N . ALA B 1 355 ? 32.531 7.395 -17.578 1 40.12 355 ALA B N 1
ATOM 6091 C CA . ALA B 1 355 ? 31.906 6.203 -17.016 1 40.12 355 ALA B CA 1
ATOM 6092 C C . ALA B 1 355 ? 32.344 4.945 -17.766 1 40.12 355 ALA B C 1
ATOM 6094 O O . ALA B 1 355 ? 32.219 3.832 -17.25 1 40.12 355 ALA B O 1
ATOM 6095 N N . LEU B 1 356 ? 32.625 5.016 -18.984 1 37.12 356 LEU B N 1
ATOM 6096 C CA . LEU B 1 356 ? 33.25 3.91 -19.719 1 37.12 356 LEU B CA 1
ATOM 6097 C C . LEU B 1 356 ? 34.594 3.543 -19.109 1 37.12 356 LEU B C 1
ATOM 6099 O O . LEU B 1 356 ? 35.031 2.389 -19.188 1 37.12 356 LEU B O 1
ATOM 6103 N N . ALA B 1 357 ? 35.469 4.473 -18.547 1 38.44 357 ALA B N 1
ATOM 6104 C CA . ALA B 1 357 ? 36.812 4.211 -18.078 1 38.44 357 ALA B CA 1
ATOM 6105 C C . ALA B 1 357 ? 36.812 3.482 -16.734 1 38.44 357 ALA B C 1
ATOM 6107 O O . ALA B 1 357 ? 37.688 2.684 -16.453 1 38.44 357 ALA B O 1
ATOM 6108 N N . GLU B 1 358 ? 35.906 3.766 -15.812 1 38.78 358 GLU B N 1
ATOM 6109 C CA . GLU B 1 358 ? 35.969 3.137 -14.492 1 38.78 358 GLU B CA 1
ATOM 6110 C C . GLU B 1 358 ? 35.594 1.666 -14.555 1 38.78 358 GLU B C 1
ATOM 6112 O O . GLU B 1 358 ? 35.969 0.87 -13.703 1 38.78 358 GLU B O 1
ATOM 6117 N N . SER B 1 359 ? 34.75 1.261 -15.461 1 35.72 359 SER B N 1
ATOM 6118 C CA . SER B 1 359 ? 34.5 -0.17 -15.594 1 35.72 359 SER B CA 1
ATOM 6119 C C . SER B 1 359 ? 35.656 -0.878 -16.297 1 35.72 359 SER B C 1
ATOM 6121 O O . SER B 1 359 ? 35.781 -2.105 -16.234 1 35.72 359 SER B O 1
ATOM 6123 N N . GLY B 1 360 ? 36.5 -0.118 -17.047 1 32.22 360 GLY B N 1
ATOM 6124 C CA . GLY B 1 360 ? 37.625 -0.708 -17.781 1 32.22 360 GLY B CA 1
ATOM 6125 C C . GLY B 1 360 ? 38.812 -1.043 -16.891 1 32.22 360 GLY B C 1
ATOM 6126 O O . GLY B 1 360 ? 39.688 -1.788 -17.297 1 32.22 360 GLY B O 1
ATOM 6127 N N . LYS B 1 361 ? 39.188 -0.227 -15.8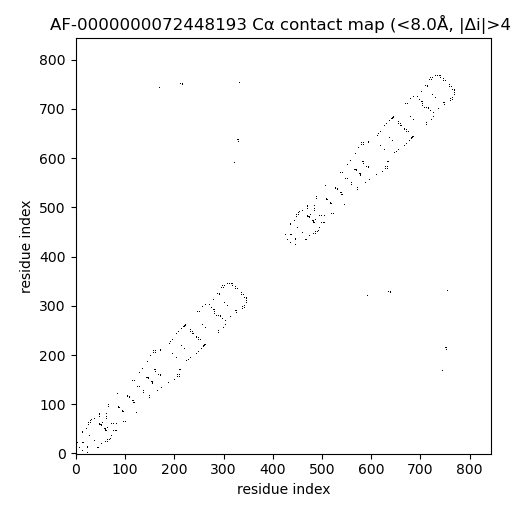91 1 35.09 361 LYS B N 1
ATOM 6128 C CA . LYS B 1 361 ? 40.438 -0.402 -15.195 1 35.09 361 LYS B CA 1
ATOM 6129 C C . LYS B 1 361 ? 40.406 -1.606 -14.258 1 35.09 361 LYS B C 1
ATOM 6131 O O . LYS B 1 361 ? 41.438 -2.016 -13.711 1 35.09 361 LYS B O 1
ATOM 6136 N N . LYS B 1 362 ? 39.188 -2.064 -13.812 1 31.58 362 LYS B N 1
ATOM 6137 C CA . LYS B 1 362 ? 39.438 -3.158 -12.875 1 31.58 362 LYS B CA 1
ATOM 6138 C C . LYS B 1 362 ? 39.812 -4.438 -13.617 1 31.58 362 LYS B C 1
ATOM 6140 O O . LYS B 1 362 ? 40.062 -5.473 -12.992 1 31.58 362 LYS B O 1
ATOM 6145 N N . LYS B 1 363 ? 39.688 -4.414 -15.07 1 29.23 363 LYS B N 1
ATOM 6146 C CA . LYS B 1 363 ? 40.031 -5.715 -15.648 1 29.23 363 LYS B CA 1
ATOM 6147 C C . LYS B 1 363 ? 41.531 -5.852 -15.875 1 29.23 363 LYS B C 1
ATOM 6149 O O . LYS B 1 363 ? 42.031 -6.961 -16.047 1 29.23 363 LYS B O 1
ATOM 6154 N N . LYS B 1 364 ? 42.188 -4.754 -16.094 1 26.95 364 LYS B N 1
ATOM 6155 C CA . LYS B 1 364 ? 43.469 -5.094 -16.734 1 26.95 364 LYS B CA 1
ATOM 6156 C C . LYS B 1 364 ? 44.5 -5.516 -15.688 1 26.95 364 LYS B C 1
ATOM 6158 O O . LYS B 1 364 ? 45.625 -5.836 -16.031 1 26.95 364 LYS B O 1
ATOM 6163 N N . LYS B 1 365 ? 44.25 -5.062 -14.562 1 27.09 365 LYS B N 1
ATOM 6164 C CA . LYS B 1 365 ? 45.562 -5.148 -13.977 1 27.09 365 LYS B CA 1
ATOM 6165 C C . LYS B 1 365 ? 45.969 -6.602 -13.719 1 27.09 365 LYS B C 1
ATOM 6167 O O . LYS B 1 365 ? 47.031 -6.871 -13.148 1 27.09 365 LYS B O 1
ATOM 6172 N N . ARG B 1 366 ? 44.844 -7.484 -13.836 1 24.5 366 ARG B N 1
ATOM 6173 C CA . ARG B 1 366 ? 45.438 -8.68 -13.258 1 24.5 366 ARG B CA 1
ATOM 6174 C C . ARG B 1 366 ? 46.25 -9.453 -14.305 1 24.5 366 ARG B C 1
ATOM 6176 O O . ARG B 1 366 ? 46.656 -10.586 -14.055 1 24.5 366 ARG B O 1
ATOM 6183 N N . LYS B 1 367 ? 46.062 -9.031 -15.547 1 23.27 367 LYS B N 1
ATOM 6184 C CA . LYS B 1 367 ? 46.469 -10.117 -16.438 1 23.27 367 LYS B CA 1
ATOM 6185 C C . LYS B 1 367 ? 47.969 -10.414 -16.312 1 23.27 367 LYS B C 1
ATOM 6187 O O . LYS B 1 367 ? 48.438 -11.438 -16.812 1 23.27 367 LYS B O 1
ATOM 6192 N N . LYS B 1 368 ? 48.719 -9.477 -16.062 1 21.84 368 LYS B N 1
ATOM 6193 C CA . LYS B 1 368 ? 49.938 -9.82 -16.812 1 21.84 368 LYS B CA 1
ATOM 6194 C C . LYS B 1 368 ? 50.719 -10.898 -16.094 1 21.84 368 LYS B C 1
ATOM 6196 O O . LYS B 1 368 ? 51.875 -11.172 -16.453 1 21.84 368 LYS B O 1
ATOM 6201 N N . ARG B 1 369 ? 50.219 -11.539 -15.062 1 18.56 369 ARG B N 1
ATOM 6202 C CA . ARG B 1 369 ? 51.5 -12.102 -14.656 1 18.56 369 ARG B CA 1
ATOM 6203 C C . ARG B 1 369 ? 52.031 -13.078 -15.695 1 18.56 369 ARG B C 1
ATOM 6205 O O . ARG B 1 369 ? 51.312 -13.43 -16.641 1 18.56 369 ARG B O 1
ATOM 6212 N N . LYS B 1 370 ? 52.438 -14.422 -15.109 1 18.09 370 LYS B N 1
ATOM 6213 C CA . LYS B 1 370 ? 53.656 -15.195 -15.305 1 18.09 370 LYS B CA 1
ATOM 6214 C C . LYS B 1 370 ? 53.531 -16.188 -16.453 1 18.09 370 LYS B C 1
ATOM 6216 O O . LYS B 1 370 ? 52.656 -17.047 -16.422 1 18.09 370 LYS B O 1
ATOM 6221 N N . LYS B 1 371 ? 53.625 -15.875 -17.625 1 18.09 371 LYS B N 1
ATOM 6222 C CA . LYS B 1 371 ? 53.656 -16.828 -18.719 1 18.09 371 LYS B CA 1
ATOM 6223 C C . LYS B 1 371 ? 54.656 -17.953 -18.453 1 18.09 371 LYS B C 1
ATOM 6225 O O . LYS B 1 371 ? 55.062 -18.672 -19.375 1 18.09 371 LYS B O 1
ATOM 6230 N N . LYS B 1 372 ? 55.125 -18.234 -17.203 1 18.17 372 LYS B N 1
ATOM 6231 C CA . LYS B 1 372 ? 56.281 -19.047 -17.516 1 18.17 372 LYS B CA 1
ATOM 6232 C C . LYS B 1 372 ? 55.906 -20.266 -18.359 1 18.17 372 LYS B C 1
ATOM 6234 O O . LYS B 1 372 ? 54.812 -20.828 -18.172 1 18.17 372 LYS B O 1
ATOM 6239 N N . GLN B 1 373 ? 56.625 -20.734 -19.359 1 15.43 373 GLN B N 1
ATOM 6240 C CA . GLN B 1 373 ? 56.688 -21.453 -20.625 1 15.43 373 GLN B CA 1
ATOM 6241 C C . GLN B 1 373 ? 56.562 -22.953 -20.422 1 15.43 373 GLN B C 1
ATOM 6243 O O . GLN B 1 373 ? 56.406 -23.719 -21.375 1 15.43 373 GLN B O 1
ATOM 6248 N N . ASN B 1 374 ? 56.562 -23.594 -19.125 1 16.12 374 ASN B N 1
ATOM 6249 C CA . ASN B 1 374 ? 57.312 -24.797 -19.531 1 16.12 374 ASN B CA 1
ATOM 6250 C C . ASN B 1 374 ? 56.469 -25.672 -20.469 1 16.12 374 ASN B C 1
ATOM 6252 O O . ASN B 1 374 ? 55.25 -25.531 -20.531 1 16.12 374 ASN B O 1
ATOM 6256 N N . SER B 1 375 ? 57.062 -26.984 -20.672 1 15.71 375 SER B N 1
ATOM 6257 C CA . SER B 1 375 ? 57.406 -27.953 -21.688 1 15.71 375 SER B CA 1
ATOM 6258 C C . SER B 1 375 ? 56.344 -29.062 -21.781 1 15.71 375 SER B C 1
ATOM 6260 O O . SER B 1 375 ? 56.188 -29.688 -22.828 1 15.71 375 SER B O 1
ATOM 6262 N N . GLU B 1 376 ? 55.531 -29.422 -20.719 1 15.94 376 GLU B N 1
ATOM 6263 C CA . GLU B 1 376 ? 55.656 -30.859 -20.828 1 15.94 376 GLU B CA 1
ATOM 6264 C C . GLU B 1 376 ? 54.75 -31.422 -21.922 1 15.94 376 GLU B C 1
ATOM 6266 O O . GLU B 1 376 ? 53.688 -30.844 -22.203 1 15.94 376 GLU B O 1
ATOM 6271 N N . GLN B 1 377 ? 55.188 -32.594 -22.438 1 15.81 377 GLN B N 1
ATOM 6272 C CA . GLN B 1 377 ? 55.031 -33.406 -23.641 1 15.81 377 GLN B CA 1
ATOM 6273 C C . GLN B 1 377 ? 53.719 -34.156 -23.641 1 15.81 377 GLN B C 1
ATOM 6275 O O . GLN B 1 377 ? 52.969 -34.094 -24.625 1 15.81 377 GLN B O 1
ATOM 6280 N N . PRO B 1 378 ? 53.594 -35.375 -22.906 1 15.8 378 PRO B N 1
ATOM 6281 C CA . PRO B 1 378 ? 53.531 -36.531 -23.797 1 15.8 378 PRO B CA 1
ATOM 6282 C C . PRO B 1 378 ? 52.125 -36.875 -24.25 1 15.8 378 PRO B C 1
ATOM 6284 O O . PRO B 1 378 ? 51.156 -36.281 -23.719 1 15.8 378 PRO B O 1
ATOM 6287 N N . GLU B 1 379 ? 51.875 -38.219 -24.094 1 14.91 379 GLU B N 1
ATOM 6288 C CA . GLU B 1 379 ? 51.562 -39.281 -25.047 1 14.91 379 GLU B CA 1
ATOM 6289 C C . GLU B 1 379 ? 50.062 -39.594 -25.047 1 14.91 379 GLU B C 1
ATOM 6291 O O . GLU B 1 379 ? 49.406 -39.531 -26.094 1 14.91 379 GLU B O 1
ATOM 6296 N N . ASN B 1 380 ? 49.75 -40.75 -24.406 1 15.81 380 ASN B N 1
ATOM 6297 C CA . ASN B 1 380 ? 49.344 -41.969 -25.109 1 15.81 380 ASN B CA 1
ATOM 6298 C C . ASN B 1 380 ? 47.844 -42.094 -25.203 1 15.81 380 ASN B C 1
ATOM 6300 O O . ASN B 1 380 ? 47.094 -41.406 -24.484 1 15.81 380 ASN B O 1
ATOM 6304 N N . ALA B 1 381 ? 47.406 -43.344 -25.203 1 15.91 381 ALA B N 1
ATOM 6305 C CA . ALA B 1 381 ? 46.75 -44.281 -26.109 1 15.91 381 ALA B CA 1
ATOM 6306 C C . ALA B 1 381 ? 45.25 -44.438 -25.734 1 15.91 381 ALA B C 1
ATOM 6308 O O . ALA B 1 381 ? 44.375 -44.281 -26.594 1 15.91 381 ALA B O 1
ATOM 6309 N N . ASN B 1 382 ? 45.031 -45.438 -24.859 1 15.14 382 ASN B N 1
ATOM 6310 C CA . ASN B 1 382 ? 44.406 -46.656 -25.359 1 15.14 382 ASN B CA 1
ATOM 6311 C C . ASN B 1 382 ? 42.875 -46.562 -25.219 1 15.14 382 ASN B C 1
ATOM 6313 O O . ASN B 1 382 ? 42.344 -45.688 -24.531 1 15.14 382 ASN B O 1
ATOM 6317 N N . ASN B 1 383 ? 42.344 -47.688 -24.609 1 15.34 383 ASN B N 1
ATOM 6318 C CA . ASN B 1 383 ? 41.562 -48.812 -25.109 1 15.34 383 ASN B CA 1
ATOM 6319 C C . ASN B 1 383 ? 40.094 -48.656 -24.797 1 15.34 383 ASN B C 1
ATOM 6321 O O . ASN B 1 383 ? 39.688 -47.781 -24 1 15.34 383 ASN B O 1
ATOM 6325 N N . GLU B 1 384 ? 39.562 -49.688 -24.219 1 15.28 384 GLU B N 1
ATOM 6326 C CA . GLU B 1 384 ? 38.594 -50.719 -24.672 1 15.28 384 GLU B CA 1
ATOM 6327 C C . GLU B 1 384 ? 37.2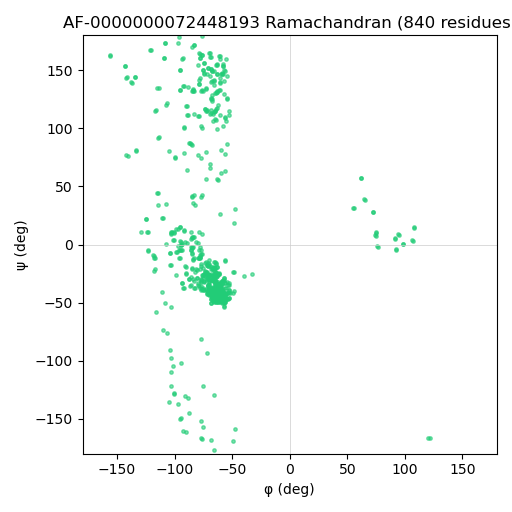19 -50.469 -24.109 1 15.28 384 GLU B C 1
ATOM 6329 O O . GLU B 1 384 ? 36.281 -50.156 -24.859 1 15.28 384 GLU B O 1
ATOM 6334 N N . GLY B 1 385 ? 36.781 -51.344 -23.172 1 15.48 385 GLY B N 1
ATOM 6335 C CA . GLY B 1 385 ? 35.844 -52.438 -23.328 1 15.48 385 GLY B CA 1
ATOM 6336 C C . GLY B 1 385 ? 34.438 -52.094 -22.844 1 15.48 385 GLY B C 1
ATOM 6337 O O . GLY B 1 385 ? 34.219 -51 -22.281 1 15.48 385 GLY B O 1
ATOM 6338 N N . GLY B 1 386 ? 33.875 -52.969 -21.953 1 15.47 386 GLY B N 1
ATOM 6339 C CA . GLY B 1 386 ? 32.844 -54 -22.016 1 15.47 386 GLY B CA 1
ATOM 6340 C C . GLY B 1 386 ? 31.531 -53.562 -21.375 1 15.47 386 GLY B C 1
ATOM 6341 O O . GLY B 1 386 ? 31.453 -52.531 -20.75 1 15.47 386 GLY B O 1
ATOM 6342 N N . ALA B 1 387 ? 30.938 -54.469 -20.578 1 15.82 387 ALA B N 1
ATOM 6343 C CA . ALA B 1 387 ? 29.766 -55.375 -20.609 1 15.82 387 ALA B CA 1
ATOM 6344 C C . ALA B 1 387 ? 28.656 -54.844 -19.688 1 15.82 387 ALA B C 1
ATOM 6346 O O . ALA B 1 387 ? 27.516 -54.719 -20.109 1 15.82 387 ALA B O 1
ATOM 6347 N N . THR B 1 388 ? 28.75 -54.969 -18.312 1 15.26 388 THR B N 1
ATOM 6348 C CA . THR B 1 388 ? 27.906 -56 -17.719 1 15.26 388 THR B CA 1
ATOM 6349 C C . THR B 1 388 ? 26.516 -55.438 -17.391 1 15.26 388 THR B C 1
ATOM 6351 O O . THR B 1 388 ? 26.328 -54.219 -17.375 1 15.26 388 THR B O 1
ATOM 6354 N N . ALA B 1 389 ? 25.844 -55.938 -16.188 1 15.99 389 ALA B N 1
ATOM 6355 C CA . ALA B 1 389 ? 24.781 -56.875 -15.797 1 15.99 389 ALA B CA 1
ATOM 6356 C C . ALA B 1 389 ? 23.625 -56.125 -15.148 1 15.99 389 ALA B C 1
ATOM 6358 O O . ALA B 1 389 ? 22.453 -56.375 -15.445 1 15.99 389 ALA B O 1
ATOM 6359 N N . ALA B 1 390 ? 23.672 -55.312 -14.031 1 15.89 390 ALA B N 1
ATOM 6360 C CA . ALA B 1 390 ? 23 -55.875 -12.875 1 15.89 390 ALA B CA 1
ATOM 6361 C C . ALA B 1 390 ? 21.5 -55.562 -12.906 1 15.89 390 ALA B C 1
ATOM 6363 O O . ALA B 1 390 ? 21.094 -54.562 -13.516 1 15.89 390 ALA B O 1
ATOM 6364 N N . ASP B 1 391 ? 20.703 -56.25 -11.93 1 16.27 391 ASP B N 1
ATOM 6365 C CA . ASP B 1 391 ? 19.531 -57.062 -11.547 1 16.27 391 ASP B CA 1
ATOM 6366 C C . ASP B 1 391 ? 18.406 -56.156 -11.055 1 16.27 391 ASP B C 1
ATOM 6368 O O . ASP B 1 391 ? 18.641 -54.969 -10.711 1 16.27 391 ASP B O 1
ATOM 6372 N N . PRO B 1 392 ? 17.484 -56.719 -10.055 1 17.69 392 PRO B N 1
ATOM 6373 C CA . PRO B 1 392 ? 16.078 -57.125 -9.922 1 17.69 392 PRO B CA 1
ATOM 6374 C C . PRO B 1 392 ? 15.312 -56.25 -8.93 1 17.69 392 PRO B C 1
ATOM 6376 O O . PRO B 1 392 ? 14.133 -56.5 -8.664 1 17.69 392 PRO B O 1
ATOM 6379 N N . VAL B 1 393 ? 15.398 -54.969 -8.617 1 16.28 393 VAL B N 1
ATOM 6380 C CA . VAL B 1 393 ? 14.953 -54.594 -7.285 1 16.28 393 VAL B CA 1
ATOM 6381 C C . VAL B 1 393 ? 13.43 -54.688 -7.203 1 16.28 393 VAL B C 1
ATOM 6383 O O . VAL B 1 393 ? 12.727 -54 -7.969 1 16.28 393 VAL B O 1
ATOM 6386 N N . THR B 1 394 ? 12.875 -55.625 -6.332 1 17 394 THR B N 1
ATOM 6387 C CA . THR B 1 394 ? 11.594 -56.188 -5.926 1 17 394 THR B CA 1
ATOM 6388 C C . THR B 1 394 ? 10.844 -55.25 -4.996 1 17 394 THR B C 1
ATOM 6390 O O . THR B 1 394 ? 9.648 -55.406 -4.77 1 17 394 THR B O 1
ATOM 6393 N N . ILE B 1 395 ? 11.094 -54.062 -4.441 1 18.05 395 ILE B N 1
ATOM 6394 C CA . ILE B 1 395 ? 10.633 -53.969 -3.061 1 18.05 395 ILE B CA 1
ATOM 6395 C C . ILE B 1 395 ? 9.117 -53.812 -3.027 1 18.05 395 ILE B C 1
ATOM 6397 O O . ILE B 1 395 ? 8.555 -52.969 -3.732 1 18.05 395 ILE B O 1
ATOM 6401 N N . PRO B 1 396 ? 8.328 -54.625 -2.162 1 18.66 396 PRO B N 1
ATOM 6402 C CA . PRO B 1 396 ? 6.93 -54.969 -1.894 1 18.66 396 PRO B CA 1
ATOM 6403 C C . PRO B 1 396 ? 6.211 -53.906 -1.071 1 18.66 396 PRO B C 1
ATOM 6405 O O . PRO B 1 396 ? 6.648 -53.562 0.031 1 18.66 396 PRO B O 1
ATOM 6408 N N . VAL B 1 397 ? 5.77 -52.812 -1.462 1 18.98 397 VAL B N 1
ATOM 6409 C CA . VAL B 1 397 ? 5.211 -51.781 -0.587 1 18.98 397 VAL B CA 1
ATOM 6410 C C . VAL B 1 397 ? 3.908 -52.281 0.032 1 18.98 397 VAL B C 1
ATOM 6412 O O . VAL B 1 397 ? 2.975 -52.656 -0.685 1 18.98 397 VAL B O 1
ATOM 6415 N N . VAL B 1 398 ? 3.953 -52.625 1.347 1 17.91 398 VAL B N 1
ATOM 6416 C CA . VAL B 1 398 ? 3.021 -53.188 2.324 1 17.91 398 VAL B CA 1
ATOM 6417 C C . VAL B 1 398 ? 1.818 -52.25 2.475 1 17.91 398 VAL B C 1
ATOM 6419 O O . VAL B 1 398 ? 1.923 -51.062 2.242 1 17.91 398 VAL B O 1
ATOM 6422 N N . GLU B 1 399 ? 0.574 -52.812 3.033 1 18.8 399 GLU B N 1
ATOM 6423 C CA . GLU B 1 399 ? -0.883 -52.875 3.098 1 18.8 399 GLU B CA 1
ATOM 6424 C C . GLU B 1 399 ? -1.426 -51.969 4.203 1 18.8 399 GLU B C 1
ATOM 6426 O O . GLU B 1 399 ? -2.633 -51.719 4.277 1 18.8 399 GLU B O 1
ATOM 6431 N N . SER B 1 400 ? -0.675 -51.156 5.051 1 18.08 400 SER B N 1
ATOM 6432 C CA . SER B 1 400 ? -1.248 -51.156 6.391 1 18.08 400 SER B CA 1
ATOM 6433 C C . SER B 1 400 ? -2.625 -50.5 6.402 1 18.08 400 SER B C 1
ATOM 6435 O O . SER B 1 400 ? -2.871 -49.531 5.656 1 18.08 400 SER B O 1
ATOM 6437 N N . GLY B 1 401 ? -3.732 -51.062 7.152 1 19.05 401 GLY B N 1
ATOM 6438 C CA . GLY B 1 401 ? -5.148 -51.188 7.441 1 19.05 401 GLY B CA 1
ATOM 6439 C C . GLY B 1 401 ? -5.684 -50.125 8.352 1 19.05 401 GLY B C 1
ATOM 6440 O O . GLY B 1 401 ? -6.523 -50.375 9.219 1 19.05 401 GLY B O 1
ATOM 6441 N N . LEU B 1 402 ? -5.312 -48.844 8.398 1 18.83 402 LEU B N 1
ATOM 6442 C CA . LEU B 1 402 ? -5.695 -48.125 9.602 1 18.83 402 LEU B CA 1
ATOM 6443 C C . LEU B 1 402 ? -7.211 -48 9.711 1 18.83 402 LEU B C 1
ATOM 6445 O O . LEU B 1 402 ? -7.871 -47.5 8.797 1 18.83 402 LEU B O 1
ATOM 6449 N N . HIS B 1 403 ? -7.824 -48.75 10.648 1 20.12 403 HIS B N 1
ATOM 6450 C CA . HIS B 1 403 ? -9.195 -48.969 11.094 1 20.12 403 HIS B CA 1
ATOM 6451 C C . HIS B 1 403 ? -9.773 -47.75 11.789 1 20.12 403 HIS B C 1
ATOM 6453 O O . HIS B 1 403 ? -9.32 -47.375 12.875 1 20.12 403 HIS B O 1
ATOM 6459 N N . VAL B 1 404 ? -10 -46.688 11.258 1 18.59 404 VAL B N 1
ATOM 6460 C CA . VAL B 1 404 ? -10.547 -45.594 12.023 1 18.59 404 VAL B CA 1
ATOM 6461 C C . VAL B 1 404 ? -11.938 -45.938 12.539 1 18.59 404 VAL B C 1
ATOM 6463 O O . VAL B 1 404 ? -12.812 -46.344 11.766 1 18.59 404 VAL B O 1
ATOM 6466 N N . LYS B 1 405 ? -11.984 -46.188 13.906 1 18.17 405 LYS B N 1
ATOM 6467 C CA . LYS B 1 405 ? -13.109 -46.562 14.75 1 18.17 405 LYS B CA 1
ATOM 6468 C C . LYS B 1 405 ? -14.297 -45.656 14.531 1 18.17 405 LYS B C 1
ATOM 6470 O O . LYS B 1 405 ? -14.133 -44.5 14.102 1 18.17 405 LYS B O 1
ATOM 6475 N N . PRO B 1 406 ? -15.336 -45.812 15.508 1 20.02 406 PRO B N 1
ATOM 6476 C CA . PRO B 1 406 ? -16.781 -46.031 15.656 1 20.02 406 PRO B CA 1
ATOM 6477 C C . PRO B 1 406 ? -17.516 -44.781 16.141 1 20.02 406 PRO B C 1
ATOM 6479 O O . PRO B 1 406 ? -18.734 -44.781 16.25 1 20.02 406 PRO B O 1
ATOM 6482 N N . PHE B 1 407 ? -17.312 -43.5 15.898 1 19.61 407 PHE B N 1
ATOM 6483 C CA . PHE B 1 407 ? -17.859 -42.594 16.891 1 19.61 407 PHE B CA 1
ATOM 6484 C C . PHE B 1 407 ? -19.359 -42.781 17.062 1 19.61 407 PHE B C 1
ATOM 6486 O O . PHE B 1 407 ? -20.109 -42.688 16.094 1 19.61 407 PHE B O 1
ATOM 6493 N N . GLN B 1 408 ? -19.812 -43.438 18.062 1 18.62 408 GLN B N 1
ATOM 6494 C CA . GLN B 1 408 ? -21.172 -43.75 18.484 1 18.62 408 GLN B CA 1
ATOM 6495 C C . GLN B 1 408 ? -21.938 -42.5 18.859 1 18.62 408 GLN B C 1
ATOM 6497 O O . GLN B 1 408 ? -21.422 -41.656 19.578 1 18.62 408 GLN B O 1
ATOM 6502 N N . ALA B 1 409 ? -23 -42.094 18.172 1 20.89 409 ALA B N 1
ATOM 6503 C CA . ALA B 1 409 ? -24.062 -41.094 18.312 1 20.89 409 ALA B CA 1
ATOM 6504 C C . ALA B 1 409 ? -24.828 -41.281 19.625 1 20.89 409 ALA B C 1
ATOM 6506 O O . ALA B 1 409 ? -25.547 -42.281 19.797 1 20.89 409 ALA B O 1
ATOM 6507 N N . ASN B 1 410 ? -24.297 -41.156 20.828 1 17.3 410 ASN B N 1
ATOM 6508 C CA . ASN B 1 410 ? -25.109 -41.438 22.016 1 17.3 410 ASN B CA 1
ATOM 6509 C C . ASN B 1 410 ? -26.469 -40.75 21.953 1 17.3 410 ASN B C 1
ATOM 6511 O O . ASN B 1 410 ? -26.656 -39.812 21.172 1 17.3 410 ASN B O 1
ATOM 6515 N N . SER B 1 411 ? -27.203 -40.531 23.281 1 18.33 411 SER B N 1
ATOM 6516 C CA . SER B 1 411 ? -28.312 -41 24.109 1 18.33 411 SER B CA 1
ATOM 6517 C C . SER B 1 411 ? -29.422 -39.938 24.156 1 18.33 411 SER B C 1
ATOM 6519 O O . SER B 1 411 ? -30.594 -40.281 23.953 1 18.33 411 SER B O 1
ATOM 6521 N N . THR B 1 412 ? -29.438 -38.688 24.859 1 20.2 412 THR B N 1
ATOM 6522 C CA . THR B 1 412 ? -30.266 -38.531 26.047 1 20.2 412 THR B CA 1
ATOM 6523 C C . THR B 1 412 ? -31.672 -38.062 25.656 1 20.2 412 THR B C 1
ATOM 6525 O O . THR B 1 412 ? -31.812 -37.156 24.828 1 20.2 412 THR B O 1
ATOM 6528 N N . THR B 1 413 ? -32.844 -38.656 26.234 1 20.86 413 THR B N 1
ATOM 6529 C CA . THR B 1 413 ? -34.281 -38.781 26.297 1 20.86 413 THR B CA 1
ATOM 6530 C C . THR B 1 413 ? -34.906 -37.594 27.031 1 20.86 413 THR B C 1
ATOM 6532 O O . THR B 1 413 ? -36.125 -37.562 27.203 1 20.86 413 THR B O 1
ATOM 6535 N N . VAL B 1 414 ? -34.656 -36.344 27 1 19.28 414 VAL B N 1
ATOM 6536 C CA . VAL B 1 414 ? -35.344 -35.594 28.062 1 19.28 414 VAL B CA 1
ATOM 6537 C C . VAL B 1 414 ? -36.844 -35.719 27.875 1 19.28 414 VAL B C 1
ATOM 6539 O O . VAL B 1 414 ? -37.4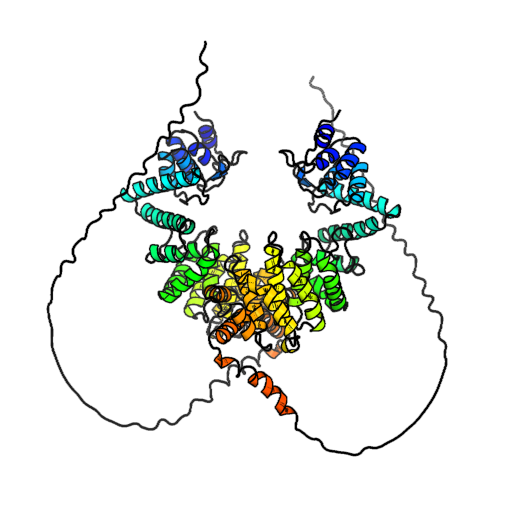06 -35.375 26.828 1 19.28 414 VAL B O 1
ATOM 6542 N N . LYS B 1 415 ? -37.656 -36.281 28.844 1 20.73 415 LYS B N 1
ATOM 6543 C CA . LYS B 1 415 ? -39.062 -36.594 29.078 1 20.73 415 LYS B CA 1
ATOM 6544 C C . LYS B 1 415 ? -39.812 -35.344 29.578 1 20.73 415 LYS B C 1
ATOM 6546 O O . LYS B 1 415 ? -41.031 -35.438 29.844 1 20.73 415 LYS B O 1
ATOM 6551 N N . PRO B 1 416 ? -39.75 -34.125 29.375 1 21.2 416 PRO B N 1
ATOM 6552 C CA . PRO B 1 416 ? -40.438 -33.312 30.406 1 21.2 416 PRO B CA 1
ATOM 6553 C C . PRO B 1 416 ? -41.938 -33.688 30.516 1 21.2 416 PRO B C 1
ATOM 6555 O O . PRO B 1 416 ? -42.531 -34.125 29.547 1 21.2 416 PRO B O 1
ATOM 6558 N N . GLN B 1 417 ? -42.594 -33.406 31.812 1 19.95 417 GLN B N 1
ATOM 6559 C CA . GLN B 1 417 ? -43.625 -33.625 32.812 1 19.95 417 GLN B CA 1
ATOM 6560 C C . GLN B 1 417 ? -44.938 -33 32.375 1 19.95 417 GLN B C 1
ATOM 6562 O O . GLN B 1 417 ? -44.969 -32.062 31.562 1 19.95 417 GLN B O 1
ATOM 6567 N N . LYS B 1 418 ? -46.094 -33.156 33.312 1 21.28 418 LYS B N 1
ATOM 6568 C CA . LYS B 1 418 ? -47.5 -33.469 33.625 1 21.28 418 LYS B CA 1
ATOM 6569 C C . LYS B 1 418 ? -48.344 -32.219 33.656 1 21.28 418 LYS B C 1
ATOM 6571 O O . LYS B 1 418 ? -49.375 -32.125 33 1 21.28 418 LYS B O 1
ATOM 6576 N N . HIS B 1 419 ? -48.719 -31.625 35 1 22.05 419 HIS B N 1
ATOM 6577 C CA . HIS B 1 419 ? -50.062 -31.672 35.562 1 22.05 419 HIS B CA 1
ATOM 6578 C C . HIS B 1 419 ? -50.969 -30.625 34.875 1 22.05 419 HIS B C 1
ATOM 6580 O O . HIS B 1 419 ? -50.469 -29.75 34.188 1 22.05 419 HIS B O 1
ATOM 6586 N N . ARG B 1 420 ? -52 -30.234 35.844 1 22.02 420 ARG B N 1
ATOM 6587 C CA . ARG B 1 420 ? -53.344 -30.312 36.438 1 22.02 420 ARG B CA 1
ATOM 6588 C C . ARG B 1 420 ? -53.938 -28.922 36.562 1 22.02 420 ARG B C 1
ATOM 6590 O O . ARG B 1 420 ? -55.031 -28.766 37.156 1 22.02 420 ARG B O 1
ATOM 6597 N N . ASN B 1 421 ? -53.719 -27.719 36.188 1 23.86 421 ASN B N 1
ATOM 6598 C CA . ASN B 1 421 ? -54.719 -26.797 36.688 1 23.86 421 ASN B CA 1
ATOM 6599 C C . ASN B 1 421 ? -56.125 -27.25 36.312 1 23.86 421 ASN B C 1
ATOM 6601 O O . ASN B 1 421 ? -56.469 -27.391 35.156 1 23.86 421 ASN B O 1
ATOM 6605 N N . GLY B 1 422 ? -56.562 -28.172 37.344 1 20.09 422 GLY B N 1
ATOM 6606 C CA . GLY B 1 422 ? -57.594 -28.047 38.375 1 20.09 422 GLY B CA 1
ATOM 6607 C C . GLY B 1 422 ? -57.594 -26.688 39.062 1 20.09 422 GLY B C 1
ATOM 6608 O O . GLY B 1 422 ? -56.562 -26.016 39.125 1 20.09 422 GLY B O 1
#

Secondary structure (DSSP, 8-state):
--HHHHHHHTT--TT---TTS--HHHHHHHTT--HHHHHHHHHT---S---EEETTEEE-HHHHHHHTT-HHHHHHHHHHT---------SHHHHHHHHHHHHHHHHHHHTT-HHHHHHHHHHHHHHHHHHS-HHHHHHHTGGGTTPBPTTT--BHHHHHHT--STTGGGHHHHHHHHHHHTT-HHHHHHHHHHHTTTS-TTTHHHHHHHHHHHHHH-S-B-HHHHHHHHHHHHTTTT-TT-HHHHHHHHHHHHHHHHHBTTGGGS-HHHHHHHHHHHGGGGSTTS-HHHHHHHHHHHHHTTTSTTHHHHHHHTT--S--HHHHHHHHTSS-HHHHHHHHHHHHHHH-GGGGTTHHHHTTTTSGGGTT------------------------------------------------------/--HHHHHHHTT--TT---TTS--HHHHHHHS---HHHHHHHHHT---S---EEETTEEE-HHHHHHHTT-HHHHHHHHHHT---------SHHHHHHHHHHHHHHHHHHHTT-HHHHHHHHHHHHHHHHHHS-HHHHHHHTGGGTTPBPTTT--BHHHHHHT--STTGGGHHHHHHHHHHHTT-HHHHHHHHHHHTTTS-TTTHHHHHHHHHHHHHH-S-B-HHHHHHHHHHHHTTTT-TT-HHHHHHHHHHHHHHHHHBTTGGGS-HHHHHHHHHHHGGGGSTTS-HHHHHHHHHHHHHTTTSTTHHHHHHHTT--S--HHHHHHHHTSS-HHHHHHHHHHHHHHH-GGGGGTHHHHHHHHHHTTTT------------------------------------------------------

Foldseek 3Di:
DDPLVVCVVVPHQQCDADPQRDGPLLVVLQDVDDVVVLVSSLVVPHDQARWGQDPNDTDTSLLSNLLNVNLVSNVVSVVSQHQDEQDLDPDPSSVSSLVSNLVSLVVVVVVPPVLSVLSNVLNVLLVCVAPHALVVSCVVCVVQQQPANPRQRDGNLLCLQQDDHPNSVCSLVVSLVSCVVVVCVVVLLVSLLVCLVPGDPVCNQSSLSSLQSNLLVDQADEPVSLLSRLVSLLVQLPPPVCLVSNLSSLSSLLSNLQRHPPLQPPDPVSVLVSLVSLVVCCDPVHDLSSNLSNLSNLLSNLPHPCSLVSSVVSVNQADDPVSLVVVVVDDPVVSNVSNVVSRVCSPDVVPSPPVVPVVPPPPPDPPDDDPPDDDDDDDDDYDDDDDDDDDDDDPDDDDDPPPPDDPPPPPPPPDDDDDDPD/DDPLVVCVVVPHQQCDADPQRDGPLLVVLQDVDDVVVLVSSLVVPHDQARWGQDPNDTDTSLLSNLLNVNLVSNVVSVVSQHQDEQDLDPDPSSVSSLVSNLVSLVVVVVVPDVLSVLSNVLNVLLVCVAPHALVVSCVVCVVQQQPANPRQRDGNLLCLQQDDHPNSVCSLVVSLVSCVVVVCVVVLLVSLLVCLVPGDPVCNQSSLSSLQSNLLVDQADEPVSLLSNLVSLLVQLPPPVCLVSNLSSLSSLLSNLQRHPCLQPPDPVSLLVSLVSLLVCCDPVHDLSSNLSNLSNLLSCLLHPCSLVSSVVSVNQADDPVSLVVVVVDDPVVSNVSNVVSRVCSPDVVCSPVSNVVVVVVPPPPPDDDPPDDDDDDDDDYDDYDDDDDDDDDDDPDDDDPDDDDPDPDDDDPPDDDDDPD

Sequence (844 aa):
MDIFIFLLSEGADPNVACPNGFTCLHYVSLSKAPLAFVQVLLSRKPKLDVWSLVGGLLCTPLQTAAINDRDDVVRELISAGAHVRPMLTKDAKSKECNKKLCEIINQMASAGNEVCSKIRLFFDMHLAVMEKTPEEVFRIFHSHMLEHDPQIQLTMIETLFTVSGPGAEKYPQECFKWLKDTGNLHSYIAGAVSRLPKISNECVYQEIFSLHAVFCTLEEIPNDQALEIIPQLVERLGTKERPDICELVMQTLYVISQKTKSTTEWNPTFVESLCKAVAPFVQEAYPISIRRFTYGIFANLLSVKHTVKFLKSEGICSVPQDILASADMNMNDKLKEMLRRLNGHLSNPTLESAALAESGKKKKKRKKRKKKQNSEQPENANNEGGATAADPVTIPVVESGLHVKPFQANSTTVKPQKHRNGMDIFIFLLSEGADPNVACPNGFTCLHYVSLSKAPLAFVQVLLSRKPKLDVWSLVGGLLCTPLQTAAINDRDDVVRELISAGAHVRPMLTKDAKSKECNKKLCEIINQMASAGNEVCSKIRLFFDMHLAVMEKTPEEVFRIFHSHMLEHDPQIQLTMIETLFTVSGPGAEKYPQECFKWLKDTGNLHSYIAGAVSRLPKISNECVYQEIFSLHAVFCTLEEIPNDQALEIIPQLVERLGTKERPDICELVMQTLYVISQKTKSTTEWNPTFVESLCKAVAPFVQEAYPISIRRFTYGIFANLLSVKHTVKFLKSEGICSVPQDILASADMNMNDKLKEMLRRLNGHLSNPTLESAALAESGKKKKKRKKRKKKQNSEQPENANNEGGATAADPVTIPVVESGLHVKPFQANSTTVKPQKHRNG

InterPro domains:
  IPR002110 Ankyrin repeat [PF12796] (3-84)
  IPR002110 Ankyrin repeat [SM00248] (20-50)
  IPR002110 Ankyrin repeat [SM00248] (57-86)
  IPR016024 Armadillo-type fold [SSF48371] (135-342)
  IPR036770 Ankyrin repeat-containing domain superfamily [G3DSA:1.25.40.20] (1-156)
  IPR036770 Ankyrin repeat-containing domain superfamily [SSF48403] (2-85)